Protein AF-0000000074488061 (afdb_homodimer)

Structure (mmCIF, N/CA/C/O backbone):
data_AF-0000000074488061-model_v1
#
loop_
_entity.id
_entity.type
_entity.pdbx_description
1 polymer 'Multiple inositol polyphosphate phosphatase 1'
#
loop_
_atom_site.group_PDB
_atom_site.id
_atom_site.type_symbol
_atom_site.label_atom_id
_atom_site.label_alt_id
_atom_site.label_comp_id
_atom_site.label_asym_id
_atom_site.label_entity_id
_atom_site.label_seq_id
_atom_site.pdbx_PDB_ins_code
_atom_site.Cartn_x
_atom_site.Cartn_y
_atom_site.Cartn_z
_atom_site.occupancy
_atom_site.B_iso_or_equiv
_atom_site.auth_seq_id
_atom_site.auth_comp_id
_atom_site.auth_asym_id
_atom_site.auth_atom_id
_atom_site.pdbx_PDB_model_num
ATOM 1 N N . MET A 1 1 ? -93.5 -21.75 34.969 1 22 1 MET A N 1
ATOM 2 C CA . MET A 1 1 ? -93.688 -21.562 33.531 1 22 1 MET A CA 1
ATOM 3 C C . MET A 1 1 ? -92.812 -22.578 32.75 1 22 1 MET A C 1
ATOM 5 O O . MET A 1 1 ? -91.625 -22.75 33.031 1 22 1 MET A O 1
ATOM 9 N N . SER A 1 2 ? -93.438 -23.391 31.859 1 21.88 2 SER A N 1
ATOM 10 C CA . SER A 1 2 ? -93.562 -24.703 31.234 1 21.88 2 SER A CA 1
ATOM 11 C C . SER A 1 2 ? -92.625 -24.875 30.062 1 21.88 2 SER A C 1
ATOM 13 O O . SER A 1 2 ? -92.188 -23.891 29.484 1 21.88 2 SER A O 1
ATOM 15 N N . PRO A 1 3 ? -92.312 -26.156 29.516 1 23.55 3 PRO A N 1
ATOM 16 C CA . PRO A 1 3 ? -91.312 -27.109 28.953 1 23.55 3 PRO A CA 1
ATOM 17 C C . PRO A 1 3 ? -91.312 -27.062 27.422 1 23.55 3 PRO A C 1
ATOM 19 O O . PRO A 1 3 ? -90.438 -27.688 26.812 1 23.55 3 PRO A O 1
ATOM 22 N N . ILE A 1 4 ? -92.25 -26.297 26.734 1 22.09 4 ILE A N 1
ATOM 23 C CA . ILE A 1 4 ? -92.688 -26.953 25.5 1 22.09 4 ILE A CA 1
ATOM 24 C C . ILE A 1 4 ? -91.562 -26.891 24.469 1 22.09 4 ILE A C 1
ATOM 26 O O . ILE A 1 4 ? -91.125 -25.812 24.047 1 22.09 4 ILE A O 1
ATOM 30 N N . ARG A 1 5 ? -90.625 -27.938 24.281 1 20.94 5 ARG A N 1
ATOM 31 C CA . ARG A 1 5 ? -89.375 -28.344 23.672 1 20.94 5 ARG A CA 1
ATOM 32 C C . ARG A 1 5 ? -89.562 -28.562 22.172 1 20.94 5 ARG A C 1
ATOM 34 O O . ARG A 1 5 ? -89.938 -29.656 21.734 1 20.94 5 ARG A O 1
ATOM 41 N N . VAL A 1 6 ? -90.375 -27.656 21.484 1 21.2 6 VAL A N 1
ATOM 42 C CA . VAL A 1 6 ? -90.875 -28.094 20.188 1 21.2 6 VAL A CA 1
ATOM 43 C C . VAL A 1 6 ? -89.75 -28.391 19.234 1 21.2 6 VAL A C 1
ATOM 45 O O . VAL A 1 6 ? -88.812 -27.594 19.109 1 21.2 6 VAL A O 1
ATOM 48 N N . SER A 1 7 ? -89.562 -29.609 18.672 1 21.27 7 SER A N 1
ATOM 49 C CA . SER A 1 7 ? -88.75 -30.578 17.953 1 21.27 7 SER A CA 1
ATOM 50 C C . SER A 1 7 ? -88.688 -30.219 16.469 1 21.27 7 SER A C 1
ATOM 52 O O . SER A 1 7 ? -89.438 -30.734 15.648 1 21.27 7 SER A O 1
ATOM 54 N N . LEU A 1 8 ? -88.625 -28.844 16.094 1 21.72 8 LEU A N 1
ATOM 55 C CA . LEU A 1 8 ? -88.938 -28.578 14.695 1 21.72 8 LEU A CA 1
ATOM 56 C C . LEU A 1 8 ? -87.938 -29.25 13.781 1 21.72 8 LEU A C 1
ATOM 58 O O . LEU A 1 8 ? -86.688 -29.047 13.93 1 21.72 8 LEU A O 1
ATOM 62 N N . LEU A 1 9 ? -88.25 -30.391 13.125 1 21.58 9 LEU A N 1
ATOM 63 C CA . LEU A 1 9 ? -87.688 -31.391 12.242 1 21.58 9 LEU A CA 1
ATOM 64 C C . LEU A 1 9 ? -87.188 -30.766 10.93 1 21.58 9 LEU A C 1
ATOM 66 O O . LEU A 1 9 ? -88 -30.328 10.125 1 21.58 9 LEU A O 1
ATOM 70 N N . ALA A 1 10 ? -86.25 -29.781 10.93 1 21.81 10 ALA A N 1
ATOM 71 C CA . ALA A 1 10 ? -85.875 -29.016 9.742 1 21.81 10 ALA A CA 1
ATOM 72 C C . ALA A 1 10 ? -85.375 -29.938 8.633 1 21.81 10 ALA A C 1
ATOM 74 O O . ALA A 1 10 ? -84.5 -30.766 8.859 1 21.81 10 ALA A O 1
ATOM 75 N N . THR A 1 11 ? -86.25 -30.219 7.629 1 21.2 11 THR A N 1
ATOM 76 C CA . THR A 1 11 ? -86.188 -31.047 6.43 1 21.2 11 THR A CA 1
ATOM 77 C C . THR A 1 11 ? -84.938 -30.75 5.594 1 21.2 11 THR A C 1
ATOM 79 O O . THR A 1 11 ? -84.75 -29.609 5.211 1 21.2 11 THR A O 1
ATOM 82 N N . LEU A 1 12 ? -83.875 -31.594 5.641 1 22 12 LEU A N 1
ATOM 83 C CA . LEU A 1 12 ? -82.5 -31.703 5.164 1 22 12 LEU A CA 1
ATOM 84 C C . LEU A 1 12 ? -82.5 -31.906 3.65 1 22 12 LEU A C 1
ATOM 86 O O . LEU A 1 12 ? -82.812 -33 3.16 1 22 12 LEU A O 1
ATOM 90 N N . LEU A 1 13 ? -83.312 -31.062 2.908 1 21.27 13 LEU A N 1
ATOM 91 C CA . LEU A 1 13 ? -83.438 -31.453 1.507 1 21.27 13 LEU A CA 1
ATOM 92 C C . LEU A 1 13 ? -82.062 -31.484 0.845 1 21.27 13 LEU A C 1
ATOM 94 O O . LEU A 1 13 ? -81.312 -30.516 0.902 1 21.27 13 LEU A O 1
ATOM 98 N N . PHE A 1 14 ? -81.438 -32.656 0.701 1 22.58 14 PHE A N 1
ATOM 99 C CA . PHE A 1 14 ? -80.188 -33.188 0.257 1 22.58 14 PHE A CA 1
ATOM 100 C C . PHE A 1 14 ? -80 -33 -1.244 1 22.58 14 PHE A C 1
ATOM 102 O O . PHE A 1 14 ? -80.562 -33.719 -2.041 1 22.58 14 PHE A O 1
ATOM 109 N N . GLY A 1 15 ? -80.312 -31.734 -1.748 1 20.91 15 GLY A N 1
ATOM 110 C CA . GLY A 1 15 ? -80.25 -31.688 -3.201 1 20.91 15 GLY A CA 1
ATOM 111 C C . GLY A 1 15 ? -79 -32.25 -3.814 1 20.91 15 GLY A C 1
ATOM 112 O O . GLY A 1 15 ? -77.938 -32.188 -3.207 1 20.91 15 GLY A O 1
ATOM 113 N N . SER A 1 16 ? -79.125 -33.156 -4.781 1 22.28 16 SER A N 1
ATOM 114 C CA . SER A 1 16 ? -78.375 -34.125 -5.562 1 22.28 16 SER A CA 1
ATOM 115 C C . SER A 1 16 ? -77.312 -33.406 -6.418 1 22.28 16 SER A C 1
ATOM 117 O O . SER A 1 16 ? -77.688 -32.781 -7.43 1 22.28 16 SER A O 1
ATOM 119 N N . GLN A 1 17 ? -76.562 -32.438 -5.867 1 21.25 17 GLN A N 1
ATOM 120 C CA . GLN A 1 17 ? -75.75 -31.656 -6.781 1 21.25 17 GLN A CA 1
ATOM 121 C C . GLN A 1 17 ? -74.812 -32.562 -7.598 1 21.25 17 GLN A C 1
ATOM 123 O O . GLN A 1 17 ? -74.125 -33.438 -7.043 1 21.25 17 GLN A O 1
ATOM 128 N N . SER A 1 18 ? -75.25 -32.781 -8.883 1 21.59 18 SER A N 1
ATOM 129 C CA . SER A 1 18 ? -74.625 -33.562 -9.93 1 21.59 18 SER A CA 1
ATOM 130 C C . SER A 1 18 ? -73.125 -33.25 -10.039 1 21.59 18 SER A C 1
ATOM 132 O O . SER A 1 18 ? -72.75 -32.062 -10.062 1 21.59 18 SER A O 1
ATOM 134 N N . LEU A 1 19 ? -72.312 -34.094 -9.586 1 21.7 19 LEU A N 1
ATOM 135 C CA . LEU A 1 19 ? -70.812 -34.156 -9.461 1 21.7 19 LEU A CA 1
ATOM 136 C C . LEU A 1 19 ? -70.188 -34.062 -10.828 1 21.7 19 LEU A C 1
ATOM 138 O O . LEU A 1 19 ? -70.312 -34.969 -11.641 1 21.7 19 LEU A O 1
ATOM 142 N N . ALA A 1 20 ? -70.5 -32.875 -11.531 1 22.84 20 ALA A N 1
ATOM 143 C CA . ALA A 1 20 ? -69.875 -32.781 -12.852 1 22.84 20 ALA A CA 1
ATOM 144 C C . ALA A 1 20 ? -68.438 -33.312 -12.836 1 22.84 20 ALA A C 1
ATOM 146 O O . ALA A 1 20 ? -67.688 -33 -11.898 1 22.84 20 ALA A O 1
ATOM 147 N N . ALA A 1 21 ? -68.25 -34.312 -13.602 1 22.44 21 ALA A N 1
ATOM 148 C CA . ALA A 1 21 ? -67.062 -35.094 -13.781 1 22.44 21 ALA A CA 1
ATOM 149 C C . ALA A 1 21 ? -65.875 -34.219 -14.156 1 22.44 21 ALA A C 1
ATOM 151 O O . ALA A 1 21 ? -66 -33.406 -15.086 1 22.44 21 ALA A O 1
ATOM 152 N N . PRO A 1 22 ? -65 -33.844 -13.227 1 24.75 22 PRO A N 1
ATOM 153 C CA . PRO A 1 22 ? -63.906 -32.938 -13.539 1 24.75 22 PRO A CA 1
ATOM 154 C C . PRO A 1 22 ? -63.031 -33.438 -14.711 1 24.75 22 PRO A C 1
ATOM 156 O O . PRO A 1 22 ? -62.688 -34.625 -14.773 1 24.75 22 PRO A O 1
ATOM 159 N N . THR A 1 23 ? -63.531 -33.062 -15.953 1 25.73 23 THR A N 1
ATOM 160 C CA . THR A 1 23 ? -62.812 -33.438 -17.156 1 25.73 23 THR A CA 1
ATOM 161 C C . THR A 1 23 ? -61.312 -33.25 -16.953 1 25.73 23 THR A C 1
ATOM 163 O O . THR A 1 23 ? -60.875 -32.219 -16.438 1 25.73 23 THR A O 1
ATOM 166 N N . TYR A 1 24 ? -60.625 -34.344 -16.766 1 23.61 24 TYR A N 1
ATOM 167 C CA . TYR A 1 24 ? -59.188 -34.469 -16.547 1 23.61 24 TYR A CA 1
ATOM 168 C C . TYR A 1 24 ? -58.406 -33.844 -17.703 1 23.61 24 TYR A C 1
ATOM 170 O O . TYR A 1 24 ? -58.656 -34.188 -18.859 1 23.61 24 TYR A O 1
ATOM 178 N N . PRO A 1 25 ? -58.281 -32.469 -17.641 1 28.73 25 PRO A N 1
ATOM 179 C CA . PRO A 1 25 ? -57.562 -31.922 -18.781 1 28.73 25 PRO A CA 1
ATOM 180 C C . PRO A 1 25 ? -56.375 -32.812 -19.203 1 28.73 25 PRO A C 1
ATOM 182 O O . PRO A 1 25 ? -55.781 -33.469 -18.375 1 28.73 25 PRO A O 1
ATOM 185 N N . HIS A 1 26 ? -56.531 -33.375 -20.391 1 26.84 26 HIS A N 1
ATOM 186 C CA . HIS A 1 26 ? -55.5 -34.156 -21.078 1 26.84 26 HIS A CA 1
ATOM 187 C C . HIS A 1 26 ? -54.156 -33.406 -21.031 1 26.84 26 HIS A C 1
ATOM 189 O O . HIS A 1 26 ? -54.062 -32.25 -21.391 1 26.84 26 HIS A O 1
ATOM 195 N N . ILE A 1 27 ? -53.344 -33.781 -19.984 1 27.39 27 ILE A N 1
ATOM 196 C CA . ILE A 1 27 ? -52 -33.281 -19.891 1 27.39 27 ILE A CA 1
ATOM 197 C C . ILE A 1 27 ? -51.219 -33.594 -21.172 1 27.39 27 ILE A C 1
ATOM 199 O O . ILE A 1 27 ? -51.031 -34.781 -21.5 1 27.39 27 ILE A O 1
ATOM 203 N N . VAL A 1 28 ? -51.562 -32.844 -22.25 1 27.92 28 VAL A N 1
ATOM 204 C CA . VAL A 1 28 ? -50.719 -33.062 -23.422 1 27.92 28 VAL A CA 1
ATOM 205 C C . VAL A 1 28 ? -49.25 -33 -22.984 1 27.92 28 VAL A C 1
ATOM 207 O O . VAL A 1 28 ? -48.781 -32.031 -22.406 1 27.92 28 VAL A O 1
ATOM 210 N N . VAL A 1 29 ? -48.688 -34.188 -22.844 1 27.73 29 VAL A N 1
ATOM 211 C CA . VAL A 1 29 ? -47.25 -34.406 -22.609 1 27.73 29 VAL A CA 1
ATOM 212 C C . VAL A 1 29 ? -46.438 -33.719 -23.734 1 27.73 29 VAL A C 1
ATOM 214 O O . VAL A 1 29 ? -46.562 -34.094 -24.891 1 27.73 29 VAL A O 1
ATOM 217 N N . THR A 1 30 ? -46.469 -32.406 -23.609 1 28.33 30 THR A N 1
ATOM 218 C CA . THR A 1 30 ? -45.562 -31.781 -24.578 1 28.33 30 THR A CA 1
ATOM 219 C C . THR A 1 30 ? -44.219 -32.531 -24.594 1 28.33 30 THR A C 1
ATOM 221 O O . THR A 1 30 ? -43.656 -32.844 -23.547 1 28.33 30 THR A O 1
ATOM 224 N N . SER A 1 31 ? -44.031 -33.219 -25.672 1 27.11 31 SER A N 1
ATOM 225 C CA . SER A 1 31 ? -42.781 -33.875 -26 1 27.11 31 SER A CA 1
ATOM 226 C C . SER A 1 31 ? -41.594 -33 -25.703 1 27.11 31 SER A C 1
ATOM 228 O O . SER A 1 31 ? -41.594 -31.812 -26.016 1 27.11 31 SER A O 1
ATOM 230 N N . ALA A 1 32 ? -40.875 -33.375 -24.609 1 29.05 32 ALA A N 1
ATOM 231 C CA . ALA A 1 32 ? -39.594 -32.844 -24.234 1 29.05 32 ALA A CA 1
ATOM 232 C C . ALA A 1 32 ? -38.656 -32.812 -25.438 1 29.05 32 ALA A C 1
ATOM 234 O O . ALA A 1 32 ? -38.312 -33.844 -26 1 29.05 32 ALA A O 1
ATOM 235 N N . THR A 1 33 ? -39.031 -31.812 -26.359 1 30.78 33 THR A N 1
ATOM 236 C CA . THR A 1 33 ? -37.969 -31.672 -27.359 1 30.78 33 THR A CA 1
ATOM 237 C C . THR A 1 33 ? -36.594 -31.812 -26.734 1 30.78 33 THR A C 1
ATOM 239 O O . THR A 1 33 ? -36.312 -31.234 -25.672 1 30.78 33 THR A O 1
ATOM 242 N N . SER A 1 34 ? -36 -32.969 -27 1 27.55 34 SER A N 1
ATOM 243 C CA . SER A 1 34 ? -34.625 -33.25 -26.672 1 27.55 34 SER A CA 1
ATOM 244 C C . SER A 1 34 ? -33.719 -32.062 -26.969 1 27.55 34 SER A C 1
ATOM 246 O O . SER A 1 34 ? -33.688 -31.547 -28.078 1 27.55 34 SER A O 1
ATOM 248 N N . SER A 1 35 ? -33.719 -31.188 -25.984 1 29.09 35 SER A N 1
ATOM 249 C CA . SER A 1 35 ? -32.656 -30.188 -26.125 1 29.09 35 SER A CA 1
ATOM 250 C C . SER A 1 35 ? -31.391 -30.781 -26.719 1 29.09 35 SER A C 1
ATOM 252 O O . SER A 1 35 ? -30.859 -31.766 -26.203 1 29.09 35 SER A O 1
ATOM 254 N N . GLN A 1 36 ? -31.328 -30.734 -28.078 1 27.3 36 GLN A N 1
ATOM 255 C CA . GLN A 1 36 ? -30.031 -31.047 -28.672 1 27.3 36 GLN A CA 1
ATOM 256 C C . GLN A 1 36 ? -28.891 -30.5 -27.828 1 27.3 36 GLN A C 1
ATOM 258 O O . GLN A 1 36 ? -28.828 -29.312 -27.547 1 27.3 36 GLN A O 1
ATOM 263 N N . VAL A 1 37 ? -28.484 -31.281 -26.891 1 28.47 37 VAL A N 1
ATOM 264 C CA . VAL A 1 37 ? -27.156 -31.047 -26.328 1 28.47 37 VAL A CA 1
ATOM 265 C C . VAL A 1 37 ? -26.203 -30.625 -27.453 1 28.47 37 VAL A C 1
ATOM 267 O O . VAL A 1 37 ? -26.016 -31.359 -28.422 1 28.47 37 VAL A O 1
ATOM 270 N N . ALA A 1 38 ? -26.203 -29.375 -27.75 1 33.12 38 ALA A N 1
ATOM 271 C CA . ALA A 1 38 ? -25.109 -28.984 -28.625 1 33.12 38 ALA A CA 1
ATOM 272 C C . ALA A 1 38 ? -23.891 -29.875 -28.438 1 33.12 38 ALA A C 1
ATOM 274 O O . ALA A 1 38 ? -23.375 -30.016 -27.312 1 33.12 38 ALA A O 1
ATOM 275 N N . LEU A 1 39 ? -23.938 -30.953 -29.125 1 28.8 39 LEU A N 1
ATOM 276 C CA . LEU A 1 39 ? -22.688 -31.672 -29.203 1 28.8 39 LEU A CA 1
ATOM 277 C C . LEU A 1 39 ? -21.5 -30.719 -29.062 1 28.8 39 LEU A C 1
ATOM 279 O O . LEU A 1 39 ? -21.266 -29.906 -29.953 1 28.8 39 LEU A O 1
ATOM 283 N N . TYR A 1 40 ? -21.312 -30.172 -27.828 1 31.77 40 TYR A N 1
ATOM 284 C CA . TYR A 1 40 ? -19.984 -29.594 -27.625 1 31.77 40 TYR A CA 1
ATOM 285 C C . TYR A 1 40 ? -18.906 -30.438 -28.281 1 31.77 40 TYR A C 1
ATOM 287 O O . TYR A 1 40 ? -18.703 -31.594 -27.906 1 31.77 40 TYR A O 1
ATOM 295 N N . LEU A 1 41 ? -18.969 -30.547 -29.578 1 34.53 41 LEU A N 1
ATOM 296 C CA . LEU A 1 41 ? -17.719 -31.062 -30.141 1 34.53 41 LEU A CA 1
ATOM 297 C C . LEU A 1 41 ? -16.562 -30.828 -29.172 1 34.53 41 LEU A C 1
ATOM 299 O O . LEU A 1 41 ? -16.438 -29.75 -28.594 1 34.53 41 LEU A O 1
ATOM 303 N N . GLU A 1 42 ? -16.25 -31.766 -28.406 1 40.62 42 GLU A N 1
ATOM 304 C CA . GLU A 1 42 ? -15.133 -31.75 -27.453 1 40.62 42 GLU A CA 1
ATOM 305 C C . GLU A 1 42 ? -13.992 -30.859 -27.953 1 40.62 42 GLU A C 1
ATOM 307 O O . GLU A 1 42 ? -13.461 -31.062 -29.047 1 40.62 42 GLU A O 1
ATOM 312 N N . PRO A 1 43 ? -13.867 -29.562 -27.688 1 51.78 43 PRO A N 1
ATOM 313 C CA . PRO A 1 43 ? -12.789 -28.672 -28.141 1 51.78 43 PRO A CA 1
ATOM 314 C C . PRO A 1 43 ? -11.43 -29.359 -28.141 1 51.78 43 PRO A C 1
ATOM 316 O O . PRO A 1 43 ? -11.219 -30.344 -27.422 1 51.78 43 PRO A O 1
ATOM 319 N N . GLU A 1 44 ? -10.602 -29.328 -29.328 1 72.12 44 GLU A N 1
ATOM 320 C CA . GLU A 1 44 ? -9.188 -29.641 -29.531 1 72.12 44 GLU A CA 1
ATOM 321 C C . GLU A 1 44 ? -8.383 -29.375 -28.266 1 72.12 44 GLU A C 1
ATOM 323 O O . GLU A 1 44 ? -8.688 -28.438 -27.516 1 72.12 44 GLU A O 1
ATOM 328 N N . PHE A 1 45 ? -7.688 -30.453 -27.766 1 89.38 45 PHE A N 1
ATOM 329 C CA . PHE A 1 45 ? -6.816 -30.359 -26.594 1 89.38 45 PHE A CA 1
ATOM 330 C C . PHE A 1 45 ? -6.016 -29.062 -26.625 1 89.38 45 PHE A C 1
ATOM 332 O O . PHE A 1 45 ? -5.41 -28.734 -27.641 1 89.38 45 PHE A O 1
ATOM 339 N N . ASP A 1 46 ? -6.262 -28.266 -25.594 1 93.06 46 ASP A N 1
ATOM 340 C CA . ASP A 1 46 ? -5.535 -27.016 -25.453 1 93.06 46 ASP A CA 1
ATOM 341 C C . ASP A 1 46 ? -4.617 -27.047 -24.234 1 93.06 46 ASP A C 1
ATOM 343 O O . ASP A 1 46 ? -5.078 -26.906 -23.094 1 93.06 46 ASP A O 1
ATOM 347 N N . ILE A 1 47 ? -3.299 -27.172 -24.422 1 96.06 47 ILE A N 1
ATOM 348 C CA . ILE A 1 47 ? -2.312 -27.312 -23.344 1 96.06 47 ILE A CA 1
ATOM 349 C C . ILE A 1 47 ? -2.381 -26.109 -22.406 1 96.06 47 ILE A C 1
ATOM 351 O O . ILE A 1 47 ? -2.102 -26.234 -21.219 1 96.06 47 ILE A O 1
ATOM 355 N N . THR A 1 48 ? -2.844 -24.953 -22.891 1 94.69 48 THR A N 1
ATOM 356 C CA . THR A 1 48 ? -2.816 -23.719 -22.109 1 94.69 48 THR A CA 1
ATOM 357 C C . THR A 1 48 ? -3.855 -23.766 -21 1 94.69 48 THR A C 1
ATOM 359 O O . THR A 1 48 ? -3.816 -22.938 -20.078 1 94.69 48 THR A O 1
ATOM 362 N N . ARG A 1 49 ? -4.695 -24.734 -21 1 93.69 49 ARG A N 1
ATOM 363 C CA . ARG A 1 49 ? -5.719 -24.906 -19.969 1 93.69 49 ARG A CA 1
ATOM 364 C C . ARG A 1 49 ? -5.281 -25.922 -18.922 1 93.69 49 ARG A C 1
ATOM 366 O O . ARG A 1 49 ? -6.039 -26.234 -18 1 93.69 49 ARG A O 1
ATOM 373 N N . HIS A 1 50 ? -4.047 -26.391 -19.031 1 96.69 50 HIS A N 1
ATOM 374 C CA . HIS A 1 50 ? -3.562 -27.469 -18.172 1 96.69 50 HIS A CA 1
ATOM 375 C C . HIS A 1 50 ? -2.215 -27.109 -17.562 1 96.69 50 HIS A C 1
ATOM 377 O O . HIS A 1 50 ? -1.375 -27.984 -17.344 1 96.69 50 HIS A O 1
ATOM 383 N N . LEU A 1 51 ? -2.012 -25.844 -17.266 1 97.88 51 LEU A N 1
ATOM 384 C CA . LEU A 1 51 ? -0.696 -25.391 -16.828 1 97.88 51 LEU A CA 1
ATOM 385 C C . LEU A 1 51 ? -0.688 -25.141 -15.32 1 97.88 51 LEU A C 1
ATOM 387 O O . LEU A 1 51 ? 0.153 -24.391 -14.82 1 97.88 51 LEU A O 1
ATOM 391 N N . GLY A 1 52 ? -1.673 -25.688 -14.594 1 97.31 52 GLY A N 1
ATOM 392 C CA . GLY A 1 52 ? -1.717 -25.547 -13.148 1 97.31 52 GLY A CA 1
ATOM 393 C C . GLY A 1 52 ? -1.79 -24.094 -12.703 1 97.31 52 GLY A C 1
ATOM 394 O O . GLY A 1 52 ? -2.521 -23.297 -13.289 1 97.31 52 GLY A O 1
ATOM 395 N N . THR A 1 53 ? -1.058 -23.797 -11.641 1 98.19 53 THR A N 1
ATOM 396 C CA . THR A 1 53 ? -1.051 -22.438 -11.102 1 98.19 53 THR A CA 1
ATOM 397 C C . THR A 1 53 ? -0.183 -21.516 -11.953 1 98.19 53 THR A C 1
ATOM 399 O O . THR A 1 53 ? -0.138 -20.312 -11.719 1 98.19 53 THR A O 1
ATOM 402 N N . LYS A 1 54 ? 0.446 -22.062 -12.984 1 98.38 54 LYS A N 1
ATOM 403 C CA . LYS A 1 54 ? 1.33 -21.266 -13.836 1 98.38 54 LYS A CA 1
ATOM 404 C C . LYS A 1 54 ? 0.647 -20.891 -15.148 1 98.38 54 LYS A C 1
ATOM 406 O O . LYS A 1 54 ? 1.283 -20.359 -16.047 1 98.38 54 LYS A O 1
ATOM 411 N N . GLY A 1 55 ? -0.613 -21.219 -15.195 1 97.56 55 GLY A N 1
ATOM 412 C CA . GLY A 1 55 ? -1.398 -20.859 -16.359 1 97.56 55 GLY A CA 1
ATOM 413 C C . GLY A 1 55 ? -1.927 -19.438 -16.297 1 97.56 55 GLY A C 1
ATOM 414 O O . GLY A 1 55 ? -2.219 -18.922 -15.203 1 97.56 55 GLY A O 1
ATOM 415 N N . ALA A 1 56 ? -2.088 -18.844 -17.438 1 95.5 56 ALA A N 1
ATOM 416 C CA . ALA A 1 56 ? -2.674 -17.516 -17.547 1 95.5 56 ALA A CA 1
ATOM 417 C C . ALA A 1 56 ? -4.168 -17.531 -17.234 1 95.5 56 ALA A C 1
ATOM 419 O O . ALA A 1 56 ? -4.812 -18.578 -17.344 1 95.5 56 ALA A O 1
ATOM 420 N N . TYR A 1 57 ? -4.656 -16.375 -16.812 1 94.31 57 TYR A N 1
ATOM 421 C CA . TYR A 1 57 ? -6.094 -16.266 -16.578 1 94.31 57 TYR A CA 1
ATOM 422 C C . TYR A 1 57 ? -6.875 -16.469 -17.859 1 94.31 57 TYR A C 1
ATOM 424 O O . TYR A 1 57 ? -6.562 -15.859 -18.891 1 94.31 57 TYR A O 1
ATOM 432 N N . PRO A 1 58 ? -7.836 -17.297 -17.844 1 85 58 PRO A N 1
ATOM 433 C CA . PRO A 1 58 ? -8.562 -17.578 -19.094 1 85 58 PRO A CA 1
ATOM 434 C C . PRO A 1 58 ? -9.422 -16.391 -19.547 1 85 58 PRO A C 1
ATOM 436 O O . PRO A 1 58 ? -9.977 -15.672 -18.703 1 85 58 PRO A O 1
ATOM 439 N N . ILE A 1 59 ? -9.125 -15.82 -20.797 1 67.44 59 ILE A N 1
ATOM 440 C CA . ILE A 1 59 ? -9.969 -14.781 -21.391 1 67.44 59 ILE A CA 1
ATOM 441 C C . ILE A 1 59 ? -11.336 -15.359 -21.719 1 67.44 59 ILE A C 1
ATOM 443 O O . ILE A 1 59 ? -11.438 -16.312 -22.5 1 67.44 59 ILE A O 1
ATOM 447 N N . ARG A 1 60 ? -12.203 -15.242 -20.906 1 59.94 60 ARG A N 1
ATOM 448 C CA . ARG A 1 60 ? -13.5 -15.844 -21.203 1 59.94 60 ARG A CA 1
ATOM 449 C C . ARG A 1 60 ? -14.391 -14.867 -21.969 1 59.94 60 ARG A C 1
ATOM 451 O O . ARG A 1 60 ? -14.484 -13.688 -21.609 1 59.94 60 ARG A O 1
ATOM 458 N N . ASN A 1 61 ? -14.414 -14.945 -23.281 1 52.31 61 ASN A N 1
ATOM 459 C CA . ASN A 1 61 ? -15.305 -14.141 -24.109 1 52.31 61 ASN A CA 1
ATOM 460 C C . ASN A 1 61 ? -16.766 -14.344 -23.734 1 52.31 61 ASN A C 1
ATOM 462 O O . ASN A 1 61 ? -17.672 -13.828 -24.406 1 52.31 61 ASN A O 1
ATOM 466 N N . ASP A 1 62 ? -16.984 -15.227 -22.859 1 52.22 62 ASP A N 1
ATOM 467 C CA . ASP A 1 62 ? -18.406 -15.469 -22.656 1 52.22 62 ASP A CA 1
ATOM 468 C C . ASP A 1 62 ? -19.047 -14.312 -21.891 1 52.22 62 ASP A C 1
ATOM 470 O O . ASP A 1 62 ? -18.375 -13.625 -21.125 1 52.22 62 ASP A O 1
ATOM 474 N N . GLU A 1 63 ? -19.984 -13.75 -22.438 1 49.88 63 GLU A N 1
ATOM 475 C CA . GLU A 1 63 ? -20.812 -12.703 -21.828 1 49.88 63 GLU A CA 1
ATOM 476 C C . GLU A 1 63 ? -20.922 -12.883 -20.328 1 49.88 63 GLU A C 1
ATOM 478 O O . GLU A 1 63 ? -21.297 -13.945 -19.844 1 49.88 63 GLU A O 1
ATOM 483 N N . ALA A 1 64 ? -19.859 -12.391 -19.609 1 51.5 64 ALA A N 1
ATOM 484 C CA . ALA A 1 64 ? -20.031 -12.328 -18.156 1 51.5 64 ALA A CA 1
ATOM 485 C C . ALA A 1 64 ? -21.5 -12.359 -17.781 1 51.5 64 ALA A C 1
ATOM 487 O O . ALA A 1 64 ? -22.281 -11.508 -18.203 1 51.5 64 ALA A O 1
ATOM 488 N N . HIS A 1 65 ? -22.031 -13.523 -17.672 1 53.97 65 HIS A N 1
ATOM 489 C CA . HIS A 1 65 ? -23.422 -13.742 -17.281 1 53.97 65 HIS A CA 1
ATOM 490 C C . HIS A 1 65 ? -23.844 -12.805 -16.172 1 53.97 65 HIS A C 1
ATOM 492 O O . HIS A 1 65 ? -23.281 -12.844 -15.07 1 53.97 65 HIS A O 1
ATOM 498 N N . GLN A 1 66 ? -24 -11.547 -16.531 1 56.72 66 GLN A N 1
ATOM 499 C CA . GLN A 1 66 ? -24.656 -10.664 -15.562 1 56.72 66 GLN A CA 1
ATOM 500 C C . GLN A 1 66 ? -25.922 -11.289 -15.008 1 56.72 66 GLN A C 1
ATOM 502 O O . GLN A 1 66 ? -27.016 -11.117 -15.57 1 56.72 66 GLN A O 1
ATOM 507 N N . ASP A 1 67 ? -25.75 -12.516 -14.336 1 68.25 67 ASP A N 1
ATOM 508 C CA . ASP A 1 67 ? -27.031 -12.984 -13.82 1 68.25 67 ASP A CA 1
ATOM 509 C C . ASP A 1 67 ? -27.359 -12.336 -12.477 1 68.25 67 ASP A C 1
ATOM 511 O O . ASP A 1 67 ? -26.547 -12.375 -11.555 1 68.25 67 ASP A O 1
ATOM 515 N N . GLU A 1 68 ? -28.188 -11.359 -12.516 1 77.31 68 GLU A N 1
ATOM 516 C CA . GLU A 1 68 ? -28.734 -10.758 -11.297 1 77.31 68 GLU A CA 1
ATOM 517 C C . GLU A 1 68 ? -29.453 -11.797 -10.445 1 77.31 68 GLU A C 1
ATOM 519 O O . GLU A 1 68 ? -29.969 -12.789 -10.961 1 77.31 68 GLU A O 1
ATOM 524 N N . VAL A 1 69 ? -29.141 -11.688 -9.18 1 88.06 69 VAL A N 1
ATOM 525 C CA . VAL A 1 69 ? -29.938 -12.484 -8.25 1 88.06 69 VAL A CA 1
ATOM 526 C C . VAL A 1 69 ? -31.359 -11.953 -8.203 1 88.06 69 VAL A C 1
ATOM 528 O O . VAL A 1 69 ? -31.594 -10.82 -7.762 1 88.06 69 VAL A O 1
ATOM 531 N N . ASN A 1 70 ? -32.25 -12.766 -8.68 1 85.75 70 ASN A N 1
ATOM 532 C CA . ASN A 1 70 ? -33.625 -12.32 -8.859 1 85.75 70 ASN A CA 1
ATOM 533 C C . ASN A 1 70 ? -34.219 -11.75 -7.566 1 85.75 70 ASN A C 1
ATOM 535 O O . ASN A 1 70 ? -34.094 -12.375 -6.508 1 85.75 70 ASN A O 1
ATOM 539 N N . GLY A 1 71 ? -34.781 -10.5 -7.719 1 88.5 71 GLY A N 1
ATOM 540 C CA . GLY A 1 71 ? -35.469 -9.867 -6.613 1 88.5 71 GLY A CA 1
ATOM 541 C C . GLY A 1 71 ? -34.531 -9.258 -5.586 1 88.5 71 GLY A C 1
ATOM 542 O O . GLY A 1 71 ? -34.969 -8.891 -4.492 1 88.5 71 GLY A O 1
ATOM 543 N N . CYS A 1 72 ? -33.312 -9.234 -5.852 1 93.88 72 CYS A N 1
ATOM 544 C CA . CYS A 1 72 ? -32.344 -8.719 -4.879 1 93.88 72 CYS A CA 1
ATOM 545 C C . CYS A 1 72 ? -31.453 -7.66 -5.504 1 93.88 72 CYS A C 1
ATOM 547 O O . CYS A 1 72 ? -31.281 -7.633 -6.723 1 93.88 72 CYS A O 1
ATOM 549 N N . ALA A 1 73 ? -30.984 -6.762 -4.676 1 93.69 73 ALA A N 1
ATOM 550 C CA . ALA A 1 73 ? -30 -5.758 -5.09 1 93.69 73 ALA A CA 1
ATOM 551 C C . ALA A 1 73 ? -28.641 -6.027 -4.469 1 93.69 73 ALA A C 1
ATOM 553 O O . ALA A 1 73 ? -28.547 -6.414 -3.301 1 93.69 73 ALA A O 1
ATOM 554 N N . LEU A 1 74 ? -27.641 -5.848 -5.262 1 95.81 74 LEU A N 1
ATOM 555 C CA . LEU A 1 74 ? -26.281 -6.008 -4.746 1 95.81 74 LEU A CA 1
ATOM 556 C C . LEU A 1 74 ? -25.953 -4.93 -3.715 1 95.81 74 LEU A C 1
ATOM 558 O O . LEU A 1 74 ? -26.188 -3.744 -3.961 1 95.81 74 LEU A O 1
ATOM 562 N N . ALA A 1 75 ? -25.422 -5.316 -2.535 1 96.5 75 ALA A N 1
ATOM 563 C CA . ALA A 1 75 ? -25.203 -4.371 -1.444 1 96.5 75 ALA A CA 1
ATOM 564 C C . ALA A 1 75 ? -23.719 -4.281 -1.091 1 96.5 75 ALA A C 1
ATOM 566 O O . ALA A 1 75 ? -23.266 -3.283 -0.524 1 96.5 75 ALA A O 1
ATOM 567 N N . HIS A 1 76 ? -22.984 -5.305 -1.385 1 97.81 76 HIS A N 1
ATOM 568 C CA . HIS A 1 76 ? -21.594 -5.398 -0.969 1 97.81 76 HIS A CA 1
ATOM 569 C C . HIS A 1 76 ? -20.859 -6.477 -1.758 1 97.81 76 HIS A C 1
ATOM 571 O O . HIS A 1 76 ? -21.453 -7.484 -2.145 1 97.81 76 HIS A O 1
ATOM 577 N N . VAL A 1 77 ? -19.609 -6.266 -2.057 1 98.44 77 VAL A N 1
ATOM 578 C CA . VAL A 1 77 ? -18.797 -7.285 -2.711 1 98.44 77 VAL A CA 1
ATOM 579 C C . VAL A 1 77 ? -17.422 -7.352 -2.055 1 98.44 77 VAL A C 1
ATOM 581 O O . VAL A 1 77 ? -16.844 -6.316 -1.709 1 98.44 77 VAL A O 1
ATOM 584 N N . GLN A 1 78 ? -16.891 -8.539 -1.816 1 98.62 78 GLN A N 1
ATOM 585 C CA . GLN A 1 78 ? -15.523 -8.812 -1.375 1 98.62 78 GLN A CA 1
ATOM 586 C C . GLN A 1 78 ? -14.812 -9.773 -2.33 1 98.62 78 GLN A C 1
ATOM 588 O O . GLN A 1 78 ? -15.43 -10.711 -2.842 1 98.62 78 GLN A O 1
ATOM 593 N N . MET A 1 79 ? -13.578 -9.539 -2.496 1 98.81 79 MET A N 1
ATOM 594 C CA . MET A 1 79 ? -12.828 -10.438 -3.367 1 98.81 79 MET A CA 1
ATOM 595 C C . MET A 1 79 ? -11.477 -10.797 -2.746 1 98.81 79 MET A C 1
ATOM 597 O O . MET A 1 79 ? -10.844 -9.961 -2.105 1 98.81 79 MET A O 1
ATOM 601 N N . VAL A 1 80 ? -11.102 -12 -2.871 1 98.88 80 VAL A N 1
ATOM 602 C CA . VAL A 1 80 ? -9.742 -12.492 -2.689 1 98.88 80 VAL A CA 1
ATOM 603 C C . VAL A 1 80 ? -9.117 -12.805 -4.047 1 98.88 80 VAL A C 1
ATOM 605 O O . VAL A 1 80 ? -9.594 -13.688 -4.77 1 98.88 80 VAL A O 1
ATOM 608 N N . VAL A 1 81 ? -8.07 -12.047 -4.355 1 98.81 81 VAL A N 1
ATOM 609 C CA . VAL A 1 81 ? -7.551 -12.078 -5.719 1 98.81 81 VAL A CA 1
ATOM 610 C C . VAL A 1 81 ? -6.082 -12.484 -5.703 1 98.81 81 VAL A C 1
ATOM 612 O O . VAL A 1 81 ? -5.277 -11.914 -4.969 1 98.81 81 VAL A O 1
ATOM 615 N N . ARG A 1 82 ? -5.746 -13.477 -6.473 1 98.81 82 ARG A N 1
ATOM 616 C CA . ARG A 1 82 ? -4.355 -13.844 -6.711 1 98.81 82 ARG A CA 1
ATOM 617 C C . ARG A 1 82 ? -3.678 -12.836 -7.633 1 98.81 82 ARG A C 1
ATOM 619 O O . ARG A 1 82 ? -4.312 -12.289 -8.539 1 98.81 82 ARG A O 1
ATOM 626 N N . HIS A 1 83 ? -2.406 -12.641 -7.402 1 98.81 83 HIS A N 1
ATOM 627 C CA . HIS A 1 83 ? -1.663 -11.734 -8.266 1 98.81 83 HIS A CA 1
ATOM 628 C C . HIS A 1 83 ? -1.698 -12.203 -9.719 1 98.81 83 HIS A C 1
ATOM 630 O O . HIS A 1 83 ? -1.941 -13.383 -9.984 1 98.81 83 HIS A O 1
ATOM 636 N N . GLY A 1 84 ? -1.432 -11.305 -10.648 1 98.5 84 GLY A N 1
ATOM 637 C CA . GLY A 1 84 ? -1.346 -11.609 -12.062 1 98.5 84 GLY A CA 1
ATOM 638 C C . GLY A 1 84 ? -0.098 -12.391 -12.43 1 98.5 84 GLY A C 1
ATOM 639 O O . GLY A 1 84 ? 0.697 -12.742 -11.555 1 98.5 84 GLY A O 1
ATOM 640 N N . THR A 1 85 ? 0.059 -12.609 -13.688 1 98.62 85 THR A N 1
ATOM 641 C CA . THR A 1 85 ? 1.188 -13.383 -14.195 1 98.62 85 THR A CA 1
ATOM 642 C C . THR A 1 85 ? 2.51 -12.766 -13.75 1 98.62 85 THR A C 1
ATOM 644 O O . THR A 1 85 ? 2.752 -11.57 -13.977 1 98.62 85 THR A O 1
ATOM 647 N N . ARG A 1 86 ? 3.275 -13.5 -13.094 1 98.69 86 ARG A N 1
ATOM 648 C CA . ARG A 1 86 ? 4.598 -13.07 -12.641 1 98.69 86 ARG A CA 1
ATOM 649 C C . ARG A 1 86 ? 5.695 -13.742 -13.461 1 98.69 86 ARG A C 1
ATOM 651 O O . ARG A 1 86 ? 5.438 -14.695 -14.195 1 98.69 86 ARG A O 1
ATOM 658 N N . ALA A 1 87 ? 6.91 -13.25 -13.32 1 98.56 87 ALA A N 1
ATOM 659 C CA . ALA A 1 87 ? 8.094 -13.953 -13.812 1 98.56 87 ALA A CA 1
ATOM 660 C C . ALA A 1 87 ? 8.344 -15.227 -13.016 1 98.56 87 ALA A C 1
ATOM 662 O O . ALA A 1 87 ? 7.836 -15.383 -11.906 1 98.56 87 ALA A O 1
ATOM 663 N N . PRO A 1 88 ? 9.094 -16.188 -13.648 1 98.62 88 PRO A N 1
ATOM 664 C CA . PRO A 1 88 ? 9.406 -17.422 -12.914 1 98.62 88 PRO A CA 1
ATOM 665 C C . PRO A 1 88 ? 10.211 -17.156 -11.641 1 98.62 88 PRO A C 1
ATOM 667 O O . PRO A 1 88 ? 10.773 -16.062 -11.477 1 98.62 88 PRO A O 1
ATOM 670 N N . THR A 1 89 ? 10.164 -18.094 -10.75 1 97.94 89 THR A N 1
ATOM 671 C CA . THR A 1 89 ? 10.969 -18 -9.531 1 97.94 89 THR A CA 1
ATOM 672 C C . THR A 1 89 ? 12.445 -18.234 -9.844 1 97.94 89 THR A C 1
ATOM 674 O O . THR A 1 89 ? 12.797 -18.641 -10.953 1 97.94 89 THR A O 1
ATOM 677 N N . TYR A 1 90 ? 13.258 -18.016 -8.836 1 97.5 90 TYR A N 1
ATOM 678 C CA . TYR A 1 90 ? 14.695 -18.219 -8.945 1 97.5 90 TYR A CA 1
ATOM 679 C C . TYR A 1 90 ? 15.016 -19.641 -9.398 1 97.5 90 TYR A C 1
ATOM 681 O O . TYR A 1 90 ? 15.758 -19.844 -10.359 1 97.5 90 TYR A O 1
ATOM 689 N N . GLU A 1 91 ? 14.414 -20.609 -8.773 1 97.19 91 GLU A N 1
ATOM 690 C CA . GLU A 1 91 ? 14.68 -22.016 -9.07 1 97.19 91 GLU A CA 1
ATOM 691 C C . GLU A 1 91 ? 14.266 -22.359 -10.5 1 97.19 91 GLU A C 1
ATOM 693 O O . GLU A 1 91 ? 14.969 -23.109 -11.188 1 97.19 91 GLU A O 1
ATOM 698 N N . ASP A 1 92 ? 13.188 -21.797 -10.922 1 98.31 92 ASP A N 1
ATOM 699 C CA . ASP A 1 92 ? 12.711 -22.047 -12.273 1 98.31 92 ASP A CA 1
ATOM 700 C C . ASP A 1 92 ? 13.664 -21.438 -13.312 1 98.31 92 ASP A C 1
ATOM 702 O O . ASP A 1 92 ? 14.008 -22.094 -14.297 1 98.31 92 ASP A O 1
ATOM 706 N N . ILE A 1 93 ? 14.062 -20.219 -13.039 1 98.69 93 ILE A N 1
ATOM 707 C CA . ILE A 1 93 ? 14.953 -19.562 -13.984 1 98.69 93 ILE A CA 1
ATOM 708 C C . ILE A 1 93 ? 16.266 -20.328 -14.086 1 98.69 93 ILE A C 1
ATOM 710 O O . ILE A 1 93 ? 16.797 -20.516 -15.188 1 98.69 93 ILE A O 1
ATOM 714 N N . VAL A 1 94 ? 16.781 -20.812 -13 1 98.31 94 VAL A N 1
ATOM 715 C CA . VAL A 1 94 ? 18 -21.609 -12.992 1 98.31 94 VAL A CA 1
ATOM 716 C C . VAL A 1 94 ? 17.797 -22.875 -13.812 1 98.31 94 VAL A C 1
ATOM 718 O O . VAL A 1 94 ? 18.656 -23.25 -14.602 1 98.31 94 VAL A O 1
ATOM 721 N N . SER A 1 95 ? 16.688 -23.531 -13.633 1 98.31 95 SER A N 1
ATOM 722 C CA . SER A 1 95 ? 16.391 -24.734 -14.398 1 98.31 95 SER A CA 1
ATOM 723 C C . SER A 1 95 ? 16.281 -24.422 -15.891 1 98.31 95 SER A C 1
ATOM 725 O O . SER A 1 95 ? 16.641 -25.25 -16.719 1 98.31 95 SER A O 1
ATOM 727 N N . PHE A 1 96 ? 15.758 -23.25 -16.25 1 98.56 96 PHE A N 1
ATOM 728 C CA . PHE A 1 96 ? 15.672 -22.844 -17.641 1 98.56 96 PHE A CA 1
ATOM 729 C C . PHE A 1 96 ? 17.062 -22.594 -18.219 1 98.56 96 PHE A C 1
ATOM 731 O O . PHE A 1 96 ? 17.297 -22.875 -19.406 1 98.56 96 PHE A O 1
ATOM 738 N N . ASN A 1 97 ? 17.891 -22.016 -17.375 1 98.19 97 ASN A N 1
ATOM 739 C CA . ASN A 1 97 ? 19.266 -21.844 -17.828 1 98.19 97 ASN A CA 1
ATOM 740 C C . ASN A 1 97 ? 19.922 -23.203 -18.125 1 98.19 97 ASN A C 1
ATOM 742 O O . ASN A 1 97 ? 20.656 -23.328 -19.109 1 98.19 97 ASN A O 1
ATOM 746 N N . GLU A 1 98 ? 19.703 -24.188 -17.297 1 97.5 98 GLU A N 1
ATOM 747 C CA . GLU A 1 98 ? 20.219 -25.531 -17.516 1 97.5 98 GLU A CA 1
ATOM 748 C C . GLU A 1 98 ? 19.625 -26.141 -18.781 1 97.5 98 GLU A C 1
ATOM 750 O O . GLU A 1 98 ? 20.328 -26.828 -19.531 1 97.5 98 GLU A O 1
ATOM 755 N N . LEU A 1 99 ? 18.344 -25.906 -18.969 1 97.31 99 LEU A N 1
ATOM 756 C CA . LEU A 1 99 ? 17.656 -26.375 -20.172 1 97.31 99 LEU A CA 1
ATOM 757 C C . LEU A 1 99 ? 18.281 -25.75 -21.422 1 97.31 99 LEU A C 1
ATOM 759 O O . LEU A 1 99 ? 18.453 -26.438 -22.438 1 97.31 99 LEU A O 1
ATOM 763 N N . GLU A 1 100 ? 18.594 -24.484 -21.344 1 96.62 100 GLU A N 1
ATOM 764 C CA . GLU A 1 100 ? 19.25 -23.797 -22.438 1 96.62 100 GLU A CA 1
ATOM 765 C C . GLU A 1 100 ? 20.609 -24.422 -22.75 1 96.62 100 GLU A C 1
ATOM 767 O O . GLU A 1 100 ? 20.953 -24.656 -23.906 1 96.62 100 GLU A O 1
ATOM 772 N N . ALA A 1 101 ? 21.391 -24.641 -21.719 1 95.25 101 ALA A N 1
ATOM 773 C CA . ALA A 1 101 ? 22.703 -25.266 -21.891 1 95.25 101 ALA A CA 1
ATOM 774 C C . ALA A 1 101 ? 22.578 -26.656 -22.5 1 95.25 101 ALA A C 1
ATOM 776 O O . ALA A 1 101 ? 23.359 -27.016 -23.391 1 95.25 101 ALA A O 1
ATOM 777 N N . PHE A 1 102 ? 21.641 -27.406 -22.062 1 93.75 102 PHE A N 1
ATOM 778 C CA . PHE A 1 102 ? 21.344 -28.734 -22.594 1 93.75 102 PHE A CA 1
ATOM 779 C C . PHE A 1 102 ? 20.969 -28.656 -24.062 1 93.75 102 PHE A C 1
ATOM 781 O O . PHE A 1 102 ? 21.484 -29.422 -24.875 1 93.75 102 PHE A O 1
ATOM 788 N N . ALA A 1 103 ? 20.109 -27.734 -24.391 1 90.38 103 ALA A N 1
ATOM 789 C CA . ALA A 1 103 ? 19.641 -27.562 -25.766 1 90.38 103 ALA A CA 1
ATOM 790 C C . ALA A 1 103 ? 20.781 -27.219 -26.703 1 90.38 103 ALA A C 1
ATOM 792 O O . ALA A 1 103 ? 20.812 -27.672 -27.844 1 90.38 103 ALA A O 1
ATOM 793 N N . ARG A 1 104 ? 21.672 -26.5 -26.219 1 88.44 104 ARG A N 1
ATOM 794 C CA . ARG A 1 104 ? 22.797 -26.078 -27.031 1 88.44 104 ARG A CA 1
ATOM 795 C C . ARG A 1 104 ? 23.734 -27.234 -27.312 1 88.44 104 ARG A C 1
ATOM 797 O O . ARG A 1 104 ? 24.469 -27.219 -28.312 1 88.44 104 ARG A O 1
ATOM 804 N N . SER A 1 105 ? 23.734 -28.094 -26.422 1 82.12 105 SER A N 1
ATOM 805 C CA . SER A 1 105 ? 24.641 -29.219 -26.578 1 82.12 105 SER A CA 1
ATOM 806 C C . SER A 1 105 ? 24.078 -30.234 -27.578 1 82.12 105 SER A C 1
ATOM 808 O O . SER A 1 105 ? 24.75 -31.234 -27.891 1 82.12 105 SER A O 1
ATOM 810 N N . ALA A 1 106 ? 22.891 -29.922 -27.953 1 73.56 106 ALA A N 1
ATOM 811 C CA . ALA A 1 106 ? 22.234 -30.844 -28.875 1 73.56 106 ALA A CA 1
ATOM 812 C C . ALA A 1 106 ? 23.031 -31 -30.172 1 73.56 106 ALA A C 1
ATOM 814 O O . ALA A 1 106 ? 23.625 -30.031 -30.656 1 73.56 106 ALA A O 1
ATOM 815 N N . ASP A 1 107 ? 23.406 -32.219 -30.5 1 70.69 107 ASP A N 1
ATOM 816 C CA . ASP A 1 107 ? 24.219 -32.562 -31.656 1 70.69 107 ASP A CA 1
ATOM 817 C C . ASP A 1 107 ? 23.359 -32.75 -32.906 1 70.69 107 ASP A C 1
ATOM 819 O O . ASP A 1 107 ? 22.172 -32.438 -32.875 1 70.69 107 ASP A O 1
ATOM 823 N N . SER A 1 108 ? 23.969 -33.344 -33.875 1 65.75 108 SER A N 1
ATOM 824 C CA . SER A 1 108 ? 23.578 -33.406 -35.281 1 65.75 108 SER A CA 1
ATOM 825 C C . SER A 1 108 ? 22.359 -34.312 -35.469 1 65.75 108 SER A C 1
ATOM 827 O O . SER A 1 108 ? 21.75 -34.344 -36.531 1 65.75 108 SER A O 1
ATOM 829 N N . CYS A 1 109 ? 21.766 -34.75 -34.375 1 76.12 109 CYS A N 1
ATOM 830 C CA . CYS A 1 109 ? 20.688 -35.688 -34.656 1 76.12 109 CYS A CA 1
ATOM 831 C C . CYS A 1 109 ? 19.328 -35.031 -34.5 1 76.12 109 CYS A C 1
ATOM 833 O O . CYS A 1 109 ? 18.297 -35.688 -34.75 1 76.12 109 CYS A O 1
ATOM 835 N N . LEU A 1 110 ? 19.281 -33.781 -34.344 1 83.31 110 LEU A N 1
ATOM 836 C CA . LEU A 1 110 ? 18 -33.094 -34.219 1 83.31 110 LEU A CA 1
ATOM 837 C C . LEU A 1 110 ? 17.266 -33.031 -35.531 1 83.31 110 LEU A C 1
ATOM 839 O O . LEU A 1 110 ? 17.859 -32.719 -36.562 1 83.31 110 LEU A O 1
ATOM 843 N N . SER A 1 111 ? 16.047 -33.562 -35.531 1 79.69 111 SER A N 1
ATOM 844 C CA . SER A 1 111 ? 15.242 -33.406 -36.75 1 79.69 111 SER A CA 1
ATOM 845 C C . SER A 1 111 ? 15.039 -31.953 -37.094 1 79.69 111 SER A C 1
ATOM 847 O O . SER A 1 111 ? 15.117 -31.078 -36.219 1 79.69 111 SER A O 1
ATOM 849 N N . PRO A 1 112 ? 14.789 -31.703 -38.375 1 83.44 112 PRO A N 1
ATOM 850 C CA . PRO A 1 112 ? 14.594 -30.312 -38.812 1 83.44 112 PRO A CA 1
ATOM 851 C C . PRO A 1 112 ? 13.445 -29.609 -38.094 1 83.44 112 PRO A C 1
ATOM 853 O O . PRO A 1 112 ? 13.523 -28.422 -37.812 1 83.44 112 PRO A O 1
ATOM 856 N N . GLU A 1 113 ? 12.406 -30.375 -37.75 1 87.5 113 GLU A N 1
ATOM 857 C CA . GLU A 1 113 ? 11.234 -29.797 -37.094 1 87.5 113 GLU A CA 1
ATOM 858 C C . GLU A 1 113 ? 11.562 -29.312 -35.688 1 87.5 113 GLU A C 1
ATOM 860 O O . GLU A 1 113 ? 10.867 -28.453 -35.156 1 87.5 113 GLU A O 1
ATOM 865 N N . HIS A 1 114 ? 12.695 -29.797 -35.125 1 91.81 114 HIS A N 1
ATOM 866 C CA . HIS A 1 114 ? 13.047 -29.469 -33.75 1 91.81 114 HIS A CA 1
ATOM 867 C C . HIS A 1 114 ? 14.344 -28.672 -33.688 1 91.81 114 HIS A C 1
ATOM 869 O O . HIS A 1 114 ? 14.953 -28.547 -32.625 1 91.81 114 HIS A O 1
ATOM 875 N N . GLU A 1 115 ? 14.695 -28.062 -34.781 1 89.62 115 GLU A N 1
ATOM 876 C CA . GLU A 1 115 ? 15.93 -27.297 -34.844 1 89.62 115 GLU A CA 1
ATOM 877 C C . GLU A 1 115 ? 15.867 -26.078 -33.906 1 89.62 115 GLU A C 1
ATOM 879 O O . GLU A 1 115 ? 16.906 -25.625 -33.406 1 89.62 115 GLU A O 1
ATOM 884 N N . TRP A 1 116 ? 14.641 -25.594 -33.656 1 92.5 116 TRP A N 1
ATOM 885 C CA . TRP A 1 116 ? 14.461 -24.438 -32.781 1 92.5 116 TRP A CA 1
ATOM 886 C C . TRP A 1 116 ? 15.008 -24.688 -31.391 1 92.5 116 TRP A C 1
ATOM 888 O O . TRP A 1 116 ? 15.375 -23.75 -30.672 1 92.5 116 TRP A O 1
ATOM 898 N N . ILE A 1 117 ? 15.094 -25.938 -30.953 1 94.38 117 ILE A N 1
ATOM 899 C CA . ILE A 1 117 ? 15.555 -26.297 -29.625 1 94.38 117 ILE A CA 1
ATOM 900 C C . ILE A 1 117 ? 17 -25.844 -29.438 1 94.38 117 ILE A C 1
ATOM 902 O O . ILE A 1 117 ? 17.359 -25.281 -28.406 1 94.38 117 ILE A O 1
ATOM 906 N N . ARG A 1 118 ? 17.781 -25.969 -30.438 1 91.12 118 ARG A N 1
ATOM 907 C CA . ARG A 1 118 ? 19.188 -25.625 -30.375 1 91.12 118 ARG A CA 1
ATOM 908 C C . ARG A 1 118 ? 19.375 -24.109 -30.219 1 91.12 118 ARG A C 1
ATOM 910 O O . ARG A 1 118 ? 20.328 -23.656 -29.578 1 91.12 118 ARG A O 1
ATOM 917 N N . SER A 1 119 ? 18.453 -23.359 -30.75 1 91.62 119 SER A N 1
ATOM 918 C CA . SER A 1 119 ? 18.562 -21.906 -30.734 1 91.62 119 SER A CA 1
ATOM 919 C C . SER A 1 119 ? 17.734 -21.297 -29.609 1 91.62 119 SER A C 1
ATOM 921 O O . SER A 1 119 ? 17.672 -20.078 -29.484 1 91.62 119 SER A O 1
ATOM 923 N N . TRP A 1 120 ? 17.125 -22.156 -28.812 1 95.56 120 TRP A N 1
ATOM 924 C CA . TRP A 1 120 ? 16.281 -21.641 -27.734 1 95.56 120 TRP A CA 1
ATOM 925 C C . TRP A 1 120 ? 17.125 -20.938 -26.672 1 95.56 120 TRP A C 1
ATOM 927 O O . TRP A 1 120 ? 18.141 -21.469 -26.219 1 95.56 120 TRP A O 1
ATOM 937 N N . LYS A 1 121 ? 16.734 -19.672 -26.297 1 97 121 LYS A N 1
ATOM 938 C CA . LYS A 1 121 ? 17.344 -18.891 -25.234 1 97 121 LYS A CA 1
ATOM 939 C C . LYS A 1 121 ? 16.344 -18.609 -24.125 1 97 121 LYS A C 1
ATOM 941 O O . LYS A 1 121 ? 15.18 -18.281 -24.391 1 97 121 LYS A O 1
ATOM 946 N N . ASN A 1 122 ? 16.828 -18.891 -22.891 1 98 122 ASN A N 1
ATOM 947 C CA . ASN A 1 122 ? 15.992 -18.531 -21.766 1 98 122 ASN A CA 1
ATOM 948 C C . ASN A 1 122 ? 15.633 -17.047 -21.766 1 98 122 ASN A C 1
ATOM 950 O O . ASN A 1 122 ? 16.5 -16.203 -21.609 1 98 122 ASN A O 1
ATOM 954 N N . PRO A 1 123 ? 14.383 -16.734 -21.938 1 98 123 PRO A N 1
ATOM 955 C CA . PRO A 1 123 ? 14 -15.328 -22.047 1 98 123 PRO A CA 1
ATOM 956 C C . PRO A 1 123 ? 13.789 -14.664 -20.688 1 98 123 PRO A C 1
ATOM 958 O O . PRO A 1 123 ? 13.445 -13.477 -20.625 1 98 123 PRO A O 1
ATOM 961 N N . PHE A 1 124 ? 14.016 -15.336 -19.562 1 98.19 124 PHE A N 1
ATOM 962 C CA . PHE A 1 124 ? 13.734 -14.82 -18.234 1 98.19 124 PHE A CA 1
ATOM 963 C C . PHE A 1 124 ? 15.023 -14.445 -17.516 1 98.19 124 PHE A C 1
ATOM 965 O O . PHE A 1 124 ? 15.953 -15.25 -17.438 1 98.19 124 PHE A O 1
ATOM 972 N N . ASN A 1 125 ? 14.984 -13.227 -17 1 95.81 125 ASN A N 1
ATOM 973 C CA . ASN A 1 125 ? 16.141 -12.711 -16.266 1 95.81 125 ASN A CA 1
ATOM 974 C C . ASN A 1 125 ? 16.031 -12.961 -14.773 1 95.81 125 ASN A C 1
ATOM 976 O O . ASN A 1 125 ? 14.953 -12.805 -14.195 1 95.81 125 ASN A O 1
ATOM 980 N N . LEU A 1 126 ? 17.156 -13.336 -14.18 1 96.12 126 LEU A N 1
ATOM 981 C CA . LEU A 1 126 ? 17.203 -13.625 -12.75 1 96.12 126 LEU A CA 1
ATOM 982 C C . LEU A 1 126 ? 16.812 -12.391 -11.938 1 96.12 126 LEU A C 1
ATOM 984 O O . LEU A 1 126 ? 16.219 -12.508 -10.867 1 96.12 126 LEU A O 1
ATOM 988 N N . GLU A 1 127 ? 17.047 -11.156 -12.391 1 93.25 127 GLU A N 1
ATOM 989 C CA . GLU A 1 127 ? 16.781 -9.914 -11.68 1 93.25 127 GLU A CA 1
ATOM 990 C C . GLU A 1 127 ? 15.273 -9.664 -11.562 1 93.25 127 GLU A C 1
ATOM 992 O O . GLU A 1 127 ? 14.828 -8.922 -10.688 1 93.25 127 GLU A O 1
ATOM 997 N N . ASP A 1 128 ? 14.547 -10.344 -12.391 1 95.75 128 ASP A N 1
ATOM 998 C CA . ASP A 1 128 ? 13.109 -10.109 -12.422 1 95.75 128 ASP A CA 1
ATOM 999 C C . ASP A 1 128 ? 12.352 -11.273 -11.781 1 95.75 128 ASP A C 1
ATOM 1001 O O . ASP A 1 128 ? 11.125 -11.367 -11.914 1 95.75 128 ASP A O 1
ATOM 1005 N N . GLU A 1 129 ? 13.102 -12.133 -11.148 1 97.62 129 GLU A N 1
ATOM 1006 C CA . GLU A 1 129 ? 12.484 -13.336 -10.602 1 97.62 129 GLU A CA 1
ATOM 1007 C C . GLU A 1 129 ? 11.273 -12.992 -9.734 1 97.62 129 GLU A C 1
ATOM 1009 O O . GLU A 1 129 ? 11.359 -12.133 -8.852 1 97.62 129 GLU A O 1
ATOM 1014 N N . GLY A 1 130 ? 10.172 -13.57 -10.031 1 97.94 130 GLY A N 1
ATOM 1015 C CA . GLY A 1 130 ? 8.992 -13.5 -9.188 1 97.94 130 GLY A CA 1
ATOM 1016 C C . GLY A 1 130 ? 8.273 -12.172 -9.281 1 97.94 130 GLY A C 1
ATOM 1017 O O . GLY A 1 130 ? 7.242 -11.961 -8.633 1 97.94 130 GLY A O 1
ATOM 1018 N N . LEU A 1 131 ? 8.711 -11.227 -10.094 1 98.38 131 LEU A N 1
ATOM 1019 C CA . LEU A 1 131 ? 8.078 -9.922 -10.219 1 98.38 131 LEU A CA 1
ATOM 1020 C C . LEU A 1 131 ? 6.871 -9.992 -11.148 1 98.38 131 LEU A C 1
ATOM 1022 O O . LEU A 1 131 ? 6.797 -10.867 -12.016 1 98.38 131 LEU A O 1
ATOM 1026 N N . LEU A 1 132 ? 5.918 -9.102 -10.875 1 98.19 132 LEU A N 1
ATOM 1027 C CA . LEU A 1 132 ? 4.766 -9 -11.766 1 98.19 132 LEU A CA 1
ATOM 1028 C C . LEU A 1 132 ? 5.207 -8.68 -13.188 1 98.19 132 LEU A C 1
ATOM 1030 O O . LEU A 1 132 ? 6.031 -7.785 -13.398 1 98.19 132 LEU A O 1
ATOM 1034 N N . SER A 1 133 ? 4.75 -9.461 -14.141 1 97.12 133 SER A N 1
ATOM 1035 C CA . SER A 1 133 ? 5.062 -9.211 -15.547 1 97.12 133 SER A CA 1
ATOM 1036 C C . SER A 1 133 ? 4.121 -8.172 -16.141 1 97.12 133 SER A C 1
ATOM 1038 O O . SER A 1 133 ? 3.115 -7.812 -15.539 1 97.12 133 SER A O 1
ATOM 1040 N N . LYS A 1 134 ? 4.48 -7.703 -17.344 1 94.06 134 LYS A N 1
ATOM 1041 C CA . LYS A 1 134 ? 3.584 -6.797 -18.062 1 94.06 134 LYS A CA 1
ATOM 1042 C C . LYS A 1 134 ? 2.25 -7.469 -18.375 1 94.06 134 LYS A C 1
ATOM 1044 O O . LYS A 1 134 ? 1.199 -6.824 -18.328 1 94.06 134 LYS A O 1
ATOM 1049 N N . ALA A 1 135 ? 2.301 -8.773 -18.672 1 95.31 135 ALA A N 1
ATOM 1050 C CA . ALA A 1 135 ? 1.064 -9.523 -18.875 1 95.31 135 ALA A CA 1
ATOM 1051 C C . ALA A 1 135 ? 0.191 -9.5 -17.625 1 95.31 135 ALA A C 1
ATOM 1053 O O . ALA A 1 135 ? -1.024 -9.312 -17.719 1 95.31 135 ALA A O 1
ATOM 1054 N N . GLY A 1 136 ? 0.837 -9.703 -16.5 1 96.81 136 GLY A N 1
ATOM 1055 C CA . GLY A 1 136 ? 0.105 -9.688 -15.242 1 96.81 136 GLY A CA 1
ATOM 1056 C C . GLY A 1 136 ? -0.548 -8.344 -14.953 1 96.81 136 GLY A C 1
ATOM 1057 O O . GLY A 1 136 ? -1.672 -8.289 -14.453 1 96.81 136 GLY A O 1
ATOM 1058 N N . GLU A 1 137 ? 0.179 -7.285 -15.266 1 94.94 137 GLU A N 1
ATOM 1059 C CA . GLU A 1 137 ? -0.384 -5.945 -15.117 1 94.94 137 GLU A CA 1
ATOM 1060 C C . GLU A 1 137 ? -1.634 -5.773 -15.969 1 94.94 137 GLU A C 1
ATOM 1062 O O . GLU A 1 137 ? -2.643 -5.238 -15.508 1 94.94 137 GLU A O 1
ATOM 1067 N N . GLY A 1 138 ? -1.491 -6.227 -17.156 1 92.56 138 GLY A N 1
ATOM 1068 C CA . GLY A 1 138 ? -2.617 -6.129 -18.078 1 92.56 138 GLY A CA 1
ATOM 1069 C C . GLY A 1 138 ? -3.82 -6.938 -17.641 1 92.56 138 GLY A C 1
ATOM 1070 O O . GLY A 1 138 ? -4.957 -6.465 -17.719 1 92.56 138 GLY A O 1
ATOM 1071 N N . GLU A 1 139 ? -3.57 -8.117 -17.188 1 94.56 139 GLU A N 1
ATOM 1072 C CA . GLU A 1 139 ? -4.633 -8.977 -16.672 1 94.56 139 GLU A CA 1
ATOM 1073 C C . GLU A 1 139 ? -5.395 -8.297 -15.539 1 94.56 139 GLU A C 1
ATOM 1075 O O . GLU A 1 139 ? -6.625 -8.312 -15.516 1 94.56 139 GLU A O 1
ATOM 1080 N N . ALA A 1 140 ? -4.629 -7.719 -14.688 1 95.5 140 ALA A N 1
ATOM 1081 C CA . ALA A 1 140 ? -5.223 -7.074 -13.523 1 95.5 140 ALA A CA 1
ATOM 1082 C C . ALA A 1 140 ? -6.07 -5.871 -13.93 1 95.5 140 ALA A C 1
ATOM 1084 O O . ALA A 1 140 ? -7.18 -5.688 -13.43 1 95.5 140 ALA A O 1
ATOM 1085 N N . TYR A 1 141 ? -5.57 -5.07 -14.812 1 92.44 141 TYR A N 1
ATOM 1086 C CA . TYR A 1 141 ? -6.285 -3.9 -15.312 1 92.44 141 TYR A CA 1
ATOM 1087 C C . TYR A 1 141 ? -7.605 -4.305 -15.953 1 92.44 141 TYR A C 1
ATOM 1089 O O . TYR A 1 141 ? -8.648 -3.725 -15.656 1 92.44 141 TYR A O 1
ATOM 1097 N N . LEU A 1 142 ? -7.535 -5.309 -16.766 1 91.62 142 LEU A N 1
ATOM 1098 C CA . LEU A 1 142 ? -8.734 -5.758 -17.453 1 91.62 142 LEU A CA 1
ATOM 1099 C C . LEU A 1 142 ? -9.734 -6.375 -16.484 1 91.62 142 LEU A C 1
ATOM 1101 O O . LEU A 1 142 ? -10.945 -6.223 -16.656 1 91.62 142 LEU A O 1
ATOM 1105 N N . PHE A 1 143 ? -9.234 -7.066 -15.602 1 94 143 PHE A N 1
ATOM 1106 C CA . PHE A 1 143 ? -10.125 -7.621 -14.586 1 94 143 PHE A CA 1
ATOM 1107 C C . PHE A 1 143 ? -10.82 -6.508 -13.812 1 94 143 PHE A C 1
ATOM 1109 O O . PHE A 1 143 ? -12.008 -6.617 -13.492 1 94 143 PHE A O 1
ATOM 1116 N N . GLY A 1 144 ? -10.055 -5.465 -13.445 1 93.88 144 GLY A N 1
ATOM 1117 C CA . GLY A 1 144 ? -10.68 -4.301 -12.836 1 93.88 144 GLY A CA 1
ATOM 1118 C C . GLY A 1 144 ? -11.812 -3.734 -13.664 1 93.88 144 GLY A C 1
ATOM 1119 O O . GLY A 1 144 ? -12.891 -3.439 -13.133 1 93.88 144 GLY A O 1
ATOM 1120 N N . LYS A 1 145 ? -11.609 -3.662 -14.906 1 91.56 145 LYS A N 1
ATOM 1121 C CA . LYS A 1 145 ? -12.641 -3.148 -15.805 1 91.56 145 LYS A CA 1
ATOM 1122 C C . LYS A 1 145 ? -13.867 -4.055 -15.805 1 91.56 145 LYS A C 1
ATOM 1124 O O . LYS A 1 145 ? -15 -3.57 -15.742 1 91.56 145 LYS A O 1
ATOM 1129 N N . ARG A 1 146 ? -13.609 -5.344 -15.883 1 92.44 146 ARG A N 1
ATOM 1130 C CA . ARG A 1 146 ? -14.727 -6.281 -15.883 1 92.44 146 ARG A CA 1
ATOM 1131 C C . ARG A 1 146 ? -15.477 -6.246 -14.562 1 92.44 146 ARG A C 1
ATOM 1133 O O . ARG A 1 146 ? -16.688 -6.426 -14.523 1 92.44 146 ARG A O 1
ATOM 1140 N N . THR A 1 147 ? -14.758 -6.008 -13.523 1 94.56 147 THR A N 1
ATOM 1141 C CA . THR A 1 147 ? -15.375 -5.91 -12.211 1 94.56 147 THR A CA 1
ATOM 1142 C C . THR A 1 147 ? -16.312 -4.707 -12.141 1 94.56 147 THR A C 1
ATOM 1144 O O . THR A 1 147 ? -17.438 -4.82 -11.656 1 94.56 147 THR A O 1
ATOM 1147 N N . MET A 1 148 ? -15.852 -3.57 -12.633 1 93.38 148 MET A N 1
ATOM 1148 C CA . MET A 1 148 ? -16.719 -2.395 -12.68 1 93.38 148 MET A CA 1
ATOM 1149 C C . MET A 1 148 ? -17.953 -2.66 -13.539 1 93.38 148 MET A C 1
ATOM 1151 O O . MET A 1 148 ? -19.062 -2.281 -13.172 1 93.38 148 MET A O 1
ATOM 1155 N N . GLN A 1 149 ? -17.75 -3.299 -14.602 1 91 149 GLN A N 1
ATOM 1156 C CA . GLN A 1 149 ? -18.875 -3.617 -15.484 1 91 149 GLN A CA 1
ATOM 1157 C C . GLN A 1 149 ? -19.875 -4.539 -14.789 1 91 149 GLN A C 1
ATOM 1159 O O . GLN A 1 149 ? -21.078 -4.305 -14.844 1 91 149 GLN A O 1
ATOM 1164 N N . ARG A 1 150 ? -19.375 -5.469 -14.148 1 92.38 150 ARG A N 1
ATOM 1165 C CA . ARG A 1 150 ? -20.234 -6.449 -13.492 1 92.38 150 ARG A CA 1
ATOM 1166 C C . ARG A 1 150 ? -21.031 -5.812 -12.359 1 92.38 150 ARG A C 1
ATOM 1168 O O . ARG A 1 150 ? -22.203 -6.117 -12.172 1 92.38 150 ARG A O 1
ATOM 1175 N N . TYR A 1 151 ? -20.344 -4.945 -11.656 1 95.06 151 TYR A N 1
ATOM 1176 C CA . TYR A 1 151 ? -20.953 -4.395 -10.453 1 95.06 151 TYR A CA 1
ATOM 1177 C C . TYR A 1 151 ? -21.281 -2.916 -10.641 1 95.06 151 TYR A C 1
ATOM 1179 O O . TYR A 1 151 ? -21.203 -2.133 -9.688 1 95.06 151 TYR A O 1
ATOM 1187 N N . GLU A 1 152 ? -21.562 -2.527 -11.766 1 93 152 GLU A N 1
ATOM 1188 C CA . GLU A 1 152 ? -21.828 -1.131 -12.102 1 93 152 GLU A CA 1
ATOM 1189 C C . GLU A 1 152 ? -22.938 -0.55 -11.227 1 93 152 GLU A C 1
ATOM 1191 O O . GLU A 1 152 ? -22.859 0.604 -10.805 1 93 152 GLU A O 1
ATOM 1196 N N . SER A 1 153 ? -23.953 -1.29 -10.938 1 92.75 153 SER A N 1
ATOM 1197 C CA . SER A 1 153 ? -25.094 -0.816 -10.164 1 92.75 153 SER A CA 1
ATOM 1198 C C . SER A 1 153 ? -24.672 -0.427 -8.75 1 92.75 153 SER A C 1
ATOM 1200 O O . SER A 1 153 ? -25.297 0.438 -8.125 1 92.75 153 SER A O 1
ATOM 1202 N N . LEU A 1 154 ? -23.656 -1.079 -8.289 1 95.38 154 LEU A N 1
ATOM 1203 C CA . LEU A 1 154 ? -23.188 -0.84 -6.93 1 95.38 154 LEU A CA 1
ATOM 1204 C C . LEU A 1 154 ? -22.078 0.209 -6.91 1 95.38 154 LEU A C 1
ATOM 1206 O O . LEU A 1 154 ? -22.047 1.067 -6.027 1 95.38 154 LEU A O 1
ATOM 1210 N N . LEU A 1 155 ? -21.203 0.17 -7.945 1 95.69 155 LEU A N 1
ATOM 1211 C CA . LEU A 1 155 ? -19.922 0.858 -7.828 1 95.69 155 LEU A CA 1
ATOM 1212 C C . LEU A 1 155 ? -19.922 2.146 -8.641 1 95.69 155 LEU A C 1
ATOM 1214 O O . LEU A 1 155 ? -19.203 3.094 -8.312 1 95.69 155 LEU A O 1
ATOM 1218 N N . ALA A 1 156 ? -20.594 2.285 -9.727 1 90.62 156 ALA A N 1
ATOM 1219 C CA . ALA A 1 156 ? -20.438 3.32 -10.742 1 90.62 156 ALA A CA 1
ATOM 1220 C C . ALA A 1 156 ? -20.688 4.707 -10.156 1 90.62 156 ALA A C 1
ATOM 1222 O O . ALA A 1 156 ? -20.016 5.676 -10.531 1 90.62 156 ALA A O 1
ATOM 1223 N N . ASN A 1 157 ? -21.547 4.84 -9.211 1 90.88 157 ASN A N 1
ATOM 1224 C CA . ASN A 1 157 ? -21.891 6.168 -8.727 1 90.88 157 ASN A CA 1
ATOM 1225 C C . ASN A 1 157 ? -21.281 6.449 -7.355 1 90.88 157 ASN A C 1
ATOM 1227 O O . ASN A 1 157 ? -21.688 7.371 -6.656 1 90.88 157 ASN A O 1
ATOM 1231 N N . VAL A 1 158 ? -20.359 5.73 -7 1 93.88 158 VAL A N 1
ATOM 1232 C CA . VAL A 1 158 ? -19.688 5.93 -5.715 1 93.88 158 VAL A CA 1
ATOM 1233 C C . VAL A 1 158 ? -18.203 6.23 -5.938 1 93.88 158 VAL A C 1
ATOM 1235 O O . VAL A 1 158 ? -17.422 5.332 -6.254 1 93.88 158 VAL A O 1
ATOM 1238 N N . PRO A 1 159 ? -17.859 7.516 -5.754 1 91.12 159 PRO A N 1
ATOM 1239 C CA . PRO A 1 159 ? -16.438 7.84 -5.898 1 91.12 159 PRO A CA 1
ATOM 1240 C C . PRO A 1 159 ? -15.562 7.141 -4.859 1 91.12 159 PRO A C 1
ATOM 1242 O O . PRO A 1 159 ? -16.047 6.793 -3.779 1 91.12 159 PRO A O 1
ATOM 1245 N N . TYR A 1 160 ? -14.352 7.023 -5.215 1 94.25 160 TYR A N 1
ATOM 1246 C CA . TYR A 1 160 ? -13.438 6.348 -4.297 1 94.25 160 TYR A CA 1
ATOM 1247 C C . TYR A 1 160 ? -13.367 7.074 -2.961 1 94.25 160 TYR A C 1
ATOM 1249 O O . TYR A 1 160 ? -13.234 8.305 -2.92 1 94.25 160 TYR A O 1
ATOM 1257 N N . ASN A 1 161 ? -13.484 6.438 -1.942 1 96.31 161 ASN A N 1
ATOM 1258 C CA . ASN A 1 161 ? -13.297 6.77 -0.535 1 96.31 161 ASN A CA 1
ATOM 1259 C C . ASN A 1 161 ? -12.688 5.602 0.239 1 96.31 161 ASN A C 1
ATOM 1261 O O . ASN A 1 161 ? -13.211 4.488 0.203 1 96.31 161 ASN A O 1
ATOM 1265 N N . PRO A 1 162 ? -11.555 5.879 0.866 1 97.31 162 PRO A N 1
ATOM 1266 C CA . PRO A 1 162 ? -10.852 4.762 1.497 1 97.31 162 PRO A CA 1
ATOM 1267 C C . PRO A 1 162 ? -11.656 4.113 2.621 1 97.31 162 PRO A C 1
ATOM 1269 O O . PRO A 1 162 ? -11.305 3.033 3.096 1 97.31 162 PRO A O 1
ATOM 1272 N N . ASN A 1 163 ? -12.742 4.773 3.107 1 96.75 163 ASN A N 1
ATOM 1273 C CA . ASN A 1 163 ? -13.602 4.199 4.133 1 96.75 163 ASN A CA 1
ATOM 1274 C C . ASN A 1 163 ? -14.758 3.408 3.521 1 96.75 163 ASN A C 1
ATOM 1276 O O . ASN A 1 163 ? -15.516 2.754 4.238 1 96.75 163 ASN A O 1
ATOM 1280 N N . VAL A 1 164 ? -14.906 3.438 2.191 1 97.5 164 VAL A N 1
ATOM 1281 C CA . VAL A 1 164 ? -16 2.793 1.475 1 97.5 164 VAL A CA 1
ATOM 1282 C C . VAL A 1 164 ? -15.461 1.652 0.617 1 97.5 164 VAL A C 1
ATOM 1284 O O . VAL A 1 164 ? -16.094 0.602 0.496 1 97.5 164 VAL A O 1
ATOM 1287 N N . TYR A 1 165 ? -14.312 1.901 0.001 1 98.25 165 TYR A N 1
ATOM 1288 C CA . TYR A 1 165 ? -13.555 0.911 -0.751 1 98.25 165 TYR A CA 1
ATOM 1289 C C . TYR A 1 165 ? -12.305 0.489 0.011 1 98.25 165 TYR A C 1
ATOM 1291 O O . TYR A 1 165 ? -11.406 1.305 0.248 1 98.25 165 TYR A O 1
ATOM 1299 N N . LEU A 1 166 ? -12.242 -0.765 0.318 1 98.44 166 LEU A N 1
ATOM 1300 C CA . LEU A 1 166 ? -11.055 -1.253 1.009 1 98.44 166 LEU A CA 1
ATOM 1301 C C . LEU A 1 166 ? -10.141 -2.008 0.05 1 98.44 166 LEU A C 1
ATOM 1303 O O . LEU A 1 166 ? -10.617 -2.764 -0.802 1 98.44 166 LEU A O 1
ATOM 1307 N N . PHE A 1 167 ? -8.867 -1.711 0.106 1 98.5 167 PHE A N 1
ATOM 1308 C CA . PHE A 1 167 ? -7.82 -2.422 -0.626 1 98.5 167 PHE A CA 1
ATOM 1309 C C . PHE A 1 167 ? -6.742 -2.928 0.322 1 98.5 167 PHE A C 1
ATOM 1311 O O . PHE A 1 167 ? -6.27 -2.188 1.186 1 98.5 167 PHE A O 1
ATOM 1318 N N . SER A 1 168 ? -6.359 -4.148 0.19 1 98.06 168 SER A N 1
ATOM 1319 C CA . SER A 1 168 ? -5.258 -4.715 0.958 1 98.06 168 SER A CA 1
ATOM 1320 C C . SER A 1 168 ? -4.477 -5.734 0.134 1 98.06 168 SER A C 1
ATOM 1322 O O . SER A 1 168 ? -5.008 -6.309 -0.817 1 98.06 168 SER A O 1
ATOM 1324 N N . SER A 1 169 ? -3.238 -5.891 0.43 1 97.5 169 SER A N 1
ATOM 1325 C CA . SER A 1 169 ? -2.395 -6.852 -0.271 1 97.5 169 SER A CA 1
ATOM 1326 C C . SER A 1 169 ? -1.419 -7.531 0.684 1 97.5 169 SER A C 1
ATOM 1328 O O . SER A 1 169 ? -1.176 -7.039 1.787 1 97.5 169 SER A O 1
ATOM 1330 N N . SER A 1 170 ? -0.931 -8.664 0.234 1 97.25 170 SER A N 1
ATOM 1331 C CA . SER A 1 170 ? 0.185 -9.281 0.94 1 97.25 170 SER A CA 1
ATOM 1332 C C . SER A 1 170 ? 1.441 -8.422 0.85 1 97.25 170 SER A C 1
ATOM 1334 O O . SER A 1 170 ? 1.452 -7.402 0.162 1 97.25 170 SER A O 1
ATOM 1336 N N . GLY A 1 171 ? 2.461 -8.891 1.501 1 96.19 171 GLY A N 1
ATOM 1337 C CA . GLY A 1 171 ? 3.691 -8.117 1.571 1 96.19 171 GLY A CA 1
ATOM 1338 C C . GLY A 1 171 ? 4.609 -8.352 0.386 1 96.19 171 GLY A C 1
ATOM 1339 O O . GLY A 1 171 ? 5.785 -7.984 0.425 1 96.19 171 GLY A O 1
ATOM 1340 N N . ARG A 1 172 ? 4.082 -8.977 -0.671 1 97.19 172 ARG A N 1
ATOM 1341 C CA . ARG A 1 172 ? 4.883 -9.172 -1.876 1 97.19 172 ARG A CA 1
ATOM 1342 C C . ARG A 1 172 ? 4.547 -8.125 -2.932 1 97.19 172 ARG A C 1
ATOM 1344 O O . ARG A 1 172 ? 3.373 -7.809 -3.15 1 97.19 172 ARG A O 1
ATOM 1351 N N . SER A 1 173 ? 5.543 -7.613 -3.623 1 98 173 SER A N 1
ATOM 1352 C CA . SER A 1 173 ? 5.363 -6.52 -4.566 1 98 173 SER A CA 1
ATOM 1353 C C . SER A 1 173 ? 4.402 -6.906 -5.688 1 98 173 SER A C 1
ATOM 1355 O O . SER A 1 173 ? 3.598 -6.09 -6.133 1 98 173 SER A O 1
ATOM 1357 N N . ARG A 1 174 ? 4.496 -8.164 -6.195 1 98.31 174 ARG A N 1
ATOM 1358 C CA . ARG A 1 174 ? 3.65 -8.594 -7.301 1 98.31 174 ARG A CA 1
ATOM 1359 C C . ARG A 1 174 ? 2.174 -8.508 -6.93 1 98.31 174 ARG A C 1
ATOM 1361 O O . ARG A 1 174 ? 1.331 -8.188 -7.77 1 98.31 174 ARG A O 1
ATOM 1368 N N . SER A 1 175 ? 1.839 -8.789 -5.66 1 98.38 175 SER A N 1
ATOM 1369 C CA . SER A 1 175 ? 0.455 -8.711 -5.203 1 98.38 175 SER A CA 1
ATOM 1370 C C . SER A 1 175 ? -0.012 -7.258 -5.105 1 98.38 175 SER A C 1
ATOM 1372 O O . SER A 1 175 ? -1.102 -6.918 -5.57 1 98.38 175 SER A O 1
ATOM 1374 N N . GLY A 1 176 ? 0.835 -6.438 -4.5 1 98.06 176 GLY A N 1
ATOM 1375 C CA . GLY A 1 176 ? 0.497 -5.027 -4.402 1 98.06 176 GLY A CA 1
ATOM 1376 C C . GLY A 1 176 ? 0.35 -4.352 -5.75 1 98.06 176 GLY A C 1
ATOM 1377 O O . GLY A 1 176 ? -0.583 -3.572 -5.965 1 98.06 176 GLY A O 1
ATOM 1378 N N . GLN A 1 177 ? 1.255 -4.621 -6.66 1 97.88 177 GLN A N 1
ATOM 1379 C CA . GLN A 1 177 ? 1.187 -4.062 -8.008 1 97.88 177 GLN A CA 1
ATOM 1380 C C . GLN A 1 177 ? -0.07 -4.535 -8.734 1 97.88 177 GLN A C 1
ATOM 1382 O O . GLN A 1 177 ? -0.663 -3.783 -9.508 1 97.88 177 GLN A O 1
ATOM 1387 N N . THR A 1 178 ? -0.407 -5.766 -8.5 1 98.12 178 THR A N 1
ATOM 1388 C CA . THR A 1 178 ? -1.646 -6.281 -9.07 1 98.12 178 THR A CA 1
ATOM 1389 C C . THR A 1 178 ? -2.846 -5.477 -8.578 1 98.12 178 THR A C 1
ATOM 1391 O O . THR A 1 178 ? -3.711 -5.098 -9.367 1 98.12 178 THR A O 1
ATOM 1394 N N . GLY A 1 179 ? -2.861 -5.238 -7.281 1 98 179 GLY A N 1
ATOM 1395 C CA . GLY A 1 179 ? -3.928 -4.418 -6.73 1 98 179 GLY A CA 1
ATOM 1396 C C . GLY A 1 179 ? -3.98 -3.025 -7.332 1 98 179 GLY A C 1
ATOM 1397 O O . GLY A 1 179 ? -5.062 -2.516 -7.637 1 98 179 GLY A O 1
ATOM 1398 N N . SER A 1 180 ? -2.826 -2.396 -7.48 1 95.75 180 SER A N 1
ATOM 1399 C CA . SER A 1 180 ? -2.752 -1.064 -8.07 1 95.75 180 SER A CA 1
ATOM 1400 C C . SER A 1 180 ? -3.264 -1.067 -9.508 1 95.75 180 SER A C 1
ATOM 1402 O O . SER A 1 180 ? -4 -0.165 -9.914 1 95.75 180 SER A O 1
ATOM 1404 N N . SER A 1 181 ? -2.896 -2.047 -10.281 1 94.31 181 SER A N 1
ATOM 1405 C CA . SER A 1 181 ? -3.346 -2.148 -11.664 1 94.31 181 SER A CA 1
ATOM 1406 C C . SER A 1 181 ? -4.844 -2.414 -11.742 1 94.31 181 SER A C 1
ATOM 1408 O O . SER A 1 181 ? -5.543 -1.828 -12.57 1 94.31 181 SER A O 1
ATOM 1410 N N . PHE A 1 182 ? -5.293 -3.297 -10.891 1 96 182 PHE A N 1
ATOM 1411 C CA . PHE A 1 182 ? -6.719 -3.584 -10.789 1 96 182 PHE A CA 1
ATOM 1412 C C . PHE A 1 182 ? -7.512 -2.309 -10.523 1 96 182 PHE A C 1
ATOM 1414 O O . PHE A 1 182 ? -8.516 -2.047 -11.18 1 96 182 PHE A O 1
ATOM 1421 N N . ALA A 1 183 ? -7.055 -1.553 -9.547 1 95.5 183 ALA A N 1
ATOM 1422 C CA . ALA A 1 183 ? -7.727 -0.312 -9.172 1 95.5 183 ALA A CA 1
ATOM 1423 C C . ALA A 1 183 ? -7.77 0.666 -10.344 1 95.5 183 ALA A C 1
ATOM 1425 O O . ALA A 1 183 ? -8.766 1.361 -10.539 1 95.5 183 ALA A O 1
ATOM 1426 N N . ALA A 1 184 ? -6.676 0.715 -11.062 1 91.5 184 ALA A N 1
ATOM 1427 C CA . ALA A 1 184 ? -6.645 1.58 -12.242 1 91.5 184 ALA A CA 1
ATOM 1428 C C . ALA A 1 184 ? -7.734 1.193 -13.234 1 91.5 184 ALA A C 1
ATOM 1430 O O . ALA A 1 184 ? -8.336 2.059 -13.875 1 91.5 184 ALA A O 1
ATOM 1431 N N . GLY A 1 185 ? -7.941 -0.116 -13.406 1 91.38 185 GLY A N 1
ATOM 1432 C CA . GLY A 1 185 ? -9.016 -0.584 -14.266 1 91.38 185 GLY A CA 1
ATOM 1433 C C . GLY A 1 185 ? -10.398 -0.32 -13.695 1 91.38 185 GLY A C 1
ATOM 1434 O O . GLY A 1 185 ? -11.312 0.073 -14.422 1 91.38 185 GLY A O 1
ATOM 1435 N N . LEU A 1 186 ? -10.5 -0.52 -12.406 1 94 186 LEU A N 1
ATOM 1436 C CA . LEU A 1 186 ? -11.773 -0.376 -11.711 1 94 186 LEU A CA 1
ATOM 1437 C C . LEU A 1 186 ? -12.273 1.063 -11.781 1 94 186 LEU A C 1
ATOM 1439 O O . LEU A 1 186 ? -13.461 1.305 -12.016 1 94 186 LEU A O 1
ATOM 1443 N N . PHE A 1 187 ? -11.281 2.027 -11.484 1 90.88 187 PHE A N 1
ATOM 1444 C CA . PHE A 1 187 ? -11.648 3.438 -11.422 1 90.88 187 PHE A CA 1
ATOM 1445 C C . PHE A 1 187 ? -11.195 4.164 -12.688 1 90.88 187 PHE A C 1
ATOM 1447 O O . PHE A 1 187 ? -10.695 5.289 -12.609 1 90.88 187 PHE A O 1
ATOM 1454 N N . THR A 1 188 ? -11.375 3.605 -13.82 1 76.94 188 THR A N 1
ATOM 1455 C CA . THR A 1 188 ? -10.914 4.148 -15.086 1 76.94 188 THR A CA 1
ATOM 1456 C C . THR A 1 188 ? -11.125 5.66 -15.141 1 76.94 188 THR A C 1
ATOM 1458 O O . THR A 1 188 ? -12.203 6.152 -14.797 1 76.94 188 THR A O 1
ATOM 1461 N N . PRO A 1 189 ? -9.938 6.34 -15.398 1 64.31 189 PRO A N 1
ATOM 1462 C CA . PRO A 1 189 ? -9.852 7.805 -15.359 1 64.31 189 PRO A CA 1
ATOM 1463 C C . PRO A 1 189 ? -10.984 8.477 -16.141 1 64.31 189 PRO A C 1
ATOM 1465 O O . PRO A 1 189 ? -11.398 7.98 -17.188 1 64.31 189 PRO A O 1
ATOM 1468 N N . GLN A 1 190 ? -11.961 9.078 -15.438 1 53.78 190 GLN A N 1
ATOM 1469 C CA . GLN A 1 190 ? -13.039 9.789 -16.109 1 53.78 190 GLN A CA 1
ATOM 1470 C C . GLN A 1 190 ? -12.57 11.141 -16.641 1 53.78 190 GLN A C 1
ATOM 1472 O O . GLN A 1 190 ? -13.258 12.156 -16.469 1 53.78 190 GLN A O 1
ATOM 1477 N N . ASN A 1 191 ? -11.523 11.391 -17.078 1 48.59 191 ASN A N 1
ATOM 1478 C CA . ASN A 1 191 ? -11.141 12.797 -17.125 1 48.59 191 ASN A CA 1
ATOM 1479 C C . ASN A 1 191 ? -12.07 13.609 -18.031 1 48.59 191 ASN A C 1
ATOM 1481 O O . ASN A 1 191 ? -12.375 13.188 -19.141 1 48.59 191 ASN A O 1
ATOM 1485 N N . GLU A 1 192 ? -12.961 14.188 -17.516 1 45.19 192 GLU A N 1
ATOM 1486 C CA . GLU A 1 192 ? -13.586 15.273 -18.266 1 45.19 192 GLU A CA 1
ATOM 1487 C C . GLU A 1 192 ? -12.555 16.062 -19.062 1 45.19 192 GLU A C 1
ATOM 1489 O O . GLU A 1 192 ? -12.805 16.438 -20.203 1 45.19 192 GLU A O 1
ATOM 1494 N N . GLU A 1 193 ? -11.57 16.766 -18.328 1 44.09 193 GLU A N 1
ATOM 1495 C CA . GLU A 1 193 ? -10.664 17.688 -18.984 1 44.09 193 GLU A CA 1
ATOM 1496 C C . GLU A 1 193 ? -9.477 16.969 -19.609 1 44.09 193 GLU A C 1
ATOM 1498 O O . GLU A 1 193 ? -8.523 17.594 -20.078 1 44.09 193 GLU A O 1
ATOM 1503 N N . GLY A 1 194 ? -9.391 15.734 -19.891 1 42.44 194 GLY A N 1
ATOM 1504 C CA . GLY A 1 194 ? -8.305 15.086 -20.625 1 42.44 194 GLY A CA 1
ATOM 1505 C C . GLY A 1 194 ? -7.207 14.57 -19.719 1 42.44 194 GLY A C 1
ATOM 1506 O O . GLY A 1 194 ? -6.152 14.141 -20.203 1 42.44 194 GLY A O 1
ATOM 1507 N N . THR A 1 195 ? -7.117 14.953 -18.453 1 47.59 195 THR A N 1
ATOM 1508 C CA . THR A 1 195 ? -5.941 14.516 -17.719 1 47.59 195 THR A CA 1
ATOM 1509 C C . THR A 1 195 ? -6.145 13.109 -17.156 1 47.59 195 THR A C 1
ATOM 1511 O O . THR A 1 195 ? -7.215 12.797 -16.625 1 47.59 195 THR A O 1
ATOM 1514 N N . CYS A 1 196 ? -5.652 12.078 -17.766 1 51.84 196 CYS A N 1
ATOM 1515 C CA . CYS A 1 196 ? -5.617 10.648 -17.484 1 51.84 196 CYS A CA 1
ATOM 1516 C C . CYS A 1 196 ? -4.996 10.375 -16.109 1 51.84 196 CYS A C 1
ATOM 1518 O O . CYS A 1 196 ? -3.832 9.984 -16.016 1 51.84 196 CYS A O 1
ATOM 1520 N N . ARG A 1 197 ? -5.719 10.992 -14.953 1 63.72 197 ARG A N 1
ATOM 1521 C CA . ARG A 1 197 ? -5.066 10.672 -13.688 1 63.72 197 ARG A CA 1
ATOM 1522 C C . ARG A 1 197 ? -5.797 9.547 -12.969 1 63.72 197 ARG A C 1
ATOM 1524 O O . ARG A 1 197 ? -7.023 9.578 -12.828 1 63.72 197 ARG A O 1
ATOM 1531 N N . ASN A 1 198 ? -5.137 8.453 -12.766 1 74.88 198 ASN A N 1
ATOM 1532 C CA . ASN A 1 198 ? -5.645 7.344 -11.977 1 74.88 198 ASN A CA 1
ATOM 1533 C C . ASN A 1 198 ? -6.059 7.793 -10.578 1 74.88 198 ASN A C 1
ATOM 1535 O O . ASN A 1 198 ? -5.516 8.766 -10.047 1 74.88 198 ASN A O 1
ATOM 1539 N N . THR A 1 199 ? -7.098 7.289 -10.125 1 87.62 199 THR A N 1
ATOM 1540 C CA . THR A 1 199 ? -7.512 7.492 -8.742 1 87.62 199 THR A CA 1
ATOM 1541 C C . THR A 1 199 ? -6.449 6.977 -7.777 1 87.62 199 THR A C 1
ATOM 1543 O O . THR A 1 199 ? -6.078 5.801 -7.824 1 87.62 199 THR A O 1
ATOM 1546 N N . PRO A 1 200 ? -5.902 7.844 -7.027 1 92.62 200 PRO A N 1
ATOM 1547 C CA . PRO A 1 200 ? -4.934 7.352 -6.043 1 92.62 200 PRO A CA 1
ATOM 1548 C C . PRO A 1 200 ? -5.594 6.574 -4.906 1 92.62 200 PRO A C 1
ATOM 1550 O O . PRO A 1 200 ? -6.262 7.16 -4.055 1 92.62 200 PRO A O 1
ATOM 1553 N N . ILE A 1 201 ? -5.332 5.277 -4.855 1 95.62 201 ILE A N 1
ATOM 1554 C CA . ILE A 1 201 ? -5.98 4.453 -3.842 1 95.62 201 ILE A CA 1
ATOM 1555 C C . ILE A 1 201 ? -5.035 4.254 -2.658 1 95.62 201 ILE A C 1
ATOM 1557 O O . ILE A 1 201 ? -3.83 4.484 -2.773 1 95.62 201 ILE A O 1
ATOM 1561 N N . TYR A 1 202 ? -5.621 3.982 -1.583 1 97.5 202 TYR A N 1
ATOM 1562 C CA . TYR A 1 202 ? -4.895 3.539 -0.4 1 97.5 202 TYR A CA 1
ATOM 1563 C C . TYR A 1 202 ? -5.004 2.027 -0.228 1 97.5 202 TYR A C 1
ATOM 1565 O O . TYR A 1 202 ? -6.105 1.48 -0.179 1 97.5 202 TYR A O 1
ATOM 1573 N N . MET A 1 203 ? -3.842 1.358 -0.181 1 98.12 203 MET A N 1
ATOM 1574 C CA . MET A 1 203 ? -3.799 -0.089 0.009 1 98.12 203 MET A CA 1
ATOM 1575 C C . MET A 1 203 ? -2.898 -0.457 1.184 1 98.12 203 MET A C 1
ATOM 1577 O O . MET A 1 203 ? -1.74 -0.039 1.238 1 98.12 203 MET A O 1
ATOM 1581 N N . THR A 1 204 ? -3.443 -1.208 2.109 1 97.31 204 THR A N 1
ATOM 1582 C CA . THR A 1 204 ? -2.639 -1.667 3.238 1 97.31 204 THR A CA 1
ATOM 1583 C C . THR A 1 204 ? -1.868 -2.932 2.873 1 97.31 204 THR A C 1
ATOM 1585 O O . THR A 1 204 ? -2.307 -3.709 2.021 1 97.31 204 THR A O 1
ATOM 1588 N N . THR A 1 205 ? -0.746 -3.096 3.434 1 96.31 205 THR A N 1
ATOM 1589 C CA . THR A 1 205 ? 0.046 -4.309 3.262 1 96.31 205 THR A CA 1
ATOM 1590 C C . THR A 1 205 ? 0.521 -4.84 4.609 1 96.31 205 THR A C 1
ATOM 1592 O O . THR A 1 205 ? 0.559 -4.102 5.598 1 96.31 205 THR A O 1
ATOM 1595 N N . SER A 1 206 ? 0.815 -6.07 4.668 1 90.44 206 SER A N 1
ATOM 1596 C CA . SER A 1 206 ? 1.364 -6.711 5.855 1 90.44 206 SER A CA 1
ATOM 1597 C C . SER A 1 206 ? 2.547 -7.609 5.508 1 90.44 206 SER A C 1
ATOM 1599 O O . SER A 1 206 ? 2.514 -8.328 4.508 1 90.44 206 SER A O 1
ATOM 1601 N N . PRO A 1 207 ? 3.535 -7.523 6.426 1 85.88 207 PRO A N 1
ATOM 1602 C CA . PRO A 1 207 ? 4.641 -8.453 6.199 1 85.88 207 PRO A CA 1
ATOM 1603 C C . PRO A 1 207 ? 4.207 -9.914 6.289 1 85.88 207 PRO A C 1
ATOM 1605 O O . PRO A 1 207 ? 3.352 -10.258 7.109 1 85.88 207 PRO A O 1
ATOM 1608 N N . GLN A 1 208 ? 4.867 -10.719 5.527 1 81.38 208 GLN A N 1
ATOM 1609 C CA . GLN A 1 208 ? 4.457 -12.102 5.273 1 81.38 208 GLN A CA 1
ATOM 1610 C C . GLN A 1 208 ? 4.25 -12.859 6.578 1 81.38 208 GLN A C 1
ATOM 1612 O O . GLN A 1 208 ? 3.191 -13.461 6.793 1 81.38 208 GLN A O 1
ATOM 1617 N N . LYS A 1 209 ? 5.156 -12.844 7.516 1 81.94 209 LYS A N 1
ATOM 1618 C CA . LYS A 1 209 ? 5.09 -13.648 8.734 1 81.94 209 LYS A CA 1
ATOM 1619 C C . LYS A 1 209 ? 4.055 -13.094 9.703 1 81.94 209 LYS A C 1
ATOM 1621 O O . LYS A 1 209 ? 3.66 -13.773 10.656 1 81.94 209 LYS A O 1
ATOM 1626 N N . LYS A 1 210 ? 3.541 -11.945 9.359 1 86.06 210 LYS A N 1
ATOM 1627 C CA . LYS A 1 210 ? 2.551 -11.32 10.234 1 86.06 210 LYS A CA 1
ATOM 1628 C C . LYS A 1 210 ? 1.204 -11.188 9.523 1 86.06 210 LYS A C 1
ATOM 1630 O O . LYS A 1 210 ? 0.267 -10.602 10.07 1 86.06 210 LYS A O 1
ATOM 1635 N N . ASP A 1 211 ? 1.168 -11.719 8.383 1 92.44 211 ASP A N 1
ATOM 1636 C CA . ASP A 1 211 ? -0.046 -11.609 7.582 1 92.44 211 ASP A CA 1
ATOM 1637 C C . ASP A 1 211 ? -0.949 -12.82 7.781 1 92.44 211 ASP A C 1
ATOM 1639 O O . ASP A 1 211 ? -0.919 -13.766 6.98 1 92.44 211 ASP A O 1
ATOM 1643 N N . HIS A 1 212 ? -1.847 -12.781 8.664 1 92.19 212 HIS A N 1
ATOM 1644 C CA . HIS A 1 212 ? -2.725 -13.891 9.023 1 92.19 212 HIS A CA 1
ATOM 1645 C C . HIS A 1 212 ? -3.898 -14 8.055 1 92.19 212 HIS A C 1
ATOM 1647 O O . HIS A 1 212 ? -4.656 -14.969 8.094 1 92.19 212 HIS A O 1
ATOM 1653 N N . ILE A 1 213 ? -4.027 -13.023 7.203 1 95.62 213 ILE A N 1
ATOM 1654 C CA . ILE A 1 213 ? -5.191 -12.969 6.328 1 95.62 213 ILE A CA 1
ATOM 1655 C C . ILE A 1 213 ? -4.801 -13.414 4.918 1 95.62 213 ILE A C 1
ATOM 1657 O O . ILE A 1 213 ? -5.324 -14.406 4.406 1 95.62 213 ILE A O 1
ATOM 1661 N N . MET A 1 214 ? -3.771 -12.812 4.352 1 96.25 214 MET A N 1
ATOM 1662 C CA . MET A 1 214 ? -3.426 -13.078 2.959 1 96.25 214 MET A CA 1
ATOM 1663 C C . MET A 1 214 ? -2.303 -14.109 2.865 1 96.25 214 MET A C 1
ATOM 1665 O O . MET A 1 214 ? -2.035 -14.648 1.79 1 96.25 214 MET A O 1
ATOM 1669 N N . ASN A 1 215 ? -1.651 -14.391 3.979 1 94.69 215 ASN A N 1
ATOM 1670 C CA . ASN A 1 215 ? -0.65 -15.445 4.059 1 94.69 215 ASN A CA 1
ATOM 1671 C C . ASN A 1 215 ? -0.84 -16.312 5.309 1 94.69 215 ASN A C 1
ATOM 1673 O O . ASN A 1 215 ? 0.087 -16.469 6.102 1 94.69 215 ASN A O 1
ATOM 1677 N N . PRO A 1 216 ? -1.928 -16.922 5.426 1 93.75 216 PRO A N 1
ATOM 1678 C CA . PRO A 1 216 ? -2.209 -17.656 6.664 1 93.75 216 PRO A CA 1
ATOM 1679 C C . PRO A 1 216 ? -1.28 -18.844 6.871 1 93.75 216 PRO A C 1
ATOM 1681 O O . PRO A 1 216 ? -0.95 -19.188 8.008 1 93.75 216 PRO A O 1
ATOM 1684 N N . GLN A 1 217 ? -0.797 -19.469 5.844 1 93.81 217 GLN A N 1
ATOM 1685 C CA . GLN A 1 217 ? 0.106 -20.609 5.934 1 93.81 217 GLN A CA 1
ATOM 1686 C C . GLN A 1 217 ? 1.448 -20.203 6.535 1 93.81 217 GLN A C 1
ATOM 1688 O O . GLN A 1 217 ? 1.87 -20.75 7.555 1 93.81 217 GLN A O 1
ATOM 1693 N N . LYS A 1 218 ? 1.992 -19.188 5.969 1 91 218 LYS A N 1
ATOM 1694 C CA . LYS A 1 218 ? 3.328 -18.766 6.379 1 91 218 LYS A CA 1
ATOM 1695 C C . LYS A 1 218 ? 3.297 -18.109 7.762 1 91 218 LYS A C 1
ATOM 1697 O O . LYS A 1 218 ? 4.32 -18.062 8.445 1 91 218 LYS A O 1
ATOM 1702 N N . SER A 1 219 ? 2.176 -17.656 8.188 1 90.31 219 SER A N 1
ATOM 1703 C CA . SER A 1 219 ? 2.059 -17.031 9.508 1 90.31 219 SER A CA 1
ATOM 1704 C C . SER A 1 219 ? 1.86 -18.094 10.594 1 90.31 219 SER A C 1
ATOM 1706 O O . SER A 1 219 ? 1.863 -17.766 11.781 1 90.31 219 SER A O 1
ATOM 1708 N N . CYS A 1 220 ? 1.713 -19.328 10.234 1 92.19 220 CYS A N 1
ATOM 1709 C CA . CYS A 1 220 ? 1.5 -20.453 11.156 1 92.19 220 CYS A CA 1
ATOM 1710 C C . CYS A 1 220 ? 2.762 -21.297 11.289 1 92.19 220 CYS A C 1
ATOM 1712 O O . CYS A 1 220 ? 3.137 -22 10.359 1 92.19 220 CYS A O 1
ATOM 1714 N N . SER A 1 221 ? 3.271 -21.312 12.469 1 90.75 221 SER A N 1
ATOM 1715 C CA . SER A 1 221 ? 4.516 -22.031 12.703 1 90.75 221 SER A CA 1
ATOM 1716 C C . SER A 1 221 ? 4.324 -23.531 12.5 1 90.75 221 SER A C 1
ATOM 1718 O O . SER A 1 221 ? 5.207 -24.219 11.977 1 90.75 221 SER A O 1
ATOM 1720 N N . ALA A 1 222 ? 3.223 -24.062 12.898 1 90.94 222 ALA A N 1
ATOM 1721 C CA . ALA A 1 222 ? 2.943 -25.484 12.727 1 90.94 222 ALA A CA 1
ATOM 1722 C C . ALA A 1 222 ? 2.889 -25.859 11.242 1 90.94 222 ALA A C 1
ATOM 1724 O O . ALA A 1 222 ? 3.367 -26.922 10.852 1 90.94 222 ALA A O 1
ATOM 1725 N N . TRP A 1 223 ? 2.328 -25.078 10.477 1 93.12 223 TRP A N 1
ATOM 1726 C CA . TRP A 1 223 ? 2.258 -25.328 9.039 1 93.12 223 TRP A CA 1
ATOM 1727 C C . TRP A 1 223 ? 3.65 -25.344 8.422 1 93.12 223 TRP A C 1
ATOM 1729 O O . TRP A 1 223 ? 3.984 -26.25 7.652 1 93.12 223 TRP A O 1
ATOM 1739 N N . ARG A 1 224 ? 4.457 -24.344 8.789 1 92.12 224 ARG A N 1
ATOM 1740 C CA . ARG A 1 224 ? 5.812 -24.266 8.242 1 92.12 224 ARG A CA 1
ATOM 1741 C C . ARG A 1 224 ? 6.629 -25.5 8.617 1 92.12 224 ARG A C 1
ATOM 1743 O O . ARG A 1 224 ? 7.434 -25.969 7.812 1 92.12 224 ARG A O 1
ATOM 1750 N N . LYS A 1 225 ? 6.363 -26 9.75 1 89 225 LYS A N 1
ATOM 1751 C CA . LYS A 1 225 ? 7.164 -27.094 10.266 1 89 225 LYS A CA 1
ATOM 1752 C C . LYS A 1 225 ? 6.668 -28.438 9.727 1 89 225 LYS A C 1
ATOM 1754 O O . LYS A 1 225 ? 7.469 -29.312 9.391 1 89 225 LYS A O 1
ATOM 1759 N N . HIS A 1 226 ? 5.332 -28.547 9.547 1 88.62 226 HIS A N 1
ATOM 1760 C CA . HIS A 1 226 ? 4.805 -29.906 9.352 1 88.62 226 HIS A CA 1
ATOM 1761 C C . HIS A 1 226 ? 4.199 -30.062 7.961 1 88.62 226 HIS A C 1
ATOM 1763 O O . HIS A 1 226 ? 3.977 -31.188 7.504 1 88.62 226 HIS A O 1
ATOM 1769 N N . VAL A 1 227 ? 3.928 -29.047 7.359 1 91.56 227 VAL A N 1
ATOM 1770 C CA . VAL A 1 227 ? 3.207 -29.156 6.094 1 91.56 227 VAL A CA 1
ATOM 1771 C C . VAL A 1 227 ? 4.117 -28.75 4.938 1 91.56 227 VAL A C 1
ATOM 1773 O O . VAL A 1 227 ? 4.281 -29.5 3.975 1 91.56 227 VAL A O 1
ATOM 1776 N N . GLN A 1 228 ? 4.762 -27.609 5.105 1 90.31 228 GLN A N 1
ATOM 1777 C CA . GLN A 1 228 ? 5.594 -27.062 4.035 1 90.31 228 GLN A CA 1
ATOM 1778 C C . GLN A 1 228 ? 6.766 -27.984 3.727 1 90.31 228 GLN A C 1
ATOM 1780 O O . GLN A 1 228 ? 7.703 -28.094 4.52 1 90.31 228 GLN A O 1
ATOM 1785 N N . ARG A 1 229 ? 6.719 -28.578 2.627 1 87.12 229 ARG A N 1
ATOM 1786 C CA . ARG A 1 229 ? 7.766 -29.484 2.17 1 87.12 229 ARG A CA 1
ATOM 1787 C C . ARG A 1 229 ? 8.133 -30.5 3.252 1 87.12 229 ARG A C 1
ATOM 1789 O O . ARG A 1 229 ? 9.312 -30.797 3.461 1 87.12 229 ARG A O 1
ATOM 1796 N N . GLY A 1 230 ? 7.172 -30.984 3.906 1 87.25 230 GLY A N 1
ATOM 1797 C CA . GLY A 1 230 ? 7.387 -32 4.93 1 87.25 230 GLY A CA 1
ATOM 1798 C C . GLY A 1 230 ? 7.719 -33.375 4.359 1 87.25 230 GLY A C 1
ATOM 1799 O O . GLY A 1 230 ? 7.73 -33.531 3.139 1 87.25 230 GLY A O 1
ATOM 1800 N N . PRO A 1 231 ? 7.988 -34.281 5.23 1 88.19 231 PRO A N 1
ATOM 1801 C CA . PRO A 1 231 ? 8.391 -35.594 4.77 1 88.19 231 PRO A CA 1
ATOM 1802 C C . PRO A 1 231 ? 7.344 -36.25 3.873 1 88.19 231 PRO A C 1
ATOM 1804 O O . PRO A 1 231 ? 7.691 -36.875 2.859 1 88.19 231 PRO A O 1
ATOM 1807 N N . ALA A 1 232 ? 6.113 -36.156 4.258 1 89.38 232 ALA A N 1
ATOM 1808 C CA . ALA A 1 232 ? 5.051 -36.75 3.453 1 89.38 232 ALA A CA 1
ATOM 1809 C C . ALA A 1 232 ? 4.977 -36.094 2.074 1 89.38 232 ALA A C 1
ATOM 1811 O O . ALA A 1 232 ? 4.781 -36.781 1.068 1 89.38 232 ALA A O 1
ATOM 1812 N N . HIS A 1 233 ? 5.055 -34.812 2.041 1 94.38 233 HIS A N 1
ATOM 1813 C CA . HIS A 1 233 ? 5.066 -34.094 0.781 1 94.38 233 HIS A CA 1
ATOM 1814 C C . HIS A 1 233 ? 6.219 -34.531 -0.11 1 94.38 233 HIS A C 1
ATOM 1816 O O . HIS A 1 233 ? 6.012 -34.875 -1.28 1 94.38 233 HIS A O 1
ATOM 1822 N N . ARG A 1 234 ? 7.391 -34.656 0.423 1 95.19 234 ARG A N 1
ATOM 1823 C CA . ARG A 1 234 ? 8.578 -35.031 -0.336 1 95.19 234 ARG A CA 1
ATOM 1824 C C . ARG A 1 234 ? 8.453 -36.438 -0.885 1 95.19 234 ARG A C 1
ATOM 1826 O O . ARG A 1 234 ? 8.805 -36.688 -2.037 1 95.19 234 ARG A O 1
ATOM 1833 N N . ALA A 1 235 ? 7.977 -37.281 -0.065 1 96.19 235 ALA A N 1
ATOM 1834 C CA . ALA A 1 235 ? 7.848 -38.688 -0.473 1 96.19 235 ALA A CA 1
ATOM 1835 C C . ALA A 1 235 ? 6.887 -38.844 -1.651 1 96.19 235 ALA A C 1
ATOM 1837 O O . ALA A 1 235 ? 7.18 -39.531 -2.619 1 96.19 235 ALA A O 1
ATOM 1838 N N . GLU A 1 236 ? 5.715 -38.156 -1.55 1 97.12 236 GLU A N 1
ATOM 1839 C CA . GLU A 1 236 ? 4.715 -38.25 -2.613 1 97.12 236 GLU A CA 1
ATOM 1840 C C . GLU A 1 236 ? 5.238 -37.625 -3.904 1 97.12 236 GLU A C 1
ATOM 1842 O O . GLU A 1 236 ? 5.035 -38.156 -4.988 1 97.12 236 GLU A O 1
ATOM 1847 N N . MET A 1 237 ? 5.938 -36.531 -3.789 1 97.19 237 MET A N 1
ATOM 1848 C CA . MET A 1 237 ? 6.449 -35.844 -4.977 1 97.19 237 MET A CA 1
ATOM 1849 C C . MET A 1 237 ? 7.574 -36.656 -5.621 1 97.19 237 MET A C 1
ATOM 1851 O O . MET A 1 237 ? 7.676 -36.719 -6.848 1 97.19 237 MET A O 1
ATOM 1855 N N . GLU A 1 238 ? 8.398 -37.25 -4.777 1 97.5 238 GLU A N 1
ATOM 1856 C CA . GLU A 1 238 ? 9.461 -38.094 -5.301 1 97.5 238 GLU A CA 1
ATOM 1857 C C . GLU A 1 238 ? 8.891 -39.312 -6.023 1 97.5 238 GLU A C 1
ATOM 1859 O O . GLU A 1 238 ? 9.406 -39.719 -7.062 1 97.5 238 GLU A O 1
ATOM 1864 N N . ALA A 1 239 ? 7.91 -39.875 -5.438 1 98.19 239 ALA A N 1
ATOM 1865 C CA . ALA A 1 239 ? 7.25 -41.031 -6.074 1 98.19 239 ALA A CA 1
ATOM 1866 C C . ALA A 1 239 ? 6.691 -40.656 -7.438 1 98.19 239 ALA A C 1
ATOM 1868 O O . ALA A 1 239 ? 6.852 -41.375 -8.414 1 98.19 239 ALA A O 1
ATOM 1869 N N . PHE A 1 240 ? 6.059 -39.562 -7.531 1 98.19 240 PHE A N 1
ATOM 1870 C CA . PHE A 1 240 ? 5.488 -39.094 -8.789 1 98.19 240 PHE A CA 1
ATOM 1871 C C . PHE A 1 240 ? 6.578 -38.875 -9.836 1 98.19 240 PHE A C 1
ATOM 1873 O O . PHE A 1 240 ? 6.461 -39.344 -10.961 1 98.19 240 PHE A O 1
ATOM 1880 N N . LYS A 1 241 ? 7.598 -38.125 -9.438 1 98 241 LYS A N 1
ATOM 1881 C CA . LYS A 1 241 ? 8.68 -37.812 -10.367 1 98 241 LYS A CA 1
ATOM 1882 C C . LYS A 1 241 ? 9.359 -39.062 -10.875 1 98 241 LYS A C 1
ATOM 1884 O O . LYS A 1 241 ? 9.695 -39.188 -12.062 1 98 241 LYS A O 1
ATOM 1889 N N . SER A 1 242 ? 9.562 -40 -9.984 1 97.56 242 SER A N 1
ATOM 1890 C CA . SER A 1 242 ? 10.234 -41.25 -10.344 1 97.56 242 SER A CA 1
ATOM 1891 C C . SER A 1 242 ? 9.383 -42.094 -11.281 1 97.56 242 SER A C 1
ATOM 1893 O O . SER A 1 242 ? 9.906 -42.844 -12.117 1 97.56 242 SER A O 1
ATOM 1895 N N . ALA A 1 243 ? 8.125 -41.938 -11.164 1 97.69 243 ALA A N 1
ATOM 1896 C CA . ALA A 1 243 ? 7.223 -42.781 -11.93 1 97.69 243 ALA A CA 1
ATOM 1897 C C . ALA A 1 243 ? 6.871 -42.125 -13.273 1 97.69 243 ALA A C 1
ATOM 1899 O O . ALA A 1 243 ? 6.699 -42.844 -14.273 1 97.69 243 ALA A O 1
ATOM 1900 N N . ARG A 1 244 ? 6.785 -40.844 -13.289 1 97.69 244 ARG A N 1
ATOM 1901 C CA . ARG A 1 244 ? 6.082 -40.25 -14.422 1 97.69 244 ARG A CA 1
ATOM 1902 C C . ARG A 1 244 ? 7.039 -39.469 -15.312 1 97.69 244 ARG A C 1
ATOM 1904 O O . ARG A 1 244 ? 6.809 -39.344 -16.516 1 97.69 244 ARG A O 1
ATOM 1911 N N . LEU A 1 245 ? 8.125 -38.969 -14.828 1 98.19 245 LEU A N 1
ATOM 1912 C CA . LEU A 1 245 ? 8.969 -38.094 -15.617 1 98.19 245 LEU A CA 1
ATOM 1913 C C . LEU A 1 245 ? 9.898 -38.875 -16.531 1 98.19 245 LEU A C 1
ATOM 1915 O O . LEU A 1 245 ? 10.133 -38.5 -17.672 1 98.19 245 LEU A O 1
ATOM 1919 N N . PRO A 1 246 ? 10.469 -40.094 -16.109 1 98.06 246 PRO A N 1
ATOM 1920 C CA . PRO A 1 246 ? 11.391 -40.812 -16.984 1 98.06 246 PRO A CA 1
ATOM 1921 C C . PRO A 1 246 ? 10.734 -41.25 -18.297 1 98.06 246 PRO A C 1
ATOM 1923 O O . PRO A 1 246 ? 11.312 -41.062 -19.375 1 98.06 246 PRO A O 1
ATOM 1926 N N . PRO A 1 247 ? 9.508 -41.812 -18.25 1 97.81 247 PRO A N 1
ATOM 1927 C CA . PRO A 1 247 ? 8.883 -42.156 -19.531 1 97.81 247 PRO A CA 1
ATOM 1928 C C . PRO A 1 247 ? 8.711 -40.938 -20.438 1 97.81 247 PRO A C 1
ATOM 1930 O O . PRO A 1 247 ? 8.859 -41.062 -21.656 1 97.81 247 PRO A O 1
ATOM 1933 N N . ILE A 1 248 ? 8.367 -39.812 -19.906 1 98.06 248 ILE A N 1
ATOM 1934 C CA . ILE A 1 248 ? 8.211 -38.594 -20.703 1 98.06 248 ILE A CA 1
ATOM 1935 C C . ILE A 1 248 ? 9.555 -38.188 -21.297 1 98.06 248 ILE A C 1
ATOM 1937 O O . ILE A 1 248 ? 9.641 -37.844 -22.484 1 98.06 248 ILE A O 1
ATOM 1941 N N . ALA A 1 249 ? 10.602 -38.219 -20.469 1 97.56 249 ALA A N 1
ATOM 1942 C CA . ALA A 1 249 ? 11.945 -37.906 -20.922 1 97.56 249 ALA A CA 1
ATOM 1943 C C . ALA A 1 249 ? 12.383 -38.812 -22.062 1 97.56 249 ALA A C 1
ATOM 1945 O O . ALA A 1 249 ? 12.961 -38.375 -23.047 1 97.56 249 ALA A O 1
ATOM 1946 N N . ARG A 1 250 ? 12.094 -40.094 -21.969 1 97.06 250 ARG A N 1
ATOM 1947 C CA . ARG A 1 250 ? 12.453 -41.094 -22.984 1 97.06 250 ARG A CA 1
ATOM 1948 C C . ARG A 1 250 ? 11.734 -40.781 -24.297 1 97.06 250 ARG A C 1
ATOM 1950 O O . ARG A 1 250 ? 12.344 -40.844 -25.375 1 97.06 250 ARG A O 1
ATOM 1957 N N . ARG A 1 251 ? 10.5 -40.5 -24.188 1 96.94 251 ARG A N 1
ATOM 1958 C CA . ARG A 1 251 ? 9.734 -40.219 -25.391 1 96.94 251 ARG A CA 1
ATOM 1959 C C . ARG A 1 251 ? 10.266 -38.938 -26.078 1 96.94 251 ARG A C 1
ATOM 1961 O O . ARG A 1 251 ? 10.359 -38.906 -27.312 1 96.94 251 ARG A O 1
ATOM 1968 N N . LEU A 1 252 ? 10.539 -37.906 -25.297 1 95.19 252 LEU A N 1
ATOM 1969 C CA . LEU A 1 252 ? 11.109 -36.688 -25.844 1 95.19 252 LEU A CA 1
ATOM 1970 C C . LEU A 1 252 ? 12.445 -36.969 -26.516 1 95.19 252 LEU A C 1
ATOM 1972 O O . LEU A 1 252 ? 12.742 -36.406 -27.578 1 95.19 252 LEU A O 1
ATOM 1976 N N . ALA A 1 253 ? 13.227 -37.812 -25.891 1 92 253 ALA A N 1
ATOM 1977 C CA . ALA A 1 253 ? 14.508 -38.188 -26.484 1 92 253 ALA A CA 1
ATOM 1978 C C . ALA A 1 253 ? 14.32 -38.906 -27.812 1 92 253 ALA A C 1
ATOM 1980 O O . ALA A 1 253 ? 15.039 -38.625 -28.781 1 92 253 ALA A O 1
ATOM 1981 N N . GLU A 1 254 ? 13.375 -39.75 -27.812 1 91.88 254 GLU A N 1
ATOM 1982 C CA . GLU A 1 254 ? 13.086 -40.5 -29.047 1 91.88 254 GLU A CA 1
ATOM 1983 C C . GLU A 1 254 ? 12.625 -39.562 -30.156 1 91.88 254 GLU A C 1
ATOM 1985 O O . GLU A 1 254 ? 12.977 -39.719 -31.312 1 91.88 254 GLU A O 1
ATOM 1990 N N . THR A 1 255 ? 11.922 -38.594 -29.766 1 90.5 255 THR A N 1
ATOM 1991 C CA . THR A 1 255 ? 11.344 -37.656 -30.719 1 90.5 255 THR A CA 1
ATOM 1992 C C . THR A 1 255 ? 12.398 -36.688 -31.234 1 90.5 255 THR A C 1
ATOM 1994 O O . THR A 1 255 ? 12.352 -36.281 -32.406 1 90.5 255 THR A O 1
ATOM 1997 N N . THR A 1 256 ? 13.383 -36.312 -30.469 1 90 256 THR A N 1
ATOM 1998 C CA . THR A 1 256 ? 14.289 -35.25 -30.812 1 90 256 THR A CA 1
ATOM 1999 C C . THR A 1 256 ? 15.703 -35.75 -31.031 1 90 256 THR A C 1
ATOM 2001 O O . THR A 1 256 ? 16.562 -35.062 -31.578 1 90 256 THR A O 1
ATOM 2004 N N . CYS A 1 257 ? 15.945 -36.938 -30.547 1 86.88 257 CYS A N 1
ATOM 2005 C CA . CYS A 1 257 ? 17.266 -37.562 -30.562 1 86.88 257 CYS A CA 1
ATOM 2006 C C . CYS A 1 257 ? 18.172 -36.906 -29.516 1 86.88 257 CYS A C 1
ATOM 2008 O O . CYS A 1 257 ? 19.391 -37 -29.594 1 86.88 257 CYS A O 1
ATOM 2010 N N . LEU A 1 258 ? 17.578 -36.125 -28.594 1 89.69 258 LEU A N 1
ATOM 2011 C CA . LEU A 1 258 ? 18.312 -35.531 -27.484 1 89.69 258 LEU A CA 1
ATOM 2012 C C . LEU A 1 258 ? 18.094 -36.344 -26.203 1 89.69 258 LEU A C 1
ATOM 2014 O O . LEU A 1 258 ? 16.969 -36.812 -25.938 1 89.69 258 LEU A O 1
ATOM 2018 N N . THR A 1 259 ? 19.094 -36.531 -25.453 1 89.75 259 THR A N 1
ATOM 2019 C CA . THR A 1 259 ? 19 -37.312 -24.219 1 89.75 259 THR A CA 1
ATOM 2020 C C . THR A 1 259 ? 18.406 -36.5 -23.094 1 89.75 259 THR A C 1
ATOM 2022 O O . THR A 1 259 ? 19.109 -36.094 -22.156 1 89.75 259 THR A O 1
ATOM 2025 N N . PHE A 1 260 ? 17.172 -36.281 -23.141 1 93.69 260 PHE A N 1
ATOM 2026 C CA . PHE A 1 260 ? 16.453 -35.562 -22.094 1 93.69 260 PHE A CA 1
ATOM 2027 C C . PHE A 1 260 ? 16.547 -36.281 -20.766 1 93.69 260 PHE A C 1
ATOM 2029 O O . PHE A 1 260 ? 16.328 -37.5 -20.688 1 93.69 260 PHE A O 1
ATOM 2036 N N . SER A 1 261 ? 16.953 -35.562 -19.734 1 95.75 261 SER A N 1
ATOM 2037 C CA . SER A 1 261 ? 16.75 -36.062 -18.375 1 95.75 261 SER A CA 1
ATOM 2038 C C . SER A 1 261 ? 15.336 -35.75 -17.891 1 95.75 261 SER A C 1
ATOM 2040 O O . SER A 1 261 ? 14.633 -34.938 -18.469 1 95.75 261 SER A O 1
ATOM 2042 N N . PRO A 1 262 ? 14.906 -36.438 -16.828 1 97.62 262 PRO A N 1
ATOM 2043 C CA . PRO A 1 262 ? 13.617 -36.094 -16.234 1 97.62 262 PRO A CA 1
ATOM 2044 C C . PRO A 1 262 ? 13.547 -34.625 -15.805 1 97.62 262 PRO A C 1
ATOM 2046 O O . PRO A 1 262 ? 12.508 -33.969 -15.977 1 97.62 262 PRO A O 1
ATOM 2049 N N . ALA A 1 263 ? 14.609 -34.094 -15.352 1 96.94 263 ALA A N 1
ATOM 2050 C CA . ALA A 1 263 ? 14.656 -32.688 -14.938 1 96.94 263 ALA A CA 1
ATOM 2051 C C . ALA A 1 263 ? 14.484 -31.75 -16.141 1 96.94 263 ALA A C 1
ATOM 2053 O O . ALA A 1 263 ? 13.812 -30.719 -16.031 1 96.94 263 ALA A O 1
ATOM 2054 N N . ASN A 1 264 ? 15.07 -32.094 -17.234 1 96.31 264 ASN A N 1
ATOM 2055 C CA . ASN A 1 264 ? 14.898 -31.312 -18.453 1 96.31 264 ASN A CA 1
ATOM 2056 C C . ASN A 1 264 ? 13.445 -31.328 -18.922 1 96.31 264 ASN A C 1
ATOM 2058 O O . ASN A 1 264 ? 12.938 -30.297 -19.375 1 96.31 264 ASN A O 1
ATOM 2062 N N . ALA A 1 265 ? 12.914 -32.5 -18.828 1 97.56 265 ALA A N 1
ATOM 2063 C CA . ALA A 1 265 ? 11.523 -32.625 -19.266 1 97.56 265 ALA A CA 1
ATOM 2064 C C . ALA A 1 265 ? 10.602 -31.734 -18.453 1 97.56 265 ALA A C 1
ATOM 2066 O O . ALA A 1 265 ? 9.758 -31.031 -19 1 97.56 265 ALA A O 1
ATOM 2067 N N . LEU A 1 266 ? 10.805 -31.75 -17.156 1 98.12 266 LEU A N 1
ATOM 2068 C CA . LEU A 1 266 ? 10 -30.922 -16.266 1 98.12 266 LEU A CA 1
ATOM 2069 C C . LEU A 1 266 ? 10.258 -29.438 -16.531 1 98.12 266 LEU A C 1
ATOM 2071 O O . LEU A 1 266 ? 9.32 -28.641 -16.594 1 98.12 266 LEU A O 1
ATOM 2075 N N . ALA A 1 267 ? 11.5 -29.062 -16.672 1 98.44 267 ALA A N 1
ATOM 2076 C CA . ALA A 1 267 ? 11.859 -27.688 -16.969 1 98.44 267 ALA A CA 1
ATOM 2077 C C . ALA A 1 267 ? 11.227 -27.203 -18.266 1 98.44 267 ALA A C 1
ATOM 2079 O O . ALA A 1 267 ? 10.797 -26.062 -18.375 1 98.44 267 ALA A O 1
ATOM 2080 N N . ALA A 1 268 ? 11.234 -28.062 -19.25 1 98.31 268 ALA A N 1
ATOM 2081 C CA . ALA A 1 268 ? 10.633 -27.734 -20.531 1 98.31 268 ALA A CA 1
ATOM 2082 C C . ALA A 1 268 ? 9.141 -27.453 -20.391 1 98.31 268 ALA A C 1
ATOM 2084 O O . ALA A 1 268 ? 8.617 -26.516 -21 1 98.31 268 ALA A O 1
ATOM 2085 N N . PHE A 1 269 ? 8.461 -28.25 -19.609 1 98.5 269 PHE A N 1
ATOM 2086 C CA . PHE A 1 269 ? 7.039 -28.031 -19.391 1 98.5 269 PHE A CA 1
ATOM 2087 C C . PHE A 1 269 ? 6.797 -26.719 -18.672 1 98.5 269 PHE A C 1
ATOM 2089 O O . PHE A 1 269 ? 5.887 -25.969 -19.016 1 98.5 269 PHE A O 1
ATOM 2096 N N . LYS A 1 270 ? 7.605 -26.438 -17.672 1 98.62 270 LYS A N 1
ATOM 2097 C CA . LYS A 1 270 ? 7.488 -25.156 -16.953 1 98.62 270 LYS A CA 1
ATOM 2098 C C . LYS A 1 270 ? 7.809 -23.984 -17.859 1 98.62 270 LYS A C 1
ATOM 2100 O O . LYS A 1 270 ? 7.16 -22.938 -17.781 1 98.62 270 LYS A O 1
ATOM 2105 N N . ALA A 1 271 ? 8.82 -24.172 -18.672 1 98.69 271 ALA A N 1
ATOM 2106 C CA . ALA A 1 271 ? 9.133 -23.141 -19.641 1 98.69 271 ALA A CA 1
ATOM 2107 C C . ALA A 1 271 ? 7.957 -22.875 -20.578 1 98.69 271 ALA A C 1
ATOM 2109 O O . ALA A 1 271 ? 7.656 -21.719 -20.906 1 98.69 271 ALA A O 1
ATOM 2110 N N . CYS A 1 272 ? 7.336 -24 -21.031 1 98.5 272 CYS A N 1
ATOM 2111 C CA . CYS A 1 272 ? 6.121 -23.875 -21.828 1 98.5 272 CYS A CA 1
ATOM 2112 C C . CYS A 1 272 ? 5.082 -23.016 -21.109 1 98.5 272 CYS A C 1
ATOM 2114 O O . CYS A 1 272 ? 4.547 -22.078 -21.688 1 98.5 272 CYS A O 1
ATOM 2116 N N . ALA A 1 273 ? 4.812 -23.297 -19.859 1 98.62 273 ALA A N 1
ATOM 2117 C CA . ALA A 1 273 ? 3.809 -22.578 -19.078 1 98.62 273 ALA A CA 1
ATOM 2118 C C . ALA A 1 273 ? 4.125 -21.094 -18.984 1 98.62 273 ALA A C 1
ATOM 2120 O O . ALA A 1 273 ? 3.264 -20.25 -19.25 1 98.62 273 ALA A O 1
ATOM 2121 N N . PHE A 1 274 ? 5.328 -20.719 -18.719 1 98.75 274 PHE A N 1
ATOM 2122 C CA . PHE A 1 274 ? 5.691 -19.328 -18.5 1 98.75 274 PHE A CA 1
ATOM 2123 C C . PHE A 1 274 ? 5.789 -18.578 -19.828 1 98.75 274 PHE A C 1
ATOM 2125 O O . PHE A 1 274 ? 5.469 -17.391 -19.891 1 98.75 274 PHE A O 1
ATOM 2132 N N . GLU A 1 275 ? 6.277 -19.266 -20.859 1 98.38 275 GLU A N 1
ATOM 2133 C CA . GLU A 1 275 ? 6.301 -18.594 -22.141 1 98.38 275 GLU A CA 1
ATOM 2134 C C . GLU A 1 275 ? 4.891 -18.25 -22.609 1 98.38 275 GLU A C 1
ATOM 2136 O O . GLU A 1 275 ? 4.668 -17.188 -23.203 1 98.38 275 GLU A O 1
ATOM 2141 N N . TRP A 1 276 ? 4.012 -19.172 -22.328 1 97.88 276 TRP A N 1
ATOM 2142 C CA . TRP A 1 276 ? 2.619 -18.875 -22.656 1 97.88 276 TRP A CA 1
ATOM 2143 C C . TRP A 1 276 ? 2.08 -17.734 -21.812 1 97.88 276 TRP A C 1
ATOM 2145 O O . TRP A 1 276 ? 1.568 -16.75 -22.344 1 97.88 276 TRP A O 1
ATOM 2155 N N . SER A 1 277 ? 2.197 -17.797 -20.547 1 98.19 277 SER A N 1
ATOM 2156 C CA . SER A 1 277 ? 1.543 -16.891 -19.609 1 98.19 277 SER A CA 1
ATOM 2157 C C . SER A 1 277 ? 2.17 -15.492 -19.672 1 98.19 277 SER A C 1
ATOM 2159 O O . SER A 1 277 ? 1.477 -14.484 -19.516 1 98.19 277 SER A O 1
ATOM 2161 N N . VAL A 1 278 ? 3.482 -15.383 -19.906 1 98.06 278 VAL A N 1
ATOM 2162 C CA . VAL A 1 278 ? 4.172 -14.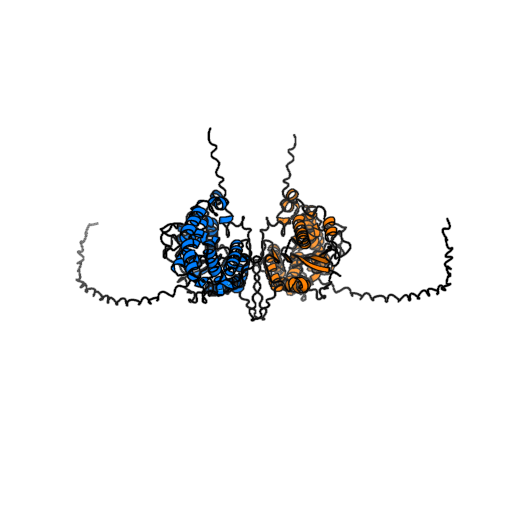094 -19.859 1 98.06 278 VAL A CA 1
ATOM 2163 C C . VAL A 1 278 ? 4.164 -13.461 -21.25 1 98.06 278 VAL A C 1
ATOM 2165 O O . VAL A 1 278 ? 3.979 -12.25 -21.391 1 98.06 278 VAL A O 1
ATOM 2168 N N . PHE A 1 279 ? 4.324 -14.375 -22.344 1 97.38 279 PHE A N 1
ATOM 2169 C CA . PHE A 1 279 ? 4.551 -13.805 -23.656 1 97.38 279 PHE A CA 1
ATOM 2170 C C . PHE A 1 279 ? 3.42 -14.172 -24.609 1 97.38 279 PHE A C 1
ATOM 2172 O O . PHE A 1 279 ? 3.354 -13.664 -25.734 1 97.38 279 PHE A O 1
ATOM 2179 N N . GLY A 1 280 ? 2.561 -15.102 -24.266 1 96 280 GLY A N 1
ATOM 2180 C CA . GLY A 1 280 ? 1.515 -15.562 -25.172 1 96 280 GLY A CA 1
ATOM 2181 C C . GLY A 1 280 ? 2.031 -16.469 -26.266 1 96 280 GLY A C 1
ATOM 2182 O O . GLY A 1 280 ? 1.453 -16.516 -27.359 1 96 280 GLY A O 1
ATOM 2183 N N . ARG A 1 281 ? 3.152 -17.094 -25.969 1 95.62 281 ARG A N 1
ATOM 2184 C CA . ARG A 1 281 ? 3.781 -17.953 -26.953 1 95.62 281 ARG A CA 1
ATOM 2185 C C . ARG A 1 281 ? 3.65 -19.422 -26.578 1 95.62 281 ARG A C 1
ATOM 2187 O O . ARG A 1 281 ? 3.922 -19.797 -25.438 1 95.62 281 ARG A O 1
ATOM 2194 N N . ARG A 1 282 ? 3.207 -20.281 -27.5 1 95 282 ARG A N 1
ATOM 2195 C CA . ARG A 1 282 ? 3.096 -21.703 -27.234 1 95 282 ARG A CA 1
ATOM 2196 C C . ARG A 1 282 ? 3.689 -22.531 -28.375 1 95 282 ARG A C 1
ATOM 2198 O O . ARG A 1 282 ? 3.34 -23.703 -28.547 1 95 282 ARG A O 1
ATOM 2205 N N . ASP A 1 283 ? 4.531 -21.969 -29.219 1 95.19 283 ASP A N 1
ATOM 2206 C CA . ASP A 1 283 ? 5.094 -22.594 -30.406 1 95.19 283 ASP A CA 1
ATOM 2207 C C . ASP A 1 283 ? 6.438 -23.25 -30.109 1 95.19 283 ASP A C 1
ATOM 2209 O O . ASP A 1 283 ? 7.078 -23.812 -31 1 95.19 283 ASP A O 1
ATOM 2213 N N . GLY A 1 284 ? 6.887 -23.234 -28.938 1 95.56 284 GLY A N 1
ATOM 2214 C CA . GLY A 1 284 ? 8.133 -23.859 -28.531 1 95.56 284 GLY A CA 1
ATOM 2215 C C . GLY A 1 284 ? 7.934 -25.125 -27.719 1 95.56 284 GLY A C 1
ATOM 2216 O O . GLY A 1 284 ? 7.348 -26.094 -28.203 1 95.56 284 GLY A O 1
ATOM 2217 N N . TRP A 1 285 ? 8.305 -25.031 -26.469 1 97.56 285 TRP A N 1
ATOM 2218 C CA . TRP A 1 285 ? 8.305 -26.188 -25.594 1 97.56 285 TRP A CA 1
ATOM 2219 C C . TRP A 1 285 ? 6.898 -26.766 -25.469 1 97.56 285 TRP A C 1
ATOM 2221 O O . TRP A 1 285 ? 6.738 -27.969 -25.234 1 97.56 285 TRP A O 1
ATOM 2231 N N . CYS A 1 286 ? 5.867 -26.031 -25.641 1 97.5 286 CYS A N 1
ATOM 2232 C CA . CYS A 1 286 ? 4.492 -26.5 -25.5 1 97.5 286 CYS A CA 1
ATOM 2233 C C . CYS A 1 286 ? 4.152 -27.516 -26.578 1 97.5 286 CYS A C 1
ATOM 2235 O O . CYS A 1 286 ? 3.234 -28.328 -26.406 1 97.5 286 CYS A O 1
ATOM 2237 N N . THR A 1 287 ? 4.84 -27.547 -27.656 1 96.31 287 THR A N 1
ATOM 2238 C CA . THR A 1 287 ? 4.543 -28.453 -28.766 1 96.31 287 THR A CA 1
ATOM 2239 C C . THR A 1 287 ? 5.16 -29.828 -28.531 1 96.31 287 THR A C 1
ATOM 2241 O O . THR A 1 287 ? 4.922 -30.766 -29.297 1 96.31 287 THR A O 1
ATOM 2244 N N . MET A 1 288 ? 5.895 -29.953 -27.484 1 96.31 288 MET A N 1
ATOM 2245 C CA . MET A 1 288 ? 6.719 -31.141 -27.312 1 96.31 288 MET A CA 1
ATOM 2246 C C . MET A 1 288 ? 5.957 -32.219 -26.547 1 96.31 288 MET A C 1
ATOM 2248 O O . MET A 1 288 ? 6.391 -33.375 -26.5 1 96.31 288 MET A O 1
ATOM 2252 N N . PHE A 1 289 ? 4.816 -31.859 -26.016 1 97.81 289 PHE A N 1
ATOM 2253 C CA . PHE A 1 289 ? 4.133 -32.781 -25.125 1 97.81 289 PHE A CA 1
ATOM 2254 C C . PHE A 1 289 ? 2.816 -33.25 -25.734 1 97.81 289 PHE A C 1
ATOM 2256 O O . PHE A 1 289 ? 2.098 -32.469 -26.344 1 97.81 289 PHE A O 1
ATOM 2263 N N . ASN A 1 290 ? 2.531 -34.469 -25.562 1 96.38 290 ASN A N 1
ATOM 2264 C CA . ASN A 1 290 ? 1.225 -34.969 -25.984 1 96.38 290 ASN A CA 1
ATOM 2265 C C . ASN A 1 290 ? 0.2 -34.875 -24.859 1 96.38 290 ASN A C 1
ATOM 2267 O O . ASN A 1 290 ? 0.546 -34.531 -23.734 1 96.38 290 ASN A O 1
ATOM 2271 N N . GLU A 1 291 ? -1.004 -35.156 -25.156 1 96.62 291 GLU A N 1
ATOM 2272 C CA . GLU A 1 291 ? -2.123 -34.938 -24.25 1 96.62 291 GLU A CA 1
ATOM 2273 C C . GLU A 1 291 ? -1.953 -35.75 -22.969 1 96.62 291 GLU A C 1
ATOM 2275 O O . GLU A 1 291 ? -2.154 -35.219 -21.859 1 96.62 291 GLU A O 1
ATOM 2280 N N . ASP A 1 292 ? -1.596 -36.969 -23.078 1 96.75 292 ASP A N 1
ATOM 2281 C CA . ASP A 1 292 ? -1.435 -37.844 -21.922 1 96.75 292 ASP A CA 1
ATOM 2282 C C . ASP A 1 292 ? -0.34 -37.312 -21 1 96.75 292 ASP A C 1
ATOM 2284 O O . ASP A 1 292 ? -0.505 -37.312 -19.766 1 96.75 292 ASP A O 1
ATOM 2288 N N . GLU A 1 293 ? 0.764 -36.938 -21.578 1 97.88 293 GLU A N 1
ATOM 2289 C CA . GLU A 1 293 ? 1.876 -36.375 -20.812 1 97.88 293 GLU A CA 1
ATOM 2290 C C . GLU A 1 293 ? 1.469 -35.094 -20.078 1 97.88 293 GLU A C 1
ATOM 2292 O O . GLU A 1 293 ? 1.815 -34.906 -18.906 1 97.88 293 GLU A O 1
ATOM 2297 N N . VAL A 1 294 ? 0.705 -34.281 -20.75 1 98.19 294 VAL A N 1
ATOM 2298 C CA . VAL A 1 294 ? 0.247 -33.031 -20.156 1 98.19 294 VAL A CA 1
ATOM 2299 C C . VAL A 1 294 ? -0.675 -33.312 -18.969 1 98.19 294 VAL A C 1
ATOM 2301 O O . VAL A 1 294 ? -0.59 -32.656 -17.938 1 98.19 294 VAL A O 1
ATOM 2304 N N . GLU A 1 295 ? -1.519 -34.281 -19.078 1 97.5 295 GLU A N 1
ATOM 2305 C CA . GLU A 1 295 ? -2.414 -34.656 -17.984 1 97.5 295 GLU A CA 1
ATOM 2306 C C . GLU A 1 295 ? -1.628 -35.094 -16.75 1 97.5 295 GLU A C 1
ATOM 2308 O O . GLU A 1 295 ? -1.982 -34.75 -15.633 1 97.5 295 GLU A O 1
ATOM 2313 N N . TRP A 1 296 ? -0.574 -35.844 -16.984 1 97.94 296 TRP A N 1
ATOM 2314 C CA . TRP A 1 296 ? 0.249 -36.281 -15.875 1 97.94 296 TRP A CA 1
ATOM 2315 C C . TRP A 1 296 ? 1.022 -35.125 -15.258 1 97.94 296 TRP A C 1
ATOM 2317 O O . TRP A 1 296 ? 1.144 -35.031 -14.039 1 97.94 296 TRP A O 1
ATOM 2327 N N . LEU A 1 297 ? 1.543 -34.312 -16.125 1 98.44 297 LEU A N 1
ATOM 2328 C CA . LEU A 1 297 ? 2.309 -33.188 -15.609 1 98.44 297 LEU A CA 1
ATOM 2329 C C . LEU A 1 297 ? 1.416 -32.219 -14.82 1 98.44 297 LEU A C 1
ATOM 2331 O O . LEU A 1 297 ? 1.817 -31.734 -13.766 1 98.44 297 LEU A O 1
ATOM 2335 N N . GLU A 1 298 ? 0.209 -32 -15.297 1 98.25 298 GLU A N 1
ATOM 2336 C CA . GLU A 1 298 ? -0.758 -31.219 -14.539 1 98.25 298 GLU A CA 1
ATOM 2337 C C . GLU A 1 298 ? -1.094 -31.891 -13.211 1 98.25 298 GLU A C 1
ATOM 2339 O O . GLU A 1 298 ? -1.197 -31.234 -12.18 1 98.25 298 GLU A O 1
ATOM 2344 N N . TYR A 1 299 ? -1.277 -33.219 -13.25 1 98.31 299 TYR A N 1
ATOM 2345 C CA . TYR A 1 299 ? -1.521 -33.969 -12.023 1 98.31 299 TYR A CA 1
ATOM 2346 C C . TYR A 1 299 ? -0.41 -33.75 -11.008 1 98.31 299 TYR A C 1
ATOM 2348 O O . TYR A 1 299 ? -0.676 -33.594 -9.812 1 98.31 299 TYR A O 1
ATOM 2356 N N . GLY A 1 300 ? 0.807 -33.75 -11.508 1 98.12 300 GLY A N 1
ATOM 2357 C CA . GLY A 1 300 ? 1.928 -33.5 -10.617 1 98.12 300 GLY A CA 1
ATOM 2358 C C . GLY A 1 300 ? 1.85 -32.125 -9.945 1 98.12 300 GLY A C 1
ATOM 2359 O O . GLY A 1 300 ? 2.129 -32 -8.75 1 98.12 300 GLY A O 1
ATOM 2360 N N . GLU A 1 301 ? 1.479 -31.109 -10.742 1 97.5 301 GLU A N 1
ATOM 2361 C CA . GLU A 1 301 ? 1.301 -29.766 -10.18 1 97.5 301 GLU A CA 1
ATOM 2362 C C . GLU A 1 301 ? 0.184 -29.75 -9.141 1 97.5 301 GLU A C 1
ATOM 2364 O O . GLU A 1 301 ? 0.325 -29.125 -8.086 1 97.5 301 GLU A O 1
ATOM 2369 N N . ASP A 1 302 ? -0.89 -30.391 -9.422 1 98.31 302 ASP A N 1
ATOM 2370 C CA . ASP A 1 302 ? -2.021 -30.469 -8.5 1 98.31 302 ASP A CA 1
ATOM 2371 C C . ASP A 1 302 ? -1.645 -31.203 -7.223 1 98.31 302 ASP A C 1
ATOM 2373 O O . ASP A 1 302 ? -2.051 -30.812 -6.129 1 98.31 302 ASP A O 1
ATOM 2377 N N . LEU A 1 303 ? -0.905 -32.312 -7.395 1 98.25 303 LEU A N 1
ATOM 2378 C CA . LEU A 1 303 ? -0.466 -33.094 -6.238 1 98.25 303 LEU A CA 1
ATOM 2379 C C . LEU A 1 303 ? 0.36 -32.219 -5.289 1 98.25 303 LEU A C 1
ATOM 2381 O O . LEU A 1 303 ? 0.161 -32.281 -4.074 1 98.25 303 LEU A O 1
ATOM 2385 N N . ASP A 1 304 ? 1.229 -31.469 -5.863 1 97.56 304 ASP A N 1
ATOM 2386 C CA . ASP A 1 304 ? 2.066 -30.578 -5.074 1 97.56 304 ASP A CA 1
ATOM 2387 C C . ASP A 1 304 ? 1.212 -29.625 -4.23 1 97.56 304 ASP A C 1
ATOM 2389 O O . ASP A 1 304 ? 1.369 -29.562 -3.012 1 97.56 304 ASP A O 1
ATOM 2393 N N . ASP A 1 305 ? 0.281 -28.984 -4.832 1 97.38 305 ASP A N 1
ATOM 2394 C CA . ASP A 1 305 ? -0.574 -28.016 -4.156 1 97.38 305 ASP A CA 1
ATOM 2395 C C . ASP A 1 305 ? -1.561 -28.703 -3.221 1 97.38 305 ASP A C 1
ATOM 2397 O O . ASP A 1 305 ? -1.91 -28.172 -2.168 1 97.38 305 ASP A O 1
ATOM 2401 N N . TRP A 1 306 ? -2.055 -29.828 -3.668 1 97.31 306 TRP A N 1
ATOM 2402 C CA . TRP A 1 306 ? -2.969 -30.609 -2.832 1 97.31 306 TRP A CA 1
ATOM 2403 C C . TRP A 1 306 ? -2.318 -30.969 -1.5 1 97.31 306 TRP A C 1
ATOM 2405 O O . TRP A 1 306 ? -2.953 -30.875 -0.448 1 97.31 306 TRP A O 1
ATOM 2415 N N . LEU A 1 307 ? -1.07 -31.344 -1.539 1 96.94 307 LEU A N 1
ATOM 2416 C CA . LEU A 1 307 ? -0.32 -31.734 -0.351 1 96.94 307 LEU A CA 1
ATOM 2417 C C . LEU A 1 307 ? -0.043 -30.531 0.54 1 96.94 307 LEU A C 1
ATOM 2419 O O . LEU A 1 307 ? -0.149 -30.625 1.765 1 96.94 307 LEU A O 1
ATOM 2423 N N . GLU A 1 308 ? 0.2 -29.438 -0.046 1 96.06 308 GLU A N 1
ATOM 2424 C CA . GLU A 1 308 ? 0.673 -28.297 0.733 1 96.06 308 GLU A CA 1
ATOM 2425 C C . GLU A 1 308 ? -0.471 -27.344 1.07 1 96.06 308 GLU A C 1
ATOM 2427 O O . GLU A 1 308 ? -0.518 -26.781 2.168 1 96.06 308 GLU A O 1
ATOM 2432 N N . ASN A 1 309 ? -1.362 -27.109 0.158 1 95.75 309 ASN A N 1
ATOM 2433 C CA . ASN A 1 309 ? -2.367 -26.062 0.315 1 95.75 309 ASN A CA 1
ATOM 2434 C C . ASN A 1 309 ? -3.781 -26.641 0.248 1 95.75 309 ASN A C 1
ATOM 2436 O O . ASN A 1 309 ? -4.758 -25.906 0.466 1 95.75 309 ASN A O 1
ATOM 2440 N N . GLY A 1 310 ? -3.867 -27.906 -0.115 1 96.81 310 GLY A N 1
ATOM 2441 C CA . GLY A 1 310 ? -5.164 -28.547 -0.276 1 96.81 310 GLY A CA 1
ATOM 2442 C C . GLY A 1 310 ? -5.469 -29.562 0.811 1 96.81 310 GLY A C 1
ATOM 2443 O O . GLY A 1 310 ? -5.168 -29.328 1.984 1 96.81 310 GLY A O 1
ATOM 2444 N N . TYR A 1 311 ? -6.07 -30.641 0.442 1 96.94 311 TYR A N 1
ATOM 2445 C CA . TYR A 1 311 ? -6.641 -31.609 1.373 1 96.94 311 TYR A CA 1
ATOM 2446 C C . TYR A 1 311 ? -5.602 -32.625 1.792 1 96.94 311 TYR A C 1
ATOM 2448 O O . TYR A 1 311 ? -5.926 -33.625 2.467 1 96.94 311 TYR A O 1
ATOM 2456 N N . GLY A 1 312 ? -4.371 -32.438 1.451 1 95.06 312 GLY A N 1
ATOM 2457 C CA . GLY A 1 312 ? -3.307 -33.375 1.776 1 95.06 312 GLY A CA 1
ATOM 2458 C C . GLY A 1 312 ? -2.926 -33.344 3.244 1 95.06 312 GLY A C 1
ATOM 2459 O O . GLY A 1 312 ? -2.273 -34.281 3.732 1 95.06 312 GLY A O 1
ATOM 2460 N N . HIS A 1 313 ? -3.264 -32.312 3.91 1 92.94 313 HIS A N 1
ATOM 2461 C CA . HIS A 1 313 ? -3.004 -32.188 5.34 1 92.94 313 HIS A CA 1
ATOM 2462 C C . HIS A 1 313 ? -4.199 -31.594 6.07 1 92.94 313 HIS A C 1
ATOM 2464 O O . HIS A 1 313 ? -4.816 -30.656 5.582 1 92.94 313 HIS A O 1
ATOM 2470 N N . GLU A 1 314 ? -4.441 -32.062 7.25 1 91.31 314 GLU A N 1
ATOM 2471 C CA . GLU A 1 314 ? -5.637 -31.672 7.992 1 91.31 314 GLU A CA 1
ATOM 2472 C C . GLU A 1 314 ? -5.598 -30.188 8.383 1 91.31 314 GLU A C 1
ATOM 2474 O O . GLU A 1 314 ? -6.637 -29.531 8.438 1 91.31 314 GLU A O 1
ATOM 2479 N N . LEU A 1 315 ? -4.465 -29.688 8.664 1 91.38 315 LEU A N 1
ATOM 2480 C CA . LEU A 1 315 ? -4.301 -28.297 9.062 1 91.38 315 LEU A CA 1
ATOM 2481 C C . LEU A 1 315 ? -4.836 -27.359 7.992 1 91.38 315 LEU A C 1
ATOM 2483 O O . LEU A 1 315 ? -5.332 -26.266 8.305 1 91.38 315 LEU A O 1
ATOM 2487 N N . ASN A 1 316 ? -4.738 -27.766 6.754 1 93.75 316 ASN A N 1
ATOM 2488 C CA . ASN A 1 316 ? -5.16 -26.922 5.641 1 93.75 316 ASN A CA 1
ATOM 2489 C C . ASN A 1 316 ? -6.668 -26.688 5.652 1 93.75 316 ASN A C 1
ATOM 2491 O O . ASN A 1 316 ? -7.16 -25.734 5.062 1 93.75 316 ASN A O 1
ATOM 2495 N N . GLY A 1 317 ? -7.348 -27.547 6.363 1 93.12 317 GLY A N 1
ATOM 2496 C CA . GLY A 1 317 ? -8.797 -27.406 6.441 1 93.12 317 GLY A CA 1
ATOM 2497 C C . GLY A 1 317 ? -9.242 -26.219 7.273 1 93.12 317 GLY A C 1
ATOM 2498 O O . GLY A 1 317 ? -10.383 -25.781 7.164 1 93.12 317 GLY A O 1
ATOM 2499 N N . LYS A 1 318 ? -8.32 -25.656 8.023 1 93.38 318 LYS A N 1
ATOM 2500 C CA . LYS A 1 318 ? -8.703 -24.562 8.914 1 93.38 318 LYS A CA 1
ATOM 2501 C C . LYS A 1 318 ? -7.738 -23.391 8.797 1 93.38 318 LYS A C 1
ATOM 2503 O O . LYS A 1 318 ? -7.906 -22.375 9.477 1 93.38 318 LYS A O 1
ATOM 2508 N N . ILE A 1 319 ? -6.797 -23.516 7.969 1 95.12 319 ILE A N 1
ATOM 2509 C CA . ILE A 1 319 ? -5.676 -22.578 7.953 1 95.12 319 ILE A CA 1
ATOM 2510 C C . ILE A 1 319 ? -6.172 -21.188 7.566 1 95.12 319 ILE A C 1
ATOM 2512 O O . ILE A 1 319 ? -5.605 -20.188 7.996 1 95.12 319 ILE A O 1
ATOM 2516 N N . ALA A 1 320 ? -7.277 -21.109 6.762 1 96.38 320 ALA A N 1
ATOM 2517 C CA . ALA A 1 320 ? -7.797 -19.812 6.312 1 96.38 320 ALA A CA 1
ATOM 2518 C C . ALA A 1 320 ? -8.953 -19.359 7.191 1 96.38 320 ALA A C 1
ATOM 2520 O O . ALA A 1 320 ? -9.773 -18.531 6.77 1 96.38 320 ALA A O 1
ATOM 2521 N N . CYS A 1 321 ? -9.109 -19.844 8.398 1 95.25 321 CYS A N 1
ATOM 2522 C CA . CYS A 1 321 ? -10.266 -19.578 9.25 1 95.25 321 CYS A CA 1
ATOM 2523 C C . CYS A 1 321 ? -10.391 -18.094 9.555 1 95.25 321 CYS A C 1
ATOM 2525 O O . CYS A 1 321 ? -11.5 -17.562 9.617 1 95.25 321 CYS A O 1
ATOM 2527 N N . ARG A 1 322 ? -9.289 -17.391 9.766 1 96.25 322 ARG A N 1
ATOM 2528 C CA . ARG A 1 322 ? -9.352 -15.953 10.023 1 96.25 322 ARG A CA 1
ATOM 2529 C C . ARG A 1 322 ? -9.867 -15.195 8.805 1 96.25 322 ARG A C 1
ATOM 2531 O O . ARG A 1 322 ? -10.648 -14.25 8.93 1 96.25 322 ARG A O 1
ATOM 2538 N N . LEU A 1 323 ? -9.352 -15.562 7.652 1 97.62 323 LEU A N 1
ATOM 2539 C CA . LEU A 1 323 ? -9.828 -14.953 6.414 1 97.62 323 LEU A CA 1
ATOM 2540 C C . LEU A 1 323 ? -11.328 -15.188 6.234 1 97.62 323 LEU A C 1
ATOM 2542 O O . LEU A 1 323 ? -12.062 -14.25 5.918 1 97.62 323 LEU A O 1
ATOM 2546 N N . VAL A 1 324 ? -11.805 -16.391 6.434 1 98.06 324 VAL A N 1
ATOM 2547 C CA . VAL A 1 324 ? -13.227 -16.719 6.32 1 98.06 324 VAL A CA 1
ATOM 2548 C C . VAL A 1 324 ? -14.031 -15.891 7.32 1 98.06 324 VAL A C 1
ATOM 2550 O O . VAL A 1 324 ? -15.078 -15.352 6.98 1 98.06 324 VAL A O 1
ATOM 2553 N N . THR A 1 325 ? -13.516 -15.836 8.547 1 97.81 325 THR A N 1
ATOM 2554 C CA . THR A 1 325 ? -14.18 -15.047 9.578 1 97.81 325 THR A CA 1
ATOM 2555 C C . THR A 1 325 ? -14.32 -13.586 9.141 1 97.81 325 THR A C 1
ATOM 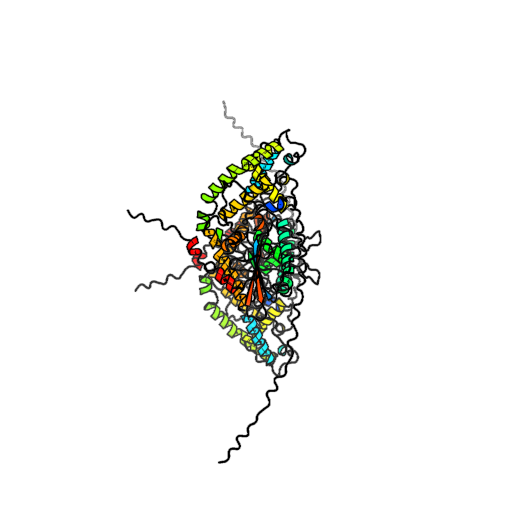2557 O O . THR A 1 325 ? -15.391 -12.992 9.281 1 97.81 325 THR A O 1
ATOM 2560 N N . GLU A 1 326 ? -13.234 -13.047 8.641 1 97.5 326 GLU A N 1
ATOM 2561 C CA . GLU A 1 326 ? -13.258 -11.664 8.188 1 97.5 326 GLU A CA 1
ATOM 2562 C C . GLU A 1 326 ? -14.273 -11.461 7.066 1 97.5 326 GLU A C 1
ATOM 2564 O O . GLU A 1 326 ? -14.969 -10.445 7.02 1 97.5 326 GLU A O 1
ATOM 2569 N N . ILE A 1 327 ? -14.328 -12.375 6.121 1 98.5 327 ILE A N 1
ATOM 2570 C CA . ILE A 1 327 ? -15.281 -12.297 5.016 1 98.5 327 ILE A CA 1
ATOM 2571 C C . ILE A 1 327 ? -16.703 -12.289 5.562 1 98.5 327 ILE A C 1
ATOM 2573 O O . ILE A 1 327 ? -17.5 -11.414 5.211 1 98.5 327 ILE A O 1
ATOM 2577 N N . VAL A 1 328 ? -17.031 -13.188 6.441 1 98.31 328 VAL A N 1
ATOM 2578 C CA . VAL A 1 328 ? -18.375 -13.312 7 1 98.31 328 VAL A CA 1
ATOM 2579 C C . VAL A 1 328 ? -18.719 -12.062 7.805 1 98.31 328 VAL A C 1
ATOM 2581 O O . VAL A 1 328 ? -19.812 -11.516 7.684 1 98.31 328 VAL A O 1
ATOM 2584 N N . GLN A 1 329 ? -17.766 -11.609 8.602 1 97.81 329 GLN A N 1
ATOM 2585 C CA . GLN A 1 329 ? -18 -10.414 9.414 1 97.81 329 GLN A CA 1
ATOM 2586 C C . GLN A 1 329 ? -18.266 -9.195 8.531 1 97.81 329 GLN A C 1
ATOM 2588 O O . GLN A 1 329 ? -19.078 -8.336 8.875 1 97.81 329 GLN A O 1
ATOM 2593 N N . GLY A 1 330 ? -17.516 -9.086 7.445 1 98 330 GLY A N 1
ATOM 2594 C CA . GLY A 1 330 ? -17.75 -7.992 6.516 1 98 330 GLY A CA 1
ATOM 2595 C C . GLY A 1 330 ? -19.141 -8.023 5.906 1 98 330 GLY A C 1
ATOM 2596 O O . GLY A 1 330 ? -19.812 -6.988 5.801 1 98 330 GLY A O 1
ATOM 2597 N N . LEU A 1 331 ? -19.594 -9.172 5.539 1 98.25 331 LEU A N 1
ATOM 2598 C CA . LEU A 1 331 ? -20.938 -9.344 4.996 1 98.25 331 LEU A CA 1
ATOM 2599 C C . LEU A 1 331 ? -22 -8.984 6.035 1 98.25 331 LEU A C 1
ATOM 2601 O O . LEU A 1 331 ? -22.953 -8.25 5.734 1 98.25 331 LEU A O 1
ATOM 2605 N N . LYS A 1 332 ? -21.797 -9.414 7.211 1 97.31 332 LYS A N 1
ATOM 2606 C CA . LYS A 1 332 ? -22.766 -9.172 8.281 1 97.31 332 LYS A CA 1
ATOM 2607 C C . LYS A 1 332 ? -22.812 -7.695 8.648 1 97.31 332 LYS A C 1
ATOM 2609 O O . LYS A 1 332 ? -23.891 -7.145 8.867 1 97.31 332 LYS A O 1
ATOM 2614 N N . ALA A 1 333 ? -21.656 -7.109 8.773 1 97.56 333 ALA A N 1
ATOM 2615 C CA . ALA A 1 333 ? -21.609 -5.691 9.117 1 97.56 333 ALA A CA 1
ATOM 2616 C C . ALA A 1 333 ? -22.422 -4.863 8.133 1 97.56 333 ALA A C 1
ATOM 2618 O O . ALA A 1 333 ? -23.156 -3.949 8.539 1 97.56 333 ALA A O 1
ATOM 2619 N N . ARG A 1 334 ? -22.297 -5.18 6.887 1 96.31 334 ARG A N 1
ATOM 2620 C CA . ARG A 1 334 ? -23.078 -4.465 5.875 1 96.31 334 ARG A CA 1
ATOM 2621 C C . ARG A 1 334 ? -24.562 -4.805 5.973 1 96.31 334 ARG A C 1
ATOM 2623 O O . ARG A 1 334 ? -25.406 -3.924 5.852 1 96.31 334 ARG A O 1
ATOM 2630 N N . SER A 1 335 ? -24.922 -6.023 6.172 1 95.69 335 SER A N 1
ATOM 2631 C CA . SER A 1 335 ? -26.312 -6.461 6.246 1 95.69 335 SER A CA 1
ATOM 2632 C C . SER A 1 335 ? -27.016 -5.832 7.438 1 95.69 335 SER A C 1
ATOM 2634 O O . SER A 1 335 ? -28.219 -5.574 7.383 1 95.69 335 SER A O 1
ATOM 2636 N N . GLU A 1 336 ? -26.281 -5.5 8.484 1 94.5 336 GLU A N 1
ATOM 2637 C CA . GLU A 1 336 ? -26.859 -4.949 9.703 1 94.5 336 GLU A CA 1
ATOM 2638 C C . GLU A 1 336 ? -26.812 -3.422 9.688 1 94.5 336 GLU A C 1
ATOM 2640 O O . GLU A 1 336 ? -27.266 -2.775 10.633 1 94.5 336 GLU A O 1
ATOM 2645 N N . GLY A 1 337 ? -26.219 -2.855 8.727 1 93.56 337 GLY A N 1
ATOM 2646 C CA . GLY A 1 337 ? -26.141 -1.407 8.625 1 93.56 337 GLY A CA 1
ATOM 2647 C C . GLY A 1 337 ? -25.031 -0.808 9.445 1 93.56 337 GLY A C 1
ATOM 2648 O O . GLY A 1 337 ? -25 0.399 9.695 1 93.56 337 GLY A O 1
ATOM 2649 N N . ASN A 1 338 ? -24.047 -1.63 9.805 1 93.94 338 ASN A N 1
ATOM 2650 C CA . ASN A 1 338 ? -22.969 -1.193 10.68 1 93.94 338 ASN A CA 1
ATOM 2651 C C . ASN A 1 338 ? -21.703 -0.852 9.883 1 93.94 338 ASN A C 1
ATOM 2653 O O . ASN A 1 338 ? -20.656 -0.613 10.461 1 93.94 338 ASN A O 1
ATOM 2657 N N . SER A 1 339 ? -21.797 -0.911 8.625 1 95.44 339 SER A N 1
ATOM 2658 C CA . SER A 1 339 ? -20.641 -0.622 7.785 1 95.44 339 SER A CA 1
ATOM 2659 C C . SER A 1 339 ? -21.047 0.119 6.516 1 95.44 339 SER A C 1
ATOM 2661 O O . SER A 1 339 ? -22.094 -0.186 5.922 1 95.44 339 SER A O 1
ATOM 2663 N N . ARG A 1 340 ? -20.219 1.059 6.129 1 94.5 340 ARG A N 1
ATOM 2664 C CA . ARG A 1 340 ? -20.438 1.802 4.895 1 94.5 340 ARG A CA 1
ATOM 2665 C C . ARG A 1 340 ? -19.641 1.204 3.744 1 94.5 340 ARG A C 1
ATOM 2667 O O . ARG A 1 340 ? -19.688 1.704 2.619 1 94.5 340 ARG A O 1
ATOM 2674 N N . VAL A 1 341 ? -18.906 0.11 4.023 1 98.06 341 VAL A N 1
ATOM 2675 C CA . VAL A 1 341 ? -18.047 -0.5 3.016 1 98.06 341 VAL A CA 1
ATOM 2676 C C . VAL A 1 341 ? -18.891 -1.197 1.958 1 98.06 341 VAL A C 1
ATOM 2678 O O . VAL A 1 341 ? -19.734 -2.043 2.285 1 98.06 341 VAL A O 1
ATOM 2681 N N . ILE A 1 342 ? -18.688 -0.905 0.706 1 98.06 342 ILE A N 1
ATOM 2682 C CA . ILE A 1 342 ? -19.469 -1.542 -0.352 1 98.06 342 ILE A CA 1
ATOM 2683 C C . ILE A 1 342 ? -18.594 -2.541 -1.104 1 98.06 342 ILE A C 1
ATOM 2685 O O . ILE A 1 342 ? -19.094 -3.434 -1.786 1 98.06 342 ILE A O 1
ATOM 2689 N N . ALA A 1 343 ? -17.25 -2.312 -1.011 1 98.69 343 ALA A N 1
ATOM 2690 C CA . ALA A 1 343 ? -16.344 -3.219 -1.705 1 98.69 343 ALA A CA 1
ATOM 2691 C C . ALA A 1 343 ? -15.047 -3.412 -0.913 1 98.69 343 ALA A C 1
ATOM 2693 O O . ALA A 1 343 ? -14.523 -2.463 -0.325 1 98.69 343 ALA A O 1
ATOM 2694 N N . ASP A 1 344 ? -14.555 -4.594 -0.819 1 98.75 344 ASP A N 1
ATOM 2695 C CA . ASP A 1 344 ? -13.32 -4.977 -0.133 1 98.75 344 ASP A CA 1
ATOM 2696 C C . ASP A 1 344 ? -12.477 -5.902 -1.002 1 98.75 344 ASP A C 1
ATOM 2698 O O . ASP A 1 344 ? -12.828 -7.062 -1.211 1 98.75 344 ASP A O 1
ATOM 2702 N N . PHE A 1 345 ? -11.375 -5.438 -1.527 1 98.88 345 PHE A N 1
ATOM 2703 C CA . PHE A 1 345 ? -10.523 -6.184 -2.445 1 98.88 345 PHE A CA 1
ATOM 2704 C C . PHE A 1 345 ? -9.203 -6.559 -1.777 1 98.88 345 PHE A C 1
ATOM 2706 O O . PHE A 1 345 ? -8.461 -5.684 -1.325 1 98.88 345 PHE A O 1
ATOM 2713 N N . LYS A 1 346 ? -8.883 -7.816 -1.738 1 98.81 346 LYS A N 1
ATOM 2714 C CA . LYS A 1 346 ? -7.66 -8.344 -1.136 1 98.81 346 LYS A CA 1
ATOM 2715 C C . LYS A 1 346 ? -6.805 -9.062 -2.17 1 98.81 346 LYS A C 1
ATOM 2717 O O . LYS A 1 346 ? -7.293 -9.938 -2.887 1 98.81 346 LYS A O 1
ATOM 2722 N N . PHE A 1 347 ? -5.578 -8.719 -2.227 1 98.75 347 PHE A N 1
ATOM 2723 C CA . PHE A 1 347 ? -4.699 -9.273 -3.248 1 98.75 347 PHE A CA 1
ATOM 2724 C C . PHE A 1 347 ? -3.611 -10.133 -2.615 1 98.75 347 PHE A C 1
ATOM 2726 O O . PHE A 1 347 ? -2.918 -9.695 -1.696 1 98.75 347 PHE A O 1
ATOM 2733 N N . GLY A 1 348 ? -3.477 -11.305 -3.078 1 98.25 348 GLY A N 1
ATOM 2734 C CA . GLY A 1 348 ? -2.516 -12.234 -2.504 1 98.25 348 GLY A CA 1
ATOM 2735 C C . GLY A 1 348 ? -2.004 -13.258 -3.5 1 98.25 348 GLY A C 1
ATOM 2736 O O . GLY A 1 348 ? -1.564 -12.898 -4.594 1 98.25 348 GLY A O 1
ATOM 2737 N N . HIS A 1 349 ? -2.059 -14.523 -3.084 1 98.12 349 HIS A N 1
ATOM 2738 C CA . HIS A 1 349 ? -1.35 -15.578 -3.803 1 98.12 349 HIS A CA 1
ATOM 2739 C C . HIS A 1 349 ? -2.262 -16.766 -4.074 1 98.12 349 HIS A C 1
ATOM 2741 O O . HIS A 1 349 ? -3.389 -16.812 -3.58 1 98.12 349 HIS A O 1
ATOM 2747 N N . SER A 1 350 ? -1.708 -17.656 -4.961 1 98.19 350 SER A N 1
ATOM 2748 C CA . SER A 1 350 ? -2.436 -18.906 -5.184 1 98.19 350 SER A CA 1
ATOM 2749 C C . SER A 1 350 ? -2.607 -19.688 -3.887 1 98.19 350 SER A C 1
ATOM 2751 O O . SER A 1 350 ? -3.654 -20.297 -3.658 1 98.19 350 SER A O 1
ATOM 2753 N N . GLU A 1 351 ? -1.583 -19.609 -3.053 1 96.69 351 GLU A N 1
ATOM 2754 C CA . GLU A 1 351 ? -1.642 -20.312 -1.771 1 96.69 351 GLU A CA 1
ATOM 2755 C C . GLU A 1 351 ? -2.812 -19.812 -0.927 1 96.69 351 GLU A C 1
ATOM 2757 O O . GLU A 1 351 ? -3.484 -20.609 -0.261 1 96.69 351 GLU A O 1
ATOM 2762 N N . THR A 1 352 ? -3.049 -18.516 -0.985 1 97.31 352 THR A N 1
ATOM 2763 C CA . THR A 1 352 ? -4.152 -17.938 -0.232 1 97.31 352 THR A CA 1
ATOM 2764 C C . THR A 1 352 ? -5.492 -18.453 -0.741 1 97.31 352 THR A C 1
ATOM 2766 O O . THR A 1 352 ? -6.344 -18.859 0.049 1 97.31 352 THR A O 1
ATOM 2769 N N . LEU A 1 353 ? -5.617 -18.406 -2.008 1 98.25 353 LEU A N 1
ATOM 2770 C CA . LEU A 1 353 ? -6.871 -18.828 -2.623 1 98.25 353 LEU A CA 1
ATOM 2771 C C . LEU A 1 353 ? -7.121 -20.312 -2.398 1 98.25 353 LEU A C 1
ATOM 2773 O O . LEU A 1 353 ? -8.25 -20.734 -2.119 1 98.25 353 LEU A O 1
ATOM 2777 N N . LEU A 1 354 ? -6.09 -21.141 -2.527 1 98.25 354 LEU A N 1
ATOM 2778 C CA . LEU A 1 354 ? -6.227 -22.578 -2.326 1 98.25 354 LEU A CA 1
ATOM 2779 C C . LEU A 1 354 ? -6.543 -22.891 -0.868 1 98.25 354 LEU A C 1
ATOM 2781 O O . LEU A 1 354 ? -7.34 -23.797 -0.583 1 98.25 354 LEU A O 1
ATOM 2785 N N . ALA A 1 355 ? -5.906 -22.141 0.037 1 97 355 ALA A N 1
ATOM 2786 C CA . ALA A 1 355 ? -6.246 -22.297 1.45 1 97 355 ALA A CA 1
ATOM 2787 C C . ALA A 1 355 ? -7.711 -21.953 1.702 1 97 355 ALA A C 1
ATOM 2789 O O . ALA A 1 355 ? -8.391 -22.641 2.469 1 97 355 ALA A O 1
ATOM 2790 N N . LEU A 1 356 ? -8.172 -20.922 1.088 1 98.19 356 LEU A N 1
ATOM 2791 C CA . LEU A 1 356 ? -9.547 -20.469 1.257 1 98.19 356 LEU A CA 1
ATOM 2792 C C . LEU A 1 356 ? -10.523 -21.531 0.733 1 98.19 356 LEU A C 1
ATOM 2794 O O . LEU A 1 356 ? -11.438 -21.938 1.447 1 98.19 356 LEU A O 1
ATOM 2798 N N . VAL A 1 357 ? -10.312 -22.031 -0.495 1 98.12 357 VAL A N 1
ATOM 2799 C CA . VAL A 1 357 ? -11.227 -22.984 -1.104 1 98.12 357 VAL A CA 1
ATOM 2800 C C . VAL A 1 357 ? -11.211 -24.297 -0.316 1 98.12 357 VAL A C 1
ATOM 2802 O O . VAL A 1 357 ? -12.25 -24.922 -0.125 1 98.12 357 VAL A O 1
ATOM 2805 N N . THR A 1 358 ? -10.023 -24.688 0.137 1 97.81 358 THR A N 1
ATOM 2806 C CA . THR A 1 358 ? -9.891 -25.922 0.915 1 97.81 358 THR A CA 1
ATOM 2807 C C . THR A 1 358 ? -10.594 -25.781 2.264 1 97.81 358 THR A C 1
ATOM 2809 O O . THR A 1 358 ? -11.328 -26.672 2.68 1 97.81 358 THR A O 1
ATOM 2812 N N . SER A 1 359 ? -10.391 -24.625 2.928 1 96.88 359 SER A N 1
ATOM 2813 C CA . SER A 1 359 ? -11.039 -24.375 4.215 1 96.88 359 SER A CA 1
ATOM 2814 C C . SER A 1 359 ? -12.555 -24.375 4.082 1 96.88 359 SER A C 1
ATOM 2816 O O . SER A 1 359 ? -13.266 -24.766 5.008 1 96.88 359 SER A O 1
ATOM 2818 N N . LEU A 1 360 ? -13.047 -23.969 2.934 1 97.69 360 LEU A N 1
ATOM 2819 C CA . LEU A 1 360 ? -14.484 -23.891 2.699 1 97.69 360 LEU A CA 1
ATOM 2820 C C . LEU A 1 360 ? -15.039 -25.25 2.285 1 97.69 360 LEU A C 1
ATOM 2822 O O . LEU A 1 360 ? -16.25 -25.422 2.176 1 97.69 360 LEU A O 1
ATOM 2826 N N . GLY A 1 361 ? -14.164 -26.172 1.999 1 96.62 361 GLY A N 1
ATOM 2827 C CA . GLY A 1 361 ? -14.594 -27.5 1.611 1 96.62 361 GLY A CA 1
ATOM 2828 C C . GLY A 1 361 ? -14.938 -27.609 0.138 1 96.62 361 GLY A C 1
ATOM 2829 O O . GLY A 1 361 ? -15.703 -28.5 -0.262 1 96.62 361 GLY A O 1
ATOM 2830 N N . LEU A 1 362 ? -14.398 -26.719 -0.657 1 97.88 362 LEU A N 1
ATOM 2831 C CA . LEU A 1 362 ? -14.68 -26.688 -2.088 1 97.88 362 LEU A CA 1
ATOM 2832 C C . LEU A 1 362 ? -13.711 -27.594 -2.854 1 97.88 362 LEU A C 1
ATOM 2834 O O . LEU A 1 362 ? -12.539 -27.688 -2.49 1 97.88 362 LEU A O 1
ATOM 2838 N N . PHE A 1 363 ? -14.219 -28.328 -3.926 1 97.44 363 PHE A N 1
ATOM 2839 C CA . PHE A 1 363 ? -13.43 -29.109 -4.871 1 97.44 363 PHE A CA 1
ATOM 2840 C C . PHE A 1 363 ? -12.711 -30.25 -4.164 1 97.44 363 PHE A C 1
ATOM 2842 O O . PHE A 1 363 ? -11.508 -30.438 -4.336 1 97.44 363 PHE A O 1
ATOM 2849 N N . LYS A 1 364 ? -13.398 -30.875 -3.318 1 96.69 364 LYS A N 1
ATOM 2850 C CA . LYS A 1 364 ? -12.875 -32.031 -2.594 1 96.69 364 LYS A CA 1
ATOM 2851 C C . LYS A 1 364 ? -13.195 -33.312 -3.322 1 96.69 364 LYS A C 1
ATOM 2853 O O . LYS A 1 364 ? -14.367 -33.688 -3.484 1 96.69 364 LYS A O 1
ATOM 2858 N N . ASP A 1 365 ? -12.172 -33.969 -3.711 1 96.12 365 ASP A N 1
ATOM 2859 C CA . ASP A 1 365 ? -12.328 -35.25 -4.383 1 96.12 365 ASP A CA 1
ATOM 2860 C C . ASP A 1 365 ? -12.594 -36.375 -3.373 1 96.12 365 ASP A C 1
ATOM 2862 O O . ASP A 1 365 ? -12.227 -36.25 -2.201 1 96.12 365 ASP A O 1
ATOM 2866 N N . THR A 1 366 ? -13.18 -37.438 -3.893 1 93.88 366 THR A N 1
ATOM 2867 C CA . THR A 1 366 ? -13.383 -38.625 -3.07 1 93.88 366 THR A CA 1
ATOM 2868 C C . THR A 1 366 ? -12.078 -39.375 -2.908 1 93.88 366 THR A C 1
ATOM 2870 O O . THR A 1 366 ? -11.812 -39.938 -1.842 1 93.88 366 THR A O 1
ATOM 2873 N N . GLN A 1 367 ? -11.328 -39.312 -3.916 1 93.56 367 GLN A N 1
ATOM 2874 C CA . GLN A 1 367 ? -10.047 -40.031 -3.895 1 93.56 367 GLN A CA 1
ATOM 2875 C C . GLN A 1 367 ? -8.906 -39.062 -3.545 1 93.56 367 GLN A C 1
ATOM 2877 O O . GLN A 1 367 ? -8.867 -37.938 -4.02 1 93.56 367 GLN A O 1
ATOM 2882 N N . ARG A 1 368 ? -7.988 -39.656 -2.787 1 95 368 ARG A N 1
ATOM 2883 C CA . ARG A 1 368 ? -6.789 -38.875 -2.467 1 95 368 ARG A CA 1
ATOM 2884 C C . ARG A 1 368 ? -5.824 -38.844 -3.648 1 95 368 ARG A C 1
ATOM 2886 O O . ARG A 1 368 ? -5.719 -39.844 -4.391 1 95 368 ARG A O 1
ATOM 2893 N N . LEU A 1 369 ? -5.117 -37.781 -3.777 1 96.88 369 LEU A N 1
ATOM 2894 C CA . LEU A 1 369 ? -4.035 -37.719 -4.758 1 96.88 369 LEU A CA 1
ATOM 2895 C C . LEU A 1 369 ? -2.758 -38.344 -4.188 1 96.88 369 LEU A C 1
ATOM 2897 O O . LEU A 1 369 ? -2.426 -38.125 -3.021 1 96.88 369 LEU A O 1
ATOM 2901 N N . THR A 1 370 ? -2.084 -39.156 -4.98 1 96.81 370 THR A N 1
ATOM 2902 C CA . THR A 1 370 ? -0.857 -39.781 -4.539 1 96.81 370 THR A CA 1
ATOM 2903 C C . THR A 1 370 ? 0.197 -39.781 -5.641 1 96.81 370 THR A C 1
ATOM 2905 O O . THR A 1 370 ? -0.133 -39.625 -6.82 1 96.81 370 THR A O 1
ATOM 2908 N N . GLY A 1 371 ? 1.392 -39.875 -5.164 1 97.12 371 GLY A N 1
ATOM 2909 C CA . GLY A 1 371 ? 2.492 -39.875 -6.113 1 97.12 371 GLY A CA 1
ATOM 2910 C C . GLY A 1 371 ? 2.52 -41.125 -6.988 1 97.12 371 GLY A C 1
ATOM 2911 O O . GLY A 1 371 ? 2.984 -41.062 -8.133 1 97.12 371 GLY A O 1
ATOM 2912 N N . ASN A 1 372 ? 1.974 -42.281 -6.527 1 95.25 372 ASN A N 1
ATOM 2913 C CA . ASN A 1 372 ? 2.016 -43.531 -7.246 1 95.25 372 ASN A CA 1
ATOM 2914 C C . ASN A 1 372 ? 0.694 -43.812 -7.949 1 95.25 372 ASN A C 1
ATOM 2916 O O . ASN A 1 372 ? 0.377 -44.969 -8.234 1 95.25 372 ASN A O 1
ATOM 2920 N N . ALA A 1 373 ? -0.013 -42.781 -8.203 1 95.25 373 ALA A N 1
ATOM 2921 C CA . ALA A 1 373 ? -1.281 -42.938 -8.906 1 95.25 373 ALA A CA 1
ATOM 2922 C C . ALA A 1 373 ? -1.079 -43.688 -10.227 1 95.25 373 ALA A C 1
ATOM 2924 O O . ALA A 1 373 ? -0.061 -43.5 -10.898 1 95.25 373 ALA A O 1
ATOM 2925 N N . THR A 1 374 ? -2.086 -44.5 -10.633 1 94.88 374 THR A N 1
ATOM 2926 C CA . THR A 1 374 ? -2.002 -45.25 -11.867 1 94.88 374 THR A CA 1
ATOM 2927 C C . THR A 1 374 ? -2.752 -44.562 -12.992 1 94.88 374 THR A C 1
ATOM 2929 O O . THR A 1 374 ? -2.586 -44.906 -14.164 1 94.88 374 THR A O 1
ATOM 2932 N N . THR A 1 375 ? -3.557 -43.625 -12.602 1 94.62 375 THR A N 1
ATOM 2933 C CA . THR A 1 375 ? -4.23 -42.75 -13.547 1 94.62 375 THR A CA 1
ATOM 2934 C C . THR A 1 375 ? -4.098 -41.281 -13.109 1 94.62 375 THR A C 1
ATOM 2936 O O . THR A 1 375 ? -3.977 -41 -11.914 1 94.62 375 THR A O 1
ATOM 2939 N N . PRO A 1 376 ? -4.102 -40.438 -14.055 1 93.62 376 PRO A N 1
ATOM 2940 C CA . PRO A 1 376 ? -4.012 -39.031 -13.672 1 93.62 376 PRO A CA 1
ATOM 2941 C C . PRO A 1 376 ? -5.348 -38.469 -13.195 1 93.62 376 PRO A C 1
ATOM 2943 O O . PRO A 1 376 ? -5.5 -37.25 -13.078 1 93.62 376 PRO A O 1
ATOM 2946 N N . LEU A 1 377 ? -6.387 -39.219 -13.016 1 93.19 377 LEU A N 1
ATOM 2947 C CA . LEU A 1 377 ? -7.699 -38.812 -12.531 1 93.19 377 LEU A CA 1
ATOM 2948 C C . LEU A 1 377 ? -8.242 -37.656 -13.352 1 93.19 377 LEU A C 1
ATOM 2950 O O . LEU A 1 377 ? -8.445 -36.562 -12.82 1 93.19 377 LEU A O 1
ATOM 2954 N N . PRO A 1 378 ? -8.523 -37.844 -14.609 1 91.75 378 PRO A N 1
ATOM 2955 C CA . PRO A 1 378 ? -8.906 -36.75 -15.516 1 91.75 378 PRO A CA 1
ATOM 2956 C C . PRO A 1 378 ? -10.164 -36 -15.055 1 91.75 378 PRO A C 1
ATOM 2958 O O . PRO A 1 378 ? -10.383 -34.875 -15.445 1 91.75 378 PRO A O 1
ATOM 2961 N N . ASP A 1 379 ? -10.953 -36.656 -14.133 1 93.19 379 ASP A N 1
ATOM 2962 C CA . ASP A 1 379 ? -12.203 -36.031 -13.695 1 93.19 379 ASP A CA 1
ATOM 2963 C C . ASP A 1 379 ? -12.055 -35.406 -12.312 1 93.19 379 ASP A C 1
ATOM 2965 O O . ASP A 1 379 ? -13.039 -35 -11.695 1 93.19 379 ASP A O 1
ATOM 2969 N N . ARG A 1 380 ? -10.797 -35.312 -11.852 1 95.75 380 ARG A N 1
ATOM 2970 C CA . ARG A 1 380 ? -10.602 -34.719 -10.523 1 95.75 380 ARG A CA 1
ATOM 2971 C C . ARG A 1 380 ? -11.078 -33.281 -10.477 1 95.75 380 ARG A C 1
ATOM 2973 O O . ARG A 1 380 ? -10.891 -32.531 -11.43 1 95.75 380 ARG A O 1
ATOM 2980 N N . VAL A 1 381 ? -11.625 -32.844 -9.328 1 96.44 381 VAL A N 1
ATOM 2981 C CA . VAL A 1 381 ? -12.18 -31.516 -9.227 1 96.44 381 VAL A CA 1
ATOM 2982 C C . VAL A 1 381 ? -11.148 -30.562 -8.609 1 96.44 381 VAL A C 1
ATOM 2984 O O . VAL A 1 381 ? -11.18 -29.359 -8.852 1 96.44 381 VAL A O 1
ATOM 2987 N N . PHE A 1 382 ? -10.234 -31.188 -7.777 1 97.62 382 PHE A N 1
ATOM 2988 C CA . PHE A 1 382 ? -9.109 -30.359 -7.332 1 97.62 382 PHE A CA 1
ATOM 2989 C C . PHE A 1 382 ? -8.109 -30.172 -8.461 1 97.62 382 PHE A C 1
ATOM 2991 O O . PHE A 1 382 ? -7.082 -30.844 -8.516 1 97.62 382 PHE A O 1
ATOM 2998 N N . ARG A 1 383 ? -8.352 -29.25 -9.312 1 97.44 383 ARG A N 1
ATOM 2999 C CA . ARG A 1 383 ? -7.531 -28.906 -10.469 1 97.44 383 ARG A CA 1
ATOM 3000 C C . ARG A 1 383 ? -7.098 -27.438 -10.422 1 97.44 383 ARG A C 1
ATOM 3002 O O . ARG A 1 383 ? -7.891 -26.547 -10.711 1 97.44 383 ARG A O 1
ATOM 3009 N N . THR A 1 384 ? -5.836 -27.219 -10.164 1 97.94 384 THR A N 1
ATOM 3010 C CA . THR A 1 384 ? -5.359 -25.875 -9.859 1 97.94 384 THR A CA 1
ATOM 3011 C C . THR A 1 384 ? -5.406 -24.984 -11.094 1 97.94 384 THR A C 1
ATOM 3013 O O . THR A 1 384 ? -5.512 -23.766 -10.984 1 97.94 384 THR A O 1
ATOM 3016 N N . SER A 1 385 ? -5.328 -25.578 -12.336 1 96.88 385 SER A N 1
ATOM 3017 C CA . SER A 1 385 ? -5.469 -24.797 -13.562 1 96.88 385 SER A CA 1
ATOM 3018 C C . SER A 1 385 ? -6.844 -24.125 -13.633 1 96.88 385 SER A C 1
ATOM 3020 O O . SER A 1 385 ? -7.004 -23.094 -14.289 1 96.88 385 SER A O 1
ATOM 3022 N N . HIS A 1 386 ? -7.801 -24.719 -12.93 1 95.06 386 HIS A N 1
ATOM 3023 C CA . HIS A 1 386 ? -9.156 -24.188 -12.898 1 95.06 386 HIS A CA 1
ATOM 3024 C C . HIS A 1 386 ? -9.375 -23.328 -11.656 1 95.06 386 HIS A C 1
A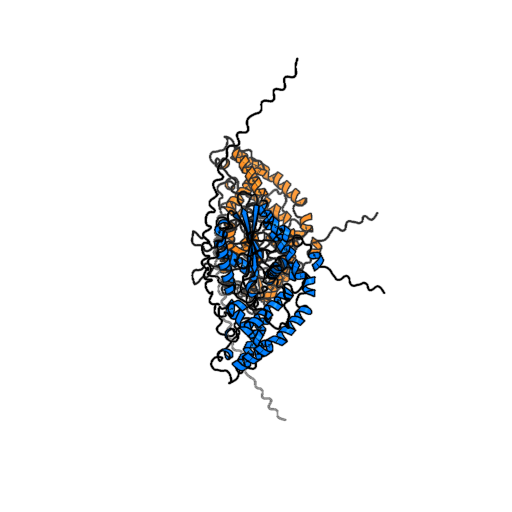TOM 3026 O O . HIS A 1 386 ? -10.109 -22.328 -11.703 1 95.06 386 HIS A O 1
ATOM 3032 N N . ILE A 1 387 ? -8.766 -23.672 -10.625 1 97.81 387 ILE A N 1
ATOM 3033 C CA . ILE A 1 387 ? -9.047 -23.031 -9.344 1 97.81 387 ILE A CA 1
ATOM 3034 C C . ILE A 1 387 ? -8.172 -21.797 -9.188 1 97.81 387 ILE A C 1
ATOM 3036 O O . ILE A 1 387 ? -8.648 -20.734 -8.773 1 97.81 387 ILE A O 1
ATOM 3040 N N . ALA A 1 388 ? -6.879 -21.969 -9.586 1 98.25 388 ALA A N 1
ATOM 3041 C CA . ALA A 1 388 ? -5.973 -20.922 -9.125 1 98.25 388 ALA A CA 1
ATOM 3042 C C . ALA A 1 388 ? -4.93 -20.594 -10.188 1 98.25 388 ALA A C 1
ATOM 3044 O O . ALA A 1 388 ? -3.73 -20.531 -9.891 1 98.25 388 ALA A O 1
ATOM 3045 N N . PRO A 1 389 ? -5.312 -20.438 -11.492 1 98.12 389 PRO A N 1
ATOM 3046 C CA . PRO A 1 389 ? -4.359 -19.828 -12.422 1 98.12 389 PRO A CA 1
ATOM 3047 C C . PRO A 1 389 ? -3.924 -18.438 -12 1 98.12 389 PRO A C 1
ATOM 3049 O O . PRO A 1 389 ? -4.418 -17.906 -11 1 98.12 389 PRO A O 1
ATOM 3052 N N . PHE A 1 390 ? -2.939 -17.844 -12.695 1 98.62 390 PHE A N 1
ATOM 3053 C CA . PHE A 1 390 ? -2.652 -16.438 -12.438 1 98.62 390 PHE A CA 1
ATOM 3054 C C . PHE A 1 390 ? -3.926 -15.594 -12.531 1 98.62 390 PHE A C 1
ATOM 3056 O O . PHE A 1 390 ? -4.812 -15.891 -13.336 1 98.62 390 PHE A O 1
ATOM 3063 N N . MET A 1 391 ? -4.035 -14.594 -11.602 1 97.94 391 MET A N 1
ATOM 3064 C CA . MET A 1 391 ? -5.137 -13.641 -11.555 1 97.94 391 MET A CA 1
ATOM 3065 C C . MET A 1 391 ? -6.422 -14.312 -11.086 1 97.94 391 MET A C 1
ATOM 3067 O O . MET A 1 391 ? -7.508 -13.742 -11.203 1 97.94 391 MET A O 1
ATOM 3071 N N . ALA A 1 392 ? -6.34 -15.555 -10.664 1 98.25 392 ALA A N 1
ATOM 3072 C CA . ALA A 1 392 ? -7.516 -16.219 -10.109 1 98.25 392 ALA A CA 1
ATOM 3073 C C . ALA A 1 392 ? -8.156 -15.383 -9.008 1 98.25 392 ALA A C 1
ATOM 3075 O O . ALA A 1 392 ? -7.488 -14.562 -8.383 1 98.25 392 ALA A O 1
ATOM 3076 N N . ASN A 1 393 ? -9.414 -15.594 -8.773 1 98.19 393 ASN A N 1
ATOM 3077 C CA . ASN A 1 393 ? -10.133 -14.781 -7.797 1 98.19 393 ASN A CA 1
ATOM 3078 C C . ASN A 1 393 ? -11.375 -15.484 -7.277 1 98.19 393 ASN A C 1
ATOM 3080 O O . ASN A 1 393 ? -11.945 -16.328 -7.961 1 98.19 393 ASN A O 1
ATOM 3084 N N . MET A 1 394 ? -11.688 -15.133 -6.141 1 98.5 394 MET A N 1
ATOM 3085 C CA . MET A 1 394 ? -12.945 -15.547 -5.531 1 98.5 394 MET A CA 1
ATOM 3086 C C . MET A 1 394 ? -13.695 -14.344 -4.973 1 98.5 394 MET A C 1
ATOM 3088 O O . MET A 1 394 ? -13.125 -13.539 -4.238 1 98.5 394 MET A O 1
ATOM 3092 N N . ALA A 1 395 ? -14.938 -14.211 -5.336 1 98.12 395 ALA A N 1
ATOM 3093 C CA . ALA A 1 395 ? -15.773 -13.094 -4.883 1 98.12 395 ALA A CA 1
ATOM 3094 C C . ALA A 1 395 ? -16.906 -13.586 -3.99 1 98.12 395 ALA A C 1
ATOM 3096 O O . ALA A 1 395 ? -17.391 -14.711 -4.152 1 98.12 395 ALA A O 1
ATOM 3097 N N . PHE A 1 396 ? -17.297 -12.789 -3.062 1 98.69 396 PHE A N 1
ATOM 3098 C CA . PHE A 1 396 ? -18.5 -12.938 -2.242 1 98.69 396 PHE A CA 1
ATOM 3099 C C . PHE A 1 396 ? -19.406 -11.719 -2.377 1 98.69 396 PHE A C 1
ATOM 3101 O O . PHE A 1 396 ? -19 -10.602 -2.033 1 98.69 396 PHE A O 1
ATOM 3108 N N . GLU A 1 397 ? -20.562 -11.961 -2.859 1 98 397 GLU A N 1
ATOM 3109 C CA . GLU A 1 397 ? -21.547 -10.914 -3.09 1 98 397 GLU A CA 1
ATOM 3110 C C . GLU A 1 397 ? -22.656 -10.961 -2.035 1 98 397 GLU A C 1
ATOM 3112 O O . GLU A 1 397 ? -23.188 -12.023 -1.738 1 98 397 GLU A O 1
ATOM 3117 N N . LEU A 1 398 ? -22.938 -9.82 -1.473 1 97.88 398 LEU A N 1
ATOM 3118 C CA . LEU A 1 398 ? -24.094 -9.695 -0.594 1 97.88 398 LEU A CA 1
ATOM 3119 C C . LEU A 1 398 ? -25.266 -9.055 -1.331 1 97.88 398 LEU A C 1
ATOM 3121 O O . LEU A 1 398 ? -25.141 -7.949 -1.864 1 97.88 398 LEU A O 1
ATOM 3125 N N . HIS A 1 399 ? -26.359 -9.781 -1.349 1 96.5 399 HIS A N 1
ATOM 3126 C CA . HIS A 1 399 ? -27.562 -9.305 -2.014 1 96.5 399 HIS A CA 1
ATOM 3127 C C . HIS A 1 399 ? -28.672 -9.039 -1.01 1 96.5 399 HIS A C 1
ATOM 3129 O O . HIS A 1 399 ? -28.984 -9.891 -0.17 1 96.5 399 HIS A O 1
ATOM 3135 N N . GLN A 1 400 ? -29.203 -7.844 -1.082 1 95.38 400 GLN A N 1
ATOM 3136 C CA . GLN A 1 400 ? -30.375 -7.492 -0.272 1 95.38 400 GLN A CA 1
ATOM 3137 C C . GLN A 1 400 ? -31.672 -7.762 -1.026 1 95.38 400 GLN A C 1
ATOM 3139 O O . GLN A 1 400 ? -31.938 -7.129 -2.049 1 95.38 400 GLN A O 1
ATOM 3144 N N . CYS A 1 401 ? -32.469 -8.641 -0.556 1 92.81 401 CYS A N 1
ATOM 3145 C CA . CYS A 1 401 ? -33.688 -9.055 -1.27 1 92.81 401 CYS A CA 1
ATOM 3146 C C . CYS A 1 401 ? -34.906 -8.312 -0.742 1 92.81 401 CYS A C 1
ATOM 3148 O O . CYS A 1 401 ? -34.969 -8 0.447 1 92.81 401 CYS A O 1
ATOM 3150 N N . SER A 1 402 ? -35.75 -8.016 -1.737 1 84 402 SER A N 1
ATOM 3151 C CA . SER A 1 402 ? -37 -7.293 -1.444 1 84 402 SER A CA 1
ATOM 3152 C C . SER A 1 402 ? -37.938 -8.148 -0.62 1 84 402 SER A C 1
ATOM 3154 O O . SER A 1 402 ? -38.031 -9.359 -0.804 1 84 402 SER A O 1
ATOM 3156 N N . GLY A 1 403 ? -38.781 -7.488 0.249 1 67.25 403 GLY A N 1
ATOM 3157 C CA . GLY A 1 403 ? -39.906 -8.07 0.982 1 67.25 403 GLY A CA 1
ATOM 3158 C C . GLY A 1 403 ? -39.5 -8.734 2.277 1 67.25 403 GLY A C 1
ATOM 3159 O O . GLY A 1 403 ? -40.312 -8.914 3.186 1 67.25 403 GLY A O 1
ATOM 3160 N N . SER A 1 404 ? -38.281 -9.398 2.213 1 61.41 404 SER A N 1
ATOM 3161 C CA . SER A 1 404 ? -37.812 -10.016 3.451 1 61.41 404 SER A CA 1
ATOM 3162 C C . SER A 1 404 ? -36.469 -9.445 3.881 1 61.41 404 SER A C 1
ATOM 3164 O O . SER A 1 404 ? -35.719 -8.906 3.057 1 61.41 404 SER A O 1
ATOM 3166 N N . ASN A 1 405 ? -36.406 -8.758 5.051 1 63.44 405 ASN A N 1
ATOM 3167 C CA . ASN A 1 405 ? -35.156 -8.344 5.645 1 63.44 405 ASN A CA 1
ATOM 3168 C C . ASN A 1 405 ? -34.062 -9.43 5.516 1 63.44 405 ASN A C 1
ATOM 3170 O O . ASN A 1 405 ? -33.375 -9.742 6.48 1 63.44 405 ASN A O 1
ATOM 3174 N N . LYS A 1 406 ? -34.094 -10.062 4.172 1 87.12 406 LYS A N 1
ATOM 3175 C CA . LYS A 1 406 ? -33.219 -11.203 4.035 1 87.12 406 LYS A CA 1
ATOM 3176 C C . LYS A 1 406 ? -32.031 -10.867 3.127 1 87.12 406 LYS A C 1
ATOM 3178 O O . LYS A 1 406 ? -32.188 -10.141 2.146 1 87.12 406 LYS A O 1
ATOM 3183 N N . PHE A 1 407 ? -30.922 -11.234 3.549 1 95.94 407 PHE A N 1
ATOM 3184 C CA . PHE A 1 407 ? -29.688 -11.094 2.799 1 95.94 407 PHE A CA 1
ATOM 3185 C C . PHE A 1 407 ? -29.203 -12.453 2.293 1 95.94 407 PHE A C 1
ATOM 3187 O O . PHE A 1 407 ? -29.312 -13.453 3.002 1 95.94 407 PHE A O 1
ATOM 3194 N N . LYS A 1 408 ? -28.812 -12.461 1.015 1 96.69 408 LYS A N 1
ATOM 3195 C CA . LYS A 1 408 ? -28.234 -13.648 0.402 1 96.69 408 LYS A CA 1
ATOM 3196 C C . LYS A 1 408 ? -26.766 -13.422 0.04 1 96.69 408 LYS A C 1
ATOM 3198 O O . LYS A 1 408 ? -26.359 -12.297 -0.238 1 96.69 408 LYS A O 1
ATOM 3203 N N . VAL A 1 409 ? -26.047 -14.484 0.115 1 97.75 409 VAL A N 1
ATOM 3204 C CA . VAL A 1 409 ? -24.656 -14.453 -0.298 1 97.75 409 VAL A CA 1
ATOM 3205 C C . VAL A 1 409 ? -24.453 -15.312 -1.54 1 97.75 409 VAL A C 1
ATOM 3207 O O . VAL A 1 409 ? -25.016 -16.406 -1.633 1 97.75 409 VAL A O 1
ATOM 3210 N N . ARG A 1 410 ? -23.812 -14.828 -2.527 1 97.25 410 ARG A N 1
ATOM 3211 C CA . ARG A 1 410 ? -23.391 -15.57 -3.709 1 97.25 410 ARG A CA 1
ATOM 3212 C C . ARG A 1 410 ? -21.875 -15.516 -3.881 1 97.25 410 ARG A C 1
ATOM 3214 O O . ARG A 1 410 ? -21.266 -14.453 -3.723 1 97.25 410 ARG A O 1
ATOM 3221 N N . ALA A 1 411 ? -21.297 -16.656 -4.148 1 97.62 411 ALA A N 1
ATOM 3222 C CA . ALA A 1 411 ? -19.859 -16.719 -4.367 1 97.62 411 ALA A CA 1
ATOM 3223 C C . ALA A 1 411 ? -19.531 -16.984 -5.836 1 97.62 411 ALA A C 1
ATOM 3225 O O . ALA A 1 411 ? -20.266 -17.719 -6.508 1 97.62 411 ALA A O 1
ATOM 3226 N N . LEU A 1 412 ? -18.5 -16.344 -6.293 1 96.06 412 LEU A N 1
ATOM 3227 C CA . LEU A 1 412 ? -17.969 -16.594 -7.625 1 96.06 412 LEU A CA 1
ATOM 3228 C C . LEU A 1 412 ? -16.516 -17.062 -7.547 1 96.06 412 LEU A C 1
ATOM 3230 O O . LEU A 1 412 ? -15.734 -16.547 -6.742 1 96.06 412 LEU A O 1
ATOM 3234 N N . LEU A 1 413 ? -16.188 -18.047 -8.273 1 96.38 413 LEU A N 1
ATOM 3235 C CA . LEU A 1 413 ? -14.797 -18.422 -8.547 1 96.38 413 LEU A CA 1
ATOM 3236 C C . LEU A 1 413 ? -14.438 -18.141 -10 1 96.38 413 LEU A C 1
ATOM 3238 O O . LEU A 1 413 ? -15.086 -18.641 -10.914 1 96.38 413 LEU A O 1
ATOM 3242 N N . ASN A 1 414 ? -13.406 -17.297 -10.125 1 95.31 414 ASN A N 1
ATOM 3243 C CA . ASN A 1 414 ? -12.977 -16.891 -11.461 1 95.31 414 ASN A CA 1
ATOM 3244 C C . ASN A 1 414 ? -14.156 -16.391 -12.297 1 95.31 414 ASN A C 1
ATOM 3246 O O . ASN A 1 414 ? -14.344 -16.812 -13.43 1 95.31 414 ASN A O 1
ATOM 3250 N N . GLU A 1 415 ? -14.961 -15.57 -11.602 1 93.06 415 GLU A N 1
ATOM 3251 C CA . GLU A 1 415 ? -16.047 -14.789 -12.203 1 93.06 415 GLU A CA 1
ATOM 3252 C C . GLU A 1 415 ? -17.219 -15.688 -12.578 1 93.06 415 GLU A C 1
ATOM 3254 O O . GLU A 1 415 ? -18.109 -15.273 -13.328 1 93.06 415 GLU A O 1
ATOM 3259 N N . ARG A 1 416 ? -17.266 -16.906 -12.031 1 91.81 416 ARG A N 1
ATOM 3260 C CA . ARG A 1 416 ? -18.391 -17.828 -12.242 1 91.81 416 ARG A CA 1
ATOM 3261 C C . ARG A 1 416 ? -19.031 -18.203 -10.914 1 91.81 416 ARG A C 1
ATOM 3263 O O . ARG A 1 416 ? -18.344 -18.547 -9.953 1 91.81 416 ARG A O 1
ATOM 3270 N N . PRO A 1 417 ? -20.344 -18.172 -10.891 1 93.56 417 PRO A N 1
ATOM 3271 C CA . PRO A 1 417 ? -21.016 -18.547 -9.641 1 93.56 417 PRO A CA 1
ATOM 3272 C C . PRO A 1 417 ? -20.766 -20.016 -9.25 1 93.56 417 PRO A C 1
ATOM 3274 O O . PRO A 1 417 ? -20.703 -20.875 -10.125 1 93.56 417 PRO A O 1
ATOM 3277 N N . ILE A 1 418 ? -20.641 -20.219 -8.023 1 95.38 418 ILE A N 1
ATOM 3278 C CA . ILE A 1 418 ? -20.5 -21.562 -7.492 1 95.38 418 ILE A CA 1
ATOM 3279 C C . ILE A 1 418 ? -21.5 -21.766 -6.348 1 95.38 418 ILE A C 1
ATOM 3281 O O . ILE A 1 418 ? -22.031 -20.797 -5.805 1 95.38 418 ILE A O 1
ATOM 3285 N N . ILE A 1 419 ? -21.766 -22.984 -6.055 1 96.56 419 ILE A N 1
ATOM 3286 C CA . ILE A 1 419 ? -22.578 -23.312 -4.898 1 96.56 419 ILE A CA 1
ATOM 3287 C C . ILE A 1 419 ? -21.703 -23.547 -3.68 1 96.56 419 ILE A C 1
ATOM 3289 O O . ILE A 1 419 ? -20.812 -24.422 -3.703 1 96.56 419 ILE A O 1
ATOM 3293 N N . LEU A 1 420 ? -21.922 -22.781 -2.68 1 97.69 420 LEU A N 1
ATOM 3294 C CA . LEU A 1 420 ? -21.141 -22.906 -1.446 1 97.69 420 LEU A CA 1
ATOM 3295 C C . LEU A 1 420 ? -21.594 -24.125 -0.654 1 97.69 420 LEU A C 1
ATOM 3297 O O . LEU A 1 420 ? -22.781 -24.438 -0.595 1 97.69 420 LEU A O 1
ATOM 3301 N N . PRO A 1 421 ? -20.609 -24.797 -0.088 1 96 421 PRO A N 1
ATOM 3302 C CA . PRO A 1 421 ? -21.016 -25.922 0.761 1 96 421 PRO A CA 1
ATOM 3303 C C . PRO A 1 421 ? -22.031 -25.516 1.827 1 96 421 PRO A C 1
ATOM 3305 O O . PRO A 1 421 ? -21.891 -24.469 2.451 1 96 421 PRO A O 1
ATOM 3308 N N . GLY A 1 422 ? -23.016 -26.344 2.002 1 95.38 422 GLY A N 1
ATOM 3309 C CA . GLY A 1 422 ? -24.094 -26.031 2.926 1 95.38 422 GLY A CA 1
ATOM 3310 C C . GLY A 1 422 ? -25.266 -25.344 2.258 1 95.38 422 GLY A C 1
ATOM 3311 O O . GLY A 1 422 ? -26.344 -25.234 2.85 1 95.38 422 GLY A O 1
ATOM 3312 N N . CYS A 1 423 ? -25.078 -24.922 1.048 1 96.38 423 CYS A N 1
ATOM 3313 C CA . CYS A 1 423 ? -26.125 -24.25 0.28 1 96.38 423 CYS A CA 1
ATOM 3314 C C . CYS A 1 423 ? -26.641 -25.156 -0.833 1 96.38 423 CYS A C 1
ATOM 3316 O O . CYS A 1 423 ? -25.953 -26.078 -1.259 1 96.38 423 CYS A O 1
ATOM 3318 N N . THR A 1 424 ? -27.859 -24.875 -1.316 1 95.25 424 THR A N 1
ATOM 3319 C CA . THR A 1 424 ? -28.469 -25.688 -2.375 1 95.25 424 THR A CA 1
ATOM 3320 C C . THR A 1 424 ? -28.516 -24.891 -3.686 1 95.25 424 THR A C 1
ATOM 3322 O O . THR A 1 424 ? -28.734 -25.469 -4.754 1 95.25 424 THR A O 1
ATOM 3325 N N . GLU A 1 425 ? -28.359 -23.641 -3.559 1 94 425 GLU A N 1
ATOM 3326 C CA . GLU A 1 425 ? -28.344 -22.75 -4.719 1 94 425 GLU A CA 1
ATOM 3327 C C . GLU A 1 425 ? -27.156 -21.797 -4.684 1 94 425 GLU A C 1
ATOM 3329 O O . GLU A 1 425 ? -26.469 -21.688 -3.66 1 94 425 GLU A O 1
ATOM 3334 N N . GLU A 1 426 ? -26.953 -21.188 -5.828 1 94.69 426 GLU A N 1
ATOM 3335 C CA . GLU A 1 426 ? -25.812 -20.266 -5.934 1 94.69 426 GLU A CA 1
ATOM 3336 C C . GLU A 1 426 ? -25.984 -19.078 -4.977 1 94.69 426 GLU A C 1
ATOM 3338 O O . GLU A 1 426 ? -25.031 -18.688 -4.297 1 94.69 426 GLU A O 1
ATOM 3343 N N . ALA A 1 427 ? -27.156 -18.5 -4.996 1 94.88 427 ALA A N 1
ATOM 3344 C CA . ALA A 1 427 ? -27.469 -17.453 -4.02 1 94.88 427 ALA A CA 1
ATOM 3345 C C . ALA A 1 427 ? -28.109 -18.062 -2.768 1 94.88 427 ALA A C 1
ATOM 3347 O O . ALA A 1 427 ? -29.219 -18.578 -2.814 1 94.88 427 ALA A O 1
ATOM 3348 N N . CYS A 1 428 ? -27.375 -18.016 -1.694 1 94.5 428 CYS A N 1
ATOM 3349 C CA . CYS A 1 428 ? -27.734 -18.672 -0.444 1 94.5 428 CYS A CA 1
ATOM 3350 C C . CYS A 1 428 ? -28.047 -17.656 0.645 1 94.5 428 CYS A C 1
ATOM 3352 O O . CYS A 1 428 ? -27.422 -16.609 0.712 1 94.5 428 CYS A O 1
ATOM 3354 N N . ASP A 1 429 ? -29.062 -18 1.53 1 95.25 429 ASP A N 1
ATOM 3355 C CA . ASP A 1 429 ? -29.281 -17.125 2.676 1 95.25 429 ASP A CA 1
ATOM 3356 C C . ASP A 1 429 ? -28.016 -16.984 3.518 1 95.25 429 ASP A C 1
ATOM 3358 O O . ASP A 1 429 ? -27.375 -17.984 3.848 1 95.25 429 ASP A O 1
ATOM 3362 N N . LEU A 1 430 ? -27.734 -15.742 3.842 1 96.44 430 LEU A N 1
ATOM 3363 C CA . LEU A 1 430 ? -26.5 -15.477 4.578 1 96.44 430 LEU A CA 1
ATOM 3364 C C . LEU A 1 430 ? -26.469 -16.25 5.891 1 96.44 430 LEU A C 1
ATOM 3366 O O . LEU A 1 430 ? -25.438 -16.844 6.246 1 96.44 430 LEU A O 1
ATOM 3370 N N . ASP A 1 431 ? -27.609 -16.328 6.59 1 94.69 431 ASP A N 1
ATOM 3371 C CA . ASP A 1 431 ? -27.688 -17 7.875 1 94.69 431 ASP A CA 1
ATOM 3372 C C . ASP A 1 431 ? -27.484 -18.516 7.711 1 94.69 431 ASP A C 1
ATOM 3374 O O . ASP A 1 431 ? -26.875 -19.156 8.57 1 94.69 431 ASP A O 1
ATOM 3378 N N . VAL A 1 432 ? -27.953 -19.031 6.613 1 95.88 432 VAL A N 1
ATOM 3379 C CA . VAL A 1 432 ? -27.812 -20.453 6.34 1 95.88 432 VAL A CA 1
ATOM 3380 C C . VAL A 1 432 ? -26.344 -20.797 6.086 1 95.88 432 VAL A C 1
ATOM 3382 O O . VAL A 1 432 ? -25.828 -21.75 6.641 1 95.88 432 VAL A O 1
ATOM 3385 N N . TRP A 1 433 ? -25.703 -20 5.312 1 97.19 433 TRP A N 1
ATOM 3386 C CA . TRP A 1 433 ? -24.297 -20.266 5.016 1 97.19 433 TRP A CA 1
ATOM 3387 C C . TRP A 1 433 ? -23.438 -20.094 6.262 1 97.19 433 TRP A C 1
ATOM 3389 O O . TRP A 1 433 ? -22.547 -20.906 6.523 1 97.19 433 TRP A O 1
ATOM 3399 N N . GLU A 1 434 ? -23.703 -19.031 7.004 1 96.5 434 GLU A N 1
ATOM 3400 C CA . GLU A 1 434 ? -22.953 -18.828 8.234 1 96.5 434 GLU A CA 1
ATOM 3401 C C . GLU A 1 434 ? -23.062 -20.031 9.172 1 96.5 434 GLU A C 1
ATOM 3403 O O . GLU A 1 434 ? -22.078 -20.469 9.75 1 96.5 434 GLU A O 1
ATOM 3408 N N . ALA A 1 435 ? -24.25 -20.531 9.289 1 96.69 435 ALA A N 1
ATOM 3409 C CA . ALA A 1 435 ? -24.484 -21.703 10.141 1 96.69 435 ALA A CA 1
ATOM 3410 C C . ALA A 1 435 ? -23.719 -22.922 9.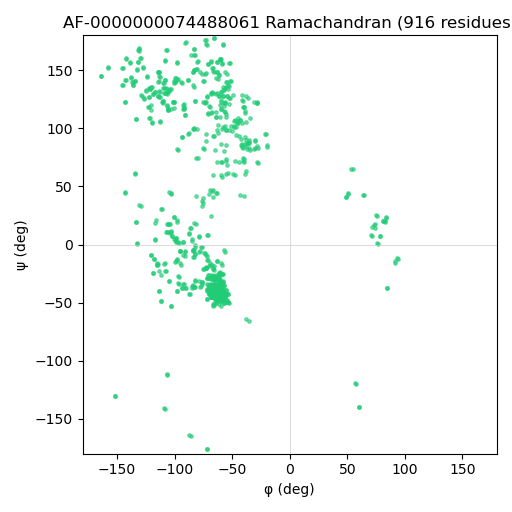609 1 96.69 435 ALA A C 1
ATOM 3412 O O . ALA A 1 435 ? -23.172 -23.703 10.391 1 96.69 435 ALA A O 1
ATOM 3413 N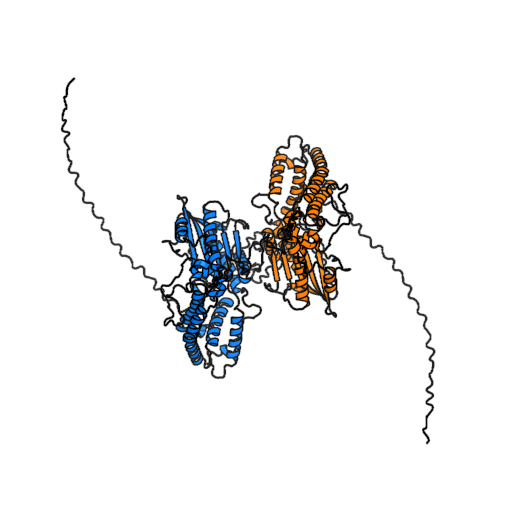 N . ALA A 1 436 ? -23.703 -23.047 8.32 1 97.06 436 ALA A N 1
ATOM 3414 C CA . ALA A 1 436 ? -23.047 -24.188 7.684 1 97.06 436 ALA A CA 1
ATOM 3415 C C . ALA A 1 436 ? -21.547 -24.156 7.934 1 97.06 436 ALA A C 1
ATOM 3417 O O . ALA A 1 436 ? -20.891 -25.203 7.965 1 97.06 436 ALA A O 1
ATOM 3418 N N . LEU A 1 437 ? -20.938 -22.984 8.102 1 97.06 437 LEU A N 1
ATOM 3419 C CA . LEU A 1 437 ? -19.5 -22.828 8.32 1 97.06 437 LEU A CA 1
ATOM 3420 C C . LEU A 1 437 ? -19.109 -23.312 9.711 1 97.06 437 LEU A C 1
ATOM 3422 O O . LEU A 1 437 ? -17.969 -23.703 9.938 1 97.06 437 LEU A O 1
ATOM 3426 N N . GLY A 1 438 ? -19.984 -23.234 10.641 1 95 438 GLY A N 1
ATOM 3427 C CA . GLY A 1 438 ? -19.766 -23.75 11.977 1 95 438 GLY A CA 1
ATOM 3428 C C . GLY A 1 438 ? -18.547 -23.141 12.656 1 95 438 GLY A C 1
ATOM 3429 O O . GLY A 1 438 ? -18.406 -21.922 12.711 1 95 438 GLY A O 1
ATOM 3430 N N . ASP A 1 439 ? -17.594 -24.031 13.008 1 91.94 439 ASP A N 1
ATOM 3431 C CA . ASP A 1 439 ? -16.469 -23.609 13.836 1 91.94 439 ASP A CA 1
ATOM 3432 C C . ASP A 1 439 ? -15.383 -22.953 13 1 91.94 439 ASP A C 1
ATOM 3434 O O . ASP A 1 439 ? -14.375 -22.469 13.531 1 91.94 439 ASP A O 1
ATOM 3438 N N . LEU A 1 440 ? -15.625 -22.891 11.727 1 94.5 440 LEU A N 1
ATOM 3439 C CA . LEU A 1 440 ? -14.648 -22.203 10.883 1 94.5 440 LEU A CA 1
ATOM 3440 C C . LEU A 1 440 ? -14.664 -20.703 11.164 1 94.5 440 LEU A C 1
ATOM 3442 O O . LEU A 1 440 ? -13.625 -20.047 11.07 1 94.5 440 LEU A O 1
ATOM 3446 N N . VAL A 1 441 ? -15.852 -20.172 11.469 1 95.69 441 VAL A N 1
ATOM 3447 C CA . VAL A 1 441 ? -15.969 -18.75 11.789 1 95.69 441 VAL A CA 1
ATOM 3448 C C . VAL A 1 441 ? -15.602 -18.531 13.25 1 95.69 441 VAL A C 1
ATOM 3450 O O . VAL A 1 441 ? -16.125 -19.188 14.148 1 95.69 441 VAL A O 1
ATOM 3453 N N . GLY A 1 442 ? -14.641 -17.672 13.492 1 91.75 442 GLY A N 1
ATOM 3454 C CA . GLY A 1 442 ? -14.219 -17.359 14.852 1 91.75 442 GLY A CA 1
ATOM 3455 C C . GLY A 1 442 ? -13.281 -18.391 15.438 1 91.75 442 GLY A C 1
ATOM 3456 O O . GLY A 1 442 ? -13.117 -18.469 16.656 1 91.75 442 GLY A O 1
ATOM 3457 N N . CYS A 1 443 ? -12.68 -19.125 14.609 1 89.62 443 CYS A N 1
ATOM 3458 C CA . CYS A 1 443 ? -11.781 -20.172 15.078 1 89.62 443 CYS A CA 1
ATOM 3459 C C . CYS A 1 443 ? -10.555 -19.578 15.766 1 89.62 443 CYS A C 1
ATOM 3461 O O . CYS A 1 443 ? -10.195 -18.422 15.5 1 89.62 443 CYS A O 1
ATOM 3463 N N . ASP A 1 444 ? -10 -20.359 16.703 1 86.5 444 ASP A N 1
ATOM 3464 C CA . ASP A 1 444 ? -8.742 -20 17.344 1 86.5 444 ASP A CA 1
ATOM 3465 C C . ASP A 1 444 ? -7.562 -20.703 16.688 1 86.5 444 ASP A C 1
ATOM 3467 O O . ASP A 1 444 ? -7.062 -21.703 17.203 1 86.5 444 ASP A O 1
ATOM 3471 N N . ILE A 1 445 ? -7.105 -20.25 15.68 1 88.06 445 ILE A N 1
ATOM 3472 C CA . ILE A 1 445 ? -6.066 -20.906 14.891 1 88.06 445 ILE A CA 1
ATOM 3473 C C . ILE A 1 445 ? -4.719 -20.766 15.594 1 88.06 445 ILE A C 1
ATOM 3475 O O . ILE A 1 445 ? -3.789 -21.531 15.328 1 88.06 445 ILE A O 1
ATOM 3479 N N . ASP A 1 446 ? -4.637 -19.766 16.469 1 86.38 446 ASP A N 1
ATOM 3480 C CA . ASP A 1 446 ? -3.379 -19.562 17.188 1 86.38 446 ASP A CA 1
ATOM 3481 C C . ASP A 1 446 ? -3.045 -20.781 18.047 1 86.38 446 ASP A C 1
ATOM 3483 O O . ASP A 1 446 ? -1.877 -21.156 18.172 1 86.38 446 ASP A O 1
ATOM 3487 N N . ALA A 1 447 ? -4.012 -21.359 18.594 1 84.19 447 ALA A N 1
ATOM 3488 C CA . ALA A 1 447 ? -3.803 -22.547 19.438 1 84.19 447 ALA A CA 1
ATOM 3489 C C . ALA A 1 447 ? -3.178 -23.672 18.625 1 84.19 447 ALA A C 1
ATOM 3491 O O . ALA A 1 447 ? -2.322 -24.406 19.125 1 84.19 447 ALA A O 1
ATOM 3492 N N . VAL A 1 448 ? -3.57 -23.719 17.391 1 82.19 448 VAL A N 1
ATOM 3493 C CA . VAL A 1 448 ? -3.078 -24.781 16.531 1 82.19 448 VAL A CA 1
ATOM 3494 C C . VAL A 1 448 ? -1.707 -24.406 15.969 1 82.19 448 VAL A C 1
ATOM 3496 O O . VAL A 1 448 ? -0.834 -25.266 15.82 1 82.19 448 VAL A O 1
ATOM 3499 N N . CYS A 1 449 ? -1.507 -23.188 15.68 1 88.62 449 CYS A N 1
ATOM 3500 C CA . CYS A 1 449 ? -0.3 -22.734 14.992 1 88.62 449 CYS A CA 1
ATOM 3501 C C . CYS A 1 449 ? 0.853 -22.562 15.977 1 88.62 449 CYS A C 1
ATOM 3503 O O . CYS A 1 449 ? 2.02 -22.641 15.594 1 88.62 449 CYS A O 1
ATOM 3505 N N . GLU A 1 450 ? 0.587 -22.219 17.203 1 76.56 450 GLU A N 1
ATOM 3506 C CA . GLU A 1 450 ? 1.662 -22 18.156 1 76.56 450 GLU A CA 1
ATOM 3507 C C . GLU A 1 450 ? 1.927 -23.25 18.984 1 76.56 450 GLU A C 1
ATOM 3509 O O . GLU A 1 450 ? 2.906 -23.312 19.734 1 76.56 450 GLU A O 1
ATOM 3514 N N . LYS A 1 451 ? 1.053 -24.234 19.031 1 60.53 451 LYS A N 1
ATOM 3515 C CA . LYS A 1 451 ? 1.295 -25.391 19.891 1 60.53 451 LYS A CA 1
ATOM 3516 C C . LYS A 1 451 ? 2.67 -26 19.625 1 60.53 451 LYS A C 1
ATOM 3518 O O . LYS A 1 451 ? 2.988 -26.344 18.484 1 60.53 451 LYS A O 1
ATOM 3523 N N . LYS A 1 452 ? 3.598 -25.625 20.484 1 51.97 452 LYS A N 1
ATOM 3524 C CA . LYS A 1 452 ? 4.82 -26.375 20.734 1 51.97 452 LYS A CA 1
ATOM 3525 C C . LYS A 1 452 ? 4.504 -27.797 21.172 1 51.97 452 LYS A C 1
ATOM 3527 O O . LYS A 1 452 ? 3.504 -28.031 21.859 1 51.97 452 LYS A O 1
ATOM 3532 N N . LYS A 1 453 ? 4.875 -28.828 20.531 1 39.78 453 LYS A N 1
ATOM 3533 C CA . LYS A 1 453 ? 4.812 -30.094 21.25 1 39.78 453 LYS A CA 1
ATOM 3534 C C . LYS A 1 453 ? 5.328 -29.953 22.688 1 39.78 453 LYS A C 1
ATOM 3536 O O . LYS A 1 453 ? 6.457 -29.516 22.891 1 39.78 453 LYS A O 1
ATOM 3541 N N . LYS A 1 454 ? 4.625 -29.672 23.703 1 40.66 454 LYS A N 1
ATOM 3542 C CA . LYS A 1 454 ? 5.145 -30.109 25 1 40.66 454 LYS A CA 1
ATOM 3543 C C . LYS A 1 454 ? 5.801 -31.484 24.891 1 40.66 454 LYS A C 1
ATOM 3545 O O . LYS A 1 454 ? 5.207 -32.438 24.359 1 40.66 454 LYS A O 1
ATOM 3550 N N . GLY A 1 455 ? 7.148 -31.438 24.594 1 36.31 455 GLY A N 1
ATOM 3551 C CA . GLY A 1 455 ? 7.895 -32.656 24.828 1 36.31 455 GLY A CA 1
ATOM 3552 C C . GLY A 1 455 ? 7.316 -33.531 25.938 1 36.31 455 GLY A C 1
ATOM 3553 O O . GLY A 1 455 ? 6.762 -33 26.906 1 36.31 455 GLY A O 1
ATOM 3554 N N . LYS A 1 456 ? 6.969 -34.75 25.672 1 33.47 456 LYS A N 1
ATOM 3555 C CA . LYS A 1 456 ? 6.801 -35.75 26.719 1 33.47 456 LYS A CA 1
ATOM 3556 C C . LYS A 1 456 ? 7.914 -35.656 27.766 1 33.47 456 LYS A C 1
ATOM 3558 O O . LYS A 1 456 ? 9.094 -35.719 27.438 1 33.47 456 LYS A O 1
ATOM 3563 N N . LYS A 1 457 ? 7.824 -34.844 28.766 1 35.81 457 LYS A N 1
ATOM 3564 C CA . LYS A 1 457 ? 8.516 -35.25 29.984 1 35.81 457 LYS A CA 1
ATOM 3565 C C . LYS A 1 457 ? 8.359 -36.75 30.234 1 35.81 457 LYS A C 1
ATOM 3567 O O . LYS A 1 457 ? 7.242 -37.25 30.406 1 35.81 457 LYS A O 1
ATOM 3572 N N . GLY A 1 458 ? 9.047 -37.562 29.391 1 24.72 458 GLY A N 1
ATOM 3573 C CA . GLY A 1 458 ? 9.289 -38.938 29.734 1 24.72 458 GLY A CA 1
ATOM 3574 C C . GLY A 1 458 ? 9.555 -39.156 31.219 1 24.72 458 GLY A C 1
ATOM 3575 O O . GLY A 1 458 ? 10.398 -38.469 31.812 1 24.72 458 GLY A O 1
ATOM 3576 N N . GLY A 1 459 ? 8.484 -39.344 32.031 1 29.2 459 GLY A N 1
ATOM 3577 C CA . GLY A 1 459 ? 8.586 -40.062 33.281 1 29.2 459 GLY A CA 1
ATOM 3578 C C . GLY A 1 459 ? 9.562 -41.219 33.219 1 29.2 459 GLY A C 1
ATOM 3579 O O . GLY A 1 459 ? 9.398 -42.156 32.406 1 29.2 459 GLY A O 1
ATOM 3580 N N . TYR A 1 460 ? 10.891 -40.906 33.406 1 22.66 460 TYR A N 1
ATOM 3581 C CA . TYR A 1 460 ? 11.57 -41.969 34.156 1 22.66 460 TYR A CA 1
ATOM 3582 C C . TYR A 1 460 ? 11.039 -42.062 35.562 1 22.66 460 TYR A C 1
ATOM 3584 O O . TYR A 1 460 ? 10.633 -41.062 36.156 1 22.66 460 TYR A O 1
ATOM 3592 N N . MET B 1 1 ? 100.625 3.664 -12.734 1 18.98 1 MET B N 1
ATOM 3593 C CA . MET B 1 1 ? 101.125 5.02 -12.867 1 18.98 1 MET B CA 1
ATOM 3594 C C . MET B 1 1 ? 100.062 6.004 -13.227 1 18.98 1 MET B C 1
ATOM 3596 O O . MET B 1 1 ? 99.688 6.848 -12.414 1 18.98 1 MET B O 1
ATOM 3600 N N . SER B 1 2 ? 99.875 6.352 -14.469 1 19.83 2 SER B N 1
ATOM 3601 C CA . SER B 1 2 ? 100.062 7.695 -15.016 1 19.83 2 SER B CA 1
ATOM 3602 C C . SER B 1 2 ? 98.688 8.352 -15.258 1 19.83 2 SER B C 1
ATOM 3604 O O . SER B 1 2 ? 98.125 8.203 -16.328 1 19.83 2 SER B O 1
ATOM 3606 N N . PRO B 1 3 ? 97.688 8.25 -14.219 1 25.38 3 PRO B N 1
ATOM 3607 C CA . PRO B 1 3 ? 96.25 8.336 -14.422 1 25.38 3 PRO B CA 1
ATOM 3608 C C . PRO B 1 3 ? 95.812 9.758 -14.734 1 25.38 3 PRO B C 1
ATOM 3610 O O . PRO B 1 3 ? 96.125 10.695 -14.023 1 25.38 3 PRO B O 1
ATOM 3613 N N . ILE B 1 4 ? 95.812 10.086 -16.031 1 21.62 4 ILE B N 1
ATOM 3614 C CA . ILE B 1 4 ? 95.75 11.344 -16.766 1 21.62 4 ILE B CA 1
ATOM 3615 C C . ILE B 1 4 ? 94.438 12.094 -16.422 1 21.62 4 ILE B C 1
ATOM 3617 O O . ILE B 1 4 ? 93.375 11.641 -16.734 1 21.62 4 ILE B O 1
ATOM 3621 N N . ARG B 1 5 ? 94.312 12.664 -15.156 1 20.67 5 ARG B N 1
ATOM 3622 C CA . ARG B 1 5 ? 93.25 13.219 -14.344 1 20.67 5 ARG B CA 1
ATOM 3623 C C . ARG B 1 5 ? 92.688 14.523 -14.938 1 20.67 5 ARG B C 1
ATOM 3625 O O . ARG B 1 5 ? 93.25 15.594 -14.656 1 20.67 5 ARG B O 1
ATOM 3632 N N . VAL B 1 6 ? 92.562 14.414 -16.359 1 20.69 6 VAL B N 1
ATOM 3633 C CA . VAL B 1 6 ? 92.5 15.688 -17.062 1 20.69 6 VAL B CA 1
ATOM 3634 C C . VAL B 1 6 ? 91.375 16.562 -16.516 1 20.69 6 VAL B C 1
ATOM 3636 O O . VAL B 1 6 ? 90.375 16.031 -16.094 1 20.69 6 VAL B O 1
ATOM 3639 N N . SER B 1 7 ? 91.562 17.844 -16.281 1 20.8 7 SER B N 1
ATOM 3640 C CA . SER B 1 7 ? 91.312 19.125 -15.617 1 20.8 7 SER B CA 1
ATOM 3641 C C . SER B 1 7 ? 90.125 19.812 -16.234 1 20.8 7 SER B C 1
ATOM 3643 O O . SER B 1 7 ? 90.25 20.578 -17.188 1 20.8 7 SER B O 1
ATOM 3645 N N . LEU B 1 8 ? 88.938 18.906 -16.562 1 21.33 8 LEU B N 1
ATOM 3646 C CA . LEU B 1 8 ? 88 19.484 -17.531 1 21.33 8 LEU B CA 1
ATOM 3647 C C . LEU B 1 8 ? 87.312 20.734 -16.984 1 21.33 8 LEU B C 1
ATOM 3649 O O . LEU B 1 8 ? 86.625 20.672 -15.977 1 21.33 8 LEU B O 1
ATOM 3653 N N . LEU B 1 9 ? 87.938 21.891 -17.016 1 20.09 9 LEU B N 1
ATOM 3654 C CA . LEU B 1 9 ? 87.688 23.203 -16.438 1 20.09 9 LEU B CA 1
ATOM 3655 C C . LEU B 1 9 ? 86.375 23.781 -17 1 20.09 9 LEU B C 1
ATOM 3657 O O . LEU B 1 9 ? 86.312 24.203 -18.156 1 20.09 9 LEU B O 1
ATOM 3661 N N . ALA B 1 10 ? 85.188 22.969 -17.109 1 20.5 10 ALA B N 1
ATOM 3662 C CA . ALA B 1 10 ? 84.188 23.484 -17.984 1 20.5 10 ALA B CA 1
ATOM 3663 C C . ALA B 1 10 ? 83.625 24.828 -17.484 1 20.5 10 ALA B C 1
ATOM 3665 O O . ALA B 1 10 ? 83.375 25 -16.297 1 20.5 10 ALA B O 1
ATOM 3666 N N . THR B 1 11 ? 83.875 25.906 -18.234 1 20.2 11 THR B N 1
ATOM 3667 C CA . THR B 1 11 ? 83.688 27.344 -18.141 1 20.2 11 THR B CA 1
ATOM 3668 C C . THR B 1 11 ? 82.188 27.672 -17.875 1 20.2 11 THR B C 1
ATOM 3670 O O . THR B 1 11 ? 81.312 27.234 -18.625 1 20.2 11 THR B O 1
ATOM 3673 N N . LEU B 1 12 ? 81.75 27.938 -16.625 1 22.19 12 LEU B N 1
ATOM 3674 C CA . LEU B 1 12 ? 80.5 28.219 -15.945 1 22.19 12 LEU B CA 1
ATOM 3675 C C . LEU B 1 12 ? 79.938 29.562 -16.391 1 22.19 12 LEU B C 1
ATOM 3677 O O . LEU B 1 12 ? 80.438 30.625 -15.992 1 22.19 12 LEU B O 1
ATOM 3681 N N . LEU B 1 13 ? 79.938 29.766 -17.828 1 20.86 13 LEU B N 1
ATOM 3682 C CA . LEU B 1 13 ? 79.625 31.141 -18.203 1 20.86 13 LEU B CA 1
ATOM 3683 C C . LEU B 1 13 ? 78.312 31.578 -17.609 1 20.86 13 LEU B C 1
ATOM 3685 O O . LEU B 1 13 ? 77.312 30.828 -17.641 1 20.86 13 LEU B O 1
ATOM 3689 N N . PHE B 1 14 ? 78.25 32.531 -16.656 1 22.59 14 PHE B N 1
ATOM 3690 C CA . PHE B 1 14 ? 77.438 33.219 -15.711 1 22.59 14 PHE B CA 1
ATOM 3691 C C . PHE B 1 14 ? 76.438 34.125 -16.438 1 22.59 14 PHE B C 1
ATOM 3693 O O . PHE B 1 14 ? 76.812 35.25 -16.812 1 22.59 14 PHE B O 1
ATOM 3700 N N . GLY B 1 15 ? 75.75 33.625 -17.594 1 20.42 15 GLY B N 1
ATOM 3701 C CA . GLY B 1 15 ? 75.062 34.656 -18.344 1 20.42 15 GLY B CA 1
ATOM 3702 C C . GLY B 1 15 ? 74.125 35.469 -17.516 1 20.42 15 GLY B C 1
ATOM 3703 O O . GLY B 1 15 ? 73.625 35 -16.484 1 20.42 15 GLY B O 1
ATOM 3704 N N . SER B 1 16 ? 74.125 36.812 -17.625 1 22.2 16 SER B N 1
ATOM 3705 C CA . SER B 1 16 ? 73.688 38.031 -17 1 22.2 16 SER B CA 1
ATOM 3706 C C . SER B 1 16 ? 72.125 38.125 -17.078 1 22.2 16 SER B C 1
ATOM 3708 O O . SER B 1 16 ? 71.562 39.156 -16.734 1 22.2 16 SER B O 1
ATOM 3710 N N . GLN B 1 17 ? 71.375 37.094 -17.188 1 21.78 17 GLN B N 1
ATOM 3711 C CA . GLN B 1 17 ? 70.062 37.438 -17.766 1 21.78 17 GLN B CA 1
ATOM 3712 C C . GLN B 1 17 ? 69.312 38.438 -16.875 1 21.78 17 GLN B C 1
ATOM 3714 O O . GLN B 1 17 ? 69.25 38.281 -15.656 1 21.78 17 GLN B O 1
ATOM 3719 N N . SER B 1 18 ? 69.188 39.719 -17.391 1 21.59 18 SER B N 1
ATOM 3720 C CA . SER B 1 18 ? 68.625 40.938 -16.844 1 21.59 18 SER B CA 1
ATOM 3721 C C . SER B 1 18 ? 67.188 40.656 -16.359 1 21.59 18 SER B C 1
ATOM 3723 O O . SER B 1 18 ? 66.438 39.906 -16.984 1 21.59 18 SER B O 1
ATOM 3725 N N . LEU B 1 19 ? 66.938 40.875 -15.094 1 21.45 19 LEU B N 1
ATOM 3726 C CA . LEU B 1 19 ? 65.812 40.688 -14.188 1 21.45 19 LEU B CA 1
ATOM 3727 C C . LEU B 1 19 ? 64.625 41.625 -14.562 1 21.45 19 LEU B C 1
ATOM 3729 O O . LEU B 1 19 ? 64.75 42.844 -14.445 1 21.45 19 LEU B O 1
ATOM 3733 N N . ALA B 1 20 ? 64.125 41.438 -15.836 1 22.64 20 ALA B N 1
ATOM 3734 C CA . ALA B 1 20 ? 63.062 42.344 -16.219 1 22.64 20 ALA B CA 1
ATOM 3735 C C . ALA B 1 20 ? 62.094 42.531 -15.055 1 22.64 20 ALA B C 1
ATOM 3737 O O . ALA B 1 20 ? 61.812 41.625 -14.273 1 22.64 20 ALA B O 1
ATOM 3738 N N . ALA B 1 21 ? 61.906 43.781 -14.828 1 22.64 21 ALA B N 1
ATOM 3739 C CA . ALA B 1 21 ? 61.125 44.438 -13.766 1 22.64 21 ALA B CA 1
ATOM 3740 C C . ALA B 1 21 ? 59.688 43.938 -13.758 1 22.64 21 ALA B C 1
ATOM 3742 O O . ALA B 1 21 ? 59.031 43.875 -14.805 1 22.64 21 ALA B O 1
ATOM 3743 N N . PRO B 1 22 ? 59.219 43.156 -12.781 1 24.77 22 PRO B N 1
ATOM 3744 C CA . PRO B 1 22 ? 57.875 42.594 -12.773 1 24.77 22 PRO B CA 1
ATOM 3745 C C . PRO B 1 22 ? 56.781 43.688 -12.703 1 24.77 22 PRO B C 1
ATOM 3747 O O . PRO B 1 22 ? 56.812 44.5 -11.789 1 24.77 22 PRO B O 1
ATOM 3750 N N . THR B 1 23 ? 56.656 44.406 -13.867 1 26.22 23 THR B N 1
ATOM 3751 C CA . THR B 1 23 ? 55.625 45.469 -13.789 1 26.22 23 THR B CA 1
ATOM 3752 C C . THR B 1 23 ? 54.375 44.906 -13.133 1 26.22 23 THR B C 1
ATOM 3754 O O . THR B 1 23 ? 53.875 43.844 -13.492 1 26.22 23 THR B O 1
ATOM 3757 N N . TYR B 1 24 ? 54.188 45.281 -11.875 1 23.56 24 TYR B N 1
ATOM 3758 C CA . TYR B 1 24 ? 53.062 44.906 -11.055 1 23.56 24 TYR B CA 1
ATOM 3759 C C . TYR B 1 24 ? 51.75 45.375 -11.672 1 23.56 24 TYR B C 1
ATOM 3761 O O . TYR B 1 24 ? 51.625 46.531 -12.055 1 23.56 24 TYR B O 1
ATOM 3769 N N . PRO B 1 25 ? 51.188 44.531 -12.578 1 29.58 25 PRO B N 1
ATOM 3770 C CA . PRO B 1 25 ? 49.938 44.969 -13.164 1 29.58 25 PRO B CA 1
ATOM 3771 C C . PRO B 1 25 ? 49.031 45.656 -12.156 1 29.58 25 PRO B C 1
ATOM 3773 O O . PRO B 1 25 ? 49.062 45.344 -10.961 1 29.58 25 PRO B O 1
ATOM 3776 N N . HIS B 1 26 ? 48.812 46.906 -12.391 1 27.2 26 HIS B N 1
ATOM 3777 C CA . HIS B 1 26 ? 47.875 47.75 -11.688 1 27.2 26 HIS B CA 1
ATOM 3778 C C . HIS B 1 26 ? 46.531 47.062 -11.523 1 27.2 26 HIS B C 1
ATOM 3780 O O . HIS B 1 26 ? 45.969 46.5 -12.492 1 27.2 26 HIS B O 1
ATOM 3786 N N . ILE B 1 27 ? 46.344 46.531 -10.289 1 28.72 27 ILE B N 1
ATOM 3787 C CA . ILE B 1 27 ? 45.062 45.906 -9.859 1 28.72 27 ILE B CA 1
ATOM 3788 C C . ILE B 1 27 ? 43.938 46.938 -9.977 1 28.72 27 ILE B C 1
ATOM 3790 O O . ILE B 1 27 ? 43.938 47.969 -9.32 1 28.72 27 ILE B O 1
ATOM 3794 N N . VAL B 1 28 ? 43.625 47.219 -11.289 1 27.72 28 VAL B N 1
ATOM 3795 C CA . VAL B 1 28 ? 42.438 48.062 -11.32 1 27.72 28 VAL B CA 1
ATOM 3796 C C . VAL B 1 28 ? 41.344 47.5 -10.43 1 27.72 28 VAL B C 1
ATOM 3798 O O . VAL B 1 28 ? 40.969 46.312 -10.578 1 27.72 28 VAL B O 1
ATOM 3801 N N . VAL B 1 29 ? 41.25 48.125 -9.281 1 28.88 29 VAL B N 1
ATOM 3802 C CA . VAL B 1 29 ? 40.156 47.875 -8.32 1 28.88 29 VAL B CA 1
ATOM 3803 C C . VAL B 1 29 ? 38.812 48.062 -9 1 28.88 29 VAL B C 1
ATOM 3805 O O . VAL B 1 29 ? 38.469 49.188 -9.438 1 28.88 29 VAL B O 1
ATOM 3808 N N . THR B 1 30 ? 38.562 47.125 -9.898 1 28.45 30 THR B N 1
ATOM 3809 C CA . THR B 1 30 ? 37.188 47.281 -10.406 1 28.45 30 THR B CA 1
ATOM 3810 C C . THR B 1 30 ? 36.219 47.5 -9.25 1 28.45 30 THR B C 1
ATOM 3812 O O . THR B 1 30 ? 36.281 46.781 -8.25 1 28.45 30 THR B O 1
ATOM 3815 N N . SER B 1 31 ? 35.812 48.688 -9.156 1 25.16 31 SER B N 1
ATOM 3816 C CA . SER B 1 31 ? 34.75 49.062 -8.227 1 25.16 31 SER B CA 1
ATOM 3817 C C . SER B 1 31 ? 33.625 48.062 -8.242 1 25.16 31 SER B C 1
ATOM 3819 O O . SER B 1 31 ? 33.188 47.625 -9.305 1 25.16 31 SER B O 1
ATOM 3821 N N . ALA B 1 32 ? 33.562 47.281 -7.164 1 27.98 32 ALA B N 1
ATOM 3822 C CA . ALA B 1 32 ? 32.469 46.406 -6.836 1 27.98 32 ALA B CA 1
ATOM 3823 C C . ALA B 1 32 ? 31.125 47.094 -7.043 1 27.98 32 ALA B C 1
ATOM 3825 O O . ALA B 1 32 ? 30.812 48.094 -6.375 1 27.98 32 ALA B O 1
ATOM 3826 N N . THR B 1 33 ? 30.875 47.25 -8.406 1 29.48 33 THR B N 1
ATOM 3827 C CA . THR B 1 33 ? 29.5 47.75 -8.562 1 29.48 33 THR B CA 1
ATOM 3828 C C . THR B 1 33 ? 28.594 47.156 -7.492 1 29.48 33 THR B C 1
ATOM 3830 O O . THR B 1 33 ? 28.703 45.969 -7.156 1 29.48 33 THR B O 1
ATOM 3833 N N . SER B 1 34 ? 28.234 48.031 -6.605 1 27.98 34 SER B N 1
ATOM 3834 C CA . SER B 1 34 ? 27.219 47.781 -5.586 1 27.98 34 SER B CA 1
ATOM 3835 C C . SER B 1 34 ? 26.031 47 -6.16 1 27.98 34 SER B C 1
ATOM 3837 O O . SER B 1 34 ? 25.438 47.438 -7.152 1 27.98 34 SER B O 1
ATOM 3839 N N . SER B 1 35 ? 26.266 45.719 -6.191 1 29.59 35 SER B N 1
ATOM 3840 C CA . SER B 1 35 ? 25.078 44.938 -6.477 1 29.59 35 SER B CA 1
ATOM 3841 C C . SER B 1 35 ? 23.844 45.562 -5.848 1 29.59 35 SER B C 1
ATOM 3843 O O . SER B 1 35 ? 23.812 45.781 -4.641 1 29.59 35 SER B O 1
ATOM 3845 N N . GLN B 1 36 ? 23.25 46.469 -6.605 1 27.33 36 GLN B N 1
ATOM 3846 C CA . GLN B 1 36 ? 21.922 46.875 -6.172 1 27.33 36 GLN B CA 1
ATOM 3847 C C . GLN B 1 36 ? 21.156 45.688 -5.559 1 27.33 36 GLN B C 1
ATOM 3849 O O . GLN B 1 36 ? 20.984 44.656 -6.199 1 27.33 36 GLN B O 1
ATOM 3854 N N . VAL B 1 37 ? 21.359 45.531 -4.293 1 28.58 37 VAL B N 1
ATOM 3855 C CA . VAL B 1 37 ? 20.375 44.75 -3.535 1 28.58 37 VAL B CA 1
ATOM 3856 C C . VAL B 1 37 ? 18.969 45.031 -4.055 1 28.58 37 VAL B C 1
ATOM 3858 O O . VAL B 1 37 ? 18.531 46.188 -4.039 1 28.58 37 VAL B O 1
ATOM 3861 N N . ALA B 1 38 ? 18.625 44.375 -5.094 1 33.47 38 ALA B N 1
ATOM 3862 C CA . ALA B 1 38 ? 17.188 44.469 -5.406 1 33.47 38 ALA B CA 1
ATOM 3863 C C . ALA B 1 38 ? 16.375 44.719 -4.141 1 33.47 38 ALA B C 1
ATOM 3865 O O . ALA B 1 38 ? 16.438 43.938 -3.189 1 33.47 38 ALA B O 1
ATOM 3866 N N . LEU B 1 39 ? 16.328 45.938 -3.807 1 28.67 39 LEU B N 1
ATOM 3867 C CA . LEU B 1 39 ? 15.344 46.281 -2.791 1 28.67 39 LEU B CA 1
ATOM 3868 C C . LEU B 1 39 ? 14.156 45.312 -2.861 1 28.67 39 LEU B C 1
ATOM 3870 O O . LEU B 1 39 ? 13.414 45.312 -3.844 1 28.67 39 LEU B O 1
ATOM 3874 N N . TYR B 1 40 ? 14.398 44.031 -2.438 1 31.8 40 TYR B N 1
ATOM 3875 C CA . TYR B 1 40 ? 13.211 43.25 -2.164 1 31.8 40 TYR B CA 1
ATOM 3876 C C . TYR B 1 40 ? 12.125 44.062 -1.499 1 31.8 40 TYR B C 1
ATOM 3878 O O . TYR B 1 40 ? 12.312 44.562 -0.385 1 31.8 40 TYR B O 1
ATOM 3886 N N . LEU B 1 41 ? 11.664 45.094 -2.174 1 34.34 41 LEU B N 1
ATOM 3887 C CA . LEU B 1 41 ? 10.414 45.594 -1.628 1 34.34 41 LEU B CA 1
ATOM 3888 C C . LEU B 1 41 ? 9.719 44.531 -0.784 1 34.34 41 LEU B C 1
ATOM 3890 O O . LEU B 1 41 ? 9.648 43.375 -1.181 1 34.34 41 LEU B O 1
ATOM 3894 N N . GLU B 1 42 ? 9.898 44.531 0.447 1 40.47 42 GLU B N 1
ATOM 3895 C CA . GLU B 1 42 ? 9.289 43.625 1.428 1 40.47 42 GLU B CA 1
ATOM 3896 C C . GLU B 1 42 ? 7.906 43.156 0.97 1 40.47 42 GLU B C 1
ATOM 3898 O O . GLU B 1 42 ? 7.027 44 0.706 1 40.47 42 GLU B O 1
ATOM 3903 N N . PRO B 1 43 ? 7.652 42.094 0.24 1 51.5 43 PRO B N 1
ATOM 3904 C CA . PRO B 1 43 ? 6.352 41.594 -0.237 1 51.5 43 PRO B CA 1
ATOM 3905 C C . PRO B 1 43 ? 5.234 41.812 0.782 1 51.5 43 PRO B C 1
ATOM 3907 O O . PRO B 1 43 ? 5.5 41.938 1.982 1 51.5 43 PRO B O 1
ATOM 3910 N N . GLU B 1 44 ? 4.027 42.5 0.406 1 72 44 GLU B N 1
ATOM 3911 C CA . GLU B 1 44 ? 2.727 42.594 1.059 1 72 44 GLU B CA 1
ATOM 3912 C C . GLU B 1 44 ? 2.436 41.375 1.892 1 72 44 GLU B C 1
ATOM 3914 O O . GLU B 1 44 ? 2.836 40.25 1.523 1 72 44 GLU B O 1
ATOM 3919 N N . PHE B 1 45 ? 2.193 41.594 3.24 1 89.38 45 PHE B N 1
ATOM 3920 C CA . PHE B 1 45 ? 1.834 40.531 4.164 1 89.38 45 PHE B CA 1
ATOM 3921 C C . PHE B 1 45 ? 0.872 39.562 3.51 1 89.38 45 PHE B C 1
ATOM 3923 O O . PHE B 1 45 ? -0.127 39.969 2.914 1 89.38 45 PHE B O 1
ATOM 3930 N N . ASP B 1 46 ? 1.342 38.312 3.418 1 93.12 46 ASP B N 1
ATOM 3931 C CA . ASP B 1 46 ? 0.52 37.25 2.859 1 93.12 46 ASP B CA 1
ATOM 3932 C C . ASP B 1 46 ? 0.153 36.219 3.93 1 93.12 46 ASP B C 1
ATOM 3934 O O . ASP B 1 46 ? 0.98 35.375 4.305 1 93.12 46 ASP B O 1
ATOM 3938 N N . ILE B 1 47 ? -1.087 36.219 4.418 1 96.06 47 ILE B N 1
ATOM 3939 C CA . ILE B 1 47 ? -1.552 35.344 5.512 1 96.06 47 ILE B CA 1
ATOM 3940 C C . ILE B 1 47 ? -1.345 33.875 5.145 1 96.06 47 ILE B C 1
ATOM 3942 O O . ILE B 1 47 ? -1.125 33.062 6.02 1 96.06 47 ILE B O 1
ATOM 3946 N N . THR B 1 48 ? -1.312 33.531 3.857 1 94.69 48 THR B N 1
ATOM 3947 C CA . THR B 1 48 ? -1.261 32.156 3.41 1 94.69 48 THR B CA 1
ATOM 3948 C C . THR B 1 48 ? 0.113 31.547 3.686 1 94.69 48 THR B C 1
ATOM 3950 O O . THR B 1 48 ? 0.281 30.328 3.631 1 94.69 48 THR B O 1
ATOM 3953 N N . ARG B 1 49 ? 1.05 32.344 4.066 1 93.69 49 ARG B N 1
ATOM 3954 C CA . ARG B 1 49 ? 2.395 31.875 4.387 1 93.69 49 ARG B CA 1
ATOM 3955 C C . ARG B 1 49 ? 2.576 31.719 5.891 1 93.69 49 ARG B C 1
ATOM 3957 O O . ARG B 1 49 ? 3.668 31.375 6.359 1 93.69 49 ARG B O 1
ATOM 3964 N N . HIS B 1 50 ? 1.498 31.906 6.633 1 96.69 50 HIS B N 1
ATOM 3965 C CA . HIS B 1 50 ? 1.572 31.922 8.094 1 96.69 50 HIS B CA 1
ATOM 3966 C C . HIS B 1 50 ? 0.523 30.984 8.695 1 96.69 50 HIS B C 1
ATOM 3968 O O . HIS B 1 50 ? -0.003 31.266 9.781 1 96.69 50 HIS B O 1
ATOM 3974 N N . LEU B 1 51 ? 0.218 29.906 8.023 1 97.88 51 LEU B N 1
ATOM 3975 C CA . LEU B 1 51 ? -0.886 29.047 8.453 1 97.88 51 LEU B CA 1
ATOM 3976 C C . LEU B 1 51 ? -0.367 27.797 9.125 1 97.88 51 LEU B C 1
ATOM 3978 O O . LEU B 1 51 ? -1.074 26.781 9.195 1 97.88 51 LEU B O 1
ATOM 3982 N N . GLY B 1 52 ? 0.905 27.797 9.555 1 97.31 52 GLY B N 1
ATOM 3983 C CA . GLY B 1 52 ? 1.468 26.656 10.258 1 97.31 52 GLY B CA 1
ATOM 3984 C C . GLY B 1 52 ? 1.448 25.375 9.438 1 97.31 52 GLY B C 1
ATOM 3985 O O . GLY B 1 52 ? 1.746 25.406 8.242 1 97.31 52 GLY B O 1
ATOM 3986 N N . THR B 1 53 ? 1.142 24.281 10.109 1 98.19 53 THR B N 1
ATOM 3987 C CA . THR B 1 53 ? 1.104 22.984 9.438 1 98.19 53 THR B CA 1
ATOM 3988 C C . THR B 1 53 ? -0.169 22.844 8.609 1 98.19 53 THR B C 1
ATOM 3990 O O . THR B 1 53 ? -0.333 21.859 7.875 1 98.19 53 THR B O 1
ATOM 3993 N N . LYS B 1 54 ? -1.036 23.844 8.656 1 98.38 54 LYS B N 1
ATOM 3994 C CA . LYS B 1 54 ? -2.299 23.781 7.922 1 98.38 54 LYS B CA 1
ATOM 3995 C C . LYS B 1 54 ? -2.238 24.609 6.645 1 98.38 54 LYS B C 1
ATOM 3997 O O . LYS B 1 54 ? -3.254 24.797 5.973 1 98.38 54 LYS B O 1
ATOM 4002 N N . GLY B 1 55 ? -1.057 25.078 6.387 1 97.56 55 GLY B N 1
ATOM 4003 C CA . GLY B 1 55 ? -0.846 25.828 5.152 1 97.56 55 GLY B CA 1
ATOM 4004 C C . GLY B 1 55 ? -0.595 24.922 3.955 1 97.56 55 GLY B C 1
ATOM 4005 O O . GLY B 1 55 ? -0.02 23.844 4.094 1 97.56 55 GLY B O 1
ATOM 4006 N N . ALA B 1 56 ? -0.984 25.391 2.807 1 95.56 56 ALA B N 1
ATOM 4007 C CA . ALA B 1 56 ? -0.729 24.688 1.552 1 95.56 56 ALA B CA 1
ATOM 4008 C C . ALA B 1 56 ? 0.752 24.734 1.188 1 95.56 56 ALA B C 1
ATOM 4010 O O . ALA B 1 56 ? 1.48 25.625 1.634 1 95.56 56 ALA B O 1
ATOM 4011 N N . TYR B 1 57 ? 1.151 23.75 0.4 1 94.38 57 TYR B N 1
ATOM 4012 C CA . TYR B 1 57 ? 2.525 23.75 -0.091 1 94.38 57 TYR B CA 1
ATOM 4013 C C . TYR B 1 57 ? 2.783 24.953 -0.982 1 94.38 57 TYR B C 1
ATOM 4015 O O . TYR B 1 57 ? 2 25.25 -1.889 1 94.38 57 TYR B O 1
ATOM 4023 N N . PRO B 1 58 ? 3.812 25.672 -0.734 1 84.94 58 PRO B N 1
ATOM 4024 C CA . PRO B 1 58 ? 4.055 26.875 -1.521 1 84.94 58 PRO B CA 1
ATOM 4025 C C . PRO B 1 58 ? 4.445 26.578 -2.965 1 84.94 58 PRO B C 1
ATOM 4027 O O . PRO B 1 58 ? 5.145 25.594 -3.227 1 84.94 58 PRO B O 1
ATOM 4030 N N . ILE B 1 59 ? 3.598 27.047 -3.994 1 67.38 59 ILE B N 1
ATOM 4031 C CA . ILE B 1 59 ? 3.955 26.938 -5.406 1 67.38 59 ILE B CA 1
ATOM 4032 C C . ILE B 1 59 ? 5.156 27.844 -5.699 1 67.38 59 ILE B C 1
ATOM 4034 O O . ILE B 1 59 ? 5.098 29.047 -5.504 1 67.38 59 ILE B O 1
ATOM 4038 N N . ARG B 1 60 ? 6.242 27.328 -5.625 1 59.75 60 ARG B N 1
ATOM 4039 C CA . ARG B 1 60 ? 7.398 28.188 -5.855 1 59.75 60 ARG B CA 1
ATOM 4040 C C . ARG B 1 60 ? 7.742 28.25 -7.34 1 59.75 60 ARG B C 1
ATOM 4042 O O . ARG B 1 60 ? 7.766 27.219 -8.023 1 59.75 60 ARG B O 1
ATOM 4049 N N . ASN B 1 61 ? 7.281 29.25 -8.047 1 51.97 61 ASN B N 1
ATOM 4050 C CA . ASN B 1 61 ? 7.629 29.484 -9.445 1 51.97 61 ASN B CA 1
ATOM 4051 C C . ASN B 1 61 ? 9.141 29.594 -9.641 1 51.97 61 ASN B C 1
ATOM 4053 O O . ASN B 1 61 ? 9.609 29.891 -10.742 1 51.97 61 ASN B O 1
ATOM 4057 N N . ASP B 1 62 ? 9.82 29.594 -8.578 1 51.91 62 ASP B N 1
ATOM 4058 C CA . ASP B 1 62 ? 11.234 29.859 -8.836 1 51.91 62 ASP B CA 1
ATOM 4059 C C . ASP B 1 62 ? 11.906 28.641 -9.469 1 51.91 62 ASP B C 1
ATOM 4061 O O . ASP B 1 62 ? 11.461 27.5 -9.266 1 51.91 62 ASP B O 1
ATOM 4065 N N . GLU B 1 63 ? 12.438 28.797 -10.555 1 49.66 63 GLU B N 1
ATOM 4066 C CA . GLU B 1 63 ? 13.227 27.797 -11.273 1 49.66 63 GLU B CA 1
ATOM 4067 C C . GLU B 1 63 ? 13.93 26.844 -10.312 1 49.66 63 GLU B C 1
ATOM 4069 O O . GLU B 1 63 ? 14.648 27.281 -9.414 1 49.66 63 GLU B O 1
ATOM 4074 N N . ALA B 1 64 ? 13.164 25.812 -9.852 1 51.62 64 ALA B N 1
ATOM 4075 C CA . ALA B 1 64 ? 13.867 24.75 -9.125 1 51.62 64 ALA B CA 1
ATOM 4076 C C . ALA B 1 64 ? 15.359 24.766 -9.445 1 51.62 64 ALA B C 1
ATOM 4078 O O . ALA B 1 64 ? 15.75 24.656 -10.609 1 51.62 64 ALA B O 1
ATOM 4079 N N . HIS B 1 65 ? 16.078 25.594 -8.758 1 53.81 65 HIS B N 1
ATOM 4080 C CA . HIS B 1 65 ? 17.531 25.688 -8.922 1 53.81 65 HIS B CA 1
ATOM 4081 C C . HIS B 1 65 ? 18.156 24.328 -9.109 1 53.81 65 HIS B C 1
ATOM 4083 O O . HIS B 1 65 ? 18.078 23.469 -8.227 1 53.81 65 HIS B O 1
ATOM 4089 N N . GLN B 1 66 ? 17.953 23.766 -10.281 1 56.66 66 GLN B N 1
ATOM 4090 C CA . GLN B 1 66 ? 18.734 22.578 -10.609 1 56.66 66 GLN B CA 1
ATOM 4091 C C . GLN B 1 66 ? 20.219 22.812 -10.336 1 56.66 66 GLN B C 1
ATOM 4093 O O . GLN B 1 66 ? 20.953 23.297 -11.203 1 56.66 66 GLN B O 1
ATOM 4098 N N . ASP B 1 67 ? 20.562 23.109 -9 1 68 67 ASP B N 1
ATOM 4099 C CA . ASP B 1 67 ? 22 23.281 -8.859 1 68 67 ASP B CA 1
ATOM 4100 C C . ASP B 1 67 ? 22.703 21.938 -8.695 1 68 67 ASP B C 1
ATOM 4102 O O . ASP B 1 67 ? 22.344 21.156 -7.809 1 68 67 ASP B O 1
ATOM 4106 N N . GLU B 1 68 ? 23.25 21.438 -9.742 1 77.06 68 GLU B N 1
ATOM 4107 C CA . GLU B 1 68 ? 24.094 20.25 -9.695 1 77.06 68 GLU B CA 1
ATOM 4108 C C . GLU B 1 68 ? 25.266 20.438 -8.727 1 77.06 68 GLU B C 1
ATOM 4110 O O . GLU B 1 68 ? 25.703 21.562 -8.492 1 77.06 68 GLU B O 1
ATOM 4115 N N . VAL B 1 69 ? 25.422 19.406 -7.965 1 87.88 69 VAL B N 1
ATOM 4116 C CA . VAL B 1 69 ? 26.641 19.391 -7.156 1 87.88 69 VAL B CA 1
ATOM 4117 C C . VAL B 1 69 ? 27.859 19.25 -8.062 1 87.88 69 VAL B C 1
ATOM 4119 O O . VAL B 1 69 ? 28.047 18.219 -8.719 1 87.88 69 VAL B O 1
ATOM 4122 N N . ASN B 1 70 ? 28.641 20.297 -8.078 1 85.5 70 ASN B N 1
ATOM 4123 C CA . ASN B 1 70 ? 29.75 20.375 -9.023 1 85.5 70 ASN B CA 1
ATOM 4124 C C . ASN B 1 70 ? 30.672 19.156 -8.93 1 85.5 70 ASN B C 1
ATOM 4126 O O . ASN B 1 70 ? 31.078 18.781 -7.828 1 85.5 70 ASN B O 1
ATOM 4130 N N . GLY B 1 71 ? 30.906 18.531 -10.133 1 88.31 71 GLY B N 1
ATOM 4131 C CA . GLY B 1 71 ? 31.844 17.438 -10.234 1 88.31 71 GLY B CA 1
ATOM 4132 C C . GLY B 1 71 ? 31.281 16.109 -9.727 1 88.31 71 GLY B C 1
ATOM 4133 O O . GLY B 1 71 ? 32.031 15.148 -9.539 1 88.31 71 GLY B O 1
ATOM 4134 N N . CYS B 1 72 ? 30.062 16.078 -9.43 1 93.75 72 CYS B N 1
ATOM 4135 C CA . CYS B 1 72 ? 29.469 14.859 -8.891 1 93.75 72 CYS B CA 1
ATOM 4136 C C . CYS B 1 72 ? 28.234 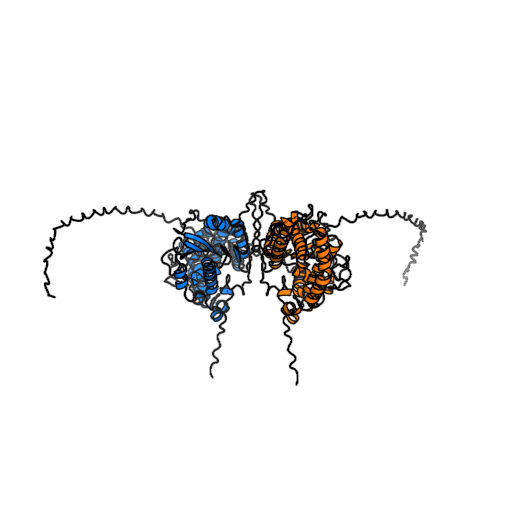14.453 -9.68 1 93.75 72 CYS B C 1
ATOM 4138 O O . CYS B 1 72 ? 27.609 15.289 -10.328 1 93.75 72 CYS B O 1
ATOM 4140 N N . ALA B 1 73 ? 27.953 13.172 -9.672 1 93.62 73 ALA B N 1
ATOM 4141 C CA . ALA B 1 73 ? 26.734 12.633 -10.266 1 93.62 73 ALA B CA 1
ATOM 4142 C C . ALA B 1 73 ? 25.781 12.125 -9.195 1 93.62 73 ALA B C 1
ATOM 4144 O O . ALA B 1 73 ? 26.203 11.516 -8.211 1 93.62 73 ALA B O 1
ATOM 4145 N N . LEU B 1 74 ? 24.531 12.398 -9.406 1 95.81 74 LEU B N 1
ATOM 4146 C CA . LEU B 1 74 ? 23.531 11.891 -8.477 1 95.81 74 LEU B CA 1
ATOM 4147 C C . LEU B 1 74 ? 23.438 10.367 -8.555 1 95.81 74 LEU B C 1
ATOM 4149 O O . LEU B 1 74 ? 23.344 9.797 -9.641 1 95.81 74 LEU B O 1
ATOM 4153 N N . ALA B 1 75 ? 23.469 9.68 -7.395 1 96.44 75 ALA B N 1
ATOM 4154 C CA . ALA B 1 75 ? 23.516 8.227 -7.375 1 96.44 75 ALA B CA 1
ATOM 4155 C C . ALA B 1 75 ? 22.297 7.645 -6.676 1 96.44 75 ALA B C 1
ATOM 4157 O O . ALA B 1 75 ? 21.922 6.492 -6.91 1 96.44 75 ALA B O 1
ATOM 4158 N N . HIS B 1 76 ? 21.688 8.414 -5.816 1 97.81 76 HIS B N 1
ATOM 4159 C CA . HIS B 1 76 ? 20.594 7.926 -4.984 1 97.81 76 HIS B CA 1
ATOM 4160 C C . HIS B 1 76 ? 19.812 9.086 -4.371 1 97.81 76 HIS B C 1
ATOM 4162 O O . HIS B 1 76 ? 20.375 10.141 -4.086 1 97.81 76 HIS B O 1
ATOM 4168 N N . VAL B 1 77 ? 18.531 8.938 -4.223 1 98.44 77 VAL B N 1
ATOM 4169 C CA . VAL B 1 77 ? 17.719 9.945 -3.543 1 98.44 77 VAL B CA 1
ATOM 4170 C C . VAL B 1 77 ? 16.734 9.266 -2.6 1 98.44 77 VAL B C 1
ATOM 4172 O O . VAL B 1 77 ? 16.156 8.234 -2.936 1 98.44 77 VAL B O 1
ATOM 4175 N N . GLN B 1 78 ? 16.562 9.789 -1.403 1 98.62 78 GLN B N 1
ATOM 4176 C CA . GLN B 1 78 ? 15.531 9.414 -0.436 1 98.62 78 GLN B CA 1
ATOM 4177 C C . GLN B 1 78 ? 14.703 10.617 -0.012 1 98.62 78 GLN B C 1
ATOM 4179 O O . GLN B 1 78 ? 15.227 11.719 0.145 1 98.62 78 GLN B O 1
ATOM 4184 N N . MET B 1 79 ? 13.469 10.367 0.202 1 98.75 79 MET B N 1
ATOM 4185 C CA . MET B 1 79 ? 12.617 11.461 0.646 1 98.75 79 MET B CA 1
ATOM 4186 C C . MET B 1 79 ? 11.688 11.016 1.772 1 98.75 79 MET B C 1
ATOM 4188 O O . MET B 1 79 ? 11.211 9.875 1.77 1 98.75 79 MET B O 1
ATOM 4192 N N . VAL B 1 80 ? 11.516 11.836 2.713 1 98.88 80 VAL B N 1
ATOM 4193 C CA . VAL B 1 80 ? 10.43 11.789 3.691 1 98.88 80 VAL B CA 1
ATOM 4194 C C . VAL B 1 80 ? 9.406 12.875 3.381 1 98.88 80 VAL B C 1
ATOM 4196 O O . VAL B 1 80 ? 9.719 14.062 3.432 1 98.88 80 VAL B O 1
ATOM 4199 N N . VAL B 1 81 ? 8.211 12.414 3.061 1 98.81 81 VAL B N 1
ATOM 4200 C CA . VAL B 1 81 ? 7.227 13.336 2.502 1 98.81 81 VAL B CA 1
ATOM 4201 C C . VAL B 1 81 ? 5.969 13.336 3.367 1 98.81 81 VAL B C 1
ATOM 4203 O O . VAL B 1 81 ? 5.414 12.273 3.67 1 98.81 81 VAL B O 1
ATOM 4206 N N . ARG B 1 82 ? 5.555 14.492 3.781 1 98.81 82 ARG B N 1
ATOM 4207 C CA . ARG B 1 82 ? 4.262 14.664 4.438 1 98.81 82 ARG B CA 1
ATOM 4208 C C . ARG B 1 82 ? 3.119 14.547 3.432 1 98.81 82 ARG B C 1
ATOM 4210 O O . ARG B 1 82 ? 3.254 14.969 2.279 1 98.81 82 ARG B O 1
ATOM 4217 N N . HIS B 1 83 ? 2.01 14.039 3.9 1 98.81 83 HIS B N 1
ATOM 4218 C CA . HIS B 1 83 ? 0.847 13.938 3.025 1 98.81 83 HIS B CA 1
ATOM 4219 C C . HIS B 1 83 ? 0.411 15.312 2.531 1 98.81 83 HIS B C 1
ATOM 4221 O O . HIS B 1 83 ? 0.736 16.328 3.148 1 98.81 83 HIS B O 1
ATOM 4227 N N . GLY B 1 84 ? -0.334 15.344 1.437 1 98.5 84 GLY B N 1
ATOM 4228 C CA . GLY B 1 84 ? -0.897 16.562 0.884 1 98.5 84 GLY B CA 1
ATOM 4229 C C . GLY B 1 84 ? -2.035 17.125 1.717 1 98.5 84 GLY B C 1
ATOM 4230 O O . GLY B 1 84 ? -2.365 16.578 2.773 1 98.5 84 GLY B O 1
ATOM 4231 N N . THR B 1 85 ? -2.609 18.156 1.226 1 98.62 85 THR B N 1
ATOM 4232 C CA . THR B 1 85 ? -3.693 18.844 1.925 1 98.62 85 THR B CA 1
ATOM 4233 C C . THR B 1 85 ? -4.832 17.875 2.23 1 98.62 85 THR B C 1
ATOM 4235 O O . THR B 1 85 ? -5.344 17.203 1.331 1 98.62 85 THR B O 1
ATOM 4238 N N . ARG B 1 86 ? -5.164 17.75 3.438 1 98.69 86 ARG B N 1
ATOM 4239 C CA . ARG B 1 86 ? -6.266 16.906 3.883 1 98.69 86 ARG B CA 1
ATOM 4240 C C . ARG B 1 86 ? -7.461 17.766 4.32 1 98.69 86 ARG B C 1
ATOM 4242 O O . ARG B 1 86 ? -7.332 18.969 4.512 1 98.69 86 ARG B O 1
ATOM 4249 N N . ALA B 1 87 ? -8.594 17.125 4.5 1 98.56 87 ALA B N 1
ATOM 4250 C CA . ALA B 1 87 ? -9.727 17.734 5.176 1 98.56 87 ALA B CA 1
ATOM 4251 C C . ALA B 1 87 ? -9.43 17.953 6.656 1 98.56 87 ALA B C 1
ATOM 4253 O O . ALA B 1 87 ? -8.523 17.328 7.211 1 98.56 87 ALA B O 1
ATOM 4254 N N . PRO B 1 88 ? -10.18 18.922 7.277 1 98.62 88 PRO B N 1
ATOM 4255 C CA . PRO B 1 88 ? -9.977 19.141 8.711 1 98.62 88 PRO B CA 1
ATOM 4256 C C . PRO B 1 88 ? -10.273 17.906 9.547 1 98.62 88 PRO B C 1
ATOM 4258 O O . PRO B 1 88 ? -10.914 16.969 9.062 1 98.62 88 PRO B O 1
ATOM 4261 N N . THR B 1 89 ? -9.734 17.875 10.727 1 97.88 89 THR B N 1
ATOM 4262 C CA . THR B 1 89 ? -10.016 16.797 11.664 1 97.88 89 THR B CA 1
ATOM 4263 C C . THR B 1 89 ? -11.43 16.906 12.219 1 97.88 89 THR B C 1
ATOM 4265 O O . THR B 1 89 ? -12.102 17.922 12.008 1 97.88 89 THR B O 1
ATOM 4268 N N . TYR B 1 90 ? -11.828 15.898 12.93 1 97.56 90 TYR B N 1
ATOM 4269 C CA . TYR B 1 90 ? -13.141 15.859 13.562 1 97.56 90 TYR B CA 1
ATOM 4270 C C . TYR B 1 90 ? -13.352 17.078 14.461 1 97.56 90 TYR B C 1
ATOM 4272 O O . TYR B 1 90 ? -14.359 17.781 14.336 1 97.56 90 TYR B O 1
ATOM 4280 N N . GLU B 1 91 ? -12.391 17.375 15.289 1 97.19 91 GLU B N 1
ATOM 4281 C CA . GLU B 1 91 ? -12.5 18.469 16.234 1 97.19 91 GLU B CA 1
ATOM 4282 C C . GLU B 1 91 ? -12.617 19.812 15.516 1 97.19 91 GLU B C 1
ATOM 4284 O O . GLU B 1 91 ? -13.375 20.688 15.938 1 97.19 91 GLU B O 1
ATOM 4289 N N . ASP B 1 92 ? -11.883 19.938 14.461 1 98.31 92 ASP B N 1
ATOM 4290 C CA . ASP B 1 92 ? -11.93 21.172 13.688 1 98.31 92 ASP B CA 1
ATOM 4291 C C . ASP B 1 92 ? -13.289 21.359 13.016 1 98.31 92 ASP B C 1
ATOM 4293 O O . ASP B 1 92 ? -13.867 22.438 13.055 1 98.31 92 ASP B O 1
ATOM 4297 N N . ILE B 1 93 ? -13.773 20.281 12.445 1 98.69 93 ILE B N 1
ATOM 4298 C CA . ILE B 1 93 ? -15.062 20.375 11.758 1 98.69 93 ILE B CA 1
ATOM 4299 C C . ILE B 1 93 ? -16.156 20.734 12.758 1 98.69 93 ILE B C 1
ATOM 4301 O O . ILE B 1 93 ? -17.031 21.547 12.469 1 98.69 93 ILE B O 1
ATOM 4305 N N . VAL B 1 94 ? -16.125 20.156 13.922 1 98.38 94 VAL B N 1
ATOM 4306 C CA . VAL B 1 94 ? -17.094 20.453 14.969 1 98.38 94 VAL B CA 1
ATOM 4307 C C . VAL B 1 94 ? -17 21.938 15.344 1 98.38 94 VAL B C 1
ATOM 4309 O O . VAL B 1 94 ? -18.016 22.609 15.5 1 98.38 94 VAL B O 1
ATOM 4312 N N . SER B 1 95 ? -15.812 22.438 15.508 1 98.31 95 SER B N 1
ATOM 4313 C CA . SER B 1 95 ? -15.617 23.844 15.828 1 98.31 95 SER B CA 1
ATOM 4314 C C . SER B 1 95 ? -16.141 24.75 14.711 1 98.31 95 SER B C 1
ATOM 4316 O O . SER B 1 95 ? -16.641 25.844 14.977 1 98.31 95 SER B O 1
ATOM 4318 N N . PHE B 1 96 ? -16 24.312 13.469 1 98.56 96 PHE B N 1
ATOM 4319 C CA . PHE B 1 96 ? -16.516 25.078 12.336 1 98.56 96 PHE B CA 1
ATOM 4320 C C . PHE B 1 96 ? -18.047 25.094 12.352 1 98.56 96 PHE B C 1
ATOM 4322 O O . PHE B 1 96 ? -18.672 26.094 11.969 1 98.56 96 PHE B O 1
ATOM 4329 N N . ASN B 1 97 ? -18.594 23.953 12.719 1 98.19 97 ASN B N 1
ATOM 4330 C CA . ASN B 1 97 ? -20.047 23.922 12.875 1 98.19 97 ASN B CA 1
ATOM 4331 C C . ASN B 1 97 ? -20.516 24.922 13.93 1 98.19 97 ASN B C 1
ATOM 4333 O O . ASN B 1 97 ? -21.531 25.594 13.742 1 98.19 97 ASN B O 1
ATOM 4337 N N . GLU B 1 98 ? -19.812 25 15.031 1 97.44 98 GLU B N 1
ATOM 4338 C CA . GLU B 1 98 ? -20.141 25.969 16.078 1 97.44 98 GLU B CA 1
ATOM 4339 C C . GLU B 1 98 ? -19.969 27.406 15.578 1 97.44 98 GLU B C 1
ATOM 4341 O O . GLU B 1 98 ? -20.766 28.281 15.914 1 97.44 98 GLU B O 1
ATOM 4346 N N . LEU B 1 99 ? -18.906 27.609 14.812 1 97.31 99 LEU B N 1
ATOM 4347 C CA . LEU B 1 99 ? -18.672 28.906 14.211 1 97.31 99 LEU B CA 1
ATOM 4348 C C . LEU B 1 99 ? -19.812 29.297 13.281 1 97.31 99 LEU B C 1
ATOM 4350 O O . LEU B 1 99 ? -20.234 30.469 13.258 1 97.31 99 LEU B O 1
ATOM 4354 N N . GLU B 1 100 ? -20.281 28.359 12.523 1 96.62 100 GLU B N 1
ATOM 4355 C CA . GLU B 1 100 ? -21.422 28.594 11.641 1 96.62 100 GLU B CA 1
ATOM 4356 C C . GLU B 1 100 ? -22.656 28.984 12.438 1 96.62 100 GLU B C 1
ATOM 4358 O O . GLU B 1 100 ? -23.375 29.922 12.07 1 96.62 100 GLU B O 1
ATOM 4363 N N . ALA B 1 101 ? -22.938 28.234 13.477 1 95.25 101 ALA B N 1
ATOM 4364 C CA . ALA B 1 101 ? -24.078 28.547 14.336 1 95.25 101 ALA B CA 1
ATOM 4365 C C . ALA B 1 101 ? -23.953 29.938 14.945 1 95.25 101 ALA B C 1
ATOM 4367 O O . ALA B 1 101 ? -24.938 30.688 15 1 95.25 101 ALA B O 1
ATOM 4368 N N . PHE B 1 102 ? -22.812 30.266 15.383 1 93.62 102 PHE B N 1
ATOM 4369 C CA . PHE B 1 102 ? -22.516 31.578 15.938 1 93.62 102 PHE B CA 1
ATOM 4370 C C . PHE B 1 102 ? -22.75 32.688 14.898 1 93.62 102 PHE B C 1
ATOM 4372 O O . PHE B 1 102 ? -23.391 33.688 15.188 1 93.62 102 PHE B O 1
ATOM 4379 N N . ALA B 1 103 ? -22.25 32.438 13.703 1 90.19 103 ALA B N 1
ATOM 4380 C CA . ALA B 1 103 ? -22.359 33.406 12.617 1 90.19 103 ALA B CA 1
ATOM 4381 C C . ALA B 1 103 ? -23.828 33.688 12.258 1 90.19 103 ALA B C 1
ATOM 4383 O O . ALA B 1 103 ? -24.203 34.812 11.945 1 90.19 103 ALA B O 1
ATOM 4384 N N . ARG B 1 104 ? -24.578 32.688 12.359 1 88.5 104 ARG B N 1
ATOM 4385 C CA . ARG B 1 104 ? -25.984 32.781 12.008 1 88.5 104 ARG B CA 1
ATOM 4386 C C . ARG B 1 104 ? -26.75 33.594 13.047 1 88.5 104 ARG B C 1
ATOM 4388 O O . ARG B 1 104 ? -27.781 34.188 12.742 1 88.5 104 ARG B O 1
ATOM 4395 N N . SER B 1 105 ? -26.25 33.531 14.18 1 81.94 105 SER B N 1
ATOM 4396 C CA . SER B 1 105 ? -26.938 34.219 15.258 1 81.94 105 SER B CA 1
ATOM 4397 C C . SER B 1 105 ? -26.641 35.719 15.227 1 81.94 105 SER B C 1
ATOM 4399 O O . SER B 1 105 ? -27.188 36.5 16.016 1 81.94 105 SER B O 1
ATOM 4401 N N . ALA B 1 106 ? -25.75 36 14.328 1 73.31 106 ALA B N 1
ATOM 4402 C CA . ALA B 1 106 ? -25.344 37.406 14.234 1 73.31 106 ALA B CA 1
ATOM 4403 C C . ALA B 1 106 ? -26.531 38.312 13.914 1 73.31 106 ALA B C 1
ATOM 4405 O O . ALA B 1 106 ? -27.422 37.906 13.156 1 73.31 106 ALA B O 1
ATOM 4406 N N . ASP B 1 107 ? -26.766 39.312 14.758 1 70.31 107 ASP B N 1
ATOM 4407 C CA . ASP B 1 107 ? -27.891 40.219 14.648 1 70.31 107 ASP B CA 1
ATOM 4408 C C . ASP B 1 107 ? -27.547 41.406 13.734 1 70.31 107 ASP B C 1
ATOM 4410 O O . ASP B 1 107 ? -26.531 41.375 13.047 1 70.31 107 ASP B O 1
ATOM 4414 N N . SER B 1 108 ? -28.344 42.375 13.844 1 65.69 108 SER B N 1
ATOM 4415 C CA . SER B 1 108 ? -28.516 43.531 12.945 1 65.69 108 SER B CA 1
ATOM 4416 C C . SER B 1 108 ? -27.328 44.469 13.023 1 65.69 108 SER B C 1
ATOM 4418 O O . SER B 1 108 ? -27.172 45.344 12.188 1 65.69 108 SER B O 1
ATOM 4420 N N . CYS B 1 109 ? -26.281 44.062 13.703 1 76.12 109 CYS B N 1
ATOM 4421 C CA . CYS B 1 109 ? -25.25 45.094 13.828 1 76.12 109 CYS B CA 1
ATOM 4422 C C . CYS B 1 109 ? -24.062 44.781 12.922 1 76.12 109 CYS B C 1
ATOM 4424 O O . CYS B 1 109 ? -23.109 45.562 12.867 1 76.12 109 CYS B O 1
ATOM 4426 N N . LEU B 1 110 ? -24.188 43.875 12.086 1 83.12 110 LEU B N 1
ATOM 4427 C CA . LEU B 1 110 ? -23.094 43.531 11.18 1 83.12 110 LEU B CA 1
ATOM 4428 C C . LEU B 1 110 ? -22.953 44.562 10.086 1 83.12 110 LEU B C 1
ATOM 4430 O O . LEU B 1 110 ? -23.938 45 9.484 1 83.12 110 LEU B O 1
ATOM 4434 N N . SER B 1 111 ? -21.734 45.125 10.031 1 79.75 111 SER B N 1
ATOM 4435 C CA . SER B 1 111 ? -21.484 46.062 8.93 1 79.75 111 SER B CA 1
ATOM 4436 C C . SER B 1 111 ? -21.688 45.375 7.582 1 79.75 111 SER B C 1
ATOM 4438 O O . SER B 1 111 ? -21.578 44.156 7.477 1 79.75 111 SER B O 1
ATOM 4440 N N . PRO B 1 112 ? -21.984 46.188 6.574 1 83.5 112 PRO B N 1
ATOM 4441 C CA . PRO B 1 112 ? -22.234 45.625 5.238 1 83.5 112 PRO B CA 1
ATOM 4442 C C . PRO B 1 112 ? -21.047 44.844 4.703 1 83.5 112 PRO B C 1
ATOM 4444 O O . PRO B 1 112 ? -21.219 43.812 4.02 1 83.5 112 PRO B O 1
ATOM 4447 N N . GLU B 1 113 ? -19.828 45.25 5.051 1 87.56 113 GLU B N 1
ATOM 4448 C CA . GLU B 1 113 ? -18.625 44.594 4.555 1 87.56 113 GLU B CA 1
ATOM 4449 C C . GLU B 1 113 ? -18.469 43.219 5.141 1 87.56 113 GLU B C 1
ATOM 4451 O O . GLU B 1 113 ? -17.797 42.344 4.562 1 87.56 113 GLU B O 1
ATOM 4456 N N . HIS B 1 114 ? -19.203 42.906 6.242 1 91.75 114 HIS B N 1
ATOM 4457 C CA . HIS B 1 114 ? -19.062 41.656 6.934 1 91.75 114 HIS B CA 1
ATOM 4458 C C . HIS B 1 114 ? -20.344 40.844 6.879 1 91.75 114 HIS B C 1
ATOM 4460 O O . HIS B 1 114 ? -20.516 39.875 7.633 1 91.75 114 HIS B O 1
ATOM 4466 N N . GLU B 1 115 ? -21.188 41.188 5.961 1 89.56 115 GLU B N 1
ATOM 4467 C CA . GLU B 1 115 ? -22.484 40.5 5.828 1 89.56 115 GLU B CA 1
ATOM 4468 C C . GLU B 1 115 ? -22.297 39.031 5.461 1 89.56 115 GLU B C 1
ATOM 4470 O O . GLU B 1 115 ? -23.109 38.188 5.812 1 89.56 115 GLU B O 1
ATOM 4475 N N . TRP B 1 116 ? -21.156 38.719 4.793 1 92.5 116 TRP B N 1
ATOM 4476 C CA . TRP B 1 116 ? -20.875 37.344 4.363 1 92.5 116 TRP B CA 1
ATOM 4477 C C . TRP B 1 116 ? -20.797 36.406 5.562 1 92.5 116 TRP B C 1
ATOM 4479 O O . TRP B 1 116 ? -21.047 35.219 5.43 1 92.5 116 TRP B O 1
ATOM 4489 N N . ILE B 1 117 ? -20.5 36.906 6.746 1 94.31 117 ILE B N 1
ATOM 4490 C CA . ILE B 1 117 ? -20.344 36.094 7.949 1 94.31 117 ILE B CA 1
ATOM 4491 C C . ILE B 1 117 ? -21.672 35.438 8.273 1 94.31 117 ILE B C 1
ATOM 4493 O O . ILE B 1 117 ? -21.703 34.25 8.602 1 94.31 117 ILE B O 1
ATOM 4497 N N . ARG B 1 118 ? -22.734 36.094 8.086 1 90.94 118 ARG B N 1
ATOM 4498 C CA . ARG B 1 118 ? -24.047 35.562 8.398 1 90.94 118 ARG B CA 1
ATOM 4499 C C . ARG B 1 118 ? -24.422 34.406 7.465 1 90.94 118 ARG B C 1
ATOM 4501 O O . ARG B 1 118 ? -25.125 33.5 7.859 1 90.94 118 ARG B O 1
ATOM 4508 N N . SER B 1 119 ? -23.906 34.469 6.273 1 91.56 119 SER B N 1
ATOM 4509 C CA . SER B 1 119 ? -24.266 33.5 5.27 1 91.56 119 SER B CA 1
ATOM 4510 C C . SER B 1 119 ? -23.203 32.406 5.152 1 91.56 119 SER B C 1
ATOM 4512 O O . SER B 1 119 ? -23.312 31.5 4.312 1 91.56 119 SER B O 1
ATOM 4514 N N . TRP B 1 120 ? -22.188 32.5 6.004 1 95.5 120 TRP B N 1
ATOM 4515 C CA . TRP B 1 120 ? -21.109 31.531 5.914 1 95.5 120 TRP B CA 1
ATOM 4516 C C . TRP B 1 120 ? -21.594 30.141 6.32 1 95.5 120 TRP B C 1
ATOM 4518 O O . TRP B 1 120 ? -22.25 29.984 7.352 1 95.5 120 TRP B O 1
ATOM 4528 N N . LYS B 1 121 ? -21.312 29.094 5.477 1 96.94 121 LYS B N 1
ATOM 4529 C CA . LYS B 1 121 ? -21.594 27.688 5.746 1 96.94 121 LYS B CA 1
ATOM 4530 C C . LYS B 1 121 ? -20.312 26.875 5.801 1 96.94 121 LYS B C 1
ATOM 4532 O O . LYS B 1 121 ? -19.422 27.047 4.969 1 96.94 121 LYS B O 1
ATOM 4537 N N . ASN B 1 122 ? -20.25 26.078 6.891 1 98 122 ASN B N 1
ATOM 4538 C CA . ASN B 1 122 ? -19.109 25.156 6.965 1 98 122 ASN B CA 1
ATOM 4539 C C . ASN B 1 122 ? -19.047 24.25 5.742 1 98 122 ASN B C 1
ATOM 4541 O O . ASN B 1 122 ? -19.938 23.406 5.539 1 98 122 ASN B O 1
ATOM 4545 N N . PRO B 1 123 ? -18.031 24.375 4.938 1 98 123 PRO B N 1
ATOM 4546 C CA . PRO B 1 123 ? -17.969 23.594 3.707 1 98 123 PRO B CA 1
ATOM 4547 C C . PRO B 1 123 ? -17.375 22.203 3.926 1 98 123 PRO B C 1
ATOM 4549 O O . PRO B 1 123 ? -17.266 21.422 2.977 1 98 123 PRO B O 1
ATOM 4552 N N . PHE B 1 124 ? -17.062 21.781 5.145 1 98.25 124 PHE B N 1
ATOM 4553 C CA . PHE B 1 124 ? -16.391 20.516 5.422 1 98.25 124 PHE B CA 1
ATOM 4554 C C . PHE B 1 124 ? -17.359 19.516 6.047 1 98.25 124 PHE B C 1
ATOM 4556 O O . PHE B 1 124 ? -18.031 19.828 7.027 1 98.25 124 PHE B O 1
ATOM 4563 N N . ASN B 1 125 ? -17.328 18.344 5.441 1 95.88 125 ASN B N 1
ATOM 4564 C CA . ASN B 1 125 ? -18.203 17.281 5.918 1 95.88 125 ASN B CA 1
ATOM 4565 C C . ASN B 1 125 ? -17.484 16.375 6.91 1 95.88 125 ASN B C 1
ATOM 4567 O O . ASN B 1 125 ? -16.312 16.047 6.723 1 95.88 125 ASN B O 1
ATOM 4571 N N . LEU B 1 126 ? -18.219 16 7.949 1 96.12 126 LEU B N 1
ATOM 4572 C CA . LEU B 1 126 ? -17.656 15.141 8.992 1 96.12 126 LEU B CA 1
ATOM 4573 C C . LEU B 1 126 ? -17.219 13.797 8.414 1 96.12 126 LEU B C 1
ATOM 4575 O O . LEU B 1 126 ? -16.25 13.203 8.883 1 96.12 126 LEU B O 1
ATOM 4579 N N . GLU B 1 127 ? -17.828 13.273 7.352 1 93.31 127 GLU B N 1
ATOM 4580 C CA . GLU B 1 127 ? -17.531 11.977 6.742 1 93.31 127 GLU B CA 1
ATOM 4581 C C . GLU B 1 127 ? -16.172 11.992 6.059 1 93.31 127 GLU B C 1
ATOM 4583 O O . GLU B 1 127 ? -15.562 10.938 5.848 1 93.31 127 GLU B O 1
ATOM 4588 N N . ASP B 1 128 ? -15.695 13.156 5.812 1 95.75 128 ASP B N 1
ATOM 4589 C CA . ASP B 1 128 ? -14.438 13.281 5.078 1 95.75 128 ASP B CA 1
ATOM 4590 C C . ASP B 1 128 ? -13.305 13.727 6.004 1 95.75 128 ASP B C 1
ATOM 4592 O O . ASP B 1 128 ? -12.227 14.102 5.539 1 95.75 128 ASP B O 1
ATOM 4596 N N . GLU B 1 129 ? -13.586 13.703 7.277 1 97.69 129 GLU B N 1
ATOM 4597 C CA . GLU B 1 129 ? -12.609 14.219 8.234 1 97.69 129 GLU B CA 1
ATOM 4598 C C . GLU B 1 129 ? -11.242 13.57 8.016 1 97.69 129 GLU B C 1
ATOM 4600 O O . GLU B 1 129 ? -11.133 12.344 7.938 1 97.69 129 GLU B O 1
ATOM 4605 N N . GLY B 1 130 ? -10.258 14.367 7.848 1 97.94 130 GLY B N 1
ATOM 4606 C CA . GLY B 1 130 ? -8.875 13.914 7.828 1 97.94 130 GLY B CA 1
ATOM 4607 C C . GLY B 1 130 ? -8.492 13.234 6.527 1 97.94 130 GLY B C 1
ATOM 4608 O O . GLY B 1 130 ? -7.348 12.805 6.359 1 97.94 130 GLY B O 1
ATOM 4609 N N . LEU B 1 131 ? -9.367 13.117 5.555 1 98.38 131 LEU B N 1
ATOM 4610 C CA . LEU B 1 131 ? -9.062 12.453 4.289 1 98.38 131 LEU B CA 1
ATOM 4611 C C . LEU B 1 131 ? -8.305 13.383 3.354 1 98.38 131 LEU B C 1
ATOM 4613 O O . LEU B 1 131 ? -8.414 14.609 3.467 1 98.38 131 LEU B O 1
ATOM 4617 N N . LEU B 1 132 ? -7.492 12.758 2.502 1 98.25 132 LEU B N 1
ATOM 4618 C CA . LEU B 1 132 ? -6.801 13.539 1.484 1 98.25 132 LEU B CA 1
ATOM 4619 C C . LEU B 1 132 ? -7.797 14.289 0.602 1 98.25 132 LEU B C 1
ATOM 4621 O O . LEU B 1 132 ? -8.781 13.703 0.146 1 98.25 132 LEU B O 1
ATOM 4625 N N . SER B 1 133 ? -7.605 15.586 0.452 1 97.25 133 SER B N 1
ATOM 4626 C CA . SER B 1 133 ? -8.469 16.391 -0.41 1 97.25 133 SER B CA 1
ATOM 4627 C C . SER B 1 133 ? -8.023 16.297 -1.867 1 97.25 133 SER B C 1
ATOM 4629 O O . SER B 1 133 ? -6.945 15.789 -2.164 1 97.25 133 SER B O 1
ATOM 4631 N N . LYS B 1 134 ? -8.891 16.797 -2.764 1 94.19 134 LYS B N 1
ATOM 4632 C CA . LYS B 1 134 ? -8.508 16.875 -4.172 1 94.19 134 LYS B CA 1
ATOM 4633 C C . LYS B 1 134 ? -7.293 17.766 -4.359 1 94.19 134 LYS B C 1
ATOM 4635 O O . LYS B 1 134 ? -6.434 17.5 -5.203 1 94.19 134 LYS B O 1
ATOM 4640 N N . ALA B 1 135 ? -7.219 18.859 -3.564 1 95.5 135 ALA B N 1
ATOM 4641 C CA . ALA B 1 135 ? -6.043 19.719 -3.605 1 95.5 135 ALA B CA 1
ATOM 4642 C C . ALA B 1 135 ? -4.777 18.953 -3.234 1 95.5 135 ALA B C 1
ATOM 4644 O O . ALA B 1 135 ? -3.738 19.094 -3.879 1 95.5 135 ALA B O 1
ATOM 4645 N N . GLY B 1 136 ? -4.906 18.141 -2.203 1 96.94 136 GLY B N 1
ATOM 4646 C CA . GLY B 1 136 ? -3.771 17.344 -1.775 1 96.94 136 GLY B CA 1
ATOM 4647 C C . GLY B 1 136 ? -3.303 16.359 -2.834 1 96.94 136 GLY B C 1
ATOM 4648 O O . GLY B 1 136 ? -2.1 16.156 -3.01 1 96.94 136 GLY B O 1
ATOM 4649 N N . GLU B 1 137 ? -4.273 15.75 -3.51 1 95.06 137 GLU B N 1
ATOM 4650 C CA . GLU B 1 137 ? -3.939 14.852 -4.613 1 95.06 137 GLU B CA 1
ATOM 4651 C C . GLU B 1 137 ? -3.158 15.578 -5.703 1 95.06 137 GLU B C 1
ATOM 4653 O O . GLU B 1 137 ? -2.16 15.062 -6.207 1 95.06 137 GLU B O 1
ATOM 4658 N N . GLY B 1 138 ? -3.66 16.719 -5.996 1 92.69 138 GLY B N 1
ATOM 4659 C CA . GLY B 1 138 ? -3.002 17.516 -7.02 1 92.69 138 GLY B CA 1
ATOM 4660 C C . GLY B 1 138 ? -1.598 17.953 -6.633 1 92.69 138 GLY B C 1
ATOM 4661 O O . GLY B 1 138 ? -0.68 17.891 -7.453 1 92.69 138 GLY B O 1
ATOM 4662 N N . GLU B 1 139 ? -1.438 18.375 -5.418 1 94.62 139 GLU B N 1
ATOM 4663 C CA . GLU B 1 139 ? -0.126 18.75 -4.898 1 94.62 139 GLU B CA 1
ATOM 4664 C C . GLU B 1 139 ? 0.874 17.609 -5.039 1 94.62 139 GLU B C 1
ATOM 4666 O O . GLU B 1 139 ? 2.006 17.812 -5.484 1 94.62 139 GLU B O 1
ATOM 4671 N N . ALA B 1 140 ? 0.404 16.469 -4.688 1 95.69 140 ALA B N 1
ATOM 4672 C CA . ALA B 1 140 ? 1.272 15.289 -4.715 1 95.69 140 ALA B CA 1
ATOM 4673 C C . ALA B 1 140 ? 1.674 14.938 -6.145 1 95.69 140 ALA B C 1
ATOM 4675 O O . ALA B 1 140 ? 2.842 14.648 -6.414 1 95.69 140 ALA B O 1
ATOM 4676 N N . TYR B 1 141 ? 0.743 14.953 -7.051 1 92.5 141 TYR B N 1
ATOM 4677 C CA . TYR B 1 141 ? 0.999 14.672 -8.453 1 92.5 141 TYR B CA 1
ATOM 4678 C C . TYR B 1 141 ? 2.023 15.641 -9.031 1 92.5 141 TYR B C 1
ATOM 4680 O O . TYR B 1 141 ? 2.988 15.227 -9.68 1 92.5 141 TYR B O 1
ATOM 4688 N N . LEU B 1 142 ? 1.825 16.891 -8.734 1 91.69 142 LEU B N 1
ATOM 4689 C CA . LEU B 1 142 ? 2.727 17.906 -9.258 1 91.69 142 LEU B CA 1
ATOM 4690 C C . LEU B 1 142 ? 4.113 17.781 -8.633 1 91.69 142 LEU B C 1
ATOM 4692 O O . LEU B 1 142 ? 5.121 18.016 -9.297 1 91.69 142 LEU B O 1
ATOM 4696 N N . PHE B 1 143 ? 4.121 17.516 -7.426 1 94.12 143 PHE B N 1
ATOM 4697 C CA . PHE B 1 143 ? 5.41 17.297 -6.781 1 94.12 143 PHE B CA 1
ATOM 4698 C C . PHE B 1 143 ? 6.145 16.125 -7.41 1 94.12 143 PHE B C 1
ATOM 4700 O O . PHE B 1 143 ? 7.363 16.172 -7.598 1 94.12 143 PHE B O 1
ATOM 4707 N N . GLY B 1 144 ? 5.398 15.023 -7.68 1 94 144 GLY B N 1
ATOM 4708 C CA . GLY B 1 144 ? 5.992 13.922 -8.414 1 94 144 GLY B CA 1
ATOM 4709 C C . GLY B 1 144 ? 6.613 14.344 -9.734 1 94 144 GLY B C 1
ATOM 4710 O O . GLY B 1 144 ? 7.738 13.953 -10.047 1 94 144 GLY B O 1
ATOM 4711 N N . LYS B 1 145 ? 5.949 15.164 -10.414 1 91.62 145 LYS B N 1
ATOM 4712 C CA . LYS B 1 145 ? 6.453 15.664 -11.688 1 91.62 145 LYS B CA 1
ATOM 4713 C C . LYS B 1 145 ? 7.727 16.484 -11.5 1 91.62 145 LYS B C 1
ATOM 4715 O O . LYS B 1 145 ? 8.695 16.312 -12.242 1 91.62 145 LYS B O 1
ATOM 4720 N N . ARG B 1 146 ? 7.684 17.344 -10.5 1 92.5 146 ARG B N 1
ATOM 4721 C CA . ARG B 1 146 ? 8.859 18.156 -10.242 1 92.5 146 ARG B CA 1
ATOM 4722 C C . ARG B 1 146 ? 10.039 17.297 -9.797 1 92.5 146 ARG B C 1
ATOM 4724 O O . ARG B 1 146 ? 11.188 17.609 -10.109 1 92.5 146 ARG B O 1
ATOM 4731 N N . THR B 1 147 ? 9.734 16.266 -9.102 1 94.56 147 THR B N 1
ATOM 4732 C CA . THR B 1 147 ? 10.781 15.352 -8.656 1 94.56 147 THR B CA 1
ATOM 4733 C C . THR B 1 147 ? 11.445 14.672 -9.852 1 94.56 147 THR B C 1
ATOM 4735 O O . THR B 1 147 ? 12.68 14.594 -9.922 1 94.56 147 THR B O 1
ATOM 4738 N N . MET B 1 148 ? 10.648 14.195 -10.789 1 93.38 148 MET B N 1
ATOM 4739 C CA . MET B 1 148 ? 11.203 13.602 -12 1 93.38 148 MET B CA 1
ATOM 4740 C C . MET B 1 148 ? 12.047 14.617 -12.758 1 93.38 148 MET B C 1
ATOM 4742 O O . MET B 1 148 ? 13.133 14.289 -13.25 1 93.38 148 MET B O 1
ATOM 4746 N N . GLN B 1 149 ? 11.586 15.773 -12.828 1 90.94 149 GLN B N 1
ATOM 4747 C CA . GLN B 1 149 ? 12.32 16.812 -13.531 1 90.94 149 GLN B CA 1
ATOM 4748 C C . GLN B 1 149 ? 13.656 17.094 -12.844 1 90.94 149 GLN B C 1
ATOM 4750 O O . GLN B 1 149 ? 14.695 17.203 -13.5 1 90.94 149 GLN B O 1
ATOM 4755 N N . ARG B 1 150 ? 13.617 17.172 -11.617 1 92.38 150 ARG B N 1
ATOM 4756 C CA . ARG B 1 150 ? 14.812 17.484 -10.852 1 92.38 150 ARG B CA 1
ATOM 4757 C C . ARG B 1 150 ? 15.852 16.375 -10.969 1 92.38 150 ARG B C 1
ATOM 4759 O O . ARG B 1 150 ? 17.047 16.656 -11.086 1 92.38 150 ARG B O 1
ATOM 4766 N N . TYR B 1 151 ? 15.336 15.172 -10.945 1 95.06 151 TYR B N 1
ATOM 4767 C CA . TYR B 1 151 ? 16.25 14.047 -10.891 1 95.06 151 TYR B CA 1
ATOM 4768 C C . TYR B 1 151 ? 16.219 13.25 -12.188 1 95.06 151 TYR B C 1
ATOM 4770 O O . TYR B 1 151 ? 16.375 12.031 -12.188 1 95.06 151 TYR B O 1
ATOM 4778 N N . GLU B 1 152 ? 15.977 13.867 -13.227 1 92.94 152 GLU B N 1
ATOM 4779 C CA . GLU B 1 152 ? 15.836 13.234 -14.531 1 92.94 152 GLU B CA 1
ATOM 4780 C C . GLU B 1 152 ? 17.078 12.406 -14.875 1 92.94 152 GLU B C 1
ATOM 4782 O O . GLU B 1 152 ? 16.969 11.32 -15.445 1 92.94 152 GLU B O 1
ATOM 4787 N N . SER B 1 153 ? 18.234 12.875 -14.562 1 92.75 153 SER B N 1
ATOM 4788 C CA . SER B 1 153 ? 19.484 12.195 -14.891 1 92.75 153 SER B CA 1
ATOM 4789 C C . SER B 1 153 ? 19.562 10.836 -14.211 1 92.75 153 SER B C 1
ATOM 4791 O O . SER B 1 153 ? 20.219 9.922 -14.719 1 92.75 153 SER B O 1
ATOM 4793 N N . LEU B 1 154 ? 18.938 10.75 -13.094 1 95.31 154 LEU B N 1
ATOM 4794 C CA . LEU B 1 154 ? 18.984 9.516 -12.312 1 95.31 154 LEU B CA 1
ATOM 4795 C C . LEU B 1 154 ? 17.797 8.617 -12.648 1 95.31 154 LEU B C 1
ATOM 4797 O O . LEU B 1 154 ? 17.953 7.398 -12.75 1 95.31 154 LEU B O 1
ATOM 4801 N N . LEU B 1 155 ? 16.625 9.234 -12.875 1 95.62 155 LEU B N 1
ATOM 4802 C CA . LEU B 1 155 ? 15.391 8.469 -12.82 1 95.62 155 LEU B CA 1
ATOM 4803 C C . LEU B 1 155 ? 14.852 8.203 -14.227 1 95.62 155 LEU B C 1
ATOM 4805 O O . LEU B 1 155 ? 14.164 7.211 -14.453 1 95.62 155 LEU B O 1
ATOM 4809 N N . ALA B 1 156 ? 15.031 9.031 -15.195 1 90.56 156 ALA B N 1
ATOM 4810 C CA . ALA B 1 156 ? 14.312 9.055 -16.469 1 90.56 156 ALA B CA 1
ATOM 4811 C C . ALA B 1 156 ? 14.516 7.75 -17.234 1 90.56 156 ALA B C 1
ATOM 4813 O O . ALA B 1 156 ? 13.594 7.262 -17.891 1 90.56 156 ALA B O 1
ATOM 4814 N N . ASN B 1 157 ? 15.633 7.113 -17.125 1 90.81 157 ASN B N 1
ATOM 4815 C CA . ASN B 1 157 ? 15.898 5.938 -17.938 1 90.81 157 ASN B CA 1
ATOM 4816 C C . ASN B 1 157 ? 15.805 4.652 -17.125 1 90.81 157 ASN B C 1
ATOM 4818 O O . ASN B 1 157 ? 16.297 3.604 -17.562 1 90.81 157 ASN B O 1
ATOM 4822 N N . VAL B 1 158 ? 15.227 4.703 -16.047 1 93.94 158 VAL B N 1
ATOM 4823 C CA . VAL B 1 158 ? 15.078 3.52 -15.211 1 93.94 158 VAL B CA 1
ATOM 4824 C C . VAL B 1 158 ? 13.602 3.223 -14.992 1 93.94 158 VAL B C 1
ATOM 4826 O O . VAL B 1 158 ? 12.93 3.912 -14.219 1 93.94 158 VAL B O 1
ATOM 4829 N N . PRO B 1 159 ? 13.125 2.186 -15.695 1 91.06 159 PRO B N 1
ATOM 4830 C CA . PRO B 1 159 ? 11.719 1.829 -15.469 1 91.06 159 PRO B CA 1
ATOM 4831 C C . PRO B 1 159 ? 11.445 1.382 -14.039 1 91.06 159 PRO B C 1
ATOM 4833 O O . PRO B 1 159 ? 12.352 0.909 -13.352 1 91.06 159 PRO B O 1
ATOM 4836 N N . TYR B 1 160 ? 10.227 1.512 -13.688 1 94.25 160 TYR B N 1
ATOM 4837 C CA . TYR B 1 160 ? 9.867 1.132 -12.328 1 94.25 160 TYR B CA 1
ATOM 4838 C C . TYR B 1 160 ? 10.18 -0.337 -12.07 1 94.25 160 TYR B C 1
ATOM 4840 O O . TYR B 1 160 ? 9.852 -1.202 -12.883 1 94.25 160 TYR B O 1
ATOM 4848 N N . ASN B 1 161 ? 10.789 -0.631 -11.07 1 96.31 161 ASN B N 1
ATOM 4849 C CA . ASN B 1 161 ? 11.086 -1.909 -10.438 1 96.31 161 ASN B CA 1
ATOM 4850 C C . ASN B 1 161 ? 11.039 -1.806 -8.914 1 96.31 161 ASN B C 1
ATOM 4852 O O . ASN B 1 161 ? 11.703 -0.952 -8.32 1 96.31 161 ASN B O 1
ATOM 4856 N N . PRO B 1 162 ? 10.188 -2.646 -8.344 1 97.38 162 PRO B N 1
ATOM 4857 C CA . PRO B 1 162 ? 9.984 -2.488 -6.902 1 97.38 162 PRO B CA 1
ATOM 4858 C C . PRO B 1 162 ? 11.258 -2.736 -6.094 1 97.38 162 PRO B C 1
ATOM 4860 O O . PRO B 1 162 ? 11.305 -2.43 -4.898 1 97.38 162 PRO B O 1
ATOM 4863 N N . ASN B 1 163 ? 12.32 -3.336 -6.703 1 96.75 163 ASN B N 1
ATOM 4864 C CA . ASN B 1 163 ? 13.594 -3.553 -6.027 1 96.75 163 ASN B CA 1
ATOM 4865 C C . ASN B 1 163 ? 14.547 -2.381 -6.238 1 96.75 163 ASN B C 1
ATOM 4867 O O . ASN B 1 163 ? 15.625 -2.334 -5.641 1 96.75 163 ASN B O 1
ATOM 4871 N N . VAL B 1 164 ? 14.172 -1.407 -7.078 1 97.5 164 VAL B N 1
ATOM 4872 C CA . VAL B 1 164 ? 15.008 -0.266 -7.434 1 97.5 164 VAL B CA 1
ATOM 4873 C C . VAL B 1 164 ? 14.391 1.019 -6.883 1 97.5 164 VAL B C 1
ATOM 4875 O O . VAL B 1 164 ? 15.109 1.911 -6.422 1 97.5 164 VAL B O 1
ATOM 4878 N N . TYR B 1 165 ? 13.078 1.101 -6.98 1 98.25 165 TYR B N 1
ATOM 4879 C CA . TYR B 1 165 ? 12.281 2.172 -6.398 1 98.25 165 TYR B CA 1
ATOM 4880 C C . TYR B 1 165 ? 11.508 1.675 -5.184 1 98.25 165 TYR B C 1
ATOM 4882 O O . TYR B 1 165 ? 10.641 0.8 -5.301 1 98.25 165 TYR B O 1
ATOM 4890 N N . LEU B 1 166 ? 11.781 2.277 -4.074 1 98.44 166 LEU B N 1
ATOM 4891 C CA . LEU B 1 166 ? 11.047 1.89 -2.873 1 98.44 166 LEU B CA 1
ATOM 4892 C C . LEU B 1 166 ? 9.984 2.928 -2.523 1 98.44 166 LEU B C 1
ATOM 4894 O O . LEU B 1 166 ? 10.227 4.133 -2.639 1 98.44 166 LEU B O 1
ATOM 4898 N N . PHE B 1 167 ? 8.789 2.463 -2.23 1 98.44 167 PHE B N 1
ATOM 4899 C CA . PHE B 1 167 ? 7.691 3.285 -1.736 1 98.44 167 PHE B CA 1
ATOM 4900 C C . PHE B 1 167 ? 7.156 2.74 -0.417 1 98.44 167 PHE B C 1
ATOM 4902 O O . PHE B 1 167 ? 6.922 1.537 -0.286 1 98.44 167 PHE B O 1
ATOM 4909 N N . SER B 1 168 ? 6.98 3.582 0.542 1 98.06 168 SER B N 1
ATOM 4910 C CA . SER B 1 168 ? 6.371 3.205 1.812 1 98.06 168 SER B CA 1
ATOM 4911 C C . SER B 1 168 ? 5.527 4.34 2.381 1 98.06 168 SER B C 1
ATOM 4913 O O . SER B 1 168 ? 5.746 5.508 2.053 1 98.06 168 SER B O 1
ATOM 4915 N N . SER B 1 169 ? 4.539 4.008 3.137 1 97.56 169 SER B N 1
ATOM 4916 C CA . SER B 1 169 ? 3.678 5.008 3.762 1 97.56 169 SER B CA 1
ATOM 4917 C C . SER B 1 169 ? 3.277 4.59 5.172 1 97.56 169 SER B C 1
ATOM 4919 O O . SER B 1 169 ? 3.391 3.414 5.531 1 97.56 169 SER B O 1
ATOM 4921 N N . SER B 1 170 ? 2.873 5.582 5.926 1 97.31 170 SER B N 1
ATOM 4922 C CA . SER B 1 170 ? 2.238 5.281 7.203 1 97.31 170 SER B CA 1
ATOM 4923 C C . SER B 1 170 ? 0.91 4.559 7 1 97.31 170 SER B C 1
ATOM 4925 O O . SER B 1 170 ? 0.458 4.383 5.867 1 97.31 170 SER B O 1
ATOM 4927 N N . GLY B 1 171 ? 0.303 4.215 8.102 1 96.19 171 GLY B N 1
ATOM 4928 C CA . GLY B 1 171 ? -0.923 3.436 8.047 1 96.19 171 GLY B CA 1
ATOM 4929 C C . GLY B 1 171 ? -2.166 4.289 7.891 1 96.19 171 GLY B C 1
ATOM 4930 O O . GLY B 1 171 ? -3.283 3.812 8.102 1 96.19 171 GLY B O 1
ATOM 4931 N N . ARG B 1 172 ? -1.974 5.57 7.535 1 97.25 172 ARG B N 1
ATOM 4932 C CA . ARG B 1 172 ? -3.125 6.434 7.293 1 97.25 172 ARG B CA 1
ATOM 4933 C C . ARG B 1 172 ? -3.404 6.57 5.801 1 97.25 172 ARG B C 1
ATOM 4935 O O . ARG B 1 172 ? -2.479 6.734 5.004 1 97.25 172 ARG B O 1
ATOM 4942 N N . SER B 1 173 ? -4.668 6.555 5.414 1 98 173 SER B N 1
ATOM 4943 C CA . SER B 1 173 ? -5.059 6.551 4.008 1 98 173 SER B CA 1
ATOM 4944 C C . SER B 1 173 ? -4.539 7.793 3.289 1 98 173 SER B C 1
ATOM 4946 O O . SER B 1 173 ? -4.121 7.719 2.133 1 98 173 SER B O 1
ATOM 4948 N N . ARG B 1 174 ? -4.594 8.977 3.951 1 98.31 174 ARG B N 1
ATOM 4949 C CA . ARG B 1 174 ? -4.168 10.211 3.312 1 98.31 174 ARG B CA 1
ATOM 4950 C C . ARG B 1 174 ? -2.699 10.148 2.904 1 98.31 174 ARG B C 1
ATOM 4952 O O . ARG B 1 174 ? -2.311 10.703 1.873 1 98.31 174 ARG B O 1
ATOM 4959 N N . SER B 1 175 ? -1.858 9.469 3.701 1 98.38 175 SER B N 1
ATOM 4960 C CA . SER B 1 175 ? -0.442 9.328 3.377 1 98.38 175 SER B CA 1
ATOM 4961 C C . SER B 1 175 ? -0.236 8.383 2.201 1 98.38 175 SER B C 1
ATOM 4963 O O . SER B 1 175 ? 0.519 8.688 1.275 1 98.38 175 SER B O 1
ATOM 4965 N N . GLY B 1 176 ? -0.923 7.242 2.27 1 98.12 176 GLY B N 1
ATOM 4966 C CA . GLY B 1 176 ? -0.827 6.293 1.172 1 98.12 176 GLY B CA 1
ATOM 4967 C C . GLY B 1 176 ? -1.328 6.855 -0.146 1 98.12 176 GLY B C 1
ATOM 4968 O O . GLY B 1 176 ? -0.701 6.656 -1.188 1 98.12 176 GLY B O 1
ATOM 4969 N N . GLN B 1 177 ? -2.449 7.535 -0.122 1 97.88 177 GLN B N 1
ATOM 4970 C CA . GLN B 1 177 ? -2.998 8.164 -1.321 1 97.88 177 GLN B CA 1
ATOM 4971 C C . GLN B 1 177 ? -2.049 9.219 -1.871 1 97.88 177 GLN B C 1
ATOM 4973 O O . GLN B 1 177 ? -1.938 9.391 -3.088 1 97.88 177 GLN B O 1
ATOM 4978 N N . THR B 1 178 ? -1.43 9.938 -0.972 1 98.19 178 THR B N 1
ATOM 4979 C CA . THR B 1 178 ? -0.43 10.914 -1.392 1 98.19 178 THR B CA 1
ATOM 4980 C C . THR B 1 178 ? 0.704 10.234 -2.154 1 98.19 178 THR B C 1
ATOM 4982 O O . THR B 1 178 ? 1.121 10.703 -3.211 1 98.19 178 THR B O 1
ATOM 4985 N N . GLY B 1 179 ? 1.165 9.125 -1.592 1 98.06 179 GLY B N 1
ATOM 4986 C CA . GLY B 1 179 ? 2.197 8.367 -2.279 1 98.06 179 GLY B CA 1
ATOM 4987 C C . GLY B 1 179 ? 1.771 7.887 -3.654 1 98.06 179 GLY B C 1
ATOM 4988 O O . GLY B 1 179 ? 2.545 7.961 -4.609 1 98.06 179 GLY B O 1
ATOM 4989 N N . SER B 1 180 ? 0.558 7.379 -3.764 1 95.81 180 SER B N 1
ATOM 4990 C CA . SER B 1 180 ? 0.03 6.914 -5.043 1 95.81 180 SER B CA 1
ATOM 4991 C C . SER B 1 180 ? -0.049 8.055 -6.055 1 95.81 180 SER B C 1
ATOM 4993 O O . SER B 1 180 ? 0.309 7.875 -7.223 1 95.81 180 SER B O 1
ATOM 4995 N N . SER B 1 181 ? -0.505 9.203 -5.641 1 94.5 181 SER B N 1
ATOM 4996 C CA . SER B 1 181 ? -0.604 10.352 -6.527 1 94.5 181 SER B CA 1
ATOM 4997 C C . SER B 1 181 ? 0.776 10.852 -6.945 1 94.5 181 SER B C 1
ATOM 4999 O O . SER B 1 181 ? 0.992 11.188 -8.109 1 94.5 181 SER B O 1
ATOM 5001 N N . PHE B 1 182 ? 1.665 10.891 -5.984 1 96.19 182 PHE B N 1
ATOM 5002 C CA . PHE B 1 182 ? 3.049 11.258 -6.262 1 96.19 182 PHE B CA 1
ATOM 5003 C C . PHE B 1 182 ? 3.643 10.359 -7.336 1 96.19 182 PHE B C 1
ATOM 5005 O O . PHE B 1 182 ? 4.27 10.836 -8.281 1 96.19 182 PHE B O 1
ATOM 5012 N N . ALA B 1 183 ? 3.461 9.062 -7.16 1 95.5 183 ALA B N 1
ATOM 5013 C CA . ALA B 1 183 ? 3.994 8.086 -8.102 1 95.5 183 ALA B CA 1
ATOM 5014 C C . ALA B 1 183 ? 3.418 8.297 -9.5 1 95.5 183 ALA B C 1
ATOM 5016 O O . ALA B 1 183 ? 4.125 8.156 -10.5 1 95.5 183 ALA B O 1
ATOM 5017 N N . ALA B 1 184 ? 2.143 8.602 -9.539 1 91.56 184 ALA B N 1
ATOM 5018 C CA . ALA B 1 184 ? 1.518 8.883 -10.828 1 91.56 184 ALA B CA 1
ATOM 5019 C C . ALA B 1 184 ? 2.203 10.055 -11.531 1 91.56 184 ALA B C 1
ATOM 5021 O O . ALA B 1 184 ? 2.357 10.055 -12.75 1 91.56 184 ALA B O 1
ATOM 5022 N N . GLY B 1 185 ? 2.562 11.086 -10.75 1 91.31 185 GLY B N 1
ATOM 5023 C CA . GLY B 1 185 ? 3.299 12.211 -11.305 1 91.31 185 GLY B CA 1
ATOM 5024 C C . GLY B 1 185 ? 4.723 11.859 -11.695 1 91.31 185 GLY B C 1
ATOM 5025 O O . GLY B 1 185 ? 5.219 12.297 -12.734 1 91.31 185 GLY B O 1
ATOM 5026 N N . LEU B 1 186 ? 5.34 11.062 -10.852 1 94.06 186 LEU B N 1
ATOM 5027 C CA . LEU B 1 186 ? 6.734 10.688 -11.039 1 94.06 186 LEU B CA 1
ATOM 5028 C C . LEU B 1 186 ? 6.906 9.867 -12.32 1 94.06 186 LEU B C 1
ATOM 5030 O O . LEU B 1 186 ? 7.855 10.086 -13.078 1 94.06 186 LEU B O 1
ATOM 5034 N N . PHE B 1 187 ? 5.945 8.836 -12.469 1 90.88 187 PHE B N 1
ATOM 5035 C CA . PHE B 1 187 ? 6.051 7.922 -13.602 1 90.88 187 PHE B CA 1
ATOM 5036 C C . PHE B 1 187 ? 5.039 8.281 -14.68 1 90.88 187 PHE B C 1
ATOM 5038 O O . PHE B 1 187 ? 4.398 7.395 -15.258 1 90.88 187 PHE B O 1
ATOM 5045 N N . THR B 1 188 ? 4.879 9.492 -15.008 1 76.69 188 THR B N 1
ATOM 5046 C CA . THR B 1 188 ? 3.877 9.977 -15.953 1 76.69 188 THR B CA 1
ATOM 5047 C C . THR B 1 188 ? 3.77 9.047 -17.156 1 76.69 188 THR B C 1
ATOM 5049 O O . THR B 1 188 ? 4.785 8.641 -17.734 1 76.69 188 THR B O 1
ATOM 5052 N N . PRO B 1 189 ? 2.475 8.586 -17.344 1 64.25 189 PRO B N 1
ATOM 5053 C CA . PRO B 1 189 ? 2.156 7.582 -18.359 1 64.25 189 PRO B CA 1
ATOM 5054 C C . PRO B 1 189 ? 2.764 7.914 -19.734 1 64.25 189 PRO B C 1
ATOM 5056 O O . PRO B 1 189 ? 2.83 9.086 -20.109 1 64.25 189 PRO B O 1
ATOM 5059 N N . GLN B 1 190 ? 3.82 7.195 -20.156 1 53.81 190 GLN B N 1
ATOM 5060 C CA . GLN B 1 190 ? 4.391 7.422 -21.484 1 53.81 190 GLN B CA 1
ATOM 5061 C C . GLN B 1 190 ? 3.514 6.809 -22.562 1 53.81 190 GLN B C 1
ATOM 5063 O O . GLN B 1 190 ? 3.803 6.945 -23.766 1 53.81 190 GLN B O 1
ATOM 5068 N N . ASN B 1 191 ? 2.361 6.707 -22.562 1 48.56 191 ASN B N 1
ATOM 5069 C CA . ASN B 1 191 ? 1.775 5.711 -23.453 1 48.56 191 ASN B CA 1
ATOM 5070 C C . ASN B 1 191 ? 2.059 6.027 -24.922 1 48.56 191 ASN B C 1
ATOM 5072 O O . ASN B 1 191 ? 1.9 7.172 -25.344 1 48.56 191 ASN B O 1
ATOM 5076 N N . GLU B 1 192 ? 2.949 5.449 -25.438 1 45.22 192 GLU B N 1
ATOM 5077 C CA . GLU B 1 192 ? 3.006 5.398 -26.906 1 45.22 192 GLU B CA 1
ATOM 5078 C C . GLU B 1 192 ? 1.607 5.305 -27.5 1 45.22 192 GLU B C 1
ATOM 5080 O O . GLU B 1 192 ? 1.319 5.938 -28.516 1 45.22 192 GLU B O 1
ATOM 5085 N N . GLU B 1 193 ? 0.851 4.117 -27.234 1 43.72 193 GLU B N 1
ATOM 5086 C CA . GLU B 1 193 ? -0.397 3.84 -27.938 1 43.72 193 GLU B CA 1
ATOM 5087 C C . GLU B 1 193 ? -1.565 4.594 -27.312 1 43.72 193 GLU B C 1
ATOM 5089 O O . GLU B 1 193 ? -2.725 4.352 -27.656 1 43.72 193 GLU B O 1
ATOM 5094 N N . GLY B 1 194 ? -1.502 5.605 -26.531 1 42.5 194 GLY B N 1
ATOM 5095 C CA . GLY B 1 194 ? -2.627 6.391 -26.047 1 42.5 194 GLY B CA 1
ATOM 5096 C C . GLY B 1 194 ? -3.18 5.883 -24.719 1 42.5 194 GLY B C 1
ATOM 5097 O O . GLY B 1 194 ? -4.23 6.344 -24.266 1 42.5 194 GLY B O 1
ATOM 5098 N N . THR B 1 195 ? -2.861 4.672 -24.297 1 47.5 195 THR B N 1
ATOM 5099 C CA . THR B 1 195 ? -3.545 4.195 -23.094 1 47.5 195 THR B CA 1
ATOM 5100 C C . THR B 1 195 ? -2.896 4.762 -21.844 1 47.5 195 THR B C 1
ATOM 5102 O O . THR B 1 195 ? -1.669 4.812 -21.734 1 47.5 195 THR B O 1
ATOM 5105 N N . CYS B 1 196 ? -3.412 5.797 -21.234 1 51.53 196 CYS B N 1
ATOM 5106 C CA . CYS B 1 196 ? -3.107 6.504 -19.984 1 51.53 196 CYS B CA 1
ATOM 5107 C C . CYS B 1 196 ? -3.078 5.543 -18.812 1 51.53 196 CYS B C 1
ATOM 5109 O O . CYS B 1 196 ? -4.047 5.449 -18.047 1 51.53 196 CYS B O 1
ATOM 5111 N N . ARG B 1 197 ? -2.047 4.449 -18.875 1 63.78 197 ARG B N 1
ATOM 5112 C CA . ARG B 1 197 ? -2.086 3.607 -17.672 1 63.78 197 ARG B CA 1
ATOM 5113 C C . ARG B 1 197 ? -0.941 3.949 -16.734 1 63.78 197 ARG B C 1
ATOM 5115 O O . ARG B 1 197 ? 0.214 4.043 -17.156 1 63.78 197 ARG B O 1
ATOM 5122 N N . ASN B 1 198 ? -1.251 4.41 -15.578 1 74.56 198 ASN B N 1
ATOM 5123 C CA . ASN B 1 198 ? -0.289 4.664 -14.508 1 74.56 198 ASN B CA 1
ATOM 5124 C C . ASN B 1 198 ? 0.525 3.416 -14.18 1 74.56 198 ASN B C 1
ATOM 5126 O O . ASN B 1 198 ? 0.057 2.293 -14.383 1 74.56 198 ASN B O 1
ATOM 5130 N N . THR B 1 199 ? 1.738 3.609 -13.953 1 87.44 199 THR B N 1
ATOM 5131 C CA . THR B 1 199 ? 2.602 2.541 -13.469 1 87.44 199 THR B CA 1
ATOM 5132 C C . THR B 1 199 ? 2.09 1.999 -12.133 1 87.44 199 THR B C 1
ATOM 5134 O O . THR B 1 199 ? 1.945 2.75 -11.164 1 87.44 199 THR B O 1
ATOM 5137 N N . PRO B 1 200 ? 1.724 0.789 -12.141 1 92.56 200 PRO B N 1
ATOM 5138 C CA . PRO B 1 200 ? 1.304 0.232 -10.852 1 92.56 200 PRO B CA 1
ATOM 5139 C C . PRO B 1 200 ? 2.471 0.039 -9.883 1 92.56 200 PRO B C 1
ATOM 5141 O O . PRO B 1 200 ? 3.314 -0.836 -10.094 1 92.56 200 PRO B O 1
ATOM 5144 N N . ILE B 1 201 ? 2.477 0.815 -8.797 1 95.69 201 ILE B N 1
ATOM 5145 C CA . ILE B 1 201 ? 3.594 0.736 -7.863 1 95.69 201 ILE B CA 1
ATOM 5146 C C . ILE B 1 201 ? 3.221 -0.165 -6.688 1 95.69 201 ILE B C 1
ATOM 5148 O O . ILE B 1 201 ? 2.041 -0.45 -6.465 1 95.69 201 ILE B O 1
ATOM 5152 N N . TYR B 1 202 ? 4.203 -0.652 -6.098 1 97.5 202 TYR B N 1
ATOM 5153 C CA . TYR B 1 202 ? 4.07 -1.345 -4.82 1 97.5 202 TYR B CA 1
ATOM 5154 C C . TYR B 1 202 ? 4.5 -0.447 -3.664 1 97.5 202 TYR B C 1
ATOM 5156 O O . TYR B 1 202 ? 5.617 0.076 -3.658 1 97.5 202 TYR B O 1
ATOM 5164 N N . MET B 1 203 ? 3.582 -0.242 -2.717 1 98.12 203 MET B N 1
ATOM 5165 C CA . MET B 1 203 ? 3.871 0.572 -1.54 1 98.12 203 MET B CA 1
ATOM 5166 C C . MET B 1 203 ? 3.564 -0.196 -0.258 1 98.12 203 MET B C 1
ATOM 5168 O O . MET B 1 203 ? 2.459 -0.712 -0.088 1 98.12 203 MET B O 1
ATOM 5172 N N . THR B 1 204 ? 4.543 -0.281 0.604 1 97.31 204 THR B N 1
ATOM 5173 C CA . THR B 1 204 ? 4.32 -0.939 1.887 1 97.31 204 THR B CA 1
ATOM 5174 C C . THR B 1 204 ? 3.705 0.028 2.893 1 97.31 204 THR B C 1
ATOM 5176 O O . THR B 1 204 ? 3.916 1.24 2.805 1 97.31 204 THR B O 1
ATOM 5179 N N . THR B 1 205 ? 2.926 -0.466 3.766 1 96.31 205 THR B N 1
ATOM 5180 C CA . THR B 1 205 ? 2.354 0.322 4.852 1 96.31 205 THR B CA 1
ATOM 5181 C C . THR B 1 205 ? 2.529 -0.393 6.188 1 96.31 205 THR B C 1
ATOM 5183 O O . THR B 1 205 ? 2.744 -1.605 6.227 1 96.31 205 THR B O 1
ATOM 5186 N N . SER B 1 206 ? 2.494 0.336 7.234 1 90.5 206 SER B N 1
ATOM 5187 C CA . SER B 1 206 ? 2.562 -0.208 8.586 1 90.5 206 SER B CA 1
ATOM 5188 C C . SER B 1 206 ? 1.515 0.43 9.492 1 90.5 206 SER B C 1
ATOM 5190 O O . SER B 1 206 ? 1.29 1.641 9.438 1 90.5 206 SER B O 1
ATOM 5192 N N . PRO B 1 207 ? 0.957 -0.466 10.336 1 86.12 207 PRO B N 1
ATOM 5193 C CA . PRO B 1 207 ? 0.032 0.12 11.305 1 86.12 207 PRO B CA 1
ATOM 5194 C C . PRO B 1 207 ? 0.718 1.097 12.258 1 86.12 207 PRO B C 1
ATOM 5196 O O . PRO B 1 207 ? 1.867 0.877 12.648 1 86.12 207 PRO B O 1
ATOM 5199 N N . GLN B 1 208 ? -0.035 2.066 12.648 1 81.56 208 GLN B N 1
ATOM 5200 C CA . GLN B 1 208 ? 0.479 3.234 13.359 1 81.56 208 GLN B CA 1
ATOM 5201 C C . GLN B 1 208 ? 1.303 2.822 14.578 1 81.56 208 GLN B C 1
ATOM 5203 O O . GLN B 1 208 ? 2.449 3.25 14.727 1 81.56 208 GLN B O 1
ATOM 5208 N N . LYS B 1 209 ? 0.842 1.973 15.445 1 82.31 209 LYS B N 1
ATOM 5209 C CA . LYS B 1 209 ? 1.508 1.627 16.688 1 82.31 209 LYS B CA 1
ATOM 5210 C C . LYS B 1 209 ? 2.715 0.728 16.453 1 82.31 209 LYS B C 1
ATOM 5212 O O . LYS B 1 209 ? 3.555 0.547 17.328 1 82.31 209 LYS B O 1
ATOM 5217 N N . LYS B 1 210 ? 2.85 0.313 15.219 1 86.25 210 LYS B N 1
ATOM 5218 C CA . LYS B 1 210 ? 3.965 -0.563 14.867 1 86.25 210 LYS B CA 1
ATOM 5219 C C . LYS B 1 210 ? 4.898 0.104 13.867 1 86.25 210 LYS B C 1
ATOM 5221 O O . LYS B 1 210 ? 5.852 -0.517 13.391 1 86.25 210 LYS B O 1
ATOM 5226 N N . ASP B 1 211 ? 4.582 1.293 13.594 1 92.56 211 ASP B N 1
ATOM 5227 C CA . ASP B 1 211 ? 5.363 2.02 12.594 1 92.56 211 ASP B CA 1
ATOM 5228 C C . ASP B 1 211 ? 6.473 2.838 13.25 1 92.56 211 ASP B C 1
ATOM 5230 O O . ASP B 1 211 ? 6.305 4.031 13.5 1 92.56 211 ASP B O 1
ATOM 5234 N N . HIS B 1 212 ? 7.617 2.322 13.375 1 92.25 212 HIS B N 1
ATOM 5235 C CA . HIS B 1 212 ? 8.742 2.949 14.055 1 92.25 212 HIS B CA 1
ATOM 5236 C C . HIS B 1 212 ? 9.469 3.928 13.141 1 92.25 212 HIS B C 1
ATOM 5238 O O . HIS B 1 212 ? 10.336 4.676 13.586 1 92.25 212 HIS B O 1
ATOM 5244 N N . ILE B 1 213 ? 9.094 3.93 11.891 1 95.69 213 ILE B N 1
ATOM 5245 C CA . ILE B 1 213 ? 9.812 4.738 10.914 1 95.69 213 ILE B CA 1
ATOM 5246 C C . ILE B 1 213 ? 9 5.988 10.586 1 95.69 213 ILE B C 1
ATOM 5248 O O . ILE B 1 213 ? 9.461 7.109 10.812 1 95.69 213 ILE B O 1
ATOM 5252 N N . MET B 1 214 ? 7.746 5.82 10.211 1 96.25 214 MET B N 1
ATOM 5253 C CA . MET B 1 214 ? 6.949 6.953 9.742 1 96.25 214 MET B CA 1
ATOM 5254 C C . MET B 1 214 ? 6.07 7.496 10.859 1 96.25 214 MET B C 1
ATOM 5256 O O . MET B 1 214 ? 5.5 8.586 10.734 1 96.25 214 MET B O 1
ATOM 5260 N N . ASN B 1 215 ? 5.949 6.766 11.945 1 94.69 215 ASN B N 1
ATOM 5261 C CA . ASN B 1 215 ? 5.254 7.23 13.141 1 94.69 215 ASN B CA 1
ATOM 5262 C C . ASN B 1 215 ? 6.047 6.922 14.406 1 94.69 215 ASN B C 1
ATOM 5264 O O . ASN B 1 215 ? 5.531 6.289 15.328 1 94.69 215 ASN B O 1
ATOM 5268 N N . PRO B 1 216 ? 7.188 7.441 14.523 1 93.62 216 PRO B N 1
ATOM 5269 C CA . PRO B 1 216 ? 8.039 7.07 15.656 1 93.62 216 PRO B CA 1
ATOM 5270 C C . PRO B 1 216 ? 7.48 7.547 17 1 93.62 216 PRO B C 1
ATOM 5272 O O . PRO B 1 216 ? 7.672 6.883 18.016 1 93.62 216 PRO B O 1
ATOM 5275 N N . GLN B 1 217 ? 6.758 8.625 17.047 1 93.81 217 GLN B N 1
ATOM 5276 C CA . GLN B 1 217 ? 6.172 9.156 18.281 1 93.81 217 GLN B CA 1
ATOM 5277 C C . GLN B 1 217 ? 5.109 8.211 18.828 1 93.81 217 GLN B C 1
ATOM 5279 O O . GLN B 1 217 ? 5.207 7.762 19.984 1 93.81 217 GLN B O 1
ATOM 5284 N N . LYS B 1 218 ? 4.219 7.852 17.969 1 91 218 LYS B N 1
ATOM 5285 C CA . LYS B 1 218 ? 3.09 7.031 18.406 1 91 218 LYS B CA 1
ATOM 5286 C C . LYS B 1 218 ? 3.529 5.605 18.703 1 91 218 LYS B C 1
ATOM 5288 O O . LYS B 1 218 ? 2.854 4.883 19.438 1 91 218 LYS B O 1
ATOM 5293 N N . SER B 1 219 ? 4.629 5.184 18.188 1 90.25 219 SER B N 1
ATOM 5294 C CA . SER B 1 219 ? 5.129 3.84 18.453 1 90.25 219 SER B CA 1
ATOM 5295 C C . SER B 1 219 ? 5.91 3.783 19.75 1 90.25 219 SER B C 1
ATOM 5297 O O . SER B 1 219 ? 6.305 2.705 20.203 1 90.25 219 SER B O 1
ATOM 5299 N N . CYS B 1 220 ? 6.133 4.891 20.406 1 92.25 220 CYS B N 1
ATOM 5300 C CA . CYS B 1 220 ? 6.867 4.996 21.656 1 92.25 220 CYS B CA 1
ATOM 5301 C C . CYS B 1 220 ? 5.922 5.238 22.828 1 92.25 220 CYS B C 1
ATOM 5303 O O . CYS B 1 220 ? 5.352 6.324 22.953 1 92.25 220 CYS B O 1
ATOM 5305 N N . SER B 1 221 ? 5.898 4.305 23.688 1 90.75 221 SER B N 1
ATOM 5306 C CA . SER B 1 221 ? 4.98 4.398 24.828 1 90.75 221 SER B CA 1
ATOM 5307 C C . SER B 1 221 ? 5.344 5.566 25.734 1 90.75 221 SER B C 1
ATOM 5309 O O . SER B 1 221 ? 4.457 6.242 26.266 1 90.75 221 SER B O 1
ATOM 5311 N N . ALA B 1 222 ? 6.59 5.824 25.922 1 91 222 ALA B N 1
ATOM 5312 C CA . ALA B 1 222 ? 7.027 6.941 26.766 1 91 222 ALA B CA 1
ATOM 5313 C C . ALA B 1 222 ? 6.582 8.273 26.172 1 91 222 ALA B C 1
ATOM 5315 O O . ALA B 1 222 ? 6.184 9.188 26.906 1 91 222 ALA B O 1
ATOM 5316 N N . TRP B 1 223 ? 6.664 8.414 24.938 1 93.12 223 TRP B N 1
ATOM 5317 C CA . TRP B 1 223 ? 6.227 9.641 24.281 1 93.12 223 TRP B CA 1
ATOM 5318 C C . TRP B 1 223 ? 4.727 9.852 24.469 1 93.12 223 TRP B C 1
ATOM 5320 O O . TRP B 1 223 ? 4.289 10.953 24.812 1 93.12 223 TRP B O 1
ATOM 5330 N N . ARG B 1 224 ? 3.953 8.797 24.266 1 92.06 224 ARG B N 1
ATOM 5331 C CA . ARG B 1 224 ? 2.504 8.891 24.406 1 92.06 224 ARG B CA 1
ATOM 5332 C C . ARG B 1 224 ? 2.117 9.289 25.828 1 92.06 224 ARG B C 1
ATOM 5334 O O . ARG B 1 224 ? 1.16 10.047 26.016 1 92.06 224 ARG B O 1
ATOM 5341 N N . LYS B 1 225 ? 2.885 8.852 26.734 1 88.94 225 LYS B N 1
ATOM 5342 C CA . LYS B 1 225 ? 2.549 9.062 28.141 1 88.94 225 LYS B CA 1
ATOM 5343 C C . LYS B 1 225 ? 3.027 10.43 28.609 1 88.94 225 LYS B C 1
ATOM 5345 O O . LYS B 1 225 ? 2.326 11.109 29.375 1 88.94 225 LYS B O 1
ATOM 5350 N N . HIS B 1 226 ? 4.188 10.875 28.094 1 88.62 226 HIS B N 1
ATOM 5351 C CA . HIS B 1 226 ? 4.832 12 28.75 1 88.62 226 HIS B CA 1
ATOM 5352 C C . HIS B 1 226 ? 4.887 13.227 27.844 1 88.62 226 HIS B C 1
ATOM 5354 O O . HIS B 1 226 ? 5.105 14.344 28.328 1 88.62 226 HIS B O 1
ATOM 5360 N N . VAL B 1 227 ? 4.719 13.031 26.656 1 91.44 227 VAL B N 1
ATOM 5361 C CA . VAL B 1 227 ? 4.918 14.156 25.75 1 91.44 227 VAL B CA 1
ATOM 5362 C C . VAL B 1 227 ? 3.584 14.57 25.141 1 91.44 227 VAL B C 1
ATOM 5364 O O . VAL B 1 227 ? 3.209 15.742 25.188 1 91.44 227 VAL B O 1
ATOM 5367 N N . GLN B 1 228 ? 2.854 13.586 24.641 1 90.31 228 GLN B N 1
ATOM 5368 C CA . GLN B 1 228 ? 1.599 13.867 23.953 1 90.31 228 GLN B CA 1
ATOM 5369 C C . GLN B 1 228 ? 0.581 14.492 24.906 1 90.31 228 GLN B C 1
ATOM 5371 O O . GLN B 1 228 ? 0.043 13.82 25.781 1 90.31 228 GLN B O 1
ATOM 5376 N N . ARG B 1 229 ? 0.329 15.695 24.688 1 86.94 229 ARG B N 1
ATOM 5377 C CA . ARG B 1 229 ? -0.638 16.453 25.484 1 86.94 229 ARG B CA 1
ATOM 5378 C C . ARG B 1 229 ? -0.378 16.266 26.984 1 86.94 229 ARG B C 1
ATOM 5380 O O . ARG B 1 229 ? -1.315 16.109 27.766 1 86.94 229 ARG B O 1
ATOM 5387 N N . GLY B 1 230 ? 0.824 16.266 27.328 1 86.88 230 GLY B N 1
ATOM 5388 C CA . GLY B 1 230 ? 1.196 16.156 28.734 1 86.88 230 GL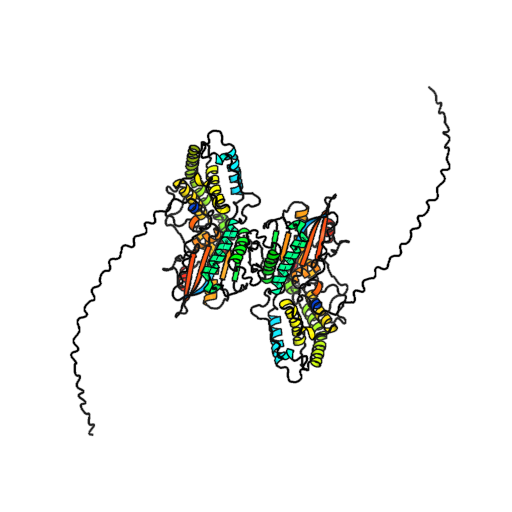Y B CA 1
ATOM 5389 C C . GLY B 1 230 ? 0.916 17.422 29.531 1 86.88 230 GLY B C 1
ATOM 5390 O O . GLY B 1 230 ? 0.48 18.438 28.969 1 86.88 230 GLY B O 1
ATOM 5391 N N . PRO B 1 231 ? 1.156 17.344 30.781 1 88.06 231 PRO B N 1
ATOM 5392 C CA . PRO B 1 231 ? 0.848 18.5 31.641 1 88.06 231 PRO B CA 1
ATOM 5393 C C . PRO B 1 231 ? 1.574 19.766 31.219 1 88.06 231 PRO B C 1
ATOM 5395 O O . PRO B 1 231 ? 0.982 20.844 31.219 1 88.06 231 PRO B O 1
ATOM 5398 N N . ALA B 1 232 ? 2.816 19.641 30.891 1 89.25 232 ALA B N 1
ATOM 5399 C CA . ALA B 1 232 ? 3.584 20.797 30.469 1 89.25 232 ALA B CA 1
ATOM 5400 C C . ALA B 1 232 ? 3.014 21.391 29.172 1 89.25 232 ALA B C 1
ATOM 5402 O O . ALA B 1 232 ? 2.936 22.609 29.031 1 89.25 232 ALA B O 1
ATOM 5403 N N . HIS B 1 233 ? 2.697 20.547 28.266 1 94.25 233 HIS B N 1
ATOM 5404 C CA . HIS B 1 233 ? 2.084 20.969 27.016 1 94.25 233 HIS B CA 1
ATOM 5405 C C . HIS B 1 233 ? 0.777 21.719 27.266 1 94.25 233 HIS B C 1
ATOM 5407 O O . HIS B 1 233 ? 0.582 22.828 26.766 1 94.25 233 HIS B O 1
ATOM 5413 N N . ARG B 1 234 ? -0.066 21.203 28.094 1 95.12 234 ARG B N 1
ATOM 5414 C CA . ARG B 1 234 ? -1.368 21.797 28.375 1 95.12 234 ARG B CA 1
ATOM 5415 C C . ARG B 1 234 ? -1.215 23.156 29.047 1 95.12 234 ARG B C 1
ATOM 5417 O O . ARG B 1 234 ? -1.928 24.109 28.703 1 95.12 234 ARG B O 1
ATOM 5424 N N . ALA B 1 235 ? -0.323 23.219 29.969 1 96.12 235 ALA B N 1
ATOM 5425 C CA . ALA B 1 235 ? -0.112 24.453 30.703 1 96.12 235 ALA B CA 1
ATOM 5426 C C . ALA B 1 235 ? 0.338 25.578 29.766 1 96.12 235 ALA B C 1
ATOM 5428 O O . ALA B 1 235 ? -0.169 26.703 29.828 1 96.12 235 ALA B O 1
ATOM 5429 N N . GLU B 1 236 ? 1.324 25.266 28.891 1 97.06 236 GLU B N 1
ATOM 5430 C CA . GLU B 1 236 ? 1.842 26.266 27.953 1 97.06 236 GLU B CA 1
ATOM 5431 C C . GLU B 1 236 ? 0.769 26.703 26.953 1 97.06 236 GLU B C 1
ATOM 5433 O O . GLU B 1 236 ? 0.64 27.891 26.656 1 97.06 236 GLU B O 1
ATOM 5438 N N . MET B 1 237 ? -0.011 25.781 26.516 1 97.19 237 MET B N 1
ATOM 5439 C CA . MET B 1 237 ? -1.044 26.094 25.531 1 97.19 237 MET B CA 1
ATOM 5440 C C . MET B 1 237 ? -2.17 26.906 26.172 1 97.19 237 MET B C 1
ATOM 5442 O O . MET B 1 237 ? -2.717 27.812 25.562 1 97.19 237 MET B O 1
ATOM 5446 N N . GLU B 1 238 ? -2.508 26.531 27.391 1 97.44 238 GLU B N 1
ATOM 5447 C CA . GLU B 1 238 ? -3.525 27.281 28.109 1 97.44 238 GLU B CA 1
ATOM 5448 C C . GLU B 1 238 ? -3.064 28.719 28.375 1 97.44 238 GLU B C 1
ATOM 5450 O O . GLU B 1 238 ? -3.855 29.656 28.281 1 97.44 238 GLU B O 1
ATOM 5455 N N . ALA B 1 239 ? -1.842 28.844 28.75 1 98.19 239 ALA B N 1
ATOM 5456 C CA . ALA B 1 239 ? -1.283 30.188 28.969 1 98.19 239 ALA B CA 1
ATOM 5457 C C . ALA B 1 239 ? -1.36 31.016 27.703 1 98.19 239 ALA B C 1
ATOM 5459 O O . ALA B 1 239 ? -1.745 32.188 27.734 1 98.19 239 ALA B O 1
ATOM 5460 N N . PHE B 1 240 ? -1.013 30.5 26.609 1 98.25 240 PHE B N 1
ATOM 5461 C CA . PHE B 1 240 ? -1.055 31.188 25.328 1 98.25 240 PHE B CA 1
ATOM 5462 C C . PHE B 1 240 ? -2.477 31.625 25 1 98.25 240 PHE B C 1
ATOM 5464 O O . PHE B 1 240 ? -2.715 32.781 24.656 1 98.25 240 PHE B O 1
ATOM 5471 N N . LYS B 1 241 ? -3.389 30.672 25.062 1 98 241 LYS B N 1
ATOM 5472 C CA . LYS B 1 241 ? -4.777 30.938 24.719 1 98 241 LYS B CA 1
ATOM 5473 C C . LYS B 1 241 ? -5.375 32.031 25.594 1 98 241 LYS B C 1
ATOM 5475 O O . LYS B 1 241 ? -6.105 32.906 25.125 1 98 241 LYS B O 1
ATOM 5480 N N . SER B 1 242 ? -5.059 31.953 26.875 1 97.56 242 SER B N 1
ATOM 5481 C CA . SER B 1 242 ? -5.59 32.906 27.828 1 97.56 242 SER B CA 1
ATOM 5482 C C . SER B 1 242 ? -5.02 34.312 27.594 1 97.56 242 SER B C 1
ATOM 5484 O O . SER B 1 242 ? -5.684 35.312 27.844 1 97.56 242 SER B O 1
ATOM 5486 N N . ALA B 1 243 ? -3.869 34.344 27.047 1 97.62 243 ALA B N 1
ATOM 5487 C CA . ALA B 1 243 ? -3.188 35.625 26.891 1 97.62 243 ALA B CA 1
ATOM 5488 C C . ALA B 1 243 ? -3.486 36.25 25.531 1 97.62 243 ALA B C 1
ATOM 5490 O O . ALA B 1 243 ? -3.584 37.469 25.406 1 97.62 243 ALA B O 1
ATOM 5491 N N . ARG B 1 244 ? -3.641 35.406 24.547 1 97.69 244 ARG B N 1
ATOM 5492 C CA . ARG B 1 244 ? -3.531 35.969 23.203 1 97.69 244 ARG B CA 1
ATOM 5493 C C . ARG B 1 244 ? -4.875 35.906 22.469 1 97.69 244 ARG B C 1
ATOM 5495 O O . ARG B 1 244 ? -5.145 36.75 21.609 1 97.69 244 ARG B O 1
ATOM 5502 N N . LEU B 1 245 ? -5.766 35.062 22.812 1 98.19 245 LEU B N 1
ATOM 5503 C CA . LEU B 1 245 ? -6.988 34.875 22.031 1 98.19 245 LEU B CA 1
ATOM 5504 C C . LEU B 1 245 ? -8.039 35.906 22.438 1 98.19 245 LEU B C 1
ATOM 5506 O O . LEU B 1 245 ? -8.75 36.438 21.578 1 98.19 245 LEU B O 1
ATOM 5510 N N . PRO B 1 246 ? -8.188 36.312 23.766 1 98.06 246 PRO B N 1
ATOM 5511 C CA . PRO B 1 246 ? -9.227 37.25 24.141 1 98.06 246 PRO B CA 1
ATOM 5512 C C . PRO B 1 246 ? -9.055 38.625 23.469 1 98.06 246 PRO B C 1
ATOM 5514 O O . PRO B 1 246 ? -10.016 39.188 22.938 1 98.06 246 PRO B O 1
ATOM 5517 N N . PRO B 1 247 ? -7.812 39.188 23.438 1 97.81 247 PRO B N 1
ATOM 5518 C CA . PRO B 1 247 ? -7.664 40.438 22.719 1 97.81 247 PRO B CA 1
ATOM 5519 C C . PRO B 1 247 ? -8.07 40.344 21.25 1 97.81 247 PRO B C 1
ATOM 5521 O O . PRO B 1 247 ? -8.641 41.281 20.688 1 97.81 247 PRO B O 1
ATOM 5524 N N . ILE B 1 248 ? -7.766 39.25 20.594 1 98.06 248 ILE B N 1
ATOM 5525 C CA . ILE B 1 248 ? -8.133 39.031 19.188 1 98.06 248 ILE B CA 1
ATOM 5526 C C . ILE B 1 248 ? -9.656 38.969 19.062 1 98.06 248 ILE B C 1
ATOM 5528 O O . ILE B 1 248 ? -10.242 39.625 18.188 1 98.06 248 ILE B O 1
ATOM 5532 N N . ALA B 1 249 ? -10.281 38.219 19.969 1 97.56 249 ALA B N 1
ATOM 5533 C CA . ALA B 1 249 ? -11.734 38.094 19.984 1 97.56 249 ALA B CA 1
ATOM 5534 C C . ALA B 1 249 ? -12.398 39.469 20.172 1 97.56 249 ALA B C 1
ATOM 5536 O O . ALA B 1 249 ? -13.383 39.781 19.5 1 97.56 249 ALA B O 1
ATOM 5537 N N . ARG B 1 250 ? -11.867 40.312 21.047 1 97.06 250 ARG B N 1
ATOM 5538 C CA . ARG B 1 250 ? -12.414 41.625 21.312 1 97.06 250 ARG B CA 1
ATOM 5539 C C . ARG B 1 250 ? -12.312 42.531 20.078 1 97.06 250 ARG B C 1
ATOM 5541 O O . ARG B 1 250 ? -13.258 43.219 19.734 1 97.06 250 ARG B O 1
ATOM 5548 N N . ARG B 1 251 ? -11.195 42.469 19.469 1 96.94 251 ARG B N 1
ATOM 5549 C CA . ARG B 1 251 ? -11.008 43.281 18.266 1 96.94 251 ARG B CA 1
ATOM 5550 C C . ARG B 1 251 ? -11.969 42.844 17.156 1 96.94 251 ARG B C 1
ATOM 5552 O O . ARG B 1 251 ? -12.531 43.688 16.453 1 96.94 251 ARG B O 1
ATOM 5559 N N . LEU B 1 252 ? -12.117 41.531 16.969 1 95.19 252 LEU B N 1
ATOM 5560 C CA . LEU B 1 252 ? -13.062 41.031 15.977 1 95.19 252 LEU B CA 1
ATOM 5561 C C . LEU B 1 252 ? -14.484 41.469 16.297 1 95.19 252 LEU B C 1
ATOM 5563 O O . LEU B 1 252 ? -15.25 41.812 15.391 1 95.19 252 LEU B O 1
ATOM 5567 N N . ALA B 1 253 ? -14.797 41.438 17.562 1 92 253 ALA B N 1
ATOM 5568 C CA . ALA B 1 253 ? -16.125 41.875 18 1 92 253 ALA B CA 1
ATOM 5569 C C . ALA B 1 253 ? -16.328 43.344 17.672 1 92 253 ALA B C 1
ATOM 5571 O O . ALA B 1 253 ? -17.406 43.75 17.203 1 92 253 ALA B O 1
ATOM 5572 N N . GLU B 1 254 ? -15.312 44.094 17.953 1 91.81 254 GLU B N 1
ATOM 5573 C CA . GLU B 1 254 ? -15.391 45.531 17.672 1 91.81 254 GLU B CA 1
ATOM 5574 C C . GLU B 1 254 ? -15.555 45.812 16.172 1 91.81 254 GLU B C 1
ATOM 5576 O O . GLU B 1 254 ? -16.281 46.719 15.773 1 91.81 254 GLU B O 1
ATOM 5581 N N . THR B 1 255 ? -14.953 45 15.43 1 90.44 255 THR B N 1
ATOM 5582 C CA . THR B 1 255 ? -14.945 45.188 13.977 1 90.44 255 THR B CA 1
ATOM 5583 C C . THR B 1 255 ? -16.281 44.719 13.375 1 90.44 255 THR B C 1
ATOM 5585 O O . THR B 1 255 ? -16.75 45.312 12.391 1 90.44 255 THR B O 1
ATOM 5588 N N . THR B 1 256 ? -16.938 43.75 13.93 1 89.88 256 THR B N 1
ATOM 5589 C CA . THR B 1 256 ? -18.078 43.125 13.281 1 89.88 256 THR B CA 1
ATOM 5590 C C . THR B 1 256 ? -19.359 43.375 14.078 1 89.88 256 THR B C 1
ATOM 5592 O O . THR B 1 256 ? -20.469 43.156 13.578 1 89.88 256 THR B O 1
ATOM 5595 N N . CYS B 1 257 ? -19.188 43.781 15.305 1 86.62 257 CYS B N 1
ATOM 5596 C CA . CYS B 1 257 ? -20.281 43.938 16.25 1 86.62 257 CYS B CA 1
ATOM 5597 C C . CYS B 1 257 ? -20.828 42.594 16.703 1 86.62 257 CYS B C 1
ATOM 5599 O O . CYS B 1 257 ? -21.953 42.5 17.203 1 86.62 257 CYS B O 1
ATOM 5601 N N . LEU B 1 258 ? -20.078 41.531 16.453 1 89.56 258 LEU B N 1
ATOM 5602 C CA . LEU B 1 258 ? -20.422 40.188 16.938 1 89.56 258 LEU B CA 1
ATOM 5603 C C . LEU B 1 258 ? -19.594 39.844 18.172 1 89.56 258 LEU B C 1
ATOM 5605 O O . LEU B 1 258 ? -18.406 40.156 18.234 1 89.56 258 LEU B O 1
ATOM 5609 N N . THR B 1 259 ? -20.188 39.219 19.109 1 89.69 259 THR B N 1
ATOM 5610 C CA . THR B 1 259 ? -19.516 38.875 20.359 1 89.69 259 THR B CA 1
ATOM 5611 C C . THR B 1 259 ? -18.672 37.594 20.172 1 89.69 259 THR B C 1
ATOM 5613 O O . THR B 1 259 ? -19.031 36.531 20.688 1 89.69 259 THR B O 1
ATOM 5616 N N . PHE B 1 260 ? -17.609 37.719 19.531 1 93.69 260 PHE B N 1
ATOM 5617 C CA . PHE B 1 260 ? -16.688 36.625 19.312 1 93.69 260 PHE B CA 1
ATOM 5618 C C . PHE B 1 260 ? -16.141 36.094 20.641 1 93.69 260 PHE B C 1
ATOM 5620 O O . PHE B 1 260 ? -15.695 36.906 21.484 1 93.69 260 PHE B O 1
ATOM 5627 N N . SER B 1 261 ? -16.234 34.812 20.875 1 95.75 261 SER B N 1
ATOM 5628 C CA . SER B 1 261 ? -15.445 34.188 21.922 1 95.75 261 SER B CA 1
ATOM 5629 C C . SER B 1 261 ? -14.031 33.875 21.453 1 95.75 261 SER B C 1
ATOM 5631 O O . SER B 1 261 ? -13.766 33.875 20.25 1 95.75 261 SER B O 1
ATOM 5633 N N . PRO B 1 262 ? -13.125 33.625 22.391 1 97.62 262 PRO B N 1
ATOM 5634 C CA . PRO B 1 262 ? -11.789 33.188 21.984 1 97.62 262 PRO B CA 1
ATOM 5635 C C . PRO B 1 262 ? -11.82 31.922 21.125 1 97.62 262 PRO B C 1
ATOM 5637 O O . PRO B 1 262 ? -11.055 31.797 20.172 1 97.62 262 PRO B O 1
ATOM 5640 N N . ALA B 1 263 ? -12.711 31.047 21.422 1 96.94 263 ALA B N 1
ATOM 5641 C CA . ALA B 1 263 ? -12.844 29.812 20.656 1 96.94 263 ALA B CA 1
ATOM 5642 C C . ALA B 1 263 ? -13.305 30.094 19.219 1 96.94 263 ALA B C 1
ATOM 5644 O O . ALA B 1 263 ? -12.836 29.453 18.281 1 96.94 263 ALA B O 1
ATOM 5645 N N . ASN B 1 264 ? -14.188 31.016 19.062 1 96.31 264 ASN B N 1
ATOM 5646 C CA . ASN B 1 264 ? -14.633 31.422 17.734 1 96.31 264 ASN B CA 1
ATOM 5647 C C . ASN B 1 264 ? -13.5 32.031 16.922 1 96.31 264 ASN B C 1
ATOM 5649 O O . ASN B 1 264 ? -13.383 31.766 15.719 1 96.31 264 ASN B O 1
ATOM 5653 N N . ALA B 1 265 ? -12.766 32.844 17.625 1 97.62 265 ALA B N 1
ATOM 5654 C CA . ALA B 1 265 ? -11.648 33.469 16.938 1 97.62 265 ALA B CA 1
ATOM 5655 C C . ALA B 1 265 ? -10.656 32.438 16.406 1 97.62 265 ALA B C 1
ATOM 5657 O O . ALA B 1 265 ? -10.219 32.531 15.258 1 97.62 265 ALA B O 1
ATOM 5658 N N . LEU B 1 266 ? -10.352 31.5 17.25 1 98.12 266 LEU B N 1
ATOM 5659 C CA . LEU B 1 266 ? -9.43 30.438 16.844 1 98.12 266 LEU B CA 1
ATOM 5660 C C . LEU B 1 266 ? -10.023 29.594 15.711 1 98.12 266 LEU B C 1
ATOM 5662 O O . LEU B 1 266 ? -9.328 29.266 14.742 1 98.12 266 LEU B O 1
ATOM 5666 N N . ALA B 1 267 ? -11.266 29.234 15.828 1 98.44 267 ALA B N 1
ATOM 5667 C CA . ALA B 1 267 ? -11.953 28.469 14.789 1 98.44 267 ALA B CA 1
ATOM 5668 C C . ALA B 1 267 ? -11.953 29.219 13.461 1 98.44 267 ALA B C 1
ATOM 5670 O O . ALA B 1 267 ? -11.805 28.609 12.398 1 98.44 267 ALA B O 1
ATOM 5671 N N . ALA B 1 268 ? -12.18 30.484 13.531 1 98.31 268 ALA B N 1
ATOM 5672 C CA . ALA B 1 268 ? -12.18 31.312 12.328 1 98.31 268 ALA B CA 1
ATOM 5673 C C . ALA B 1 268 ? -10.82 31.281 11.641 1 98.31 268 ALA B C 1
ATOM 5675 O O . ALA B 1 268 ? -10.734 31.219 10.414 1 98.31 268 ALA B O 1
ATOM 5676 N N . PHE B 1 269 ? -9.766 31.344 12.414 1 98.56 269 PHE B N 1
ATOM 5677 C CA . PHE B 1 269 ? -8.422 31.281 11.859 1 98.56 269 PHE B CA 1
ATOM 5678 C C . PHE B 1 269 ? -8.164 29.922 11.211 1 98.56 269 PHE B C 1
ATOM 5680 O O . PHE B 1 269 ? -7.594 29.844 10.125 1 98.56 269 PHE B O 1
ATOM 5687 N N . LYS B 1 270 ? -8.57 28.875 11.875 1 98.62 270 LYS B N 1
ATOM 5688 C CA . LYS B 1 270 ? -8.414 27.547 11.312 1 98.62 270 LYS B CA 1
ATOM 5689 C C . LYS B 1 270 ? -9.258 27.375 10.055 1 98.62 270 LYS B C 1
ATOM 5691 O O . LYS B 1 270 ? -8.82 26.734 9.094 1 98.62 270 LYS B O 1
ATOM 5696 N N . ALA B 1 271 ? -10.445 27.906 10.117 1 98.69 271 ALA B N 1
ATOM 5697 C CA . ALA B 1 271 ? -11.289 27.875 8.922 1 98.69 271 ALA B CA 1
ATOM 5698 C C . ALA B 1 271 ? -10.609 28.594 7.754 1 98.69 271 ALA B C 1
ATOM 5700 O O . ALA B 1 271 ? -10.664 28.125 6.613 1 98.69 271 ALA B O 1
ATOM 5701 N N . CYS B 1 272 ? -10.016 29.766 8.07 1 98.5 272 CYS B N 1
ATOM 5702 C CA . CYS B 1 272 ? -9.242 30.469 7.066 1 98.5 272 CYS B CA 1
ATOM 5703 C C . CYS B 1 272 ? -8.172 29.578 6.465 1 98.5 272 CYS B C 1
ATOM 5705 O O . CYS B 1 272 ? -8.07 29.453 5.242 1 98.5 272 CYS B O 1
ATOM 5707 N N . ALA B 1 273 ? -7.41 28.891 7.277 1 98.62 273 ALA B N 1
ATOM 5708 C CA . ALA B 1 273 ? -6.32 28.031 6.832 1 98.62 273 ALA B CA 1
ATOM 5709 C C . ALA B 1 273 ? -6.84 26.922 5.918 1 98.62 273 ALA B C 1
ATOM 5711 O O . ALA B 1 273 ? -6.305 26.703 4.828 1 98.62 273 ALA B O 1
ATOM 5712 N N . PHE B 1 274 ? -7.898 26.266 6.25 1 98.75 274 PHE B N 1
ATOM 5713 C CA . PHE B 1 274 ? -8.391 25.125 5.5 1 98.75 274 PHE B CA 1
ATOM 5714 C C . PHE B 1 274 ? -9.109 25.562 4.234 1 98.75 274 PHE B C 1
ATOM 5716 O O . PHE B 1 274 ? -9.055 24.875 3.211 1 98.75 274 PHE B O 1
ATOM 5723 N N . GLU B 1 275 ? -9.812 26.688 4.324 1 98.38 275 GLU B N 1
ATOM 5724 C CA . GLU B 1 275 ? -10.445 27.172 3.105 1 98.38 275 GLU B CA 1
ATOM 5725 C C . GLU B 1 275 ? -9.406 27.531 2.051 1 98.38 275 GLU B C 1
ATOM 5727 O O . GLU B 1 275 ? -9.609 27.297 0.858 1 98.38 275 GLU B O 1
ATOM 5732 N N . TRP B 1 276 ? -8.336 28.094 2.551 1 97.88 276 TRP B N 1
ATOM 5733 C CA . TRP B 1 276 ? -7.242 28.391 1.625 1 97.88 276 TRP B CA 1
ATOM 5734 C C . TRP B 1 276 ? -6.633 27.109 1.08 1 97.88 276 TRP B C 1
ATOM 5736 O O . TRP B 1 276 ? -6.543 26.922 -0.136 1 97.88 276 TRP B O 1
ATOM 5746 N N . SER B 1 277 ? -6.246 26.203 1.893 1 98.19 277 SER B N 1
ATOM 5747 C CA . SER B 1 277 ? -5.457 25.047 1.511 1 98.19 277 SER B CA 1
ATOM 5748 C C . SER B 1 277 ? -6.293 24.047 0.706 1 98.19 277 SER B C 1
ATOM 5750 O O . SER B 1 277 ? -5.777 23.391 -0.197 1 98.19 277 SER B O 1
ATOM 5752 N N . VAL B 1 278 ? -7.594 23.906 0.995 1 98.06 278 VAL B N 1
ATOM 5753 C CA . VAL B 1 278 ? -8.43 22.906 0.342 1 98.06 278 VAL B CA 1
ATOM 5754 C C . VAL B 1 278 ? -9.055 23.5 -0.918 1 98.06 278 VAL B C 1
ATOM 5756 O O . VAL B 1 278 ? -9.148 22.828 -1.946 1 98.06 278 VAL B O 1
ATOM 5759 N N . PHE B 1 279 ? -9.453 24.875 -0.816 1 97.38 279 PHE B N 1
ATOM 5760 C CA . PHE B 1 279 ? -10.266 25.406 -1.899 1 97.38 279 PHE B CA 1
ATOM 5761 C C . PHE B 1 279 ? -9.531 26.547 -2.604 1 97.38 279 PHE B C 1
ATOM 5763 O O . PHE B 1 279 ? -9.984 27.031 -3.645 1 97.38 279 PHE B O 1
ATOM 5770 N N . GLY B 1 280 ? -8.469 27.062 -2.062 1 96 280 GLY B N 1
ATOM 5771 C CA . GLY B 1 280 ? -7.777 28.203 -2.635 1 96 280 GLY B CA 1
ATOM 5772 C C . GLY B 1 280 ? -8.508 29.516 -2.41 1 96 280 GLY B C 1
ATOM 5773 O O . GLY B 1 280 ? -8.383 30.453 -3.211 1 96 280 GLY B O 1
ATOM 5774 N N . ARG B 1 281 ? -9.305 29.516 -1.35 1 95.62 281 ARG B N 1
ATOM 5775 C CA . ARG B 1 281 ? -10.109 30.703 -1.057 1 95.62 281 ARG B CA 1
ATOM 5776 C C . ARG B 1 281 ? -9.586 31.422 0.178 1 95.62 281 ARG B C 1
ATOM 5778 O O . ARG B 1 281 ? -9.32 30.797 1.208 1 95.62 281 ARG B O 1
ATOM 5785 N N . ARG B 1 282 ? -9.383 32.719 0.109 1 95 282 ARG B N 1
ATOM 5786 C CA . ARG B 1 282 ? -8.93 33.5 1.26 1 95 282 ARG B CA 1
ATOM 5787 C C . ARG B 1 282 ? -9.758 34.781 1.427 1 95 282 ARG B C 1
ATOM 5789 O O . ARG B 1 282 ? -9.297 35.75 2.043 1 95 282 ARG B O 1
ATOM 5796 N N . ASP B 1 283 ? -10.938 34.875 0.85 1 95.19 283 ASP B N 1
ATOM 5797 C CA . ASP B 1 283 ? -11.789 36.062 0.838 1 95.19 283 ASP B CA 1
ATOM 5798 C C . ASP B 1 283 ? -12.781 36.031 1.999 1 95.19 283 ASP B C 1
ATOM 5800 O O . ASP B 1 283 ? -13.602 36.938 2.143 1 95.19 283 ASP B O 1
ATOM 5804 N N . GLY B 1 284 ? -12.75 35.094 2.818 1 95.56 284 GLY B N 1
ATOM 5805 C CA . GLY B 1 284 ? -13.625 35 3.979 1 95.56 284 GLY B CA 1
ATOM 5806 C C . GLY B 1 284 ? -12.906 35.281 5.289 1 95.56 284 GLY B C 1
ATOM 5807 O O . GLY B 1 284 ? -12.391 36.375 5.496 1 95.56 284 GLY B O 1
ATOM 5808 N N . TRP B 1 285 ? -12.781 34.25 6.062 1 97.56 285 TRP B N 1
ATOM 5809 C CA . TRP B 1 285 ? -12.25 34.375 7.414 1 97.56 285 TRP B CA 1
ATOM 5810 C C . TRP B 1 285 ? -10.82 34.906 7.379 1 97.56 285 TRP B C 1
ATOM 5812 O O . TRP B 1 285 ? -10.375 35.562 8.328 1 97.56 285 TRP B O 1
ATOM 5822 N N . CYS B 1 286 ? -10.078 34.719 6.348 1 97.5 286 CYS B N 1
ATOM 5823 C CA . CYS B 1 286 ? -8.695 35.188 6.242 1 97.5 286 CYS B CA 1
ATOM 5824 C C . CYS B 1 286 ? -8.609 36.688 6.242 1 97.5 286 CYS B C 1
ATOM 5826 O O . CYS B 1 286 ? -7.574 37.281 6.582 1 97.5 286 CYS B O 1
ATOM 5828 N N . THR B 1 287 ? -9.641 37.375 5.91 1 96.38 287 THR B N 1
ATOM 5829 C CA . THR B 1 287 ? -9.641 38.844 5.82 1 96.38 287 THR B CA 1
ATOM 5830 C C . THR B 1 287 ? -9.867 39.469 7.191 1 96.38 287 THR B C 1
ATOM 5832 O O . THR B 1 287 ? -9.781 40.688 7.348 1 96.38 287 THR B O 1
ATOM 5835 N N . MET B 1 288 ? -10.109 38.656 8.164 1 96.31 288 MET B N 1
ATOM 5836 C CA . MET B 1 288 ? -10.594 39.188 9.438 1 96.31 288 MET B CA 1
ATOM 5837 C C . MET B 1 288 ? -9.422 39.469 10.375 1 96.31 288 MET B C 1
ATOM 5839 O O . MET B 1 288 ? -9.602 40.125 11.406 1 96.31 288 MET B O 1
ATOM 5843 N N . PHE B 1 289 ? -8.242 39.031 9.977 1 97.88 289 PHE B N 1
ATOM 5844 C CA . PHE B 1 289 ? -7.125 39.125 10.906 1 97.88 289 PHE B CA 1
ATOM 5845 C C . PHE B 1 289 ? -6.078 40.125 10.398 1 97.88 289 PHE B C 1
ATOM 5847 O O . PHE B 1 289 ? -5.797 40.156 9.195 1 97.88 289 PHE B O 1
ATOM 5854 N N . ASN B 1 290 ? -5.535 40.875 11.266 1 96.38 290 ASN B N 1
ATOM 5855 C CA . ASN B 1 290 ? -4.418 41.719 10.891 1 96.38 290 ASN B CA 1
ATOM 5856 C C . ASN B 1 290 ? -3.08 41.031 11.07 1 96.38 290 ASN B C 1
ATOM 5858 O O . ASN B 1 290 ? -3.027 39.906 11.586 1 96.38 290 ASN B O 1
ATOM 5862 N N . GLU B 1 291 ? -2.045 41.625 10.672 1 96.69 291 GLU B N 1
ATOM 5863 C CA . GLU B 1 291 ? -0.721 41.031 10.609 1 96.69 291 GLU B CA 1
ATOM 5864 C C . GLU B 1 291 ? -0.246 40.594 11.992 1 96.69 291 GLU B C 1
ATOM 5866 O O . GLU B 1 291 ? 0.264 39.5 12.164 1 96.69 291 GLU B O 1
ATOM 5871 N N . ASP B 1 292 ? -0.402 41.438 12.945 1 96.75 292 ASP B N 1
ATOM 5872 C CA . ASP B 1 292 ? 0.045 41.125 14.297 1 96.75 292 ASP B CA 1
ATOM 5873 C C . ASP B 1 292 ? -0.69 39.906 14.867 1 96.75 292 ASP B C 1
ATOM 5875 O O . ASP B 1 292 ? -0.08 39.062 15.5 1 96.75 292 ASP B O 1
ATOM 5879 N N . GLU B 1 293 ? -1.996 39.906 14.664 1 97.88 293 GLU B N 1
ATOM 5880 C CA . GLU B 1 293 ? -2.809 38.781 15.133 1 97.88 293 GLU B CA 1
ATOM 5881 C C . GLU B 1 293 ? -2.385 37.469 14.469 1 97.88 293 GLU B C 1
ATOM 5883 O O . GLU B 1 293 ? -2.293 36.438 15.125 1 97.88 293 GLU B O 1
ATOM 5888 N N . VAL B 1 294 ? -2.08 37.531 13.195 1 98.19 294 VAL B N 1
ATOM 5889 C CA . VAL B 1 294 ? -1.66 36.375 12.445 1 98.19 294 VAL B CA 1
ATOM 5890 C C . VAL B 1 294 ? -0.323 35.875 12.984 1 98.19 294 VAL B C 1
ATOM 5892 O O . VAL B 1 294 ? -0.119 34.656 13.125 1 98.19 294 VAL B O 1
ATOM 5895 N N . GLU B 1 295 ? 0.573 36.719 13.297 1 97.5 295 GLU B N 1
ATOM 5896 C CA . GLU B 1 295 ? 1.865 36.344 13.859 1 97.5 295 GLU B CA 1
ATOM 5897 C C . GLU B 1 295 ? 1.696 35.594 15.18 1 97.5 295 GLU B C 1
ATOM 5899 O O . GLU B 1 295 ? 2.385 34.594 15.438 1 97.5 295 GLU B O 1
ATOM 5904 N N . TRP B 1 296 ? 0.78 36.062 16 1 97.94 296 TRP B N 1
ATOM 5905 C CA . TRP B 1 296 ? 0.534 35.406 17.281 1 97.94 296 TRP B CA 1
ATOM 5906 C C . TRP B 1 296 ? -0.138 34.062 17.078 1 97.94 296 TRP B C 1
ATOM 5908 O O . TRP B 1 296 ? 0.198 33.094 17.75 1 97.94 296 TRP B O 1
ATOM 5918 N N . LEU B 1 297 ? -1.083 34.031 16.188 1 98.38 297 LEU B N 1
ATOM 5919 C CA . LEU B 1 297 ? -1.786 32.781 15.938 1 98.38 297 LEU B CA 1
ATOM 5920 C C . LEU B 1 297 ? -0.84 31.75 15.367 1 98.38 297 LEU B C 1
ATOM 5922 O O . LEU B 1 297 ? -0.895 30.578 15.75 1 98.38 297 LEU B O 1
ATOM 5926 N N . GLU B 1 298 ? 0.03 32.156 14.461 1 98.25 298 GLU B N 1
ATOM 5927 C CA . GLU B 1 298 ? 1.061 31.25 13.961 1 98.25 298 GLU B CA 1
ATOM 5928 C C . GLU B 1 298 ? 1.985 30.781 15.086 1 98.25 298 GLU B C 1
ATOM 5930 O O . GLU B 1 298 ? 2.357 29.609 15.148 1 98.25 298 GLU B O 1
ATOM 5935 N N . TYR B 1 299 ? 2.379 31.734 15.969 1 98.31 299 TYR B N 1
ATOM 5936 C CA . TYR B 1 299 ? 3.197 31.391 17.125 1 98.31 299 TYR B CA 1
ATOM 5937 C C . TYR B 1 299 ? 2.531 30.297 17.953 1 98.31 299 TYR B C 1
ATOM 5939 O O . TYR B 1 299 ? 3.197 29.375 18.422 1 98.31 299 TYR B O 1
ATOM 5947 N N . GLY B 1 300 ? 1.233 30.453 18.141 1 98.12 300 GLY B N 1
ATOM 5948 C CA . GLY B 1 300 ? 0.506 29.438 18.875 1 98.12 300 GLY B CA 1
ATOM 5949 C C . GLY B 1 300 ? 0.596 28.062 18.25 1 98.12 300 GLY B C 1
ATOM 5950 O O . GLY B 1 300 ? 0.773 27.062 18.953 1 98.12 300 GLY B O 1
ATOM 5951 N N . GLU B 1 301 ? 0.453 28.016 16.906 1 97.5 301 GLU B N 1
ATOM 5952 C CA . GLU B 1 301 ? 0.592 26.75 16.188 1 97.5 301 GLU B CA 1
ATOM 5953 C C . GLU B 1 301 ? 1.997 26.172 16.344 1 97.5 301 GLU B C 1
ATOM 5955 O O . GLU B 1 301 ? 2.162 24.969 16.547 1 97.5 301 GLU B O 1
ATOM 5960 N N . ASP B 1 302 ? 2.984 27 16.234 1 98.31 302 ASP B N 1
ATOM 5961 C CA . ASP B 1 302 ? 4.375 26.578 16.391 1 98.31 302 ASP B CA 1
ATOM 5962 C C . ASP B 1 302 ? 4.648 26.078 17.797 1 98.31 302 ASP B C 1
ATOM 5964 O O . ASP B 1 302 ? 5.367 25.094 17.984 1 98.31 302 ASP B O 1
ATOM 5968 N N . LEU B 1 303 ? 4.098 26.797 18.797 1 98.19 303 LEU B N 1
ATOM 5969 C CA . LEU B 1 303 ? 4.27 26.391 20.188 1 98.19 303 LEU B CA 1
ATOM 5970 C C . LEU B 1 303 ? 3.732 24.984 20.406 1 98.19 303 LEU B C 1
ATOM 5972 O O . LEU B 1 303 ? 4.383 24.172 21.062 1 98.19 303 LEU B O 1
ATOM 5976 N N . ASP B 1 304 ? 2.607 24.75 19.859 1 97.5 304 ASP B N 1
ATOM 5977 C CA . ASP B 1 304 ? 1.992 23.438 19.984 1 97.5 304 ASP B CA 1
ATOM 5978 C C . ASP B 1 304 ? 2.92 22.344 19.453 1 97.5 304 ASP B C 1
ATOM 5980 O O . ASP B 1 304 ? 3.229 21.391 20.156 1 97.5 304 ASP B O 1
ATOM 5984 N N . ASP B 1 305 ? 3.422 22.516 18.281 1 97.38 305 ASP B N 1
ATOM 5985 C CA . ASP B 1 305 ? 4.285 21.531 17.641 1 97.38 305 ASP B CA 1
ATOM 5986 C C . ASP B 1 305 ? 5.66 21.484 18.312 1 97.38 305 ASP B C 1
ATOM 5988 O O . ASP B 1 305 ? 6.285 20.422 18.391 1 97.38 305 ASP B O 1
ATOM 5992 N N . TRP B 1 306 ? 6.137 22.656 18.672 1 97.31 306 TRP B N 1
ATOM 5993 C CA . TRP B 1 306 ? 7.418 22.719 19.375 1 97.31 306 TRP B CA 1
ATOM 5994 C C . TRP B 1 306 ? 7.395 21.875 20.641 1 97.31 306 TRP B C 1
ATOM 5996 O O . TRP B 1 306 ? 8.352 21.156 20.938 1 97.31 306 TRP B O 1
ATOM 6006 N N . LEU B 1 307 ? 6.312 21.938 21.375 1 96.88 307 LEU B N 1
ATOM 6007 C CA . LEU B 1 307 ? 6.148 21.188 22.609 1 96.88 307 LEU B CA 1
ATOM 6008 C C . LEU B 1 307 ? 6.023 19.703 22.359 1 96.88 307 LEU B C 1
ATOM 6010 O O . LEU B 1 307 ? 6.602 18.891 23.078 1 96.88 307 LEU B O 1
ATOM 6014 N N . GLU B 1 308 ? 5.387 19.359 21.312 1 96 308 GLU B N 1
ATOM 6015 C CA . GLU B 1 308 ? 5.051 17.953 21.109 1 96 308 GLU B CA 1
ATOM 6016 C C . GLU B 1 308 ? 6.055 17.266 20.172 1 96 308 GLU B C 1
ATOM 6018 O O . GLU B 1 308 ? 6.41 16.109 20.375 1 96 308 GLU B O 1
ATOM 6023 N N . ASN B 1 309 ? 6.473 17.938 19.156 1 95.69 309 ASN B N 1
ATOM 6024 C CA . ASN B 1 309 ? 7.266 17.312 18.094 1 95.69 309 ASN B CA 1
ATOM 6025 C C . ASN B 1 309 ? 8.625 17.984 17.938 1 95.69 309 ASN B C 1
ATOM 6027 O O . ASN B 1 309 ? 9.469 17.516 17.172 1 95.69 309 ASN B O 1
ATOM 6031 N N . GLY B 1 310 ? 8.789 19.109 18.625 1 96.75 310 GLY B N 1
ATOM 6032 C CA . GLY B 1 310 ? 10.023 19.875 18.516 1 96.75 310 GLY B CA 1
ATOM 6033 C C . GLY B 1 310 ? 10.883 19.797 19.75 1 96.75 310 GLY B C 1
ATOM 6034 O O . GLY B 1 310 ? 11.016 18.734 20.359 1 96.75 310 GLY B O 1
ATOM 6035 N N . TYR B 1 311 ? 11.484 20.891 20.094 1 96.94 311 TYR B N 1
ATOM 6036 C CA . TYR B 1 311 ? 12.523 20.953 21.125 1 96.94 311 TYR B CA 1
ATOM 6037 C C . TYR B 1 311 ? 11.914 21.156 22.5 1 96.94 311 TYR B C 1
ATOM 6039 O O . TYR B 1 311 ? 12.641 21.375 23.484 1 96.94 311 TYR B O 1
ATOM 6047 N N . GLY B 1 312 ? 10.633 21.047 22.625 1 95 312 GLY B N 1
ATOM 6048 C CA . GLY B 1 312 ? 9.945 21.234 23.891 1 95 312 GLY B CA 1
ATOM 6049 C C . GLY B 1 312 ? 10.156 20.094 24.875 1 95 312 GLY B C 1
ATOM 6050 O O . GLY B 1 312 ? 9.914 20.234 26.062 1 95 312 GLY B O 1
ATOM 6051 N N . HIS B 1 313 ? 10.531 18.984 24.359 1 92.94 313 HIS B N 1
ATOM 6052 C CA . HIS B 1 313 ? 10.812 17.812 25.188 1 92.94 313 HIS B CA 1
ATOM 6053 C C . HIS B 1 313 ? 12.07 17.094 24.703 1 92.94 313 HIS B C 1
ATOM 6055 O O . HIS B 1 313 ? 12.281 16.938 23.5 1 92.94 313 HIS B O 1
ATOM 6061 N N . GLU B 1 314 ? 12.82 16.578 25.625 1 91.38 314 GLU B N 1
ATOM 6062 C CA . GLU B 1 314 ? 14.117 15.992 25.312 1 91.38 314 GLU B CA 1
ATOM 6063 C C . GLU B 1 314 ? 13.969 14.727 24.469 1 91.38 314 GLU B C 1
ATOM 6065 O O . GLU B 1 314 ? 14.82 14.43 23.625 1 91.38 314 GLU B O 1
ATOM 6070 N N . LEU B 1 315 ? 12.961 13.984 24.703 1 91.38 315 LEU B N 1
ATOM 6071 C CA . LEU B 1 315 ? 12.719 12.742 23.984 1 91.38 315 LEU B CA 1
ATOM 6072 C C . LEU B 1 315 ? 12.625 13 22.484 1 91.38 315 LEU B C 1
ATOM 6074 O O . LEU B 1 315 ? 13 12.141 21.688 1 91.38 315 LEU B O 1
ATOM 6078 N N . ASN B 1 316 ? 12.148 14.148 22.109 1 93.69 316 ASN B N 1
ATOM 6079 C CA . ASN B 1 316 ? 11.961 14.484 20.703 1 93.69 316 ASN B CA 1
ATOM 6080 C C . ASN B 1 316 ? 13.297 14.586 19.969 1 93.69 316 ASN B C 1
ATOM 6082 O O . ASN B 1 316 ? 13.344 14.453 18.75 1 93.69 316 ASN B O 1
ATOM 6086 N N . GLY B 1 317 ? 14.336 14.766 20.734 1 93.06 317 GLY B N 1
ATOM 6087 C CA . GLY B 1 317 ? 15.648 14.867 20.125 1 93.06 317 GLY B CA 1
ATOM 6088 C C . GLY B 1 317 ? 16.156 13.555 19.578 1 93.06 317 GLY B C 1
ATOM 6089 O O . GLY B 1 317 ? 17.078 13.539 18.75 1 93.06 317 GLY B O 1
ATOM 6090 N N . LYS B 1 318 ? 15.508 12.469 19.938 1 93.31 318 LYS B N 1
ATOM 6091 C CA . LYS B 1 318 ? 16 11.164 19.516 1 93.31 318 LYS B CA 1
ATOM 6092 C C . LYS B 1 318 ? 14.875 10.297 18.953 1 93.31 318 LYS B C 1
ATOM 6094 O O . LYS B 1 318 ? 15.109 9.164 18.547 1 93.31 318 LYS B O 1
ATOM 6099 N N . ILE B 1 319 ? 13.734 10.82 18.922 1 95.12 319 ILE B N 1
ATOM 6100 C CA . ILE B 1 319 ? 12.547 10.016 18.656 1 95.12 319 ILE B CA 1
ATOM 6101 C C . ILE B 1 319 ? 12.609 9.469 17.234 1 95.12 319 ILE B C 1
ATOM 6103 O O . ILE B 1 319 ? 12.078 8.383 16.953 1 95.12 319 ILE B O 1
ATOM 6107 N N . ALA B 1 320 ? 13.289 10.18 16.297 1 96.38 320 ALA B N 1
ATOM 6108 C CA . ALA B 1 320 ? 13.367 9.75 14.906 1 96.38 320 ALA B CA 1
ATOM 6109 C C . ALA B 1 320 ? 14.672 9.008 14.633 1 96.38 320 ALA B C 1
ATOM 6111 O O . ALA B 1 320 ? 15.109 8.906 13.484 1 96.38 320 ALA B O 1
ATOM 6112 N N . CYS B 1 321 ? 15.359 8.492 15.625 1 95.19 321 CYS B N 1
ATOM 6113 C CA . CYS B 1 321 ? 16.688 7.902 15.477 1 95.19 321 CYS B CA 1
ATOM 6114 C C . CYS B 1 321 ? 16.656 6.715 14.523 1 95.19 321 CYS B C 1
ATOM 6116 O O . CYS B 1 321 ? 17.594 6.508 13.75 1 95.19 321 CYS B O 1
ATOM 6118 N N . ARG B 1 322 ? 15.602 5.891 14.539 1 96.25 322 ARG B N 1
ATOM 6119 C CA . ARG B 1 322 ? 15.508 4.762 13.617 1 96.25 322 ARG B CA 1
ATOM 6120 C C . ARG B 1 322 ? 15.375 5.242 12.18 1 96.25 322 ARG B C 1
ATOM 6122 O O . ARG B 1 322 ? 15.969 4.656 11.266 1 96.25 322 ARG B O 1
ATOM 6129 N N . LEU B 1 323 ? 14.539 6.234 11.984 1 97.62 323 LEU B N 1
ATOM 6130 C CA . LEU B 1 323 ? 14.398 6.816 10.656 1 97.62 323 LEU B CA 1
ATOM 6131 C C . LEU B 1 323 ? 15.727 7.359 10.148 1 97.62 323 LEU B C 1
ATOM 6133 O O . LEU B 1 323 ? 16.125 7.105 9.008 1 97.62 323 LEU B O 1
ATOM 6137 N N . VAL B 1 324 ? 16.453 8.102 10.969 1 98.06 324 VAL B N 1
ATOM 6138 C CA . VAL B 1 324 ? 17.766 8.648 10.609 1 98.06 324 VAL B CA 1
ATOM 6139 C C . VAL B 1 324 ? 18.719 7.516 10.273 1 98.06 324 VAL B C 1
ATOM 6141 O O . VAL B 1 324 ? 19.453 7.59 9.281 1 98.06 324 VAL B O 1
ATOM 6144 N N . THR B 1 325 ? 18.719 6.488 11.117 1 97.81 325 THR B N 1
ATOM 6145 C CA . THR B 1 325 ? 19.562 5.328 10.883 1 97.81 325 THR B CA 1
ATOM 6146 C C . THR B 1 325 ? 19.266 4.707 9.523 1 97.81 325 THR B C 1
ATOM 6148 O O . THR B 1 325 ? 20.188 4.395 8.766 1 97.81 325 THR B O 1
ATOM 6151 N N . GLU B 1 326 ? 18 4.531 9.25 1 97.5 326 GLU B N 1
ATOM 6152 C CA . GLU B 1 326 ? 17.609 3.945 7.973 1 97.5 326 GLU B CA 1
ATOM 6153 C C . GLU B 1 326 ? 18.062 4.809 6.801 1 97.5 326 GLU B C 1
ATOM 6155 O O . GLU B 1 326 ? 18.5 4.289 5.773 1 97.5 326 GLU B O 1
ATOM 6160 N N . ILE B 1 327 ? 17.922 6.105 6.902 1 98.5 327 ILE B N 1
ATOM 6161 C CA . ILE B 1 327 ? 18.359 7.027 5.859 1 98.5 327 ILE B CA 1
ATOM 6162 C C . ILE B 1 327 ? 19.859 6.875 5.625 1 98.5 327 ILE B C 1
ATOM 6164 O O . ILE B 1 327 ? 20.297 6.695 4.488 1 98.5 327 ILE B O 1
ATOM 6168 N N . VAL B 1 328 ? 20.641 6.883 6.656 1 98.31 328 VAL B N 1
ATOM 6169 C CA . VAL B 1 328 ? 22.094 6.797 6.555 1 98.31 328 VAL B CA 1
ATOM 6170 C C . VAL B 1 328 ? 22.484 5.441 5.973 1 98.31 328 VAL B C 1
ATOM 6172 O O . VAL B 1 328 ? 23.344 5.363 5.094 1 98.31 328 VAL B O 1
ATOM 6175 N N . GLN B 1 329 ? 21.844 4.395 6.449 1 97.75 329 GLN B N 1
ATOM 6176 C CA . GLN B 1 329 ? 22.156 3.057 5.957 1 97.75 329 GLN B CA 1
ATOM 6177 C C . GLN B 1 329 ? 21.844 2.934 4.469 1 97.75 329 GLN B C 1
ATOM 6179 O O . GLN B 1 329 ? 22.562 2.258 3.732 1 97.75 329 GLN B O 1
ATOM 6184 N N . GLY B 1 330 ? 20.734 3.52 4.055 1 97.94 330 GLY B N 1
ATOM 6185 C CA . GLY B 1 330 ? 20.406 3.514 2.639 1 97.94 330 GLY B CA 1
ATOM 6186 C C . GLY B 1 330 ? 21.438 4.227 1.787 1 97.94 330 GLY B C 1
ATOM 6187 O O . GLY B 1 330 ? 21.828 3.73 0.725 1 97.94 330 GLY B O 1
ATOM 6188 N N . LEU B 1 331 ? 21.922 5.34 2.242 1 98.25 331 LEU B N 1
ATOM 6189 C CA . LEU B 1 331 ? 22.953 6.086 1.547 1 98.25 331 LEU B CA 1
ATOM 6190 C C . LEU B 1 331 ? 24.25 5.277 1.479 1 98.25 331 LEU B C 1
ATOM 6192 O O . LEU B 1 331 ? 24.875 5.18 0.419 1 98.25 331 LEU B O 1
ATOM 6196 N N . LYS B 1 332 ? 24.594 4.664 2.539 1 97.25 332 LYS B N 1
ATOM 6197 C CA . LYS B 1 332 ? 25.828 3.893 2.615 1 97.25 332 LYS B CA 1
ATOM 6198 C C . LYS B 1 332 ? 25.766 2.652 1.728 1 97.25 332 LYS B C 1
ATOM 6200 O O . LYS B 1 332 ? 26.734 2.318 1.041 1 97.25 332 LYS B O 1
ATOM 6205 N N . ALA B 1 333 ? 24.641 1.972 1.81 1 97.56 333 ALA B N 1
ATOM 6206 C CA . ALA B 1 333 ? 24.484 0.771 0.993 1 97.56 333 ALA B CA 1
ATOM 6207 C C . ALA B 1 333 ? 24.703 1.08 -0.485 1 97.56 333 ALA B C 1
ATOM 6209 O O . ALA B 1 333 ? 25.359 0.311 -1.194 1 97.56 333 ALA B O 1
ATOM 6210 N N . ARG B 1 334 ? 24.172 2.184 -0.917 1 96.25 334 ARG B N 1
ATOM 6211 C CA . ARG B 1 334 ? 24.375 2.582 -2.309 1 96.25 334 ARG B CA 1
ATOM 6212 C C . ARG B 1 334 ? 25.812 2.998 -2.564 1 96.25 334 ARG B C 1
ATOM 6214 O O . ARG B 1 334 ? 26.391 2.66 -3.602 1 96.25 334 ARG B O 1
ATOM 6221 N N . SER B 1 335 ? 26.438 3.732 -1.7 1 95.62 335 SER B N 1
ATOM 6222 C CA . SER B 1 335 ? 27.797 4.211 -1.863 1 95.62 335 SER B CA 1
ATOM 6223 C C . SER B 1 335 ? 28.797 3.051 -1.915 1 95.62 335 SER B C 1
ATOM 6225 O O . SER B 1 335 ? 29.828 3.137 -2.59 1 95.62 335 SER B O 1
ATOM 6227 N N . GLU B 1 336 ? 28.453 1.932 -1.278 1 94.44 336 GLU B N 1
ATOM 6228 C CA . GLU B 1 336 ? 29.344 0.779 -1.206 1 94.44 336 GLU B CA 1
ATOM 6229 C C . GLU B 1 336 ? 29.031 -0.228 -2.311 1 94.44 336 GLU B C 1
ATOM 6231 O O . GLU B 1 336 ? 29.688 -1.265 -2.414 1 94.44 336 GLU B O 1
ATOM 6236 N N . GLY B 1 337 ? 28.031 -0.004 -3.043 1 93.56 337 GLY B N 1
ATOM 6237 C CA . GLY B 1 337 ? 27.672 -0.899 -4.133 1 93.56 337 GLY B CA 1
ATOM 6238 C C . GLY B 1 337 ? 26.859 -2.096 -3.674 1 93.56 337 GLY B C 1
ATOM 6239 O O . GLY B 1 337 ? 26.734 -3.082 -4.402 1 93.56 337 GLY B O 1
ATOM 6240 N N . ASN B 1 338 ? 26.25 -1.985 -2.506 1 93.88 338 ASN B N 1
ATOM 6241 C CA . ASN B 1 338 ? 25.516 -3.102 -1.918 1 93.88 338 ASN B CA 1
ATOM 6242 C C . ASN B 1 338 ? 24.016 -2.969 -2.146 1 93.88 338 ASN B C 1
ATOM 6244 O O . ASN B 1 338 ? 23.234 -3.74 -1.593 1 93.88 338 ASN B O 1
ATOM 6248 N N . SER B 1 339 ? 23.625 -1.994 -2.85 1 95.44 339 SER B N 1
ATOM 6249 C CA . SER B 1 339 ? 22.203 -1.775 -3.105 1 95.44 339 SER B CA 1
ATOM 6250 C C . SER B 1 339 ? 21.969 -1.271 -4.523 1 95.44 339 SER B C 1
ATOM 6252 O O . SER B 1 339 ? 22.75 -0.453 -5.035 1 95.44 339 SER B O 1
ATOM 6254 N N . ARG B 1 340 ? 20.906 -1.764 -5.109 1 94.56 340 ARG B N 1
ATOM 6255 C CA . ARG B 1 340 ? 20.516 -1.316 -6.441 1 94.56 340 ARG B CA 1
ATOM 6256 C C . ARG B 1 340 ? 19.438 -0.226 -6.355 1 94.56 340 ARG B C 1
ATOM 6258 O O . ARG B 1 340 ? 18.969 0.272 -7.383 1 94.56 340 ARG B O 1
ATOM 6265 N N . VAL B 1 341 ? 19.078 0.154 -5.125 1 98.06 341 VAL B N 1
ATOM 6266 C CA . VAL B 1 341 ? 18.016 1.14 -4.926 1 98.06 341 VAL B CA 1
ATOM 6267 C C . VAL B 1 341 ? 18.516 2.521 -5.348 1 98.06 341 VAL B C 1
ATOM 6269 O O . VAL B 1 341 ? 19.562 2.986 -4.867 1 98.06 341 VAL B O 1
ATOM 6272 N N . ILE B 1 342 ? 17.797 3.211 -6.188 1 98.06 342 ILE B N 1
ATOM 6273 C CA . ILE B 1 342 ? 18.219 4.539 -6.625 1 98.06 342 ILE B CA 1
ATOM 6274 C C . ILE B 1 342 ? 17.312 5.598 -5.996 1 98.06 342 ILE B C 1
ATOM 6276 O O . ILE B 1 342 ? 17.672 6.773 -5.938 1 98.06 342 ILE B O 1
ATOM 6280 N N . ALA B 1 343 ? 16.094 5.145 -5.609 1 98.69 343 ALA B N 1
ATOM 6281 C CA . ALA B 1 343 ? 15.164 6.09 -5.004 1 98.69 343 ALA B CA 1
ATOM 6282 C C . ALA B 1 343 ? 14.328 5.418 -3.92 1 98.69 343 ALA B C 1
ATOM 6284 O O . ALA B 1 343 ? 13.906 4.27 -4.078 1 98.69 343 ALA B O 1
ATOM 6285 N N . ASP B 1 344 ? 14.125 6.043 -2.818 1 98.75 344 ASP B N 1
ATOM 6286 C CA . ASP B 1 344 ? 13.336 5.582 -1.68 1 98.75 344 ASP B CA 1
ATOM 6287 C C . ASP B 1 344 ? 12.398 6.676 -1.178 1 98.75 344 ASP B C 1
ATOM 6289 O O . ASP B 1 344 ? 12.844 7.66 -0.583 1 98.75 344 ASP B O 1
ATOM 6293 N N . PHE B 1 345 ? 11.117 6.559 -1.394 1 98.88 345 PHE B N 1
ATOM 6294 C CA . PHE B 1 345 ? 10.125 7.574 -1.049 1 98.88 345 PHE B CA 1
ATOM 6295 C C . PHE B 1 345 ? 9.25 7.102 0.105 1 98.88 345 PHE B C 1
ATOM 6297 O O . PHE B 1 345 ? 8.586 6.066 0.007 1 98.88 345 PHE B O 1
ATOM 6304 N N . LYS B 1 346 ? 9.195 7.852 1.165 1 98.81 346 LYS B N 1
ATOM 6305 C CA . LYS B 1 346 ? 8.406 7.547 2.352 1 98.81 346 LYS B CA 1
ATOM 6306 C C . LYS B 1 346 ? 7.363 8.625 2.613 1 98.81 346 LYS B C 1
ATOM 6308 O O . LYS B 1 346 ? 7.691 9.812 2.656 1 98.81 346 LYS B O 1
ATOM 6313 N N . PHE B 1 347 ? 6.164 8.227 2.799 1 98.81 347 PHE B N 1
ATOM 6314 C CA . PHE B 1 347 ? 5.078 9.18 2.955 1 98.81 347 PHE B CA 1
ATOM 6315 C C . PHE B 1 347 ? 4.48 9.102 4.355 1 98.81 347 PHE B C 1
ATOM 6317 O O . PHE B 1 347 ? 4.121 8.016 4.82 1 98.81 347 PHE B O 1
ATOM 6324 N N . GLY B 1 348 ? 4.391 10.195 4.992 1 98.25 348 GLY B N 1
ATOM 6325 C CA . GLY B 1 348 ? 3.9 10.227 6.359 1 98.25 348 GLY B CA 1
ATOM 6326 C C . GLY B 1 348 ? 3.234 11.531 6.73 1 98.25 348 GLY B C 1
ATOM 6327 O O . GLY B 1 348 ? 2.355 12.016 6.012 1 98.25 348 GLY B O 1
ATOM 6328 N N . HIS B 1 349 ? 3.666 12.078 7.871 1 98.12 349 HIS B N 1
ATOM 6329 C CA . HIS B 1 349 ? 2.934 13.18 8.492 1 98.12 349 HIS B CA 1
ATOM 6330 C C . HIS B 1 349 ? 3.869 14.32 8.859 1 98.12 349 HIS B C 1
ATOM 6332 O O . HIS B 1 349 ? 5.09 14.195 8.758 1 98.12 349 HIS B O 1
ATOM 6338 N N . SER B 1 350 ? 3.182 15.461 9.219 1 98.19 350 SER B N 1
ATOM 6339 C CA . SER B 1 350 ? 3.977 16.578 9.727 1 98.19 350 SER B CA 1
ATOM 6340 C C . SER B 1 350 ? 4.766 16.172 10.969 1 98.19 350 SER B C 1
ATOM 6342 O O . SER B 1 350 ? 5.91 16.594 11.148 1 98.19 350 SER B O 1
ATOM 6344 N N . GLU B 1 351 ? 4.137 15.344 11.766 1 96.69 351 GLU B N 1
ATOM 6345 C CA . GLU B 1 351 ? 4.797 14.875 12.984 1 96.69 351 GLU B CA 1
ATOM 6346 C C . GLU B 1 351 ? 6.094 14.141 12.664 1 96.69 351 GLU B C 1
ATOM 6348 O O . GLU B 1 351 ? 7.094 14.297 13.359 1 96.69 351 GLU B O 1
ATOM 6353 N N . THR B 1 352 ? 6.055 13.359 11.594 1 97.31 352 THR B N 1
ATOM 6354 C CA . THR B 1 352 ? 7.238 12.617 11.172 1 97.31 352 THR B CA 1
ATOM 6355 C C . THR B 1 352 ? 8.359 13.57 10.758 1 97.31 352 THR B C 1
ATOM 6357 O O . THR B 1 352 ? 9.5 13.414 11.18 1 97.31 352 THR B O 1
ATOM 6360 N N . LEU B 1 353 ? 7.984 14.492 9.969 1 98.19 353 LEU B N 1
ATOM 6361 C CA . LEU B 1 353 ? 8.969 15.438 9.445 1 98.19 353 LEU B CA 1
ATOM 6362 C C . LEU B 1 353 ? 9.539 16.297 10.562 1 98.19 353 LEU B C 1
ATOM 6364 O O . LEU B 1 353 ? 10.742 16.578 10.586 1 98.19 353 LEU B O 1
ATOM 6368 N N . LEU B 1 354 ? 8.703 16.766 11.477 1 98.25 354 LEU B N 1
ATOM 6369 C CA . LEU B 1 354 ? 9.156 17.594 12.586 1 98.25 354 LEU B CA 1
ATOM 6370 C C . LEU B 1 354 ? 10.055 16.797 13.531 1 98.25 354 LEU B C 1
ATOM 6372 O O . LEU B 1 354 ? 11.039 17.328 14.047 1 98.25 354 LEU B O 1
ATOM 6376 N N . ALA B 1 355 ? 9.688 15.523 13.734 1 97 355 ALA B N 1
ATOM 6377 C CA . ALA B 1 355 ? 10.555 14.656 14.523 1 97 355 ALA B CA 1
ATOM 6378 C C . ALA B 1 355 ? 11.93 14.516 13.867 1 97 355 ALA B C 1
ATOM 6380 O O . ALA B 1 355 ? 12.953 14.531 14.547 1 97 355 ALA B O 1
ATOM 6381 N N . LEU B 1 356 ? 11.922 14.352 12.578 1 98.19 356 LEU B N 1
ATOM 6382 C CA . LEU B 1 356 ? 13.164 14.18 11.828 1 98.19 356 LEU B CA 1
ATOM 6383 C C . LEU B 1 356 ? 14.031 15.43 11.93 1 98.19 356 LEU B C 1
ATOM 6385 O O . LEU B 1 356 ? 15.211 15.352 12.281 1 98.19 356 LEU B O 1
ATOM 6389 N N . VAL B 1 357 ? 13.461 16.609 11.672 1 98.12 357 VAL B N 1
ATOM 6390 C CA . VAL B 1 357 ? 14.227 17.859 11.68 1 98.12 357 VAL B CA 1
ATOM 6391 C C . VAL B 1 357 ? 14.734 18.141 13.086 1 98.12 357 VAL B C 1
ATOM 6393 O O . VAL B 1 357 ? 15.867 18.609 13.266 1 98.12 357 VAL B O 1
ATOM 6396 N N . THR B 1 358 ? 13.898 17.859 14.086 1 97.75 358 THR B N 1
ATOM 6397 C CA . THR B 1 358 ? 14.297 18.078 15.469 1 97.75 358 THR B CA 1
ATOM 6398 C C . THR B 1 358 ? 15.414 17.141 15.875 1 97.75 358 THR B C 1
ATOM 6400 O O . THR B 1 358 ? 16.406 17.562 16.484 1 97.75 358 THR B O 1
ATOM 6403 N N . SER B 1 359 ? 15.281 15.852 15.484 1 96.81 359 SER B N 1
ATOM 6404 C CA . SER B 1 359 ? 16.312 14.875 15.805 1 96.81 359 SER B CA 1
ATOM 6405 C C . SER B 1 359 ? 17.641 15.227 15.141 1 96.81 359 SER B C 1
ATOM 6407 O O . SER B 1 359 ? 18.703 14.945 15.688 1 96.81 359 SER B O 1
ATOM 6409 N N . LEU B 1 360 ? 17.578 15.883 14.008 1 97.62 360 LEU B N 1
ATOM 6410 C CA . LEU B 1 360 ? 18.781 16.25 13.266 1 97.62 360 LEU B CA 1
ATOM 6411 C C . LEU B 1 360 ? 19.375 17.547 13.812 1 97.62 360 LEU B C 1
ATOM 6413 O O . LEU B 1 360 ? 20.469 17.953 13.414 1 97.62 360 LEU B O 1
ATOM 6417 N N . GLY B 1 361 ? 18.641 18.219 14.648 1 96.56 361 GLY B N 1
ATOM 6418 C CA . GLY B 1 361 ? 19.109 19.469 15.234 1 96.56 361 GLY B CA 1
ATOM 6419 C C . GLY B 1 361 ? 18.891 20.672 14.352 1 96.56 361 GLY B C 1
ATOM 6420 O O . GLY B 1 361 ? 19.578 21.688 14.477 1 96.56 361 GLY B O 1
ATOM 6421 N N . LEU B 1 362 ? 17.922 20.562 13.453 1 97.88 362 LEU B N 1
ATOM 6422 C CA . LEU B 1 362 ? 17.625 21.641 12.508 1 97.88 362 LEU B CA 1
ATOM 6423 C C . LEU B 1 362 ? 16.625 22.609 13.094 1 97.88 362 LEU B C 1
ATOM 6425 O O . LEU B 1 362 ? 15.711 22.219 13.828 1 97.88 362 LEU B O 1
ATOM 6429 N N . PHE B 1 363 ? 16.812 23.969 12.82 1 97.44 363 PHE B N 1
ATOM 6430 C CA . PHE B 1 363 ? 15.867 25.031 13.148 1 97.44 363 PHE B CA 1
ATOM 6431 C C . PHE B 1 363 ? 15.695 25.156 14.656 1 97.44 363 PHE B C 1
ATOM 6433 O O . PHE B 1 363 ? 14.57 25.203 15.156 1 97.44 363 PHE B O 1
ATOM 6440 N N . LYS B 1 364 ? 16.75 25.078 15.328 1 96.62 364 LYS B N 1
ATOM 6441 C CA . LYS B 1 364 ? 16.75 25.219 16.781 1 96.62 364 LYS B CA 1
ATOM 6442 C C . LYS B 1 364 ? 16.984 26.672 17.188 1 96.62 364 LYS B C 1
ATOM 6444 O O . LYS B 1 364 ? 18.047 27.234 16.906 1 96.62 364 LYS B O 1
ATOM 6449 N N . ASP B 1 365 ? 16.031 27.188 17.844 1 96.06 365 ASP B N 1
ATOM 6450 C CA . ASP B 1 365 ? 16.141 28.562 18.344 1 96.06 365 ASP B CA 1
ATOM 6451 C C . ASP B 1 365 ? 16.953 28.609 19.625 1 96.06 365 ASP B C 1
ATOM 6453 O O . ASP B 1 365 ? 17.047 27.609 20.344 1 96.06 365 ASP B O 1
ATOM 6457 N N . THR B 1 366 ? 17.484 29.781 19.859 1 93.81 366 THR B N 1
ATOM 6458 C CA . THR B 1 366 ? 18.188 30 21.125 1 93.81 366 THR B CA 1
ATOM 6459 C C . THR B 1 366 ? 17.203 30.172 22.266 1 93.81 366 THR B C 1
ATOM 6461 O O . THR B 1 366 ? 17.469 29.719 23.391 1 93.81 366 THR B O 1
ATOM 6464 N N . GLN B 1 367 ? 16.125 30.719 21.922 1 93.38 367 GLN B N 1
ATOM 6465 C CA . GLN B 1 367 ? 15.094 30.953 22.938 1 93.38 367 GLN B CA 1
ATOM 6466 C C . GLN B 1 367 ? 14.016 29.859 22.875 1 93.38 367 GLN B C 1
ATOM 6468 O O . GLN B 1 367 ? 13.602 29.453 21.797 1 93.38 367 GLN B O 1
ATOM 6473 N N . ARG B 1 368 ? 13.578 29.531 24.078 1 94.88 368 ARG B N 1
ATOM 6474 C CA . ARG B 1 368 ? 12.477 28.578 24.172 1 94.88 368 ARG B CA 1
ATOM 6475 C C . ARG B 1 368 ? 11.148 29.266 23.828 1 94.88 368 ARG B C 1
ATOM 6477 O O . ARG B 1 368 ? 10.938 30.422 24.156 1 94.88 368 ARG B O 1
ATOM 6484 N N . LEU B 1 369 ? 10.266 28.516 23.234 1 96.81 369 LEU B N 1
ATOM 6485 C CA . LEU B 1 369 ? 8.906 29.016 23.047 1 96.81 369 LEU B CA 1
ATOM 6486 C C . LEU B 1 369 ? 8.062 28.781 24.312 1 96.81 369 LEU B C 1
ATOM 6488 O O . LEU B 1 369 ? 8.164 27.719 24.938 1 96.81 369 LEU B O 1
ATOM 6492 N N . THR B 1 370 ? 7.289 29.781 24.688 1 96.81 370 THR B N 1
ATOM 6493 C CA . THR B 1 370 ? 6.453 29.672 25.891 1 96.81 370 THR B CA 1
ATOM 6494 C C . THR B 1 370 ? 5.078 30.281 25.641 1 96.81 370 THR B C 1
ATOM 6496 O O . THR B 1 370 ? 4.906 31.094 24.734 1 96.81 370 THR B O 1
ATOM 6499 N N . GLY B 1 371 ? 4.188 29.781 26.438 1 97.12 371 GLY B N 1
ATOM 6500 C CA . GLY B 1 371 ? 2.83 30.281 26.312 1 97.12 371 GLY B CA 1
ATOM 6501 C C . GLY B 1 371 ? 2.688 31.75 26.719 1 97.12 371 GLY B C 1
ATOM 6502 O O . GLY B 1 371 ? 1.823 32.469 26.203 1 97.12 371 GLY B O 1
ATOM 6503 N N . ASN B 1 372 ? 3.557 32.25 27.609 1 95.19 372 ASN B N 1
ATOM 6504 C CA . ASN B 1 372 ? 3.465 33.625 28.141 1 95.19 372 ASN B CA 1
ATOM 6505 C C . ASN B 1 372 ? 4.453 34.562 27.453 1 95.19 372 ASN B C 1
ATOM 6507 O O . ASN B 1 372 ? 4.836 35.594 28.016 1 95.19 372 ASN B O 1
ATOM 6511 N N . ALA B 1 373 ? 4.812 34.156 26.25 1 95.12 373 ALA B N 1
ATOM 6512 C CA . ALA B 1 373 ? 5.734 35.031 25.516 1 95.12 373 ALA B CA 1
ATOM 6513 C C . ALA B 1 373 ? 5.18 36.438 25.375 1 95.12 373 ALA B C 1
ATOM 6515 O O . ALA B 1 373 ? 3.967 36.625 25.234 1 95.12 373 ALA B O 1
ATOM 6516 N N . THR B 1 374 ? 6.086 37.438 25.344 1 94.81 374 THR B N 1
ATOM 6517 C CA . THR B 1 374 ? 5.676 38.844 25.234 1 94.81 374 THR B CA 1
ATOM 6518 C C . THR B 1 374 ? 5.805 39.344 23.781 1 94.81 374 THR B C 1
ATOM 6520 O O . THR B 1 374 ? 5.262 40.375 23.438 1 94.81 374 THR B O 1
ATOM 6523 N N . THR B 1 375 ? 6.52 38.562 23.031 1 94.5 375 THR B N 1
ATOM 6524 C CA . THR B 1 375 ? 6.617 38.781 21.594 1 94.5 375 THR B CA 1
ATOM 6525 C C . THR B 1 375 ? 6.406 37.469 20.844 1 94.5 375 THR B C 1
ATOM 6527 O O . THR B 1 375 ? 6.695 36.406 21.359 1 94.5 375 THR B O 1
ATOM 6530 N N . PRO B 1 376 ? 5.898 37.594 19.672 1 93.62 376 PRO B N 1
ATOM 6531 C CA . PRO B 1 376 ? 5.715 36.375 18.906 1 93.62 376 PRO B CA 1
ATOM 6532 C C . PRO B 1 376 ? 7.008 35.875 18.266 1 93.62 376 PRO B C 1
ATOM 6534 O O . PRO B 1 376 ? 6.973 35 17.391 1 93.62 376 PRO B O 1
ATOM 6537 N N . LEU B 1 377 ? 8.156 36.438 18.516 1 93.19 377 LEU B N 1
ATOM 6538 C CA . LEU B 1 377 ? 9.461 36.031 18 1 93.19 377 LEU B CA 1
ATOM 6539 C C . LEU B 1 377 ? 9.438 35.969 16.484 1 93.19 377 LEU B C 1
ATOM 6541 O O . LEU B 1 377 ? 9.633 34.875 15.906 1 93.19 377 LEU B O 1
ATOM 6545 N N . PRO B 1 378 ? 9.25 37.062 15.789 1 91.81 378 PRO B N 1
ATOM 6546 C CA . PRO B 1 378 ? 9.062 37.062 14.336 1 91.81 378 PRO B CA 1
ATOM 6547 C C . PRO B 1 378 ? 10.258 36.469 13.594 1 91.81 378 PRO B C 1
ATOM 6549 O O . PRO B 1 378 ? 10.109 36.031 12.445 1 91.81 378 PRO B O 1
ATOM 6552 N N . ASP B 1 379 ? 11.43 36.344 14.289 1 93.19 379 ASP B N 1
ATOM 6553 C CA . ASP B 1 379 ? 12.625 35.844 13.617 1 93.19 379 ASP B CA 1
ATOM 6554 C C . ASP B 1 379 ? 12.906 34.375 14 1 93.19 379 ASP B C 1
ATOM 6556 O O . ASP B 1 379 ? 13.961 33.844 13.688 1 93.19 379 ASP B O 1
ATOM 6560 N N . ARG B 1 380 ? 11.922 33.781 14.672 1 95.69 380 ARG B N 1
ATOM 6561 C CA . ARG B 1 380 ? 12.148 32.375 15.086 1 95.69 380 ARG B CA 1
ATOM 6562 C C . ARG B 1 380 ? 12.344 31.484 13.883 1 95.69 380 ARG B C 1
ATOM 6564 O O . ARG B 1 380 ? 11.68 31.641 12.859 1 95.69 380 ARG B O 1
ATOM 6571 N N . VAL B 1 381 ? 13.203 30.453 14.023 1 96.44 381 VAL B N 1
ATOM 6572 C CA . VAL B 1 381 ? 13.508 29.578 12.891 1 96.44 381 VAL B CA 1
ATOM 6573 C C . VAL B 1 381 ? 12.633 28.328 12.953 1 96.44 381 VAL B C 1
ATOM 6575 O O . VAL B 1 381 ? 12.359 27.703 11.922 1 96.44 381 VAL B O 1
ATOM 6578 N N . PHE B 1 382 ? 12.227 27.953 14.219 1 97.62 382 PHE B N 1
ATOM 6579 C CA . PHE B 1 382 ? 11.234 26.891 14.297 1 97.62 382 PHE B CA 1
ATOM 6580 C C . PHE B 1 382 ? 9.859 27.406 13.891 1 97.62 382 PHE B C 1
ATOM 6582 O O . PHE B 1 382 ? 9.023 27.703 14.742 1 97.62 382 PHE B O 1
ATOM 6589 N N . ARG B 1 383 ? 9.602 27.469 12.641 1 97.38 383 ARG B N 1
ATOM 6590 C CA . ARG B 1 383 ? 8.359 27.938 12.039 1 97.38 383 ARG B CA 1
ATOM 6591 C C . ARG B 1 383 ? 7.73 26.859 11.164 1 97.38 383 ARG B C 1
ATOM 6593 O O . ARG B 1 383 ? 8.18 26.625 10.039 1 97.38 383 ARG B O 1
ATOM 6600 N N . THR B 1 384 ? 6.633 26.312 11.625 1 97.94 384 THR B N 1
ATOM 6601 C CA . THR B 1 384 ? 6.078 25.109 11 1 97.94 384 THR B CA 1
ATOM 6602 C C . THR B 1 384 ? 5.5 25.438 9.633 1 97.94 384 THR B C 1
ATOM 6604 O O . THR B 1 384 ? 5.418 24.562 8.766 1 97.94 384 THR B O 1
ATOM 6607 N N . SER B 1 385 ? 5.066 26.719 9.383 1 96.81 385 SER B N 1
ATOM 6608 C CA . SER B 1 385 ? 4.594 27.109 8.055 1 96.81 385 SER B CA 1
ATOM 6609 C C . SER B 1 385 ? 5.695 26.969 7.012 1 96.81 385 SER B C 1
ATOM 6611 O O . SER B 1 385 ? 5.414 26.781 5.824 1 96.81 385 SER B O 1
ATOM 6613 N N . HIS B 1 386 ? 6.934 27.031 7.477 1 95.06 386 HIS B N 1
ATOM 6614 C CA . HIS B 1 386 ? 8.086 26.875 6.598 1 95.06 386 HIS B CA 1
ATOM 6615 C C . HIS B 1 386 ? 8.602 25.453 6.598 1 95.06 386 HIS B C 1
ATOM 6617 O O . HIS B 1 386 ? 9.078 24.953 5.57 1 95.06 386 HIS B O 1
ATOM 6623 N N . ILE B 1 387 ? 8.508 24.828 7.684 1 97.81 387 ILE B N 1
ATOM 6624 C CA . ILE B 1 387 ? 9.133 23.516 7.84 1 97.81 387 ILE B CA 1
ATOM 6625 C C . ILE B 1 387 ? 8.18 22.422 7.359 1 97.81 387 ILE B C 1
ATOM 6627 O O . ILE B 1 387 ? 8.594 21.5 6.641 1 97.81 387 ILE B O 1
ATOM 6631 N N . ALA B 1 388 ? 6.883 22.594 7.738 1 98.25 388 ALA B N 1
ATOM 6632 C CA . ALA B 1 388 ? 6.051 21.406 7.582 1 98.25 388 ALA B CA 1
ATOM 6633 C C . ALA B 1 388 ? 4.645 21.766 7.129 1 98.25 388 ALA B C 1
ATOM 6635 O O . ALA B 1 388 ? 3.656 21.312 7.711 1 98.25 388 ALA B O 1
ATOM 6636 N N . PRO B 1 389 ? 4.473 22.688 6.133 1 98.12 389 PRO B N 1
ATOM 6637 C CA . PRO B 1 389 ? 3.146 22.812 5.523 1 98.12 389 PRO B CA 1
ATOM 6638 C C . PRO B 1 389 ? 2.664 21.5 4.91 1 98.12 389 PRO B C 1
ATOM 6640 O O . PRO B 1 389 ? 3.4 20.5 4.91 1 98.12 389 PRO B O 1
ATOM 6643 N N . PHE B 1 390 ? 1.396 21.422 4.457 1 98.62 390 PHE B N 1
ATOM 6644 C CA . PHE B 1 390 ? 0.985 20.266 3.684 1 98.62 390 PHE B CA 1
ATOM 6645 C C . PHE B 1 390 ? 1.959 20 2.543 1 98.62 390 PHE B C 1
ATOM 6647 O O . PHE B 1 390 ? 2.51 20.938 1.959 1 98.62 390 PHE B O 1
ATOM 6654 N N . MET B 1 391 ? 2.232 18.672 2.301 1 98 391 MET B N 1
ATOM 6655 C CA . MET B 1 391 ? 3.084 18.188 1.213 1 98 391 MET B CA 1
ATOM 6656 C C . MET B 1 391 ? 4.547 18.531 1.484 1 98 391 MET B C 1
ATOM 6658 O O . MET B 1 391 ? 5.391 18.406 0.591 1 98 391 MET B O 1
ATOM 6662 N N . ALA B 1 392 ? 4.859 19.031 2.664 1 98.25 392 ALA B N 1
ATOM 6663 C CA . ALA B 1 392 ? 6.254 19.281 3.02 1 98.25 392 ALA B CA 1
ATOM 6664 C C . ALA B 1 392 ? 7.109 18.031 2.795 1 98.25 392 ALA B C 1
ATOM 6666 O O . ALA B 1 392 ? 6.598 16.906 2.805 1 98.25 392 ALA B O 1
ATOM 6667 N N . ASN B 1 393 ? 8.375 18.219 2.6 1 98.12 393 ASN B N 1
ATOM 6668 C CA . ASN B 1 393 ? 9.25 17.094 2.287 1 98.12 393 ASN B CA 1
ATOM 6669 C C . ASN B 1 393 ? 10.703 17.406 2.629 1 98.12 393 ASN B C 1
ATOM 6671 O O . ASN B 1 393 ? 11.109 18.562 2.637 1 98.12 393 ASN B O 1
ATOM 6675 N N . MET B 1 394 ? 11.352 16.406 2.916 1 98.44 394 MET B N 1
ATOM 6676 C CA . MET B 1 394 ? 12.805 16.453 3.084 1 98.44 394 MET B CA 1
ATOM 6677 C C . MET B 1 394 ? 13.484 15.383 2.242 1 98.44 394 MET B C 1
ATOM 6679 O O . MET B 1 394 ? 13.102 14.211 2.289 1 98.44 394 MET B O 1
ATOM 6683 N N . ALA B 1 395 ? 14.453 15.773 1.457 1 98.12 395 ALA B N 1
ATOM 6684 C CA . ALA B 1 395 ? 15.18 14.852 0.588 1 98.12 395 ALA B CA 1
ATOM 6685 C C . ALA B 1 395 ? 16.641 14.727 1.023 1 98.12 395 ALA B C 1
ATOM 6687 O O . ALA B 1 395 ? 17.219 15.672 1.568 1 98.12 395 ALA B O 1
ATOM 6688 N N . PHE B 1 396 ? 17.219 13.594 0.819 1 98.69 396 PHE B N 1
ATOM 6689 C CA . PHE B 1 396 ? 18.641 13.305 0.941 1 98.69 396 PHE B CA 1
ATOM 6690 C C . PHE B 1 396 ? 19.188 12.75 -0.367 1 98.69 396 PHE B C 1
ATOM 6692 O O . PHE B 1 396 ? 18.766 11.688 -0.83 1 98.69 396 PHE B O 1
ATOM 6699 N N . GLU B 1 397 ? 20.094 13.469 -0.902 1 98 397 GLU B N 1
ATOM 6700 C CA . GLU B 1 397 ? 20.719 13.109 -2.17 1 98 397 GLU B CA 1
ATOM 6701 C C . GLU B 1 397 ? 22.125 12.562 -1.955 1 98 397 GLU B C 1
ATOM 6703 O O . GLU B 1 397 ? 22.922 13.148 -1.206 1 98 397 GLU B O 1
ATOM 6708 N N . LEU B 1 398 ? 22.391 11.461 -2.574 1 97.88 398 LEU B N 1
ATOM 6709 C CA . LEU B 1 398 ? 23.766 10.938 -2.604 1 97.88 398 LEU B CA 1
ATOM 6710 C C . LEU B 1 398 ? 24.438 11.258 -3.934 1 97.88 398 LEU B C 1
ATOM 6712 O O . LEU B 1 398 ? 23.922 10.891 -4.996 1 97.88 398 LEU B O 1
ATOM 6716 N N . HIS B 1 399 ? 25.547 11.945 -3.818 1 96.44 399 HIS B N 1
ATOM 6717 C CA . HIS B 1 399 ? 26.312 12.32 -5.004 1 96.44 399 HIS B CA 1
ATOM 6718 C C . HIS B 1 399 ? 27.656 11.609 -5.047 1 96.44 399 HIS B C 1
ATOM 6720 O O . HIS B 1 399 ? 28.406 11.617 -4.062 1 96.44 399 HIS B O 1
ATOM 6726 N N . GLN B 1 400 ? 27.906 10.969 -6.164 1 95.31 400 GLN B N 1
ATOM 6727 C CA . GLN B 1 400 ? 29.203 10.352 -6.398 1 95.31 400 GLN B CA 1
ATOM 6728 C C . GLN B 1 400 ? 30.141 11.305 -7.129 1 95.31 400 GLN B C 1
ATOM 6730 O O . GLN B 1 400 ? 29.891 11.68 -8.281 1 95.31 400 GLN B O 1
ATOM 6735 N N . CYS B 1 401 ? 31.203 11.688 -6.52 1 92.75 401 CYS B N 1
ATOM 6736 C CA . CYS B 1 401 ? 32.094 12.695 -7.086 1 92.75 401 CYS B CA 1
ATOM 6737 C C . CYS B 1 401 ? 33.281 12.039 -7.789 1 92.75 401 CYS B C 1
ATOM 6739 O O . CYS B 1 401 ? 33.75 10.977 -7.367 1 92.75 401 CYS B O 1
ATOM 6741 N N . SER B 1 402 ? 33.594 12.703 -8.914 1 84.12 402 SER B N 1
ATOM 6742 C CA . SER B 1 402 ? 34.719 12.227 -9.758 1 84.12 402 SER B CA 1
ATOM 6743 C C . SER B 1 402 ? 36.031 12.352 -9.031 1 84.12 402 SER B C 1
ATOM 6745 O O . SER B 1 402 ? 36.281 13.312 -8.289 1 84.12 402 SER B O 1
ATOM 6747 N N . GLY B 1 403 ? 37 11.43 -9.328 1 67 403 GLY B N 1
ATOM 6748 C CA . GLY B 1 403 ? 38.406 11.461 -8.922 1 67 403 GLY B CA 1
ATOM 6749 C C . GLY B 1 403 ? 38.625 10.875 -7.539 1 67 403 GLY B C 1
ATOM 6750 O O . GLY B 1 403 ? 39.75 10.453 -7.219 1 67 403 GLY B O 1
ATOM 6751 N N . SER B 1 404 ? 37.625 11.164 -6.625 1 61.44 404 SER B N 1
ATOM 6752 C CA . SER B 1 404 ? 37.812 10.578 -5.297 1 61.44 404 SER B CA 1
ATOM 6753 C C . SER B 1 404 ? 36.625 9.656 -4.949 1 61.44 404 SER B C 1
ATOM 6755 O O . SER B 1 404 ? 35.562 9.758 -5.531 1 61.44 404 SER B O 1
ATOM 6757 N N . ASN B 1 405 ? 36.906 8.352 -4.707 1 63.38 405 ASN B N 1
ATOM 6758 C CA . ASN B 1 405 ? 35.906 7.426 -4.18 1 63.38 405 ASN B CA 1
ATOM 6759 C C . ASN B 1 405 ? 35.094 8.062 -3.066 1 63.38 405 ASN B C 1
ATOM 6761 O O . ASN B 1 405 ? 34.812 7.43 -2.039 1 63.38 405 ASN B O 1
ATOM 6765 N N . LYS B 1 406 ? 34.719 9.469 -3.4 1 86.88 406 LYS B N 1
ATOM 6766 C CA . LYS B 1 406 ? 34.062 10.164 -2.309 1 86.88 406 LYS B CA 1
ATOM 6767 C C . LYS B 1 406 ? 32.594 10.398 -2.629 1 86.88 406 LYS B C 1
ATOM 6769 O O . LYS B 1 406 ? 32.219 10.648 -3.781 1 86.88 406 LYS B O 1
ATOM 6774 N N . PHE B 1 407 ? 31.797 10.133 -1.704 1 95.94 407 PHE B N 1
ATOM 6775 C CA . PHE B 1 407 ? 30.359 10.375 -1.763 1 95.94 407 PHE B CA 1
ATOM 6776 C C . PHE B 1 407 ? 29.969 11.555 -0.881 1 95.94 407 PHE B C 1
ATOM 6778 O O . PHE B 1 407 ? 30.516 11.719 0.217 1 95.94 407 PHE B O 1
ATOM 6785 N N . LYS B 1 408 ? 29.141 12.422 -1.46 1 96.62 408 LYS B N 1
ATOM 6786 C CA . LYS B 1 408 ? 28.594 13.555 -0.721 1 96.62 408 LYS B CA 1
ATOM 6787 C C . LYS B 1 408 ? 27.094 13.414 -0.537 1 96.62 408 LYS B C 1
ATOM 6789 O O . LYS B 1 408 ? 26.406 12.797 -1.366 1 96.62 408 LYS B O 1
ATOM 6794 N N . VAL B 1 409 ? 26.656 13.938 0.553 1 97.75 409 VAL B N 1
ATOM 6795 C CA . VAL B 1 409 ? 25.219 13.969 0.825 1 97.75 409 VAL B CA 1
ATOM 6796 C C . VAL B 1 409 ? 24.734 15.414 0.817 1 97.75 409 VAL B C 1
ATOM 6798 O O . VAL B 1 409 ? 25.391 16.312 1.348 1 97.75 409 VAL B O 1
ATOM 6801 N N . ARG B 1 410 ? 23.688 15.695 0.138 1 97.25 410 ARG B N 1
ATOM 6802 C CA . ARG B 1 410 ? 22.984 16.969 0.168 1 97.25 410 ARG B CA 1
ATOM 6803 C C . ARG B 1 410 ? 21.531 16.797 0.599 1 97.25 410 ARG B C 1
ATOM 6805 O O . ARG B 1 410 ? 20.859 15.867 0.143 1 97.25 410 ARG B O 1
ATOM 6812 N N . ALA B 1 411 ? 21.109 17.641 1.499 1 97.62 411 ALA B N 1
ATOM 6813 C CA . ALA B 1 411 ? 19.734 17.594 1.964 1 97.62 411 ALA B CA 1
ATOM 6814 C C . ALA B 1 411 ? 18.922 18.781 1.447 1 97.62 411 ALA B C 1
ATOM 6816 O O . ALA B 1 411 ? 19.453 19.891 1.323 1 97.62 411 ALA B O 1
ATOM 6817 N N . LEU B 1 412 ? 17.703 18.516 1.109 1 96 412 LEU B N 1
ATOM 6818 C CA . LEU B 1 412 ? 16.75 19.547 0.738 1 96 412 LEU B CA 1
ATOM 6819 C C . LEU B 1 412 ? 15.547 19.547 1.676 1 96 412 LEU B C 1
ATOM 6821 O O . LEU B 1 412 ? 15.055 18.469 2.057 1 96 412 LEU B O 1
ATOM 6825 N N . LEU B 1 413 ? 15.141 20.672 2.096 1 96.38 413 LEU B N 1
ATOM 6826 C CA . LEU B 1 413 ? 13.844 20.859 2.736 1 96.38 413 LEU B CA 1
ATOM 6827 C C . LEU B 1 413 ? 12.914 21.672 1.843 1 96.38 413 LEU B C 1
ATOM 6829 O O . LEU B 1 413 ? 13.242 22.797 1.444 1 96.38 413 LEU B O 1
ATOM 6833 N N . ASN B 1 414 ? 11.781 21.031 1.553 1 95.31 414 ASN B N 1
ATOM 6834 C CA . ASN B 1 414 ? 10.82 21.656 0.657 1 95.31 414 ASN B CA 1
ATOM 6835 C C . ASN B 1 414 ? 11.477 22.141 -0.631 1 95.31 414 ASN B C 1
ATOM 6837 O O . ASN B 1 414 ? 11.305 23.297 -1.036 1 95.31 414 ASN B O 1
ATOM 6841 N N . GLU B 1 415 ? 12.336 21.25 -1.135 1 93.06 415 GLU B N 1
ATOM 6842 C CA . GLU B 1 415 ? 12.953 21.359 -2.453 1 93.06 415 GLU B CA 1
ATOM 6843 C C . GLU B 1 415 ? 14.039 22.438 -2.465 1 93.06 415 GLU B C 1
ATOM 6845 O O . GLU B 1 415 ? 14.477 22.859 -3.533 1 93.06 415 GLU B O 1
ATOM 6850 N N . ARG B 1 416 ? 14.508 22.844 -1.277 1 91.75 416 ARG B N 1
ATOM 6851 C CA . ARG B 1 416 ? 15.602 23.797 -1.155 1 91.75 416 ARG B CA 1
ATOM 6852 C C . ARG B 1 416 ? 16.766 23.203 -0.36 1 91.75 416 ARG B C 1
ATOM 6854 O O . ARG B 1 416 ? 16.547 22.609 0.694 1 91.75 416 ARG B O 1
ATOM 6861 N N . PRO B 1 417 ? 17.953 23.391 -0.866 1 93.5 417 PRO B N 1
ATOM 6862 C CA . PRO B 1 417 ? 19.109 22.859 -0.134 1 93.5 417 PRO B CA 1
ATOM 6863 C C . PRO B 1 417 ? 19.281 23.484 1.242 1 93.5 417 PRO B C 1
ATOM 6865 O O . PRO B 1 417 ? 19.031 24.688 1.408 1 93.5 417 PRO B O 1
ATOM 6868 N N . ILE B 1 418 ? 19.656 22.703 2.131 1 95.31 418 ILE B N 1
ATOM 6869 C CA . ILE B 1 418 ? 19.984 23.188 3.471 1 95.31 418 ILE B CA 1
ATOM 6870 C C . ILE B 1 418 ? 21.344 22.672 3.895 1 95.31 418 ILE B C 1
ATOM 6872 O O . ILE B 1 418 ? 21.875 21.734 3.295 1 95.31 418 ILE B O 1
ATOM 6876 N N . ILE B 1 419 ? 21.922 23.312 4.852 1 96.5 419 ILE B N 1
ATOM 6877 C CA . ILE B 1 419 ? 23.156 22.828 5.438 1 96.5 419 ILE B CA 1
ATOM 6878 C C . ILE B 1 419 ? 22.859 21.953 6.641 1 96.5 419 ILE B C 1
ATOM 6880 O O . ILE B 1 419 ? 22.203 22.375 7.59 1 96.5 419 ILE B O 1
ATOM 6884 N N . LEU B 1 420 ? 23.297 20.734 6.566 1 97.69 420 LEU B N 1
ATOM 6885 C CA . LEU B 1 420 ? 23.078 19.781 7.656 1 97.69 420 LEU B CA 1
ATOM 6886 C C . LEU B 1 420 ? 24 20.109 8.828 1 97.69 420 LEU B C 1
ATOM 6888 O O . LEU B 1 420 ? 25.156 20.469 8.641 1 97.69 420 LEU B O 1
ATOM 6892 N N . PRO B 1 421 ? 23.453 19.969 10.008 1 95.94 421 PRO B N 1
ATOM 6893 C CA . PRO B 1 421 ? 24.344 20.156 11.156 1 95.94 421 PRO B CA 1
ATOM 6894 C C . PRO B 1 421 ? 25.594 19.297 11.086 1 95.94 421 PRO B C 1
ATOM 6896 O O . PRO B 1 421 ? 25.516 18.125 10.727 1 95.94 421 PRO B O 1
ATOM 6899 N N . GLY B 1 422 ? 26.703 19.875 11.406 1 95.38 422 GLY B N 1
ATOM 6900 C CA . GLY B 1 422 ? 27.969 19.188 11.297 1 95.38 422 GLY B CA 1
ATOM 6901 C C . GLY B 1 422 ? 28.672 19.438 9.969 1 95.38 422 GLY B C 1
ATOM 6902 O O . GLY B 1 422 ? 29.859 19.125 9.82 1 95.38 422 GLY B O 1
ATOM 6903 N N . CYS B 1 423 ? 27.953 20 9.039 1 96.31 423 CYS B N 1
ATOM 6904 C CA . CYS B 1 423 ? 28.5 20.297 7.719 1 96.31 423 CYS B CA 1
ATOM 6905 C C . CYS B 1 423 ? 28.703 21.797 7.547 1 96.31 423 CYS B C 1
ATOM 6907 O O . CYS B 1 423 ? 28.078 22.594 8.242 1 96.31 423 CYS B O 1
ATOM 6909 N N . THR B 1 424 ? 29.594 22.188 6.605 1 95.19 424 THR B N 1
ATOM 6910 C CA . THR B 1 424 ? 29.875 23.594 6.355 1 95.19 424 THR B CA 1
ATOM 6911 C C . THR B 1 424 ? 29.281 24.031 5.023 1 95.19 424 THR B C 1
ATOM 6913 O O . THR B 1 424 ? 29.172 25.234 4.754 1 95.19 424 THR B O 1
ATOM 6916 N N . GLU B 1 425 ? 28.953 23.078 4.242 1 93.94 425 GLU B N 1
ATOM 6917 C CA . GLU B 1 425 ? 28.344 23.344 2.939 1 93.94 425 GLU B CA 1
ATOM 6918 C C . GLU B 1 425 ? 27.109 22.469 2.723 1 93.94 425 GLU B C 1
ATOM 6920 O O . GLU B 1 425 ? 26.859 21.531 3.488 1 93.94 425 GLU B O 1
ATOM 6925 N N . GLU B 1 426 ? 26.375 22.844 1.687 1 94.56 426 GLU B N 1
ATOM 6926 C CA . GLU B 1 426 ? 25.156 22.109 1.385 1 94.56 426 GLU B CA 1
ATOM 6927 C C . GLU B 1 426 ? 25.453 20.672 1.013 1 94.56 426 GLU B C 1
ATOM 6929 O O . GLU B 1 426 ? 24.781 19.75 1.479 1 94.56 426 GLU B O 1
ATOM 6934 N N . ALA B 1 427 ? 26.422 20.5 0.138 1 94.88 427 ALA B N 1
ATOM 6935 C CA . ALA B 1 427 ? 26.891 19.156 -0.18 1 94.88 427 ALA B CA 1
ATOM 6936 C C . ALA B 1 427 ? 28.047 18.766 0.734 1 94.88 427 ALA B C 1
ATOM 6938 O O . ALA B 1 427 ? 29.141 19.344 0.662 1 94.88 427 ALA B O 1
ATOM 6939 N N . CYS B 1 428 ? 27.797 17.828 1.582 1 94.44 428 CYS B N 1
ATOM 6940 C CA . CYS B 1 428 ? 28.719 17.422 2.643 1 94.44 428 CYS B CA 1
ATOM 6941 C C . CYS B 1 428 ? 29.234 16 2.404 1 94.44 428 CYS B C 1
ATOM 6943 O O . CYS B 1 428 ? 28.5 15.148 1.915 1 94.44 428 CYS B O 1
ATOM 6945 N N . ASP B 1 429 ? 30.531 15.766 2.783 1 95.25 429 ASP B N 1
ATOM 6946 C CA . ASP B 1 429 ? 31.016 14.391 2.713 1 95.25 429 ASP B CA 1
ATOM 6947 C C . ASP B 1 429 ? 30.156 13.461 3.57 1 95.25 429 ASP B C 1
ATOM 6949 O O . ASP B 1 429 ? 29.875 13.773 4.73 1 95.25 429 ASP B O 1
ATOM 6953 N N . LEU B 1 430 ? 29.797 12.336 2.967 1 96.44 430 LEU B N 1
ATOM 6954 C CA . LEU B 1 430 ? 28.922 11.414 3.66 1 96.44 430 LEU B CA 1
ATOM 6955 C C . LEU B 1 430 ? 29.531 10.969 4.984 1 96.44 430 LEU B C 1
ATOM 6957 O O . LEU B 1 430 ? 28.828 10.914 6.004 1 96.44 430 LEU B O 1
ATOM 6961 N N . ASP B 1 431 ? 30.844 10.703 5 1 94.69 431 ASP B N 1
ATOM 6962 C CA . ASP B 1 431 ? 31.516 10.234 6.207 1 94.69 431 ASP B CA 1
ATOM 6963 C C . ASP B 1 431 ? 31.531 11.32 7.285 1 94.69 431 ASP B C 1
ATOM 6965 O O . ASP B 1 431 ? 31.438 11.016 8.477 1 94.69 431 ASP B O 1
ATOM 6969 N N . VAL B 1 432 ? 31.656 12.547 6.852 1 95.81 432 VAL B N 1
ATOM 6970 C CA . VAL B 1 432 ? 31.672 13.672 7.781 1 95.81 432 VAL B CA 1
ATOM 6971 C C . VAL B 1 432 ? 30.297 13.82 8.438 1 95.81 432 VAL B C 1
ATOM 6973 O O . VAL B 1 432 ? 30.203 13.969 9.656 1 95.81 432 VAL B O 1
ATOM 6976 N N . TRP B 1 433 ? 29.281 13.742 7.672 1 97.19 433 TRP B N 1
ATOM 6977 C CA . TRP B 1 433 ? 27.938 13.891 8.227 1 97.19 433 TRP B CA 1
ATOM 6978 C C . TRP B 1 433 ? 27.594 12.719 9.141 1 97.19 433 TRP B C 1
ATOM 6980 O O . TRP B 1 433 ? 27.016 12.914 10.219 1 97.19 433 TRP B O 1
ATOM 6990 N N . GLU B 1 434 ? 27.922 11.531 8.695 1 96.44 434 GLU B N 1
ATOM 6991 C CA . GLU B 1 434 ? 27.672 10.359 9.531 1 96.44 434 GLU B CA 1
ATOM 6992 C C . GLU B 1 434 ? 28.344 10.5 10.891 1 96.44 434 GLU B C 1
ATOM 6994 O O . GLU B 1 434 ? 27.75 10.188 11.922 1 96.44 434 GLU B O 1
ATOM 6999 N N . ALA B 1 435 ? 29.562 10.945 10.883 1 96.69 435 ALA B N 1
ATOM 7000 C CA . ALA B 1 435 ? 30.297 11.148 12.133 1 96.69 435 ALA B CA 1
ATOM 7001 C C . ALA B 1 435 ? 29.625 12.203 13.008 1 96.69 435 ALA B C 1
ATOM 7003 O O . ALA B 1 435 ? 29.562 12.062 14.227 1 96.69 435 ALA B O 1
ATOM 7004 N N . ALA B 1 436 ? 29.141 13.227 12.367 1 97 436 ALA B N 1
ATOM 7005 C CA . ALA B 1 436 ? 28.5 14.328 13.078 1 97 436 ALA B CA 1
ATOM 7006 C C . ALA B 1 436 ? 27.219 13.852 13.766 1 97 436 ALA B C 1
ATOM 7008 O O . ALA B 1 436 ? 26.812 14.406 14.797 1 97 436 ALA B O 1
ATOM 7009 N N . LEU B 1 437 ? 26.516 12.852 13.242 1 97.06 437 LEU B N 1
ATOM 7010 C CA . LEU B 1 437 ? 25.281 12.336 13.797 1 97.06 437 LEU B CA 1
ATOM 7011 C C . LEU B 1 437 ? 25.531 11.57 15.094 1 97.06 437 LEU B C 1
ATOM 7013 O O . LEU B 1 437 ? 24.656 11.477 15.945 1 97.06 437 LEU B O 1
ATOM 7017 N N . GLY B 1 438 ? 26.672 11 15.234 1 94.88 438 GLY B N 1
ATOM 7018 C CA . GLY B 1 438 ? 27.078 10.32 16.453 1 94.88 438 GLY B CA 1
ATOM 7019 C C . GLY B 1 438 ? 26.125 9.211 16.859 1 94.88 438 GLY B C 1
ATOM 7020 O O . GLY B 1 438 ? 25.797 8.344 16.047 1 94.88 438 GLY B O 1
ATOM 7021 N N . ASP B 1 439 ? 25.547 9.375 18.062 1 91.88 439 ASP B N 1
ATOM 7022 C CA . ASP B 1 439 ? 24.766 8.305 18.672 1 91.88 439 ASP B CA 1
ATOM 7023 C C . ASP B 1 439 ? 23.344 8.281 18.125 1 91.88 439 ASP B C 1
ATOM 7025 O O . ASP B 1 439 ? 22.547 7.395 18.453 1 91.88 439 ASP B O 1
ATOM 7029 N N . LEU B 1 440 ? 23.062 9.211 17.266 1 94.44 440 LEU B N 1
ATOM 7030 C CA . LEU B 1 440 ? 21.734 9.195 16.656 1 94.44 440 LEU B CA 1
ATOM 7031 C C . LEU B 1 440 ? 21.594 8 15.711 1 94.44 440 LEU B C 1
ATOM 7033 O O . LEU B 1 440 ? 20.5 7.461 15.555 1 94.44 440 LEU B O 1
ATOM 7037 N N . VAL B 1 441 ? 22.703 7.637 15.055 1 95.62 441 VAL B N 1
ATOM 7038 C CA . VAL B 1 441 ? 22.688 6.488 14.156 1 95.62 441 VAL B CA 1
ATOM 7039 C C . VAL B 1 441 ? 22.859 5.203 14.961 1 95.62 441 VAL B C 1
ATOM 7041 O O . VAL B 1 441 ? 23.797 5.082 15.758 1 95.62 441 VAL B O 1
ATOM 7044 N N . GLY B 1 442 ? 21.938 4.293 14.836 1 91.69 442 GLY B N 1
ATOM 7045 C CA . GLY B 1 442 ? 22.016 3.023 15.539 1 91.69 442 GLY B CA 1
ATOM 7046 C C . GLY B 1 442 ? 21.562 3.115 16.984 1 91.69 442 GLY B C 1
ATOM 7047 O O . GLY B 1 442 ? 21.891 2.25 17.797 1 91.69 442 GLY B O 1
ATOM 7048 N N . CYS B 1 443 ? 20.828 4.094 17.281 1 89.56 443 CYS B N 1
ATOM 7049 C CA . CYS B 1 443 ? 20.375 4.285 18.656 1 89.56 443 CYS B CA 1
ATOM 7050 C C . CYS B 1 443 ? 19.406 3.176 19.062 1 89.56 443 CYS B C 1
ATOM 7052 O O . CYS B 1 443 ? 18.781 2.543 18.219 1 89.56 443 CYS B O 1
ATOM 7054 N N . ASP B 1 444 ? 19.406 2.922 20.375 1 86.25 444 ASP B N 1
ATOM 7055 C CA . ASP B 1 444 ? 18.438 1.993 20.953 1 86.25 444 ASP B CA 1
ATOM 7056 C C . ASP B 1 444 ? 17.25 2.74 21.562 1 86.25 444 ASP B C 1
ATOM 7058 O O . ASP B 1 444 ? 17.188 2.943 22.781 1 86.25 444 ASP B O 1
ATOM 7062 N N . ILE B 1 445 ? 16.359 3.094 20.844 1 88 445 ILE B N 1
ATOM 7063 C CA . ILE B 1 445 ? 15.234 3.924 21.266 1 88 445 ILE B CA 1
ATOM 7064 C C . ILE B 1 445 ? 14.25 3.08 22.078 1 88 445 ILE B C 1
ATOM 7066 O O . ILE B 1 445 ? 13.445 3.617 22.844 1 88 445 ILE B O 1
ATOM 7070 N N . ASP B 1 446 ? 14.336 1.764 21.891 1 86.31 446 ASP B N 1
ATOM 7071 C CA . ASP B 1 446 ? 13.43 0.896 22.625 1 86.31 446 ASP B CA 1
ATOM 7072 C C . ASP B 1 446 ? 13.656 1.018 24.125 1 86.31 446 ASP B C 1
ATOM 7074 O O . ASP B 1 446 ? 12.711 0.971 24.922 1 86.31 446 ASP B O 1
ATOM 7078 N N . ALA B 1 447 ? 14.859 1.152 24.516 1 83.88 447 ALA B N 1
ATOM 7079 C CA . ALA B 1 447 ? 15.188 1.292 25.922 1 83.88 447 ALA B CA 1
ATOM 7080 C C . ALA B 1 447 ? 14.508 2.52 26.531 1 83.88 447 ALA B C 1
ATOM 7082 O O . ALA B 1 447 ? 14.047 2.484 27.672 1 83.88 447 ALA B O 1
ATOM 7083 N N . VAL B 1 448 ? 14.406 3.516 25.703 1 82 448 VAL B N 1
ATOM 7084 C CA . VAL B 1 448 ? 13.812 4.766 26.172 1 82 448 VAL B CA 1
ATOM 7085 C C . VAL B 1 448 ? 12.289 4.676 26.094 1 82 448 VAL B C 1
ATOM 7087 O O . VAL B 1 448 ? 11.586 5.195 26.953 1 82 448 VAL B O 1
ATOM 7090 N N . CYS B 1 449 ? 11.781 4.035 25.109 1 88.62 449 CYS B N 1
ATOM 7091 C CA . CYS B 1 449 ? 10.352 4.023 24.844 1 88.62 449 CYS B CA 1
ATOM 7092 C C . CYS B 1 449 ? 9.641 2.992 25.719 1 88.62 449 CYS B C 1
ATOM 7094 O O . CYS B 1 449 ? 8.445 3.123 25.984 1 88.62 449 CYS B O 1
ATOM 7096 N N . GLU B 1 450 ? 10.281 1.908 26.062 1 76.56 450 GLU B N 1
ATOM 7097 C CA . GLU B 1 450 ? 9.625 0.874 26.859 1 76.56 450 GLU B CA 1
ATOM 7098 C C . GLU B 1 450 ? 9.906 1.063 28.344 1 76.56 450 GLU B C 1
ATOM 7100 O O . GLU B 1 450 ? 9.312 0.384 29.188 1 76.56 450 GLU B O 1
ATOM 7105 N N . LYS B 1 451 ? 10.891 1.813 28.797 1 60.56 451 LYS B N 1
ATOM 7106 C CA . LYS B 1 451 ? 11.195 1.91 30.219 1 60.56 451 LYS B CA 1
ATOM 7107 C C . LYS B 1 451 ? 9.945 2.229 31.031 1 60.56 451 LYS B C 1
ATOM 7109 O O . LYS B 1 451 ? 9.258 3.213 30.75 1 60.56 451 LYS B O 1
ATOM 7114 N N . LYS B 1 452 ? 9.375 1.153 31.578 1 52.38 452 LYS B N 1
ATOM 7115 C CA . LYS B 1 452 ? 8.508 1.231 32.75 1 52.38 452 LYS B CA 1
ATOM 7116 C C . LYS B 1 452 ? 9.219 1.901 33.906 1 52.38 452 LYS B C 1
ATOM 7118 O O . LYS B 1 452 ? 10.43 1.749 34.094 1 52.38 452 LYS B O 1
ATOM 7123 N N . LYS B 1 453 ? 8.805 2.971 34.5 1 39.84 453 LYS B N 1
ATOM 7124 C CA . LYS B 1 453 ? 9.352 3.287 35.812 1 39.84 453 LYS B CA 1
ATOM 7125 C C . LYS B 1 453 ? 9.398 2.047 36.688 1 39.84 453 LYS B C 1
ATOM 7127 O O . LYS B 1 453 ? 8.383 1.386 36.906 1 39.84 453 LYS B O 1
ATOM 7132 N N . LYS B 1 454 ? 10.359 1.249 36.844 1 41.12 454 LYS B N 1
ATOM 7133 C CA . LYS B 1 454 ? 10.461 0.51 38.094 1 41.12 454 LYS B CA 1
ATOM 7134 C C . LYS B 1 454 ? 10.07 1.387 39.281 1 41.12 454 LYS B C 1
ATOM 7136 O O . LYS B 1 454 ? 10.586 2.498 39.438 1 41.12 454 LYS B O 1
ATOM 7141 N N . GLY B 1 455 ? 8.758 1.314 39.656 1 35.97 455 GLY B N 1
ATOM 7142 C CA . GLY B 1 455 ? 8.383 1.831 40.938 1 35.97 455 GLY B CA 1
ATOM 7143 C C . GLY B 1 455 ? 9.492 1.702 41.969 1 35.97 455 GLY B C 1
ATOM 7144 O O . GLY B 1 455 ? 10.281 0.753 41.938 1 35.97 455 GLY B O 1
ATOM 7145 N N . LYS B 1 456 ? 9.93 2.756 42.562 1 33.34 456 LYS B N 1
ATOM 7146 C CA . LYS B 1 456 ? 10.672 2.705 43.812 1 33.34 456 LYS B CA 1
ATOM 7147 C C . LYS B 1 456 ? 10.062 1.686 44.781 1 33.34 456 LYS B C 1
ATOM 7149 O O . LYS B 1 456 ? 8.875 1.776 45.125 1 33.34 456 LYS B O 1
ATOM 7154 N N . LYS B 1 457 ? 10.391 0.47 44.75 1 35.41 457 LYS B N 1
ATOM 7155 C CA . LYS B 1 457 ? 10.336 -0.263 46.031 1 35.41 457 LYS B CA 1
ATOM 7156 C C . LYS B 1 457 ? 10.852 0.587 47.188 1 35.41 457 LYS B C 1
ATOM 7158 O O . LYS B 1 457 ? 12.008 1.021 47.156 1 35.41 457 LYS B O 1
ATOM 7163 N N . GLY B 1 458 ? 10.023 1.561 47.594 1 24.92 458 GLY B N 1
ATOM 7164 C CA . GLY B 1 458 ? 10.188 2.199 48.906 1 24.92 458 GLY B CA 1
ATOM 7165 C C . GLY B 1 458 ? 10.68 1.247 49.969 1 24.92 458 GLY B C 1
ATOM 7166 O O . GLY B 1 458 ? 10.07 0.206 50.219 1 24.92 458 GLY B O 1
ATOM 7167 N N . GLY B 1 459 ? 12.008 0.973 50.031 1 27.66 459 GLY B N 1
ATOM 7168 C CA . GLY B 1 459 ? 12.578 0.567 51.312 1 27.66 459 GLY B CA 1
ATOM 7169 C C . GLY B 1 459 ? 11.992 1.32 52.469 1 27.66 459 GLY B C 1
ATOM 7170 O O . GLY B 1 459 ? 12.062 2.549 52.531 1 27.66 459 GLY B O 1
ATOM 7171 N N . TYR B 1 460 ? 10.812 0.771 53 1 22.14 460 TYR B N 1
ATOM 7172 C CA . TYR B 1 460 ? 10.758 0.879 54.469 1 22.14 460 TYR B CA 1
ATOM 7173 C C . TYR B 1 460 ? 11.859 0.045 55.125 1 22.14 460 TYR B C 1
ATOM 7175 O O . TYR B 1 460 ? 12.258 -0.992 54.594 1 22.14 460 TYR B O 1
#

Radius of gyration: 37.38 Å; Cα contacts (8 Å, |Δi|>4): 1579; chains: 2; bounding box: 195×94×93 Å

Organism: Spizellomyces punctatus (strain DAOM BR117) (NCBI:txid645134)

pLDDT: mean 85.21, std 22.86, range [18.98, 98.88]

Solvent-accessible surface area (backbone atoms only — not comparable to full-atom values): 49499 Å² total; per-residue (Å²): 144,86,77,88,74,78,77,80,78,76,82,78,78,75,74,79,74,77,76,72,72,78,75,70,75,76,75,73,75,71,74,75,70,72,71,73,67,69,74,65,65,76,75,77,90,54,72,73,66,45,35,17,58,48,12,50,58,79,82,69,82,60,71,72,74,79,70,73,59,84,70,39,41,74,61,32,40,36,35,49,28,24,22,28,32,47,37,57,44,63,69,52,43,52,42,35,49,52,44,27,55,53,28,53,64,53,61,91,59,47,44,80,92,50,48,62,50,50,70,46,68,64,87,69,58,77,92,45,40,49,34,56,32,73,43,8,39,50,52,22,21,51,48,16,37,51,49,36,64,72,39,33,92,64,47,70,85,52,76,92,38,76,78,30,42,43,38,34,22,29,58,45,56,32,14,28,20,20,45,40,21,17,47,42,26,45,50,52,51,73,48,82,88,69,57,64,55,63,70,50,59,41,52,48,30,32,56,53,68,72,16,54,59,46,30,26,56,69,41,18,57,38,42,54,66,61,36,52,81,16,71,69,46,48,53,33,52,49,42,27,49,69,65,53,31,48,63,53,10,50,51,48,15,68,72,36,63,39,88,48,43,41,67,44,45,52,36,37,52,51,48,21,27,44,37,29,35,58,69,72,41,60,86,55,54,48,68,72,57,52,72,70,58,43,46,43,52,29,37,51,49,27,44,54,43,29,38,57,29,22,84,60,34,77,65,24,47,49,46,28,18,62,38,51,27,50,54,52,50,53,52,48,32,38,75,71,67,74,44,74,46,40,35,39,42,33,19,23,35,52,61,36,53,38,18,42,38,31,37,58,61,50,56,71,57,93,66,81,83,57,28,79,56,92,62,62,53,92,81,57,58,61,39,34,36,76,64,28,16,19,49,20,32,39,36,42,35,34,27,44,33,68,101,41,106,43,48,27,35,32,36,25,53,68,88,34,78,38,64,49,71,74,43,93,40,44,70,24,50,41,69,54,42,56,58,55,49,49,68,43,50,76,48,70,56,62,65,63,24,61,58,63,77,75,68,76,77,70,79,122,134,86,74,81,75,74,77,79,73,76,81,77,77,75,77,73,80,78,76,75,74,77,74,71,73,77,76,71,74,68,71,74,70,72,69,71,67,70,72,67,67,77,74,76,91,55,72,73,67,46,34,17,58,49,13,48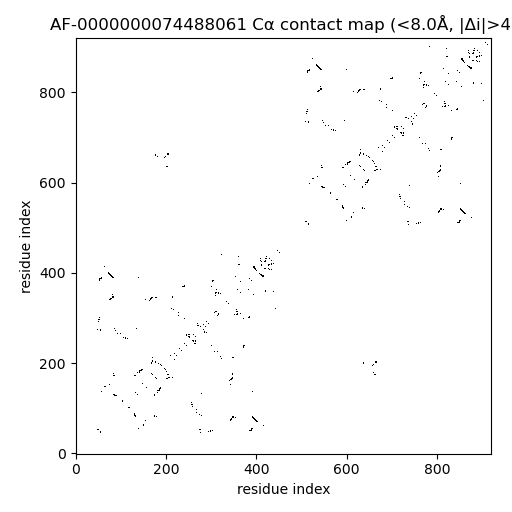,58,78,83,68,84,60,71,72,74,78,70,73,59,84,70,40,42,73,61,31,40,36,36,47,28,22,22,29,32,46,38,56,43,64,70,52,43,53,42,34,50,52,42,29,56,53,28,53,63,52,64,89,58,46,42,82,91,51,48,62,48,49,70,46,69,67,88,69,57,76,91,46,39,49,33,57,32,72,44,8,40,50,51,23,21,51,48,16,36,51,49,37,63,71,39,33,92,65,48,69,86,51,78,93,37,76,78,30,43,42,38,36,22,30,58,45,56,31,13,27,20,22,46,41,21,18,47,43,25,45,49,52,51,70,48,84,88,68,58,63,55,62,70,50,58,39,53,48,30,33,56,53,67,72,17,53,60,45,30,26,55,69,41,18,57,39,41,52,67,62,37,52,81,14,72,69,45,48,52,33,52,50,41,26,48,69,65,53,31,48,63,52,10,50,51,48,15,69,72,36,61,40,90,49,42,41,66,45,45,53,35,38,51,52,48,22,28,46,38,28,33,58,71,70,42,60,85,55,54,47,68,73,57,52,70,70,57,43,46,43,52,27,38,52,50,28,44,53,43,29,38,58,28,20,84,60,36,75,66,26,46,50,47,26,19,60,36,52,26,51,53,52,50,52,50,48,32,40,76,71,67,73,44,74,46,40,36,37,43,34,20,24,36,54,63,37,52,38,18,42,38,31,38,60,62,50,56,70,57,93,65,81,82,60,29,78,56,92,61,62,55,92,80,57,58,62,39,34,37,76,63,28,16,18,49,21,33,38,37,43,34,34,25,44,32,70,100,42,106,43,47,28,34,32,36,24,51,68,86,36,78,38,64,50,67,74,44,94,39,44,69,23,50,42,71,53,41,55,58,54,48,50,69,42,50,78,50,72,58,60,64,63,24,61,60,64,77,76,70,77,77,70,80,124

Foldseek 3Di:
DDDCPPPPPPDPPVPPPDPPDPPPPPPPPPPPPPPPPPPPVPPDDDLLLLLFQLHAQDPDPPPLPLPDDPQWDFFAKEKEWEFFHAAAALVLLVLVVVQLVLLCVDDDQFDPLQVVSNVDDRPGDNVRHGAAAPLRLVLLLVVLQVVCVSNVVQPVPDDDDCQAEAAEEEPDNRQVSSRVSSQCNNQPDPDPPPDRDGDDYDYYYDYQLPCCAQNLQNVFQCLVVDQVPHPQLVVQLVLQLVPQQVVLQVVLCVNGVRNGDSSSLLSLSSSQSSCCRRPVDNSHSVVSDDPQSSLSSSLSSLSNCCRRQAVVDPLLLQSNLVNVQVVLVVLVCSLVVNGSHRYHYYTHHLSNQSSVCRNQVHQDDPDDRGSNDPGSPSPRSSGSSQQNHGGWMKMWIWICGPPDSWIWIAMDTSSHTDAGPQADDRTGTSVRSVVRSPCSHPHDCVCVRVDDPPPPPPDD/DCPCPDPPVPDPPPDPPDPPDPPPPDPPPPPPPPPPPPPPPPPDDDLLLLLFQLHAQDPDPPDLPLPDDPQWDFFAKEKEWEFFHAAAALVLLVLVVVQLVLLCVDDDQFDPLQVVSNVDDRPGDNVRHGAAFPLRLVLLLVVLQVVCVSNVVQPVPDDDDCQAEAAEEEPDNRQVSSRVSSQCNNQPDPDPVPPRDGDDYDYYYDYQLPCCAQNLQNVFQCLVADQVPHPQLVVQLVLQLVPQQVVLQVVLCVNGVRNGDSSSLLSLSSSQSSCCRRPVDNSHSVVSDDDQSSLSSSLSSLSNCCRRQAVVDPLLLQSNLVNVQVVLVVLVCSLVVNGSHRYHYYTHHLSNQSSVCRNQVHQDDPDDRGSNDPGSPSPRSSGSSQQNHGGWMKMWIWICGPPDSWIWIAMDTSSHTDAGPQADDRTGTSVSSVVRSPCSHPHDCVCVRVDDPPPPPPDD

Secondary structure (DSSP, 8-state):
----------------------------------------------GGG--GGGSPPP---S-------TTEEEEEEEEEEE---BPPPHHHHHHHHHHHHHHHT--TT--GGGGGGTT------GGGTTPBPHHHHHHHHHHHHHHHHHTHHHHTT----TTTEEEEEESSHHHHHHHHHHHHHHT----SSS--PPP----EEE-GGG-TTT-TTTT-HHHHHHTTT-HHHHHHHHHHHHHHHHHHHHHHHHHHS----HHHHHHHHHHHHHIIIII---SSGGGG--HHHHHHHHHHHHHHHHHHHSTTSGGGGTTTHHHHHHHHHHHHHHHTT-----EEEEEE-HHHHHHHHHHTT-S--SSPP-TT-SS--TT-S--HHHHSSTT-EEEEEEEEETTTTEEEEEEEETTEEEPPTT-SSSEEEHHHHHHHHGGGTT--HHHHHH----------/----------------------------------------------GGG--GGGSPPP---S-------TTEEEEEEEEEEE---BPPPHHHHHHHHHHHHHHHT--TT--GGGTHHHH------GGGTTPBPHHHHHHHHHHHHHHHHHTHHHHTT----TTTEEEEEESSHHHHHHHHHHHHHHT----SSS--PPP----EEE-GGG-TTT-TTTT-HHHHHHTTT-HHHHHHHHHHHHHHHHHHHHHHHHHHS----HHHHHHHHHHHHHIIIII---SSGGGG--HHHHHHHHHHHHHHHHHHHSTTSGGGGTTTHHHHHHHHHHHHHHHTT-----EEEEEE-HHHHHHHHHHTT-S--SSPP-TT-SS--TT-S--HHHHSSTT-EEEEEEEEETTTTEEEEEEEETTEEEPPTT-SSSEEEHHHHHHHHGGGTT--HHHHHH----------

Nearest PDB structures (foldseek):
  2gfi-assembly1_A  TM=8.616E-01  e=1.925E-22  Debaryomyces castellii
  3k4q-assembly2_B  TM=8.282E-01  e=4.295E-23  Aspergillus niger
  1qfx-assembly1_B-2  TM=8.120E-01  e=7.008E-20  Aspergillus niger
  1qfx-assembly1_A-2  TM=8.091E-01  e=7.380E-20  Aspergillus niger
  4job-assembly1_A  TM=6.693E-01  e=3.385E-14  Homo sapiens

Sequence (920 aa):
MSPIRVSLLATLLFGSQSLAAPTYPHIVVTSATSSQVALYLEPEFDITRHLGTKGAYPIRNDEAHQDEVNGCALAHVQMVVRHGTRAPTYEDIVSFNELEAFARSADSCLSPEHEWIRSWKNPFNLEDEGLLSKAGEGEAYLFGKRTMQRYESLLANVPYNPNVYLFSSSGRSRSGQTGSSFAAGLFTPQNEEGTCRNTPIYMTTSPQKKDHIMNPQKSCSAWRKHVQRGPAHRAEMEAFKSARLPPIARRLAETTCLTFSPANALAAFKACAFEWSVFGRRDGWCTMFNEDEVEWLEYGEDLDDWLENGYGHELNGKIACRLVTEIVQGLKARSEGNSRVIADFKFGHSETLLALVTSLGLFKDTQRLTGNATTPLPDRVFRTSHIAPFMANMAFELHQCSGSNKFKVRALLNERPIILPGCTEEACDLDVWEAALGDLVGCDIDAVCEKKKKGKKGGYMSPIRVSLLATLLFGSQSLAAPTYPHIVVTSATSSQVALYLEPEFDITRHLGTKGAYPIRNDEAHQDEVNGCALAHVQMVVRHGTRAPTYEDIVSFNELEAFARSADSCLSPEHEWIRSWKNPFNLEDEGLLSKAGEGEAYLFGKRTMQRYESLLANVPYNPNVYLFSSSGRSRSGQTGSSFAAGLFTPQNEEGTCRNTPIYMTTSPQKKDHIMNPQKSCSAWRKHVQRGPAHRAEMEAFKSARLPPIARRLAETTCLTFSPANALAAFKACAFEWSVFGRRDGWCTMFNEDEVEWLEYGEDLDDWLENGYGHELNGKIACRLVTEIVQGLKARSEGNSRVIADFKFGHSETLLALVTSLGLFKDTQRLTGNATTPLPDRVFRTSHIAPFMANMAFELHQCSGSNKFKVRALLNERPIILPGCTEEACDLDVWEAALGDLVGCDIDAVCEKKKKGKKGGY

InterPro domains:
  IPR000560 Histidine phosphatase superfamily, clade-2 [PF00328] (74-414)
  IPR000560 Histidine phosphatase superfamily, clade-2 [cd07061] (74-414)
  IPR016274 Histidine acid phosphatase, eukaryotic [PIRSF000894] (27-454)
  IPR029033 Histidine phosphatase superfamily [G3DSA:3.40.50.1240] (45-442)
  IPR029033 Histidine phosphatase superfamily [SSF53254] (43-452)
  IPR033379 Histidine acid phosphatase active site [PS00616] (74-88)